Protein AF-0000000072938668 (afdb_homodimer)

pLDDT: mean 85.76, std 22.95, range [16.75, 98.94]

Radius of gyration: 35.64 Å; Cα contacts (8 Å, |Δi|>4): 2857; chains: 2; bounding box: 111×107×98 Å

Solvent-accessible surface area (backbone atoms only — not comparable to full-atom values): 64561 Å² total; per-residue (Å²): 133,82,75,74,80,77,72,80,68,76,71,74,70,74,73,66,74,68,79,73,68,49,66,13,37,22,40,34,31,13,16,69,19,24,65,82,56,39,7,31,35,32,23,34,46,32,41,85,71,62,52,73,39,52,40,65,26,33,34,44,82,46,61,92,86,38,67,35,78,32,65,55,87,85,62,59,72,74,61,16,65,39,85,54,25,54,72,17,47,47,58,92,94,51,70,57,59,76,59,62,41,73,44,82,46,63,57,56,36,49,10,30,41,30,47,80,43,54,46,31,15,45,61,18,26,24,51,30,46,17,35,21,40,31,63,51,62,56,27,24,9,58,69,35,51,37,87,90,77,63,49,60,33,71,2,62,29,38,61,56,52,34,52,40,52,17,40,26,70,32,52,41,42,68,52,20,51,51,48,31,51,52,48,22,40,69,46,3,19,13,38,96,41,78,34,26,15,38,31,32,33,33,23,6,40,86,31,45,28,35,40,39,38,38,35,32,30,82,81,23,45,20,39,31,35,40,31,38,49,53,53,87,24,18,37,33,63,36,40,40,39,56,54,56,45,74,65,56,88,88,36,68,91,43,32,50,62,42,94,51,44,60,59,52,29,41,75,73,66,40,39,88,83,72,66,85,56,28,52,29,74,40,36,36,54,87,53,99,55,31,49,54,30,16,52,50,50,44,49,57,50,38,69,44,23,68,84,71,73,79,68,87,47,55,53,51,85,76,51,70,55,55,44,61,42,74,53,65,40,48,74,65,54,56,54,48,62,40,32,35,50,45,72,96,48,80,48,18,32,49,39,38,59,79,8,50,82,39,35,32,58,69,76,52,55,60,30,68,15,45,74,75,44,56,57,36,65,63,50,63,74,33,39,63,41,20,40,28,31,37,37,32,36,12,34,75,89,59,20,32,34,24,46,11,47,20,30,41,62,65,32,53,50,34,46,49,52,18,68,49,32,70,71,32,36,65,91,37,35,73,64,34,55,69,57,42,40,62,33,41,57,33,75,46,83,81,43,53,90,58,30,92,52,12,38,58,45,28,32,44,48,42,57,49,59,29,70,79,42,24,44,60,42,39,65,73,46,49,51,53,48,34,66,59,46,37,61,52,25,51,50,28,46,72,65,68,38,49,67,49,24,22,49,49,49,45,50,52,42,53,49,36,42,53,48,38,41,46,46,54,36,26,53,45,63,55,29,38,39,46,54,80,92,41,62,85,42,72,40,48,56,26,51,44,40,70,55,40,58,33,51,56,56,29,68,67,41,39,30,58,47,54,47,24,46,41,86,63,76,79,66,68,82,65,70,75,63,79,69,67,69,66,77,59,65,66,53,52,58,53,46,53,56,47,51,58,52,54,62,62,53,63,69,61,62,65,74,65,63,75,74,66,66,77,84,66,70,78,85,68,74,79,73,121,134,82,75,75,79,75,73,79,69,76,70,74,70,74,73,66,76,67,77,73,66,51,67,13,37,22,38,37,31,12,17,68,19,23,66,80,56,39,8,32,34,32,23,34,46,32,38,86,68,63,53,72,37,52,39,64,25,34,35,44,80,43,61,91,87,38,66,36,79,32,67,55,86,83,63,59,73,72,61,16,65,42,86,55,25,53,72,16,48,48,57,92,92,51,73,57,59,75,59,64,40,72,44,83,46,63,57,55,36,48,10,28,40,30,46,80,44,54,46,31,15,45,61,16,25,24,52,32,46,16,35,21,41,31,64,49,62,57,25,23,9,57,69,35,50,36,87,89,76,63,48,61,33,72,2,59,30,37,61,56,50,33,50,41,52,17,40,26,69,33,52,41,44,68,52,20,52,53,47,33,52,51,47,21,39,69,46,3,18,13,37,95,42,78,32,26,15,39,31,32,34,32,25,4,40,86,32,44,29,34,39,40,37,39,35,33,30,83,82,23,45,21,38,29,34,40,32,38,49,53,54,84,24,18,38,35,62,36,40,40,39,58,53,55,46,73,66,57,87,89,38,69,91,44,32,50,63,41,93,50,45,61,59,53,29,42,74,72,65,40,41,89,82,72,66,87,57,27,53,29,74,40,36,36,55,87,53,99,54,31,50,54,28,16,53,50,51,45,49,56,50,38,70,44,24,70,83,71,71,81,67,88,47,57,55,50,84,78,51,72,56,54,45,62,42,73,53,66,40,48,74,64,55,57,54,49,61,41,31,35,50,45,72,94,47,77,48,19,30,49,40,37,60,80,9,52,81,37,34,32,56,70,76,51,56,60,31,69,16,44,75,74,44,56,58,36,64,63,50,63,75,33,37,63,41,21,40,29,31,37,37,32,37,12,34,74,91,60,21,32,34,24,47,12,46,20,30,41,64,62,32,51,50,34,46,49,51,17,68,48,32,70,71,31,36,65,91,36,35,74,65,34,55,69,59,43,41,61,33,42,57,34,74,48,84,82,47,50,90,59,30,91,52,11,39,58,46,28,32,45,49,42,57,49,59,29,71,80,43,24,45,60,43,39,67,71,46,48,51,53,47,35,66,59,47,36,59,54,24,52,50,27,45,74,66,67,38,49,66,50,24,21,50,50,49,44,50,52,43,53,49,35,43,52,46,39,41,47,46,54,38,28,52,47,62,53,29,38,40,45,56,79,93,40,63,83,44,72,41,49,56,25,50,44,38,69,56,39,58,34,50,54,56,28,68,66,41,39,28,57,47,55,46,26,46,43,86,63,72,83,73,64,81,63,71,74,63,79,68,68,70,65,77,60,64,65,52,50,58,52,45,52,56,48,51,58,51,54,63,62,55,65,67,64,64,66,72,66,66,74,76,71,68,76,84,71,72,75,74,75,62,76,73,120

Secondary structure (DSSP, 8-state):
------------------------EEEEE-GGGBTTS--EEEEEEE-SS-----EEE--EE--TT-EEEE--S-PPSSP--GGGSGGGSPPTTPPPPPPSEEEEPPSEE--EEESSSEEEETT--EEEEEEEEBSSS---BTTBB-TTT--B-SB-B-HHHHHHHHHHH-SSHHHHHHHHHHHHHHH-B--SSTTEEEEEEEE-TT--EEEEEEEE-TTSSSEEEEEEEPPTTEEEEESSS----B--TT-TTTEEE-TTHHHHHHHTTS--SSSPPBHHHHHB---S-THHHHHHHHHHHHHH-TTS-PPP-S-GGGS-SEEE-SSPBPHHHHHHHHH---TTSTT-TTSSGGGTTTT-------STHHHHS-------SS-TTEEEEEEEE--SSS-EEEEEES-GGG--EEEEEHHHHHH--TT-HHHHHTTS-GGGT--BTTB-TTGGG-HHHHHHHHHHHGGGSHHHHIIIIIHHHHHHHHHHHHHHHHHT-HHHHHHHHHHHHHHHHHHHHHHHHHEETTEEEP-TTSTT-EEE----HHHHHHTT--GGGGS---EEE-SS--------------TTHHHHHHHHHHHHHHHHHHTTSGGGGGGSSSTTSSSS----/------------------------EEEEE-GGGBTTS--EEEEEEE-SS-----EEE--EE--TT-EEEE--S-PPSSP--GGGSGGGSPPTTPPPPPPSEEEEPPSEE--EEESSSEEEETT--EEEEEEEEBSSS---BTTBB-TTT--B-SB-B-HHHHHHHHHHH-SSHHHHHHHHHHHHHHH-B--SSTTEEEEEEEE-TT--EEEEEEEE-TTSSSEEEEEEEPPTTEEEEESSS----B--TT-TTTEEE-TTHHHHHHHTTS--SSSPPBHHHHHB---S-THHHHHHHHHHHHHH-TTS-PPP-S-GGGS-SEEE-SSPBPHHHHHHHHH---TTSTT-TTSSGGGTTTT-------STHHHHS-------SS-TTEEEEEEEE--SSS-EEEEEES-GGG--EEEEEHHHHHH--TT-HHHHHTTS-GGGT--BTTB-TTGGG-HHHHHHHHHHHGGGSHHHHIIIIIHHHHHHHHHHHHHHHHHT-HHHHHHHHHHHHHHHHHHHHHHHHHEETTEEEP-TTSTT-EEE----HHHHHHTT--GGGGS---EEE-SS--------------TTHHHHHHHHHHHHHHHHHHTTSGGGGGGGSGGGSSGGGG--

Organism: Perkinsus marinus (strain ATCC 50983 / TXsc) (NCBI:txid423536)

Sequence (1248 aa):
MRFPSSTATLVAVLAVPASVTWACTTVVISKEASSTGVAMLAHSADCFICDSRVALVPGRDHQEGEQHDIFGINQPYPRAYNDRAAIYLPPNGKNFTEPSARIPEVPRTYGMWESNYPLMNEEGLTIGESSTTSKVPGGFGVDLADPKTGEYGEAKFSIKELIRIGMERCSTAECAIKEMGTTAVKYGFYPESVGAGESLTIADTNGSAWVFDISHDSTGKSAIWAAQRVPAGHVAAVANQYTIKEIDENDPDNFMFSPNVKSEALKLGLWDGESPFSFIEAYGVNNEKPSYTSIRLWFIFNRVAPNSGLEFNIDPFKLPFSVPAEKSLTREDLMDIFRTNYEDTPFDMTKGILAGIYHNPYRIEGGDGLNEVPGQFTRGISIPRTTYTMLGYPDPASPVVFYGTDQPSSSVFVPFLAKTLKEASSNDLEGSKKLYSSYYQLGNRADFTTARDSAWWAFDFVSNWMNINYQNMSQEYVKPAIAEWQPKMIAAADAATTAGAMEAQSSVVEAWWDLSDKLVVRYNDGYYNFPESHPEKVFYTGYPADYLSQIGFNKDYIYPKYVQAAETPLHADIKVEKVGMPYWSVAVAVIVALLVGVFAGHVSSRKQRAGSADTQKGLLASEHMRFPSSTATLVAVLAVPASVTWACTTVVISKEASSTGVAMLAHSADCFICDSRVALVPGRDHQEGEQHDIFGINQPYPRAYNDRAAIYLPPNGKNFTEPSARIPEVPRTYGMWESNYPLMNEEGLTIGESSTTSKVPGGFGVDLADPKTGEYGEAKFSIKELIRIGMERCSTAECAIKEMGTTAVKYGFYPESVGAGESLTIADTNGSAWVFDISHDSTGKSAIWAAQRVPAGHVAAVANQYTIKEIDENDPDNFMFSPNVKSEALKLGLWDGESPFSFIEAYGVNNEKPSYTSIRLWFIFNRVAPNSGLEFNIDPFKLPFSVPAEKSLTREDLMDIFRTNYEDTPFDMTKGILAGIYHNPYRIEGGDGLNEVPGQFTRGISIPRTTYTMLGYPDPASPVVFYGTDQPSSSVFVPFLAKTLKEASSNDLEGSKKLYSSYYQLGNRADFTTARDSAWWAFDFVSNWMNINYQNMSQEYVKPAIAEWQPKMIAAADAATTAGAMEAQSSVVEAWWDLSDKLVVRYNDGYYNFPESHPEKVFYTGYPADYLSQIGFNKDYIYPKYVQAAETPLHADIKVEKVGMPYWSVAVAVIVALLVGVFAGHVSSRKQRAGSADTQKGLLASEH

Foldseek 3Di:
DPPDPPPPPPPPPPPPPPPPPFWKKKKWFFLLQAPVSFIKMKMFGFFFFFFLFKFWFFKDFDDFPDKDFAADLPDHPPQQQDLRFPLNPDDPPDDHGHGLDIDGDDRIWFIFIAGSATAATLLQKGKYKGKAAWPQAWQFASHRADPVPRHGFQARDEPRRLRRQLRTPDQAPVSSLVSSQVSCAQAHYGYPHGRMWMKMWIGHQVRWIKIKTKDTFNVRGHIWIKMFTADRQKMFMFTRADAFFFADPPCPVTMDIDPCNPVRLVVVVLDPVPDGDTNRSSIHDQDPQLLLTQVLRQLVQCLQVVPPPDDGDSGNNPDHRIDGGPHHDYPVNNLVSLLDCCPPHPQRQQDDPQCPQQSNSEDDDDDCVCVVPPDDHHNHSFYQSGQWMKMWTNHSVWTWIWIWGGGSNQTATAIDTSVLSNVDDSVCSVVSVVLAQQQSSDDGPVDCPPVLSHLNNLRSLLVVLCSLRVNCLSVPQRVVLRVVLNVLRVVLSVVRDSVSSRVSRVVSSVVSNVSSVQSPQQDPPQWGQDDPVCRPDIGRPDGDPVVCVQQVPDPVVVDDDDHDDDPDPPPPPPPPPPPVVPPCVVVVVVVVVVVVVVVVVPVPPPPPPPPPPDPPPDPPDPVD/DPPDPPPPPPPPPPPPPPCPPFWKKKKWFFLLQAPNSFIKMKMFGFFFQFFLFKFWFFKDFDDFPDKDFAADLPDHPPQQQDLRFPLNPDDPPDDHGHGLDIDGDDRIWFIFIAGSATAATLLQKGKYKGKAFWPAAWQFASHRADPVPRHGFQARDEPRNLRRQLRTPDQAPVSSLCSSQVSCAQAHYGYSHGRMWMKMWIGHQVRWIKIKTKDTFNVRGHIWIKMFTADRQKMFMFTRADAFFFADPPCPVTMDIDPCNPVRLVVVVLDPSPDGDTNCSSIHDQDPQLLLTQVLRQLVQCLQVVPPPDDGDSGNNPDHRIDGGPHHDYPVSNLVSLLDCCPPHPQRQQDDPQCPQQSNSEDDDDDCVCVVPPDDHHNHSFYQSGQWMKMWTNHSVWTWIWIWGGGSNQTATAIDTSVLSNVADSVCSVVSVVLAQQQSSDDGPVDCPPVLSHLNNLRSLLVVLCSLRVNCLSVPQRVVLRVVLNVLRVVLRVVRDSVSSRVSRVVSSVVSNVSSVQSPQQDPPQWGQDDPVCRPDIHRPDGDPVVCVQQVPDPVVVDDDDHDDDPDPPDDPPPPPPPVVPPCVVVVVVVVVVVVVVVVPPVPPPPPPDPPPDPPPPDPPPPD

Structure (mmCIF, N/CA/C/O backbone):
data_AF-0000000072938668-model_v1
#
loop_
_entity.id
_entity.type
_entity.pdbx_description
1 polymer Peptidase
#
loop_
_atom_site.group_PDB
_atom_site.id
_atom_site.type_symbol
_atom_site.label_atom_id
_atom_site.label_alt_id
_atom_site.label_comp_id
_atom_site.label_asym_id
_atom_site.label_entity_id
_atom_site.label_seq_id
_atom_site.pdbx_PDB_ins_code
_atom_site.Cartn_x
_atom_site.Cartn_y
_atom_site.Cartn_z
_atom_site.occupancy
_atom_site.B_iso_or_equiv
_atom_site.auth_seq_id
_atom_site.auth_comp_id
_atom_site.auth_asym_id
_atom_site.auth_atom_id
_atom_site.pdbx_PDB_model_num
ATOM 1 N N . MET A 1 1 ? -6.023 -15.281 52.719 1 21.94 1 MET A N 1
ATOM 2 C CA . MET A 1 1 ? -6.012 -16.312 51.688 1 21.94 1 MET A CA 1
ATOM 3 C C . MET A 1 1 ? -5.359 -15.805 50.406 1 21.94 1 MET A C 1
ATOM 5 O O . MET A 1 1 ? -5.758 -14.766 49.875 1 21.94 1 MET A O 1
ATOM 9 N N . ARG A 1 2 ? -4.098 -16.203 50.219 1 25.69 2 ARG A N 1
ATOM 10 C CA . ARG A 1 2 ? -3.025 -15.797 49.312 1 25.69 2 ARG A CA 1
ATOM 11 C C . ARG A 1 2 ? -3.357 -16.172 47.875 1 25.69 2 ARG A C 1
ATOM 13 O O . ARG A 1 2 ? -3.561 -17.344 47.562 1 25.69 2 ARG A O 1
ATOM 20 N N . PHE A 1 3 ? -4.164 -15.281 47.312 1 29.62 3 PHE A N 1
ATOM 21 C CA . PHE A 1 3 ? -4.68 -15.656 46 1 29.62 3 PHE A CA 1
ATOM 22 C C . PHE A 1 3 ? -3.541 -15.961 45.031 1 29.62 3 PHE A C 1
ATOM 24 O O . PHE A 1 3 ? -2.568 -15.203 44.938 1 29.62 3 PHE A O 1
ATOM 31 N N . PRO A 1 4 ? -3.379 -17.203 44.75 1 28.23 4 PRO A N 1
ATOM 32 C CA . PRO A 1 4 ? -2.291 -17.75 43.938 1 28.23 4 PRO A CA 1
ATOM 33 C C . PRO A 1 4 ? -2.172 -17.078 42.594 1 28.23 4 PRO A C 1
ATOM 35 O O . PRO A 1 4 ? -3.148 -16.516 42.094 1 28.23 4 PRO A O 1
ATOM 38 N N . SER A 1 5 ? -0.969 -16.562 42.281 1 28.66 5 SER A N 1
ATOM 39 C CA . SER A 1 5 ? -0.454 -15.859 41.094 1 28.66 5 SER A CA 1
ATOM 40 C C . SER A 1 5 ? -0.675 -16.672 39.812 1 28.66 5 SER A C 1
ATOM 42 O O . SER A 1 5 ? -0.096 -17.734 39.656 1 28.66 5 SER A O 1
ATOM 44 N N . SER A 1 6 ? -1.914 -16.797 39.406 1 26.44 6 SER A N 1
ATOM 45 C CA . SER A 1 6 ? -2.139 -17.625 38.25 1 26.44 6 SER A CA 1
ATOM 46 C C . SER A 1 6 ? -1.289 -17.141 37.062 1 26.44 6 SER A C 1
ATOM 48 O O . SER A 1 6 ? -1.337 -15.969 36.688 1 26.44 6 SER A O 1
ATOM 50 N N . THR A 1 7 ? -0.156 -17.766 36.875 1 28.22 7 THR A N 1
ATOM 51 C CA . THR A 1 7 ? 0.79 -17.625 35.781 1 28.22 7 THR A CA 1
ATOM 52 C C . THR A 1 7 ? 0.087 -17.797 34.438 1 28.22 7 THR A C 1
ATOM 54 O O . THR A 1 7 ? -0.477 -18.844 34.156 1 28.22 7 THR A O 1
ATOM 57 N N . ALA A 1 8 ? -0.446 -16.703 33.938 1 29.73 8 ALA A N 1
ATOM 58 C CA . ALA A 1 8 ? -1.023 -16.781 32.594 1 29.73 8 ALA A CA 1
ATOM 59 C C . ALA A 1 8 ? -0.009 -17.328 31.578 1 29.73 8 ALA A C 1
ATOM 61 O O . ALA A 1 8 ? 1.003 -16.688 31.297 1 29.73 8 ALA A O 1
ATOM 62 N N . THR A 1 9 ? 0.194 -18.688 31.625 1 26.84 9 THR A N 1
ATOM 63 C CA . THR A 1 9 ? 1.008 -19.391 30.641 1 26.84 9 THR A CA 1
ATOM 64 C C . THR A 1 9 ? 0.608 -19 29.234 1 26.84 9 THR A C 1
ATOM 66 O O . THR A 1 9 ? -0.561 -19.109 28.859 1 26.84 9 THR A O 1
ATOM 69 N N . LEU A 1 10 ? 1.345 -18.094 28.703 1 30.11 10 LEU A N 1
ATOM 70 C CA . LEU A 1 10 ? 1.249 -17.891 27.25 1 30.11 10 LEU A CA 1
ATOM 71 C C . LEU A 1 10 ? 1.271 -19.219 26.516 1 30.11 10 LEU A C 1
ATOM 73 O O . LEU A 1 10 ? 2.279 -19.938 26.531 1 30.11 10 LEU A O 1
ATOM 77 N N . VAL A 1 11 ? 0.155 -19.906 26.547 1 28.05 11 VAL A N 1
ATOM 78 C CA . VAL A 1 11 ? 0.091 -21.109 25.719 1 28.05 11 VAL A CA 1
ATOM 79 C C . VAL A 1 11 ? 0.645 -20.797 24.328 1 28.05 11 VAL A C 1
ATOM 81 O O . VAL A 1 11 ? 0.136 -19.922 23.625 1 28.05 11 VAL A O 1
ATOM 84 N N . ALA A 1 12 ? 1.904 -21 24.172 1 32.25 12 ALA A N 1
ATOM 85 C CA . ALA A 1 12 ? 2.482 -21.141 22.828 1 32.25 12 ALA A CA 1
ATOM 86 C C . ALA A 1 12 ? 1.555 -21.938 21.906 1 32.25 12 ALA A C 1
ATOM 88 O O . ALA A 1 12 ? 1.38 -23.141 22.094 1 32.25 12 ALA A O 1
ATOM 89 N N . VAL A 1 13 ? 0.517 -21.328 21.516 1 31.8 13 VAL A N 1
ATOM 90 C CA . VAL A 1 13 ? -0.241 -22.047 20.5 1 31.8 13 VAL A CA 1
ATOM 91 C C . VAL A 1 13 ? 0.699 -22.531 19.391 1 31.8 13 VAL A C 1
ATOM 93 O O . VAL A 1 13 ? 1.374 -21.719 18.75 1 31.8 13 VAL A O 1
ATOM 96 N N . LEU A 1 14 ? 1.169 -23.703 19.594 1 31.89 14 LEU A N 1
ATOM 97 C CA . LEU A 1 14 ? 1.772 -24.422 18.469 1 31.89 14 LEU A CA 1
ATOM 98 C C . LEU A 1 14 ? 0.965 -24.203 17.203 1 31.89 14 LEU A C 1
ATOM 100 O O . LEU A 1 14 ? -0.166 -24.688 17.094 1 31.89 14 LEU A O 1
ATOM 104 N N . ALA A 1 15 ? 1.241 -23.141 16.562 1 35.5 15 ALA A N 1
ATOM 105 C CA . ALA A 1 15 ? 0.7 -22.938 15.211 1 35.5 15 ALA A CA 1
ATOM 106 C C . ALA A 1 15 ? 0.925 -24.172 14.352 1 35.5 15 ALA A C 1
ATOM 108 O O . ALA A 1 15 ? 2.068 -24.578 14.109 1 35.5 15 ALA A O 1
ATOM 109 N N . VAL A 1 16 ? 0.07 -25.141 14.562 1 34.5 16 VAL A N 1
ATOM 110 C CA . VAL A 1 16 ? 0.107 -26.188 13.539 1 34.5 16 VAL A CA 1
ATOM 111 C C . VAL A 1 16 ? 0.222 -25.547 12.156 1 34.5 16 VAL A C 1
ATOM 113 O O . VAL A 1 16 ? -0.568 -24.672 11.805 1 34.5 16 VAL A O 1
ATOM 116 N N . PRO A 1 17 ? 1.347 -25.719 11.594 1 39.72 17 PRO A N 1
ATOM 117 C CA . PRO A 1 17 ? 1.385 -25.266 10.203 1 39.72 17 PRO A CA 1
ATOM 118 C C . PRO A 1 17 ? 0.189 -25.75 9.391 1 39.72 17 PRO A C 1
ATOM 120 O O . PRO A 1 17 ? -0.074 -26.953 9.336 1 39.72 17 PRO A O 1
ATOM 123 N N . ALA A 1 18 ? -0.895 -25.109 9.414 1 37.81 18 ALA A N 1
ATOM 124 C CA . ALA A 1 18 ? -1.871 -25.422 8.383 1 37.81 18 ALA A CA 1
ATOM 125 C C . ALA A 1 18 ? -1.179 -25.828 7.082 1 37.81 18 ALA A C 1
ATOM 127 O O . ALA A 1 18 ? -0.272 -25.125 6.613 1 37.81 18 ALA A O 1
ATOM 128 N N . SER A 1 19 ? -1.187 -27.047 6.887 1 39.97 19 SER A N 1
ATOM 129 C CA . SER A 1 19 ? -0.769 -27.484 5.559 1 39.97 19 SER A CA 1
ATOM 130 C C . SER A 1 19 ? -1.357 -26.578 4.477 1 39.97 19 SER A C 1
ATOM 132 O O . SER A 1 19 ? -2.553 -26.656 4.188 1 39.97 19 SER A O 1
ATOM 134 N N . VAL A 1 20 ? -0.965 -25.359 4.488 1 44.16 20 VAL A N 1
ATOM 135 C CA . VAL A 1 20 ? -1.293 -24.516 3.338 1 44.16 20 VAL A CA 1
ATOM 136 C C . VAL A 1 20 ? -1.001 -25.281 2.045 1 44.16 20 VAL A C 1
ATOM 138 O O . VAL A 1 20 ? 0.162 -25.5 1.693 1 44.16 20 VAL A O 1
ATOM 141 N N . THR A 1 21 ? -1.837 -26.266 1.753 1 49.12 21 THR A N 1
ATOM 142 C CA . THR A 1 21 ? -1.706 -26.922 0.455 1 49.12 21 THR A CA 1
ATOM 143 C C . THR A 1 21 ? -1.553 -25.891 -0.656 1 49.12 21 THR A C 1
ATOM 145 O O . THR A 1 21 ? -2.227 -24.859 -0.648 1 49.12 21 THR A O 1
ATOM 148 N N . TRP A 1 22 ? -0.436 -25.984 -1.434 1 60.47 22 TRP A N 1
ATOM 149 C CA . TRP A 1 22 ? -0.156 -25.312 -2.697 1 60.47 22 TRP A CA 1
ATOM 150 C C . TRP A 1 22 ? -1.296 -25.516 -3.689 1 60.47 22 TRP A C 1
ATOM 152 O O . TRP A 1 22 ? -1.675 -26.656 -3.98 1 60.47 22 TRP A O 1
ATOM 162 N N . ALA A 1 23 ? -2.217 -24.625 -3.85 1 66.19 23 ALA A N 1
ATOM 163 C CA . ALA A 1 23 ? -3.428 -24.734 -4.66 1 66.19 23 ALA A CA 1
ATOM 164 C C . ALA A 1 23 ? -3.246 -24.062 -6.016 1 66.19 23 ALA A C 1
ATOM 166 O O . ALA A 1 23 ? -3.891 -23.062 -6.309 1 66.19 23 ALA A O 1
ATOM 167 N N . CYS A 1 24 ? -2.479 -24.75 -6.879 1 89.56 24 CYS A N 1
ATOM 168 C CA . CYS A 1 24 ? -2.123 -24.266 -8.211 1 89.56 24 CYS A CA 1
ATOM 169 C C . CYS A 1 24 ? -3.205 -24.609 -9.227 1 89.56 24 CYS A C 1
ATOM 171 O O . CYS A 1 24 ? -4.141 -25.344 -8.914 1 89.56 24 CYS A O 1
ATOM 173 N N . THR A 1 25 ? -3.213 -23.922 -10.312 1 96.38 25 THR A N 1
ATOM 174 C CA . THR A 1 25 ? -4.07 -24.172 -11.469 1 96.38 25 THR A CA 1
ATOM 175 C C . THR A 1 25 ? -3.234 -24.422 -12.719 1 96.38 25 THR A C 1
ATOM 177 O O . THR A 1 25 ? -2.23 -23.734 -12.945 1 96.38 25 THR A O 1
ATOM 180 N N . THR A 1 26 ? -3.605 -25.406 -13.516 1 98.5 26 THR A N 1
ATOM 181 C CA . THR A 1 26 ? -2.922 -25.656 -14.789 1 98.5 26 THR A CA 1
ATOM 182 C C . THR A 1 26 ? -3.926 -25.969 -15.891 1 98.5 26 THR A C 1
ATOM 184 O O . THR A 1 26 ? -4.965 -26.578 -15.633 1 98.5 26 THR A O 1
ATOM 187 N N . VAL A 1 27 ? -3.689 -25.5 -17.062 1 98.81 27 VAL A N 1
ATOM 188 C CA . VAL A 1 27 ? -4.496 -25.672 -18.266 1 98.81 27 VAL A CA 1
ATOM 189 C C . VAL A 1 27 ? -3.619 -26.172 -19.406 1 98.81 27 VAL A C 1
ATOM 191 O O . VAL A 1 27 ? -2.475 -25.734 -19.562 1 98.81 27 VAL A O 1
ATOM 194 N N . VAL A 1 28 ? -4.105 -27.094 -20.219 1 98.88 28 VAL A N 1
ATOM 195 C CA . VAL A 1 28 ? -3.379 -27.578 -21.391 1 98.88 28 VAL A CA 1
ATOM 196 C C . VAL A 1 28 ? -4.312 -27.625 -22.594 1 98.88 28 VAL A C 1
ATOM 198 O O . VAL A 1 28 ? -5.484 -27.984 -22.469 1 98.88 28 VAL A O 1
ATOM 201 N N . ILE A 1 29 ? -3.814 -27.188 -23.703 1 98.56 29 ILE A N 1
ATOM 202 C CA . ILE A 1 29 ? -4.555 -27.031 -24.953 1 98.56 29 ILE A CA 1
ATOM 203 C C . ILE A 1 29 ? -3.941 -27.922 -26.031 1 98.56 29 ILE A C 1
ATOM 205 O O . ILE A 1 29 ? -2.74 -27.844 -26.297 1 98.56 29 ILE A O 1
ATOM 209 N N . SER A 1 30 ? -4.77 -28.766 -26.672 1 98.56 30 SER A N 1
ATOM 210 C CA . SER A 1 30 ? -4.277 -29.578 -27.781 1 98.56 30 SER A CA 1
ATOM 211 C C . SER A 1 30 ? -3.895 -28.703 -28.969 1 98.56 30 SER A C 1
ATOM 213 O O . SER A 1 30 ? -4.359 -27.562 -29.094 1 98.56 30 SER A O 1
ATOM 215 N N . LYS A 1 31 ? -3.068 -29.234 -29.828 1 98.25 31 LYS A N 1
ATOM 216 C CA . LYS A 1 31 ? -2.57 -28.438 -30.953 1 98.25 31 LYS A CA 1
ATOM 217 C C . LYS A 1 31 ? -3.707 -28.031 -31.891 1 98.25 31 LYS A C 1
ATOM 219 O O . LYS A 1 31 ? -3.672 -26.969 -32.469 1 98.25 31 LYS A O 1
ATOM 224 N N . GLU A 1 32 ? -4.812 -28.844 -32 1 98.19 32 GLU A N 1
ATOM 225 C CA . GLU A 1 32 ? -5.922 -28.562 -32.906 1 98.19 32 GLU A CA 1
ATOM 226 C C . GLU A 1 32 ? -6.82 -27.469 -32.344 1 98.19 32 GLU A C 1
ATOM 228 O O . GLU A 1 32 ? -7.617 -26.875 -33.094 1 98.19 32 GLU A O 1
ATOM 233 N N . ALA A 1 33 ? -6.695 -27.188 -31.047 1 98.38 33 ALA A N 1
ATOM 234 C CA . ALA A 1 33 ? -7.484 -26.141 -30.422 1 98.38 33 ALA A CA 1
ATOM 235 C C . ALA A 1 33 ? -6.73 -24.812 -30.422 1 98.38 33 ALA A C 1
ATOM 237 O O . ALA A 1 33 ? -7.305 -23.766 -30.125 1 98.38 33 ALA A O 1
ATOM 238 N N . SER A 1 34 ? -5.496 -24.859 -30.781 1 98.06 34 SER A N 1
ATOM 239 C CA . SER A 1 34 ? -4.629 -23.688 -30.797 1 98.06 34 SER A CA 1
ATOM 240 C C . SER A 1 34 ? -4.699 -22.969 -32.125 1 98.06 34 SER A C 1
ATOM 242 O O . SER A 1 34 ? -4.824 -23.609 -33.188 1 98.06 34 SER A O 1
ATOM 244 N N . SER A 1 35 ? -4.527 -21.656 -32.156 1 97.69 35 SER A N 1
ATOM 245 C CA . SER A 1 35 ? -4.586 -20.844 -33.375 1 97.69 35 SER A CA 1
ATOM 246 C C . SER A 1 35 ? -3.338 -21.047 -34.219 1 97.69 35 SER A C 1
ATOM 248 O O . SER A 1 35 ? -3.359 -20.797 -35.438 1 97.69 35 SER A O 1
ATOM 250 N N . THR A 1 36 ? -2.273 -21.531 -33.656 1 97.06 36 THR A N 1
ATOM 251 C CA . THR A 1 36 ? -1.008 -21.656 -34.375 1 97.06 36 THR A CA 1
ATOM 252 C C . THR A 1 36 ? -0.691 -23.125 -34.625 1 97.06 36 THR A C 1
ATOM 254 O O . THR A 1 36 ? 0.344 -23.438 -35.219 1 97.06 36 THR A O 1
ATOM 257 N N . GLY A 1 37 ? -1.472 -23.984 -34.156 1 97.69 37 GLY A N 1
ATOM 258 C CA . GLY A 1 37 ? -1.209 -25.406 -34.312 1 97.69 37 GLY A CA 1
ATOM 259 C C . GLY A 1 37 ? -0.154 -25.938 -33.344 1 97.69 37 GLY A C 1
ATOM 260 O O . GLY A 1 37 ? 0.449 -26.984 -33.594 1 97.69 37 GLY A O 1
ATOM 261 N N . VAL A 1 38 ? 0.129 -25.25 -32.375 1 98.06 38 VAL A N 1
ATOM 262 C CA . VAL A 1 38 ? 1.068 -25.641 -31.328 1 98.06 38 VAL A CA 1
ATOM 263 C C . VAL A 1 38 ? 0.306 -25.969 -30.047 1 98.06 38 VAL A C 1
ATOM 265 O O . VAL A 1 38 ? -0.539 -25.188 -29.594 1 98.06 38 VAL A O 1
ATOM 268 N N . ALA A 1 39 ? 0.541 -27.156 -29.438 1 98.5 39 ALA A N 1
ATOM 269 C CA . ALA A 1 39 ? 0.018 -27.422 -28.094 1 98.5 39 ALA A CA 1
ATOM 270 C C . ALA A 1 39 ? 0.601 -26.438 -27.078 1 98.5 39 ALA A C 1
ATOM 272 O O . ALA A 1 39 ? 1.758 -26.031 -27.203 1 98.5 39 ALA A O 1
ATOM 273 N N . MET A 1 40 ? -0.178 -26.016 -26.141 1 97.94 40 MET A N 1
ATOM 274 C CA . MET A 1 40 ? 0.381 -25.125 -25.125 1 97.94 40 MET A CA 1
ATOM 275 C C . MET A 1 40 ? -0.213 -25.422 -23.75 1 97.94 40 MET A C 1
ATOM 277 O O . MET A 1 40 ? -1.264 -26.047 -23.656 1 97.94 40 MET A O 1
ATOM 281 N N . LEU A 1 41 ? 0.453 -25.016 -22.719 1 98.31 41 LEU A N 1
ATOM 282 C CA . LEU A 1 41 ? -0.085 -25.156 -21.375 1 98.31 41 LEU A CA 1
ATOM 283 C C . LEU A 1 41 ? 0.289 -23.953 -20.516 1 98.31 41 LEU A C 1
ATOM 285 O O . LEU A 1 41 ? 1.198 -23.188 -20.859 1 98.31 41 LEU A O 1
ATOM 289 N N . ALA A 1 42 ? -0.473 -23.719 -19.5 1 98.69 42 ALA A N 1
ATOM 290 C CA . ALA A 1 42 ? -0.186 -22.703 -18.5 1 98.69 42 ALA A CA 1
ATOM 291 C C . ALA A 1 42 ? -0.379 -23.234 -17.078 1 98.69 42 ALA A C 1
ATOM 293 O O . ALA A 1 42 ? -1.137 -24.188 -16.875 1 98.69 42 ALA A O 1
ATOM 294 N N . HIS A 1 43 ? 0.374 -22.656 -16.172 1 98.06 43 HIS A N 1
ATOM 295 C CA . HIS A 1 43 ? 0.403 -23.109 -14.789 1 98.06 43 HIS A CA 1
ATOM 296 C C . HIS A 1 43 ? 0.685 -21.953 -13.836 1 98.06 43 HIS A C 1
ATOM 298 O O . HIS A 1 43 ? 1.649 -21.203 -14.031 1 98.06 43 HIS A O 1
ATOM 304 N N . SER A 1 44 ? -0.222 -21.766 -12.836 1 97.38 44 SER A N 1
ATOM 305 C CA . SER A 1 44 ? 0.072 -20.844 -11.75 1 97.38 44 SER A CA 1
ATOM 306 C C . SER A 1 44 ? 0.685 -21.562 -10.555 1 97.38 44 SER A C 1
ATOM 308 O O . SER A 1 44 ? 0.114 -22.531 -10.055 1 97.38 44 SER A O 1
ATOM 310 N N . ALA A 1 45 ? 1.853 -21.109 -10.172 1 95.62 45 ALA A N 1
ATOM 311 C CA . ALA A 1 45 ? 2.479 -21.625 -8.953 1 95.62 45 ALA A CA 1
ATOM 312 C C . ALA A 1 45 ? 2.107 -20.766 -7.75 1 95.62 45 ALA A C 1
ATOM 314 O O . ALA A 1 45 ? 2.686 -19.688 -7.539 1 95.62 45 ALA A O 1
ATOM 315 N N . ASP A 1 46 ? 1.18 -21.281 -6.984 1 92.06 46 ASP A N 1
ATOM 316 C CA . ASP A 1 46 ? 0.663 -20.547 -5.84 1 92.06 46 ASP A CA 1
ATOM 317 C C . ASP A 1 46 ? 1.342 -20.984 -4.547 1 92.06 46 ASP A C 1
ATOM 319 O O . ASP A 1 46 ? 1.05 -22.062 -4.023 1 92.06 46 ASP A O 1
ATOM 323 N N . CYS A 1 47 ? 2.277 -20.156 -4.105 1 84.94 47 CYS A N 1
ATOM 324 C CA . CYS A 1 47 ? 3.057 -20.484 -2.916 1 84.94 47 CYS A CA 1
ATOM 325 C C . CYS A 1 47 ? 3.494 -19.203 -2.195 1 84.94 47 CYS A C 1
ATOM 327 O O . CYS A 1 47 ? 3.834 -18.203 -2.838 1 84.94 47 CYS A O 1
ATOM 329 N N . PHE A 1 48 ? 3.547 -19.156 -0.853 1 73.62 48 PHE A N 1
ATOM 330 C CA . PHE A 1 48 ? 3.846 -17.953 -0.085 1 73.62 48 PHE A CA 1
ATOM 331 C C . PHE A 1 48 ? 5.352 -17.75 0.043 1 73.62 48 PHE A C 1
ATOM 333 O O . PHE A 1 48 ? 5.824 -16.625 0.16 1 73.62 48 PHE A O 1
ATOM 340 N N . ILE A 1 49 ? 6.184 -18.75 0.138 1 73.19 49 ILE A N 1
ATOM 341 C CA . ILE A 1 49 ? 7.594 -18.531 0.438 1 73.19 49 ILE A CA 1
ATOM 342 C C . ILE A 1 49 ? 8.461 -19.234 -0.594 1 73.19 49 ILE A C 1
ATOM 344 O O . ILE A 1 49 ? 9.617 -19.562 -0.32 1 73.19 49 ILE A O 1
ATOM 348 N N . CYS A 1 50 ? 7.938 -19.344 -1.763 1 81.38 50 CYS A N 1
ATOM 349 C CA . CYS A 1 50 ? 8.711 -20.062 -2.771 1 81.38 50 CYS A CA 1
ATOM 350 C C . CYS A 1 50 ? 9.75 -19.156 -3.412 1 81.38 50 CYS A C 1
ATOM 352 O O . CYS A 1 50 ? 9.57 -17.938 -3.453 1 81.38 50 CYS A O 1
ATOM 354 N N . ASP A 1 51 ? 10.875 -19.75 -3.787 1 85.5 51 ASP A N 1
ATOM 355 C CA . ASP A 1 51 ? 11.922 -19.047 -4.531 1 85.5 51 ASP A CA 1
ATOM 356 C C . ASP A 1 51 ? 11.445 -18.688 -5.934 1 85.5 51 ASP A C 1
ATOM 358 O O . ASP A 1 51 ? 11.258 -19.562 -6.781 1 85.5 51 ASP A O 1
ATOM 362 N N . SER A 1 52 ? 11.289 -17.406 -6.18 1 85.81 52 SER A N 1
ATOM 363 C CA . SER A 1 52 ? 10.734 -16.922 -7.438 1 85.81 52 SER A CA 1
ATOM 364 C C . SER A 1 52 ? 11.828 -16.719 -8.484 1 85.81 52 SER A C 1
ATOM 366 O O . SER A 1 52 ? 11.539 -16.375 -9.633 1 85.81 52 SER A O 1
ATOM 368 N N . ARG A 1 53 ? 13.125 -16.922 -8.18 1 93.81 53 ARG A N 1
ATOM 369 C CA . ARG A 1 53 ? 14.203 -16.75 -9.148 1 93.81 53 ARG A CA 1
ATOM 370 C C . ARG A 1 53 ? 14.109 -17.797 -10.258 1 93.81 53 ARG A C 1
ATOM 372 O O . ARG A 1 53 ? 13.633 -18.906 -10.031 1 93.81 53 ARG A O 1
ATOM 379 N N . VAL A 1 54 ? 14.516 -17.422 -11.422 1 96.94 54 VAL A N 1
ATOM 380 C CA . VAL A 1 54 ? 14.555 -18.328 -12.562 1 96.94 54 VAL A CA 1
ATOM 381 C C . VAL A 1 54 ? 15.984 -18.828 -12.781 1 96.94 54 VAL A C 1
ATOM 383 O O . VAL A 1 54 ? 16.906 -18.016 -12.922 1 96.94 54 VAL A O 1
ATOM 386 N N . ALA A 1 55 ? 16.156 -20.078 -12.852 1 96.88 55 ALA A N 1
ATOM 387 C CA . ALA A 1 55 ? 17.469 -20.688 -13.055 1 96.88 55 ALA A CA 1
ATOM 388 C C . ALA A 1 55 ? 17.625 -21.188 -14.484 1 96.88 55 ALA A C 1
ATOM 390 O O . ALA A 1 55 ? 16.688 -21.75 -15.07 1 96.88 55 ALA A O 1
ATOM 391 N N . LEU A 1 56 ? 18.766 -20.922 -15.016 1 98.56 56 LEU A N 1
ATOM 392 C CA . LEU A 1 56 ? 19.234 -21.562 -16.234 1 98.56 56 LEU A CA 1
ATOM 393 C C . LEU A 1 56 ? 20.125 -22.766 -15.906 1 98.56 56 LEU A C 1
ATOM 395 O O . LEU A 1 56 ? 21.25 -22.609 -15.445 1 98.56 56 LEU A O 1
ATOM 399 N N . VAL A 1 57 ? 19.594 -23.922 -16.125 1 98.19 57 VAL A N 1
ATOM 400 C CA . VAL A 1 57 ? 20.312 -25.172 -15.883 1 98.19 57 VAL A CA 1
ATOM 401 C C . VAL A 1 57 ? 20.844 -25.719 -17.203 1 98.19 57 VAL A C 1
ATOM 403 O O . VAL A 1 57 ? 20.078 -26.25 -18.016 1 98.19 57 VAL A O 1
ATOM 406 N N . PRO A 1 58 ? 22.109 -25.719 -17.375 1 98.31 58 PRO A N 1
ATOM 407 C CA . PRO A 1 58 ? 22.641 -26.203 -18.656 1 98.31 58 PRO A CA 1
ATOM 408 C C . PRO A 1 58 ? 22.547 -27.719 -18.781 1 98.31 58 PRO A C 1
ATOM 410 O O . PRO A 1 58 ? 22.562 -28.438 -17.781 1 98.31 58 PRO A O 1
ATOM 413 N N . GLY A 1 59 ? 22.391 -28.203 -20.062 1 98.06 59 GLY A N 1
ATOM 414 C CA . GLY A 1 59 ? 22.578 -29.625 -20.312 1 98.06 59 GLY A CA 1
ATOM 415 C C . GLY A 1 59 ? 23.953 -30.125 -19.906 1 98.06 59 GLY A C 1
ATOM 416 O O . GLY A 1 59 ? 24.906 -29.344 -19.844 1 98.06 59 GLY A O 1
ATOM 417 N N . ARG A 1 60 ? 23.969 -31.5 -19.625 1 96.75 60 ARG A N 1
ATOM 418 C CA . ARG A 1 60 ? 25.219 -32.031 -19.094 1 96.75 60 ARG A CA 1
ATOM 419 C C . ARG A 1 60 ? 25.484 -33.438 -19.578 1 96.75 60 ARG A C 1
ATOM 421 O O . ARG A 1 60 ? 24.547 -34.219 -19.719 1 96.75 60 ARG A O 1
ATOM 428 N N . ASP A 1 61 ? 26.766 -33.688 -19.719 1 96.75 61 ASP A N 1
ATOM 429 C CA . ASP A 1 61 ? 27.234 -35.062 -19.859 1 96.75 61 ASP A CA 1
ATOM 430 C C . ASP A 1 61 ? 27.734 -35.625 -18.516 1 96.75 61 ASP A C 1
ATOM 432 O O . ASP A 1 61 ? 28.359 -34.875 -17.75 1 96.75 61 ASP A O 1
ATOM 436 N N . HIS A 1 62 ? 27.344 -36.844 -18.328 1 96.69 62 HIS A N 1
ATOM 437 C CA . HIS A 1 62 ? 27.719 -37.469 -17.062 1 96.69 62 HIS A CA 1
ATOM 438 C C . HIS A 1 62 ? 28.578 -38.719 -17.281 1 96.69 62 HIS A C 1
ATOM 440 O O . HIS A 1 62 ? 28.438 -39.406 -18.281 1 96.69 62 HIS A O 1
ATOM 446 N N . GLN A 1 63 ? 29.438 -38.938 -16.328 1 95.56 63 GLN A N 1
ATOM 447 C CA . GLN A 1 63 ? 30.297 -40.094 -16.375 1 95.56 63 GLN A CA 1
ATOM 448 C C . GLN A 1 63 ? 29.547 -41.344 -15.875 1 95.56 63 GLN A C 1
ATOM 450 O O . GLN A 1 63 ? 28.562 -41.219 -15.141 1 95.56 63 GLN A O 1
ATOM 455 N N . GLU A 1 64 ? 30.094 -42.438 -16.297 1 95 64 GLU A N 1
ATOM 456 C CA . GLU A 1 64 ? 29.5 -43.688 -15.82 1 95 64 GLU A CA 1
ATOM 457 C C . GLU A 1 64 ? 29.578 -43.781 -14.297 1 95 64 GLU A C 1
ATOM 459 O O . GLU A 1 64 ? 30.625 -43.5 -13.703 1 95 64 GLU A O 1
ATOM 464 N N . GLY A 1 65 ? 28.469 -44.156 -13.672 1 94.5 65 GLY A N 1
ATOM 465 C CA . GLY A 1 65 ? 28.453 -44.375 -12.234 1 94.5 65 GLY A CA 1
ATOM 466 C C . GLY A 1 65 ? 28.062 -43.125 -11.461 1 94.5 65 GLY A C 1
ATOM 467 O O . GLY A 1 65 ? 27.812 -43.188 -10.25 1 94.5 65 GLY A O 1
ATOM 468 N N . GLU A 1 66 ? 27.938 -42.094 -12.164 1 95.06 66 GLU A N 1
ATOM 469 C CA . GLU A 1 66 ? 27.531 -40.875 -11.477 1 95.06 66 GLU A CA 1
ATOM 470 C C . GLU A 1 66 ? 26.094 -40.969 -10.945 1 95.06 66 GLU A C 1
ATOM 472 O O . GLU A 1 66 ? 25.297 -41.781 -11.461 1 95.06 66 GLU A O 1
ATOM 477 N N . GLN A 1 67 ? 25.828 -40.188 -9.906 1 96.12 67 GLN A N 1
ATOM 478 C CA . GLN A 1 67 ? 24.531 -40.25 -9.258 1 96.12 67 GLN A CA 1
ATOM 479 C C . GLN A 1 67 ? 23.734 -38.969 -9.531 1 96.12 67 GLN A C 1
ATOM 481 O O . GLN A 1 67 ? 24.312 -37.906 -9.719 1 96.12 67 GLN A O 1
ATOM 486 N N . HIS A 1 68 ? 22.484 -39.188 -9.633 1 96 68 HIS A N 1
ATOM 487 C CA . HIS A 1 68 ? 21.531 -38.094 -9.695 1 96 68 HIS A CA 1
ATOM 488 C C . HIS A 1 68 ? 21.078 -37.688 -8.297 1 96 68 HIS A C 1
ATOM 490 O O . HIS A 1 68 ? 20.484 -38.469 -7.566 1 96 68 HIS A O 1
ATOM 496 N N . ASP A 1 69 ? 21.344 -36.344 -7.902 1 94.38 69 ASP A N 1
ATOM 497 C CA . ASP A 1 69 ? 20.969 -35.844 -6.59 1 94.38 69 ASP A CA 1
ATOM 498 C C . ASP A 1 69 ? 19.5 -35.438 -6.551 1 94.38 69 ASP A C 1
ATOM 500 O O . ASP A 1 69 ? 19 -34.781 -7.469 1 94.38 69 ASP A O 1
ATOM 504 N N . ILE A 1 70 ? 18.797 -35.812 -5.543 1 95.06 70 ILE A N 1
ATOM 505 C CA . ILE A 1 70 ? 17.391 -35.5 -5.312 1 95.06 70 ILE A CA 1
ATOM 506 C C . ILE A 1 70 ? 17.281 -34.562 -4.098 1 95.06 70 ILE A C 1
ATOM 508 O O . ILE A 1 70 ? 17.766 -34.906 -3.014 1 95.06 70 ILE A O 1
ATOM 512 N N . PHE A 1 71 ? 16.625 -33.375 -4.348 1 90.31 71 PHE A N 1
ATOM 513 C CA . PHE A 1 71 ? 16.5 -32.406 -3.277 1 90.31 71 PHE A CA 1
ATOM 514 C C . PHE A 1 71 ? 15.078 -32.406 -2.727 1 90.31 71 PHE A C 1
ATOM 516 O O . PHE A 1 71 ? 14.117 -32.562 -3.48 1 90.31 71 PHE A O 1
ATOM 523 N N . GLY A 1 72 ? 14.906 -32.188 -1.474 1 79.88 72 GLY A N 1
ATOM 524 C CA . GLY A 1 72 ? 13.609 -32.188 -0.815 1 79.88 72 GLY A CA 1
ATOM 525 C C . GLY A 1 72 ? 12.75 -31 -1.212 1 79.88 72 GLY A C 1
ATOM 526 O O . GLY A 1 72 ? 13.242 -30.047 -1.813 1 79.88 72 GLY A O 1
ATOM 527 N N . ILE A 1 73 ? 11.422 -31.047 -0.877 1 74.69 73 ILE A N 1
ATOM 528 C CA . ILE A 1 73 ? 10.422 -30.062 -1.251 1 74.69 73 ILE A CA 1
ATOM 529 C C . ILE A 1 73 ? 10.562 -28.812 -0.372 1 74.69 73 ILE A C 1
ATOM 531 O O . ILE A 1 73 ? 10.242 -27.703 -0.798 1 74.69 73 ILE A O 1
ATOM 535 N N . ASN A 1 74 ? 10.922 -28.984 0.848 1 65.94 74 ASN A N 1
ATOM 536 C CA . ASN A 1 74 ? 10.992 -27.891 1.812 1 65.94 74 ASN A CA 1
ATOM 537 C C . ASN A 1 74 ? 12.375 -27.25 1.83 1 65.94 74 ASN A C 1
ATOM 539 O O . ASN A 1 74 ? 13.102 -27.344 2.82 1 65.94 74 ASN A O 1
ATOM 543 N N . GLN A 1 75 ? 12.695 -26.688 0.726 1 65.75 75 GLN A N 1
ATOM 544 C CA . GLN A 1 75 ? 14.008 -26.047 0.706 1 65.75 75 GLN A CA 1
ATOM 545 C C . GLN A 1 75 ? 13.891 -24.531 0.917 1 65.75 75 GLN A C 1
ATOM 547 O O . GLN A 1 75 ? 13.117 -23.875 0.227 1 65.75 75 GLN A O 1
ATOM 552 N N . PRO A 1 76 ? 14.594 -24.109 1.967 1 62.88 76 PRO A N 1
ATOM 553 C CA . PRO A 1 76 ? 14.516 -22.688 2.27 1 62.88 76 PRO A CA 1
ATOM 554 C C . PRO A 1 76 ? 15.156 -21.812 1.188 1 62.88 76 PRO A C 1
ATOM 556 O O . PRO A 1 76 ? 16.016 -22.281 0.444 1 62.88 76 PRO A O 1
ATOM 559 N N . TYR A 1 77 ? 14.672 -20.656 0.987 1 71.06 77 TYR A N 1
ATOM 560 C CA . TYR A 1 77 ? 15.359 -19.656 0.177 1 71.06 77 TYR A CA 1
ATOM 561 C C . TYR A 1 77 ? 16.719 -19.312 0.78 1 71.06 77 TYR A C 1
ATOM 563 O O . TYR A 1 77 ? 16.828 -19.156 1.997 1 71.06 77 TYR A O 1
ATOM 571 N N . PRO A 1 78 ? 17.734 -19.172 0.061 1 78 78 PRO A N 1
ATOM 572 C CA . PRO A 1 78 ? 17.812 -19.469 -1.372 1 78 78 PRO A CA 1
ATOM 573 C C . PRO A 1 78 ? 18.125 -20.938 -1.658 1 78 78 PRO A C 1
ATOM 575 O O . PRO A 1 78 ? 18.875 -21.562 -0.922 1 78 78 PRO A O 1
ATOM 578 N N . ARG A 1 79 ? 17.594 -21.391 -2.709 1 83.12 79 ARG A N 1
ATOM 579 C CA . ARG A 1 79 ? 17.953 -22.734 -3.17 1 83.12 79 ARG A CA 1
ATOM 580 C C . ARG A 1 79 ? 19.453 -22.812 -3.49 1 83.12 79 ARG A C 1
ATOM 582 O O . ARG A 1 79 ? 20 -21.938 -4.156 1 83.12 79 ARG A O 1
ATOM 589 N N . ALA A 1 80 ? 20.031 -23.797 -2.963 1 84.5 80 ALA A N 1
ATOM 590 C CA . ALA A 1 80 ? 21.469 -24.031 -3.184 1 84.5 80 ALA A CA 1
ATOM 591 C C . ALA A 1 80 ? 21.719 -25.438 -3.684 1 84.5 80 ALA A C 1
ATOM 593 O O . ALA A 1 80 ? 22.406 -26.219 -3.027 1 84.5 80 ALA A O 1
ATOM 594 N N . TYR A 1 81 ? 21.266 -25.75 -4.863 1 86.88 81 TYR A N 1
ATOM 595 C CA . TYR A 1 81 ? 21.266 -27.078 -5.457 1 86.88 81 TYR A CA 1
ATOM 596 C C . TYR A 1 81 ? 22.594 -27.375 -6.133 1 86.88 81 TYR A C 1
ATOM 598 O O . TYR A 1 81 ? 22.625 -27.797 -7.297 1 86.88 81 TYR A O 1
ATOM 606 N N . ASN A 1 82 ? 23.609 -27.062 -5.473 1 82 82 ASN A N 1
ATOM 607 C CA . ASN A 1 82 ? 24.953 -27.328 -5.938 1 82 82 ASN A CA 1
ATOM 608 C C . ASN A 1 82 ? 25.266 -26.594 -7.234 1 82 82 ASN A C 1
ATOM 610 O O . ASN A 1 82 ? 24.938 -25.406 -7.371 1 82 82 ASN A O 1
ATOM 614 N N . ASP A 1 83 ? 25.984 -27.281 -8.125 1 88.75 83 ASP A N 1
ATOM 615 C CA . ASP A 1 83 ? 26.469 -26.578 -9.32 1 88.75 83 ASP A CA 1
ATOM 616 C C . ASP A 1 83 ? 25.516 -26.766 -10.492 1 88.75 83 ASP A C 1
ATOM 618 O O . ASP A 1 83 ? 25.922 -26.688 -11.656 1 88.75 83 ASP A O 1
ATOM 622 N N . ARG A 1 84 ? 24.234 -27.047 -10.172 1 93.44 84 ARG A N 1
ATOM 623 C CA . ARG A 1 84 ? 23.234 -27.234 -11.227 1 93.44 84 ARG A CA 1
ATOM 624 C C . ARG A 1 84 ? 23.047 -25.953 -12.039 1 93.44 84 ARG A C 1
ATOM 626 O O . ARG A 1 84 ? 22.797 -26.016 -13.242 1 93.44 84 ARG A O 1
ATOM 633 N N . ALA A 1 85 ? 23.109 -24.812 -11.469 1 95.38 85 ALA A N 1
ATOM 634 C CA . ALA A 1 85 ? 22.984 -23.5 -12.102 1 95.38 85 ALA A CA 1
ATOM 635 C C . ALA A 1 85 ? 23.797 -22.453 -11.344 1 95.38 85 ALA A C 1
ATOM 637 O O . ALA A 1 85 ? 24.125 -22.641 -10.172 1 95.38 85 ALA A O 1
ATOM 638 N N . ALA A 1 86 ? 24.078 -21.375 -12.016 1 94 86 ALA A N 1
ATOM 639 C CA . ALA A 1 86 ? 24.891 -20.312 -11.422 1 94 86 ALA A CA 1
ATOM 640 C C . ALA A 1 86 ? 24.219 -19.734 -10.18 1 94 86 ALA A C 1
ATOM 642 O O . ALA A 1 86 ? 24.875 -19.453 -9.18 1 94 86 ALA A O 1
ATOM 643 N N . ILE A 1 87 ? 22.938 -19.625 -10.18 1 91.44 87 ILE A N 1
ATOM 644 C CA . ILE A 1 87 ? 22.234 -18.938 -9.102 1 91.44 87 ILE A CA 1
ATOM 645 C C . ILE A 1 87 ? 22.125 -19.859 -7.887 1 91.44 87 ILE A C 1
ATOM 647 O O . ILE A 1 87 ? 21.75 -19.422 -6.797 1 91.44 87 ILE A O 1
ATOM 651 N N . TYR A 1 88 ? 22.391 -21.094 -8.039 1 90.69 88 TYR A N 1
ATOM 652 C CA . TYR A 1 88 ? 22.297 -22.062 -6.953 1 90.69 88 TYR A CA 1
ATOM 653 C C . TYR A 1 88 ? 23.609 -22.125 -6.168 1 90.69 88 TYR A C 1
ATOM 655 O O . TYR A 1 88 ? 23.672 -22.781 -5.125 1 90.69 88 TYR A O 1
ATOM 663 N N . LEU A 1 89 ? 24.609 -21.484 -6.648 1 83.75 89 LEU A N 1
ATOM 664 C CA . LEU A 1 89 ? 25.859 -21.438 -5.906 1 83.75 89 LEU A CA 1
ATOM 665 C C . LEU A 1 89 ? 25.703 -20.688 -4.59 1 83.75 89 LEU A C 1
ATOM 667 O O . LEU A 1 89 ? 25.109 -19.609 -4.559 1 83.75 89 LEU A O 1
ATOM 671 N N . PRO A 1 90 ? 26.016 -21.391 -3.535 1 75.31 90 PRO A N 1
ATOM 672 C CA . PRO A 1 90 ? 25.781 -20.75 -2.238 1 75.31 90 PRO A CA 1
ATOM 673 C C . PRO A 1 90 ? 26.516 -19.406 -2.104 1 75.31 90 PRO A C 1
ATOM 675 O O . PRO A 1 90 ? 27.625 -19.266 -2.611 1 75.31 90 PRO A O 1
ATOM 678 N N . PRO A 1 91 ? 25.734 -18.453 -1.574 1 64.81 91 PRO A N 1
ATOM 679 C CA . PRO A 1 91 ? 26.469 -17.219 -1.29 1 64.81 91 PRO A CA 1
ATOM 680 C C . PRO A 1 91 ? 27.672 -17.453 -0.372 1 64.81 91 PRO A C 1
ATOM 682 O O . PRO A 1 91 ? 27.781 -18.516 0.24 1 64.81 91 PRO A O 1
ATOM 685 N N . ASN A 1 92 ? 28.578 -16.516 -0.357 1 62.31 92 ASN A N 1
ATOM 686 C CA . ASN A 1 92 ? 29.797 -16.641 0.434 1 62.31 92 ASN A CA 1
ATOM 687 C C . ASN A 1 92 ? 29.484 -17.078 1.865 1 62.31 92 ASN A C 1
ATOM 689 O O . ASN A 1 92 ? 28.656 -16.469 2.539 1 62.31 92 ASN A O 1
ATOM 693 N N . GLY A 1 93 ? 30.047 -18.078 2.236 1 62.16 93 GLY A N 1
ATOM 694 C CA . GLY A 1 93 ? 30 -18.562 3.607 1 62.16 93 GLY A CA 1
ATOM 695 C C . GLY A 1 93 ? 28.844 -19.516 3.871 1 62.16 93 GLY A C 1
ATOM 696 O O . GLY A 1 93 ? 28.703 -20.031 4.977 1 62.16 93 GLY A O 1
ATOM 697 N N . LYS A 1 94 ? 27.938 -19.719 2.838 1 67.69 94 LYS A N 1
ATOM 698 C CA . LYS A 1 94 ? 26.844 -20.656 3.061 1 67.69 94 LYS A CA 1
ATOM 699 C C . LYS A 1 94 ? 27.109 -22 2.393 1 67.69 94 LYS A C 1
ATOM 701 O O . LYS A 1 94 ? 27.969 -22.094 1.522 1 67.69 94 LYS A O 1
ATOM 706 N N . ASN A 1 95 ? 26.469 -23.031 2.941 1 76.25 95 ASN A N 1
ATOM 707 C CA . ASN A 1 95 ? 26.656 -24.391 2.43 1 76.25 95 ASN A CA 1
ATOM 708 C C . ASN A 1 95 ? 25.594 -24.734 1.394 1 76.25 95 ASN A C 1
ATOM 710 O O . ASN A 1 95 ? 24.5 -24.156 1.386 1 76.25 95 ASN A O 1
ATOM 714 N N . PHE A 1 96 ? 26 -25.625 0.506 1 76.88 96 PHE A N 1
ATOM 715 C CA . PHE A 1 96 ? 25.047 -26.234 -0.416 1 76.88 96 PHE A CA 1
ATOM 716 C C . PHE A 1 96 ? 23.984 -27.031 0.344 1 76.88 96 PHE A C 1
ATOM 718 O O . PHE A 1 96 ? 24.234 -27.5 1.458 1 76.88 96 PHE A O 1
ATOM 725 N N . THR A 1 97 ? 22.844 -27.156 -0.298 1 84.38 97 THR A N 1
ATOM 726 C CA . THR A 1 97 ? 21.812 -28.047 0.234 1 84.38 97 THR A CA 1
ATOM 727 C C . THR A 1 97 ? 22.234 -29.516 0.097 1 84.38 97 THR A C 1
ATOM 729 O O . THR A 1 97 ? 22.688 -29.938 -0.968 1 84.38 97 THR A O 1
ATOM 732 N N . GLU A 1 98 ? 22.156 -30.203 1.16 1 86.88 98 GLU A N 1
ATOM 733 C CA . GLU A 1 98 ? 22.438 -31.641 1.102 1 86.88 98 GLU A CA 1
ATOM 734 C C . GLU A 1 98 ? 21.297 -32.375 0.419 1 86.88 98 GLU A C 1
ATOM 736 O O . GLU A 1 98 ? 20.125 -32.219 0.78 1 86.88 98 GLU A O 1
ATOM 741 N N . PRO A 1 99 ? 21.609 -33.25 -0.597 1 91.62 99 PRO A N 1
ATOM 742 C CA . PRO A 1 99 ? 20.547 -34.031 -1.226 1 91.62 99 PRO A CA 1
ATOM 743 C C . PRO A 1 99 ? 19.875 -35 -0.255 1 91.62 99 PRO A C 1
ATOM 745 O O . PRO A 1 99 ? 20.547 -35.594 0.601 1 91.62 99 PRO A O 1
ATOM 748 N N . SER A 1 100 ? 18.625 -35.219 -0.429 1 91.81 100 SER A N 1
ATOM 749 C CA . SER A 1 100 ? 17.859 -36.125 0.427 1 91.81 100 SER A CA 1
ATOM 750 C C . SER A 1 100 ? 17.953 -37.562 -0.056 1 91.81 100 SER A C 1
ATOM 752 O O . SER A 1 100 ? 17.703 -38.5 0.708 1 91.81 100 SER A O 1
ATOM 754 N N . ALA A 1 101 ? 18.25 -37.781 -1.296 1 94.81 101 ALA A N 1
ATOM 755 C CA . ALA A 1 101 ? 18.406 -39.094 -1.896 1 94.81 101 ALA A CA 1
ATOM 756 C C . ALA A 1 101 ? 19.234 -39.031 -3.166 1 94.81 101 ALA A C 1
ATOM 758 O O . ALA A 1 101 ? 19.578 -37.938 -3.633 1 94.81 101 ALA A O 1
ATOM 759 N N . ARG A 1 102 ? 19.609 -40.25 -3.637 1 96.62 102 ARG A N 1
ATOM 760 C CA . ARG A 1 102 ? 20.344 -40.344 -4.887 1 96.62 102 ARG A CA 1
ATOM 761 C C . ARG A 1 102 ? 19.922 -41.594 -5.672 1 96.62 102 ARG A C 1
ATOM 763 O O . ARG A 1 102 ? 19.531 -42.594 -5.082 1 96.62 102 ARG A O 1
ATOM 770 N N . ILE A 1 103 ? 19.922 -41.469 -6.926 1 97.69 103 ILE A N 1
ATOM 771 C CA . ILE A 1 103 ? 19.703 -42.594 -7.828 1 97.69 103 ILE A CA 1
ATOM 772 C C . ILE A 1 103 ? 20.734 -42.531 -8.953 1 97.69 103 ILE A C 1
ATOM 774 O O . ILE A 1 103 ? 21.422 -41.531 -9.141 1 97.69 103 ILE A O 1
ATOM 778 N N . PRO A 1 104 ? 20.875 -43.594 -9.727 1 97.19 104 PRO A N 1
ATOM 779 C CA . PRO A 1 104 ? 21.828 -43.562 -10.836 1 97.19 104 PRO A CA 1
ATOM 780 C C . PRO A 1 104 ? 21.5 -42.5 -11.867 1 97.19 104 PRO A C 1
ATOM 782 O O . PRO A 1 104 ? 20.328 -42.281 -12.18 1 97.19 104 PRO A O 1
ATOM 785 N N . GLU A 1 105 ? 22.531 -41.906 -12.406 1 96.94 105 GLU A N 1
ATOM 786 C CA . GLU A 1 105 ? 22.359 -40.875 -13.414 1 96.94 105 GLU A CA 1
ATOM 787 C C . GLU A 1 105 ? 22.453 -41.438 -14.828 1 96.94 105 GLU A C 1
ATOM 789 O O . GLU A 1 105 ? 23.078 -42.5 -15.031 1 96.94 105 GLU A O 1
ATOM 794 N N . VAL A 1 106 ? 21.844 -40.844 -15.758 1 97.19 106 VAL A N 1
ATOM 795 C CA . VAL A 1 106 ? 21.938 -41.188 -17.172 1 97.19 106 VAL A CA 1
ATOM 796 C C . VAL A 1 106 ? 23.156 -40.5 -17.797 1 97.19 106 VAL A C 1
ATOM 798 O O . VAL A 1 106 ? 23.688 -39.531 -17.234 1 97.19 106 VAL A O 1
ATOM 801 N N . PRO A 1 107 ? 23.594 -40.906 -18.922 1 97.25 107 PRO A N 1
ATOM 802 C CA . PRO A 1 107 ? 24.797 -40.344 -19.531 1 97.25 107 PRO A CA 1
ATOM 803 C C . PRO A 1 107 ? 24.656 -38.875 -19.922 1 97.25 107 PRO A C 1
ATOM 805 O O . PRO A 1 107 ? 25.641 -38.125 -19.969 1 97.25 107 PRO A O 1
ATOM 808 N N . ARG A 1 108 ? 23.422 -38.5 -20.266 1 97.62 108 ARG A N 1
ATOM 809 C CA . ARG A 1 108 ? 23.203 -37.125 -20.656 1 97.62 108 ARG A CA 1
ATOM 810 C C . ARG A 1 108 ? 21.859 -36.625 -20.141 1 97.62 108 ARG A C 1
ATOM 812 O O . ARG A 1 108 ? 20.859 -37.344 -20.172 1 97.62 108 ARG A O 1
ATOM 819 N N . THR A 1 109 ? 21.875 -35.375 -19.672 1 98.44 109 THR A N 1
ATOM 820 C CA . THR A 1 109 ? 20.641 -34.719 -19.25 1 98.44 109 THR A CA 1
ATOM 821 C C . THR A 1 109 ? 20.422 -33.438 -20.047 1 98.44 109 THR A C 1
ATOM 823 O O . THR A 1 109 ? 21.391 -32.75 -20.391 1 98.44 109 THR A O 1
ATOM 826 N N . TYR A 1 110 ? 19.172 -33.094 -20.359 1 98.69 110 TYR A N 1
ATOM 827 C CA . TYR A 1 110 ? 18.812 -31.859 -21.062 1 98.69 110 TYR A CA 1
ATOM 828 C C . TYR A 1 110 ? 18.875 -30.672 -20.109 1 98.69 110 TYR A C 1
ATOM 830 O O . TYR A 1 110 ? 18.578 -30.797 -18.922 1 98.69 110 TYR A O 1
ATOM 838 N N . GLY A 1 111 ? 19.266 -29.5 -20.688 1 98.56 111 GLY A N 1
ATOM 839 C CA . GLY A 1 111 ? 19.125 -28.25 -19.953 1 98.56 111 GLY A CA 1
ATOM 840 C C . GLY A 1 111 ? 17.688 -27.797 -19.797 1 98.56 111 GLY A C 1
ATOM 841 O O . GLY A 1 111 ? 16.812 -28.25 -20.531 1 98.56 111 GLY A O 1
ATOM 842 N N . MET A 1 112 ? 17.438 -26.891 -18.812 1 98.75 112 MET A N 1
ATOM 843 C CA . MET A 1 112 ? 16.062 -26.438 -18.609 1 98.75 112 MET A CA 1
ATOM 844 C C . MET A 1 112 ? 16.031 -25.094 -17.891 1 98.75 112 MET A C 1
ATOM 846 O O . MET A 1 112 ? 17 -24.719 -17.219 1 98.75 112 MET A O 1
ATOM 850 N N . TRP A 1 113 ? 14.961 -24.359 -18.141 1 98.69 113 TRP A N 1
ATOM 851 C CA . TRP A 1 113 ? 14.562 -23.266 -17.25 1 98.69 113 TRP A CA 1
ATOM 852 C C . TRP A 1 113 ? 13.828 -23.812 -16.016 1 98.69 113 TRP A C 1
ATOM 854 O O . TRP A 1 113 ? 12.992 -24.703 -16.141 1 98.69 113 TRP A O 1
ATOM 864 N N . GLU A 1 114 ? 14.219 -23.25 -14.867 1 96.75 114 GLU A N 1
ATOM 865 C CA . GLU A 1 114 ? 13.633 -23.75 -13.625 1 96.75 114 GLU A CA 1
ATOM 866 C C . GLU A 1 114 ? 13.344 -22.609 -12.656 1 96.75 114 GLU A C 1
ATOM 868 O O . GLU A 1 114 ? 14.148 -21.688 -12.523 1 96.75 114 GLU A O 1
ATOM 873 N N . SER A 1 115 ? 12.219 -22.594 -12.07 1 94 115 SER A N 1
ATOM 874 C CA . SER A 1 115 ? 11.891 -21.781 -10.898 1 94 115 SER A CA 1
ATOM 875 C C . SER A 1 115 ? 11.492 -22.656 -9.719 1 94 115 SER A C 1
ATOM 877 O O . SER A 1 115 ? 12.227 -23.562 -9.328 1 94 115 SER A O 1
ATOM 879 N N . ASN A 1 116 ? 10.312 -22.391 -9.125 1 89.69 116 ASN A N 1
ATOM 880 C CA . ASN A 1 116 ? 9.867 -23.328 -8.102 1 89.69 116 ASN A CA 1
ATOM 881 C C . ASN A 1 116 ? 9.695 -24.734 -8.664 1 89.69 116 ASN A C 1
ATOM 883 O O . ASN A 1 116 ? 9.891 -25.719 -7.949 1 89.69 116 ASN A O 1
ATOM 887 N N . TYR A 1 117 ? 9.242 -24.766 -9.875 1 93.81 117 TYR A N 1
ATOM 888 C CA . TYR A 1 117 ? 9.18 -25.969 -10.688 1 93.81 117 TYR A CA 1
ATOM 889 C C . TYR A 1 117 ? 9.992 -25.812 -11.961 1 93.81 117 TYR A C 1
ATOM 891 O O . TYR A 1 117 ? 10.266 -24.688 -12.398 1 93.81 117 TYR A O 1
ATOM 899 N N . PRO A 1 118 ? 10.422 -27 -12.508 1 96.81 118 PRO A N 1
ATOM 900 C CA . PRO A 1 118 ? 10.922 -26.891 -13.883 1 96.81 118 PRO A CA 1
ATOM 901 C C . PRO A 1 118 ? 9.867 -26.344 -14.852 1 96.81 118 PRO A C 1
ATOM 903 O O . PRO A 1 118 ? 8.688 -26.672 -14.734 1 96.81 118 PRO A O 1
ATOM 906 N N . LEU A 1 119 ? 10.352 -25.5 -15.797 1 98.56 119 LEU A N 1
ATOM 907 C CA . LEU A 1 119 ? 9.414 -24.781 -16.641 1 98.56 119 LEU A CA 1
ATOM 908 C C . LEU A 1 119 ? 9.391 -25.375 -18.047 1 98.56 119 LEU A C 1
ATOM 910 O O . LEU A 1 119 ? 8.312 -25.656 -18.594 1 98.56 119 LEU A O 1
ATOM 914 N N . MET A 1 120 ? 10.531 -25.516 -18.656 1 98.88 120 MET A N 1
ATOM 915 C CA . MET A 1 120 ? 10.695 -26.047 -20 1 98.88 120 MET A CA 1
ATOM 916 C C . MET A 1 120 ? 12.141 -26.5 -20.234 1 98.88 120 MET A C 1
ATOM 918 O O . MET A 1 120 ? 13.078 -25.812 -19.828 1 98.88 120 MET A O 1
ATOM 922 N N . ASN A 1 121 ? 12.367 -27.609 -20.875 1 98.88 121 ASN A N 1
ATOM 923 C CA . ASN A 1 121 ? 13.734 -28.016 -21.188 1 98.88 121 ASN A CA 1
ATOM 924 C C . ASN A 1 121 ? 14.148 -27.547 -22.594 1 98.88 121 ASN A C 1
ATOM 926 O O . ASN A 1 121 ? 13.352 -26.938 -23.312 1 98.88 121 ASN A O 1
ATOM 930 N N . GLU A 1 122 ? 15.375 -27.734 -22.953 1 98.75 122 GLU A N 1
ATOM 931 C CA . GLU A 1 122 ? 15.977 -27.203 -24.172 1 98.75 122 GLU A CA 1
ATOM 932 C C . GLU A 1 122 ? 15.344 -27.828 -25.422 1 98.75 122 GLU A C 1
ATOM 934 O O . GLU A 1 122 ? 15.578 -27.359 -26.531 1 98.75 122 GLU A O 1
ATOM 939 N N . GLU A 1 123 ? 14.516 -28.875 -25.25 1 98.69 123 GLU A N 1
ATOM 940 C CA . GLU A 1 123 ? 13.844 -29.516 -26.375 1 98.69 123 GLU A CA 1
ATOM 941 C C . GLU A 1 123 ? 12.391 -29.078 -26.484 1 98.69 123 GLU A C 1
ATOM 943 O O . GLU A 1 123 ? 11.672 -29.5 -27.391 1 98.69 123 GLU A O 1
ATOM 948 N N . GLY A 1 124 ? 11.953 -28.25 -25.594 1 98.75 124 GLY A N 1
ATOM 949 C CA . GLY A 1 124 ? 10.633 -27.656 -25.672 1 98.75 124 GLY A CA 1
ATOM 950 C C . GLY A 1 124 ? 9.594 -28.375 -24.844 1 98.75 124 GLY A C 1
ATOM 951 O O . GLY A 1 124 ? 8.422 -28 -24.828 1 98.75 124 GLY A O 1
ATOM 952 N N . LEU A 1 125 ? 10.008 -29.453 -24.156 1 98.94 125 LEU A N 1
ATOM 953 C CA . LEU A 1 125 ? 9.102 -30.141 -23.25 1 98.94 125 LEU A CA 1
ATOM 954 C C . LEU A 1 125 ? 8.734 -29.25 -22.062 1 98.94 125 LEU A C 1
ATOM 956 O O . LEU A 1 125 ? 9.609 -28.641 -21.453 1 98.94 125 LEU A O 1
ATOM 960 N N . THR A 1 126 ? 7.453 -29.094 -21.766 1 98.88 126 THR A N 1
ATOM 961 C CA . THR A 1 126 ? 6.98 -28.234 -20.672 1 98.88 126 THR A CA 1
ATOM 962 C C . THR A 1 126 ? 5.902 -28.953 -19.859 1 98.88 126 THR A C 1
ATOM 964 O O . THR A 1 126 ? 5.137 -29.75 -20.406 1 98.88 126 THR A O 1
ATOM 967 N N . ILE A 1 127 ? 5.906 -28.75 -18.5 1 98.81 127 ILE A N 1
ATOM 968 C CA . ILE A 1 127 ? 5.02 -29.453 -17.578 1 98.81 127 ILE A CA 1
ATOM 969 C C . ILE A 1 127 ? 4.434 -28.469 -16.578 1 98.81 127 ILE A C 1
ATOM 971 O O . ILE A 1 127 ? 5.156 -27.641 -16.016 1 98.81 127 ILE A O 1
ATOM 975 N N . GLY A 1 128 ? 3.117 -28.453 -16.391 1 98.12 128 GLY A N 1
ATOM 976 C CA . GLY A 1 128 ? 2.416 -27.734 -15.336 1 98.12 128 GLY A CA 1
ATOM 977 C C . GLY A 1 128 ? 1.987 -28.641 -14.195 1 98.12 128 GLY A C 1
ATOM 978 O O . GLY A 1 128 ? 1.998 -29.859 -14.328 1 98.12 128 GLY A O 1
ATOM 979 N N . GLU A 1 129 ? 1.608 -28.047 -13.102 1 97.25 129 GLU A N 1
ATOM 980 C CA . GLU A 1 129 ? 1.349 -28.844 -11.906 1 97.25 129 GLU A CA 1
ATOM 981 C C . GLU A 1 129 ? 0.172 -28.281 -11.117 1 97.25 129 GLU A C 1
ATOM 983 O O . GLU A 1 129 ? -0.033 -27.062 -11.07 1 97.25 129 GLU A O 1
ATOM 988 N N . SER A 1 130 ? -0.605 -29.109 -10.508 1 96.31 130 SER A N 1
ATOM 989 C CA . SER A 1 130 ? -1.605 -28.766 -9.5 1 96.31 130 SER A CA 1
ATOM 990 C C . SER A 1 130 ? -1.658 -29.828 -8.398 1 96.31 130 SER A C 1
ATOM 992 O O . SER A 1 130 ? -1.824 -31.016 -8.688 1 96.31 130 SER A O 1
ATOM 994 N N . SER A 1 131 ? -1.527 -29.375 -7.188 1 93.56 131 SER A N 1
ATOM 995 C CA . SER A 1 131 ? -1.7 -30.312 -6.078 1 93.56 131 SER A CA 1
ATOM 996 C C . SER A 1 131 ? -3.156 -30.734 -5.938 1 93.56 131 SER A C 1
ATOM 998 O O . SER A 1 131 ? -4.066 -29.938 -6.168 1 93.56 131 SER A O 1
ATOM 1000 N N . THR A 1 132 ? -3.34 -31.953 -5.605 1 93.25 132 THR A N 1
ATOM 1001 C CA . THR A 1 132 ? -4.672 -32.531 -5.414 1 93.25 132 THR A CA 1
ATOM 1002 C C . THR A 1 132 ? -4.789 -33.156 -4.035 1 93.25 132 THR A C 1
ATOM 1004 O O . THR A 1 132 ? -3.9 -33 -3.193 1 93.25 132 THR A O 1
ATOM 1007 N N . THR A 1 133 ? -5.949 -33.781 -3.781 1 91.25 133 THR A N 1
ATOM 1008 C CA . THR A 1 133 ? -6.137 -34.594 -2.594 1 91.25 133 THR A CA 1
ATOM 1009 C C . THR A 1 133 ? -6.305 -36.062 -2.975 1 91.25 133 THR A C 1
ATOM 1011 O O . THR A 1 133 ? -6.863 -36.375 -4.027 1 91.25 133 THR A O 1
ATOM 1014 N N . SER A 1 134 ? -5.812 -36.875 -2.154 1 94.75 134 SER A N 1
ATOM 1015 C CA . SER A 1 134 ? -5.859 -38.312 -2.426 1 94.75 134 SER A CA 1
ATOM 1016 C C . SER A 1 134 ? -6.492 -39.062 -1.265 1 94.75 134 SER A C 1
ATOM 1018 O O . SER A 1 134 ? -6.262 -38.75 -0.099 1 94.75 134 SER A O 1
ATOM 1020 N N . LYS A 1 135 ? -7.273 -40.125 -1.588 1 95.12 135 LYS A N 1
ATOM 1021 C CA . LYS A 1 135 ? -7.875 -41 -0.585 1 95.12 135 LYS A CA 1
ATOM 1022 C C . LYS A 1 135 ? -6.84 -41.969 -0.009 1 95.12 135 LYS A C 1
ATOM 1024 O O . LYS A 1 135 ? -7.09 -42.625 1.009 1 95.12 135 LYS A O 1
ATOM 1029 N N . VAL A 1 136 ? -5.73 -42.031 -0.685 1 95.88 136 VAL A N 1
ATOM 1030 C CA . VAL A 1 136 ? -4.703 -42.969 -0.228 1 95.88 136 VAL A CA 1
ATOM 1031 C C . VAL A 1 136 ? -4.055 -42.438 1.049 1 95.88 136 VAL A C 1
ATOM 1033 O O . VAL A 1 136 ? -3.549 -41.312 1.074 1 95.88 136 VAL A O 1
ATOM 1036 N N . PRO A 1 137 ? -4.051 -43.156 2.109 1 92.5 137 PRO A N 1
ATOM 1037 C CA . PRO A 1 137 ? -3.459 -42.656 3.357 1 92.5 137 PRO A CA 1
ATOM 1038 C C . PRO A 1 137 ? -1.938 -42.562 3.285 1 92.5 137 PRO A C 1
ATOM 1040 O O . PRO A 1 137 ? -1.293 -43.312 2.551 1 92.5 137 PRO A O 1
ATOM 1043 N N . GLY A 1 138 ? -1.431 -41.688 4.074 1 91.88 138 GLY A N 1
ATOM 1044 C CA . GLY A 1 138 ? 0.012 -41.5 4.148 1 91.88 138 GLY A CA 1
ATOM 1045 C C . GLY A 1 138 ? 0.537 -40.438 3.195 1 91.88 138 GLY A C 1
ATOM 1046 O O . GLY A 1 138 ? 0.001 -39.344 3.135 1 91.88 138 GLY A O 1
ATOM 1047 N N . GLY A 1 139 ? 1.579 -40.875 2.438 1 92.94 139 GLY A N 1
ATOM 1048 C CA . GLY A 1 139 ? 2.215 -39.938 1.547 1 92.94 139 GLY A CA 1
ATOM 1049 C C . GLY A 1 139 ? 3.434 -39.25 2.156 1 92.94 139 GLY A C 1
ATOM 1050 O O . GLY A 1 139 ? 3.615 -38.031 2.031 1 92.94 139 GLY A O 1
ATOM 1051 N N . PHE A 1 140 ? 4.238 -40 2.871 1 94.44 140 PHE A N 1
ATOM 1052 C CA . PHE A 1 140 ? 5.465 -39.531 3.5 1 94.44 140 PHE A CA 1
ATOM 1053 C C . PHE A 1 140 ? 6.672 -39.812 2.621 1 94.44 140 PHE A C 1
ATOM 1055 O O . PHE A 1 140 ? 6.645 -40.75 1.805 1 94.44 140 PHE A O 1
ATOM 1062 N N . GLY A 1 141 ? 7.684 -39.031 2.76 1 94.69 141 GLY A N 1
ATOM 1063 C CA . GLY A 1 141 ? 8.898 -39.219 1.977 1 94.69 141 GLY A CA 1
ATOM 1064 C C . GLY A 1 141 ? 10.156 -38.875 2.746 1 94.69 141 GLY A C 1
ATOM 1065 O O . GLY A 1 141 ? 10.109 -38.625 3.955 1 94.69 141 GLY A O 1
ATOM 1066 N N . VAL A 1 142 ? 11.211 -38.844 2.051 1 93.25 142 VAL A N 1
ATOM 1067 C CA . VAL A 1 142 ? 12.539 -38.688 2.631 1 93.25 142 VAL A CA 1
ATOM 1068 C C . VAL A 1 142 ? 12.664 -37.281 3.221 1 93.25 142 VAL A C 1
ATOM 1070 O O . VAL A 1 142 ? 13.547 -37 4.047 1 93.25 142 VAL A O 1
ATOM 1073 N N . ASP A 1 143 ? 11.789 -36.406 2.879 1 89.88 143 ASP A N 1
ATOM 1074 C CA . ASP A 1 143 ? 11.836 -35.062 3.439 1 89.88 143 ASP A CA 1
ATOM 1075 C C . ASP A 1 143 ? 10.445 -34.594 3.893 1 89.88 143 ASP A C 1
ATOM 1077 O O . ASP A 1 143 ? 10.18 -33.406 3.977 1 89.88 143 ASP A O 1
ATOM 1081 N N . LEU A 1 144 ? 9.523 -35.438 3.975 1 91.38 144 LEU A N 1
ATOM 1082 C CA . LEU A 1 144 ? 8.188 -35.188 4.484 1 91.38 144 LEU A CA 1
ATOM 1083 C C . LEU A 1 144 ? 7.812 -36.219 5.562 1 91.38 144 LEU A C 1
ATOM 1085 O O . LEU A 1 144 ? 7.52 -37.375 5.254 1 91.38 144 LEU A O 1
ATOM 1089 N N . ALA A 1 145 ? 7.758 -35.719 6.793 1 92.44 145 ALA A N 1
ATOM 1090 C CA . ALA A 1 145 ? 7.551 -36.625 7.93 1 92.44 145 ALA A CA 1
ATOM 1091 C C . ALA A 1 145 ? 6.062 -36.812 8.211 1 92.44 145 ALA A C 1
ATOM 1093 O O . ALA A 1 145 ? 5.238 -35.969 7.848 1 92.44 145 ALA A O 1
ATOM 1094 N N . ASP A 1 146 ? 5.77 -37.906 8.734 1 92.44 146 ASP A N 1
ATOM 1095 C CA . ASP A 1 146 ? 4.469 -38.094 9.367 1 92.44 146 ASP A CA 1
ATOM 1096 C C . ASP A 1 146 ? 4.273 -37.094 10.516 1 92.44 146 ASP A C 1
ATOM 1098 O O . ASP A 1 146 ? 5.016 -37.125 11.5 1 92.44 146 ASP A O 1
ATOM 1102 N N . PRO A 1 147 ? 3.297 -36.281 10.344 1 89.38 147 PRO A N 1
ATOM 1103 C CA . PRO A 1 147 ? 3.127 -35.281 11.398 1 89.38 147 PRO A CA 1
ATOM 1104 C C . PRO A 1 147 ? 2.801 -35.875 12.758 1 89.38 147 PRO A C 1
ATOM 1106 O O . PRO A 1 147 ? 3.031 -35.25 13.789 1 89.38 147 PRO A O 1
ATOM 1109 N N . LYS A 1 148 ? 2.27 -37.094 12.945 1 87.19 148 LYS A N 1
ATOM 1110 C CA . LYS A 1 148 ? 1.893 -37.75 14.195 1 87.19 148 LYS A CA 1
ATOM 1111 C C . LYS A 1 148 ? 3.113 -38.344 14.898 1 87.19 148 LYS A C 1
ATOM 1113 O O . LYS A 1 148 ? 3.23 -38.281 16.125 1 87.19 148 LYS A O 1
ATOM 1118 N N . THR A 1 149 ? 4.027 -38.812 14.109 1 93.56 149 THR A N 1
ATOM 1119 C CA . THR A 1 149 ? 5.133 -39.562 14.703 1 93.56 149 THR A CA 1
ATOM 1120 C C . THR A 1 149 ? 6.445 -38.812 14.547 1 93.56 149 THR A C 1
ATOM 1122 O O . THR A 1 149 ? 7.422 -39.094 15.242 1 93.56 149 THR A O 1
ATOM 1125 N N . GLY A 1 150 ? 6.504 -38.031 13.539 1 92.69 150 GLY A N 1
ATOM 1126 C CA . GLY A 1 150 ? 7.727 -37.312 13.242 1 92.69 150 GLY A CA 1
ATOM 1127 C C . GLY A 1 150 ? 8.688 -38.094 12.359 1 92.69 150 GLY A C 1
ATOM 1128 O O . GLY A 1 150 ? 9.75 -37.594 11.992 1 92.69 150 GLY A O 1
ATOM 1129 N N . GLU A 1 151 ? 8.305 -39.281 11.969 1 94.12 151 GLU A N 1
ATOM 1130 C CA . GLU A 1 151 ? 9.188 -40.125 11.18 1 94.12 151 GLU A CA 1
ATOM 1131 C C . GLU A 1 151 ? 9.047 -39.844 9.688 1 94.12 151 GLU A C 1
ATOM 1133 O O . GLU A 1 151 ? 7.938 -39.656 9.188 1 94.12 151 GLU A O 1
ATOM 1138 N N . TYR A 1 152 ? 10.188 -39.938 8.992 1 94 152 TYR A N 1
ATOM 1139 C CA . TYR A 1 152 ? 10.203 -39.719 7.547 1 94 152 TYR A CA 1
ATOM 1140 C C . TYR A 1 152 ? 9.875 -41.031 6.805 1 94 152 TYR A C 1
ATOM 1142 O O . TYR A 1 152 ? 10.031 -42.125 7.355 1 94 152 TYR A O 1
ATOM 1150 N N . GLY A 1 153 ? 9.375 -40.844 5.594 1 94.06 153 GLY A N 1
ATOM 1151 C CA . GLY A 1 153 ? 9.117 -42 4.746 1 94.06 153 GLY A CA 1
ATOM 1152 C C . GLY A 1 153 ? 10.312 -42.406 3.895 1 94.06 153 GLY A C 1
ATOM 1153 O O . GLY A 1 153 ? 11.391 -41.812 4.023 1 94.06 153 GLY A O 1
ATOM 1154 N N . GLU A 1 154 ? 10.047 -43.375 3.066 1 95.06 154 GLU A N 1
ATOM 1155 C CA . GLU A 1 154 ? 11.125 -43.906 2.246 1 95.06 154 GLU A CA 1
ATOM 1156 C C . GLU A 1 154 ? 11.039 -43.406 0.812 1 95.06 154 GLU A C 1
ATOM 1158 O O . GLU A 1 154 ? 12 -43.531 0.045 1 95.06 154 GLU A O 1
ATOM 1163 N N . ALA A 1 155 ? 9.859 -42.938 0.393 1 97.25 155 ALA A N 1
ATOM 1164 C CA . ALA A 1 155 ? 9.688 -42.438 -0.973 1 97.25 155 ALA A CA 1
ATOM 1165 C C . ALA A 1 155 ? 10.695 -41.344 -1.29 1 97.25 155 ALA A C 1
ATOM 1167 O O . ALA A 1 155 ? 10.891 -40.438 -0.492 1 97.25 155 ALA A O 1
ATOM 1168 N N . LYS A 1 156 ? 11.281 -41.344 -2.459 1 97.19 156 LYS A N 1
ATOM 1169 C CA . LYS A 1 156 ? 12.406 -40.469 -2.746 1 97.19 156 LYS A CA 1
ATOM 1170 C C . LYS A 1 156 ? 11.969 -39.25 -3.564 1 97.19 156 LYS A C 1
ATOM 1172 O O . LYS A 1 156 ? 12.633 -38.219 -3.551 1 97.19 156 LYS A O 1
ATOM 1177 N N . PHE A 1 157 ? 10.859 -39.406 -4.254 1 97.06 157 PHE A N 1
ATOM 1178 C CA . PHE A 1 157 ? 10.594 -38.375 -5.234 1 97.06 157 PHE A CA 1
ATOM 1179 C C . PHE A 1 157 ? 9.367 -37.562 -4.836 1 97.06 157 PHE A C 1
ATOM 1181 O O . PHE A 1 157 ? 8.273 -38.094 -4.664 1 97.06 157 PHE A O 1
ATOM 1188 N N . SER A 1 158 ? 9.586 -36.281 -4.684 1 95.19 158 SER A N 1
ATOM 1189 C CA . SER A 1 158 ? 8.477 -35.344 -4.695 1 95.19 158 SER A CA 1
ATOM 1190 C C . SER A 1 158 ? 8.023 -35.031 -6.117 1 95.19 158 SER A C 1
ATOM 1192 O O . SER A 1 158 ? 8.664 -35.438 -7.082 1 95.19 158 SER A O 1
ATOM 1194 N N . ILE A 1 159 ? 6.926 -34.344 -6.246 1 95.56 159 ILE A N 1
ATOM 1195 C CA . ILE A 1 159 ? 6.422 -34.031 -7.578 1 95.56 159 ILE A CA 1
ATOM 1196 C C . ILE A 1 159 ? 7.406 -33.125 -8.305 1 95.56 159 ILE A C 1
ATOM 1198 O O . ILE A 1 159 ? 7.602 -33.281 -9.516 1 95.56 159 ILE A O 1
ATOM 1202 N N . LYS A 1 160 ? 8.016 -32.188 -7.625 1 94.12 160 LYS A N 1
ATOM 1203 C CA . LYS A 1 160 ? 9.008 -31.281 -8.219 1 94.12 160 LYS A CA 1
ATOM 1204 C C . LYS A 1 160 ? 10.18 -32.062 -8.797 1 94.12 160 LYS A C 1
ATOM 1206 O O . LYS A 1 160 ? 10.609 -31.812 -9.922 1 94.12 160 LYS A O 1
ATOM 1211 N N . GLU A 1 161 ? 10.68 -33 -8.047 1 96.19 161 GLU A N 1
ATOM 1212 C CA . GLU A 1 161 ? 11.812 -33.781 -8.484 1 96.19 161 GLU A CA 1
ATOM 1213 C C . GLU A 1 161 ? 11.414 -34.75 -9.602 1 96.19 161 GLU A C 1
ATOM 1215 O O . GLU A 1 161 ? 12.227 -35.062 -10.477 1 96.19 161 GLU A O 1
ATOM 1220 N N . LEU A 1 162 ? 10.195 -35.188 -9.531 1 97.44 162 LEU A N 1
ATOM 1221 C CA . LEU A 1 162 ? 9.719 -36.031 -10.609 1 97.44 162 LEU A CA 1
ATOM 1222 C C . LEU A 1 162 ? 9.641 -35.25 -11.922 1 97.44 162 LEU A C 1
ATOM 1224 O O . LEU A 1 162 ? 10.016 -35.781 -12.977 1 97.44 162 LEU A O 1
ATOM 1228 N N . ILE A 1 163 ? 9.086 -34.062 -11.875 1 97.94 163 ILE A N 1
ATOM 1229 C CA . ILE A 1 163 ? 9.055 -33.219 -13.062 1 97.94 163 ILE A CA 1
ATOM 1230 C C . ILE A 1 163 ? 10.477 -32.969 -13.562 1 97.94 163 ILE A C 1
ATOM 1232 O O . ILE A 1 163 ? 10.734 -33.031 -14.766 1 97.94 163 ILE A O 1
ATOM 1236 N N . ARG A 1 164 ? 11.375 -32.719 -12.664 1 97.31 164 ARG A N 1
ATOM 1237 C CA . ARG A 1 164 ? 12.766 -32.438 -13.031 1 97.31 164 ARG A CA 1
ATOM 1238 C C . ARG A 1 164 ? 13.367 -33.625 -13.789 1 97.31 164 ARG A C 1
ATOM 1240 O O . ARG A 1 164 ? 13.969 -33.438 -14.852 1 97.31 164 ARG A O 1
ATOM 1247 N N . ILE A 1 165 ? 13.234 -34.812 -13.266 1 97.75 165 ILE A N 1
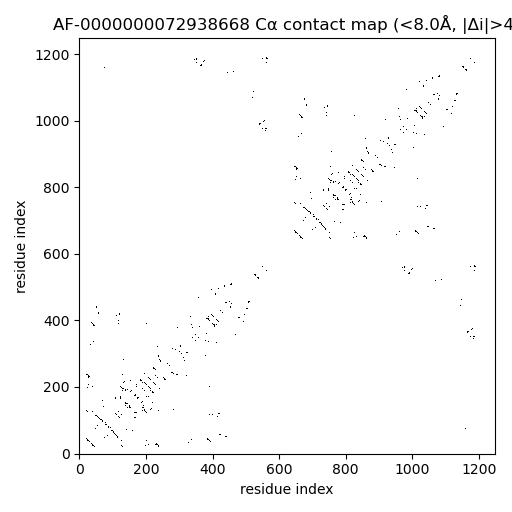ATOM 1248 C CA . ILE A 1 165 ? 13.844 -35.969 -13.914 1 97.75 165 ILE A CA 1
ATOM 1249 C C . ILE A 1 165 ? 13.195 -36.188 -15.281 1 97.75 165 ILE A C 1
ATOM 1251 O O . ILE A 1 165 ? 13.867 -36.562 -16.234 1 97.75 165 ILE A O 1
ATOM 1255 N N . GLY A 1 166 ? 11.852 -36.062 -15.352 1 98.56 166 GLY A N 1
ATOM 1256 C CA . GLY A 1 166 ? 11.195 -36.156 -16.641 1 98.56 166 GLY A CA 1
ATOM 1257 C C . GLY A 1 166 ? 11.766 -35.188 -17.672 1 98.56 166 GLY A C 1
ATOM 1258 O O . GLY A 1 166 ? 12.039 -35.594 -18.812 1 98.56 166 GLY A O 1
ATOM 1259 N N . MET A 1 167 ? 12.008 -33.969 -17.281 1 98.44 167 MET A N 1
ATOM 1260 C CA . MET A 1 167 ? 12.477 -32.938 -18.203 1 98.44 167 MET A CA 1
ATOM 1261 C C . MET A 1 167 ? 13.961 -33.125 -18.516 1 98.44 167 MET A C 1
ATOM 1263 O O . MET A 1 167 ? 14.422 -32.75 -19.594 1 98.44 167 MET A O 1
ATOM 1267 N N . GLU A 1 168 ? 14.727 -33.656 -17.609 1 98.44 168 GLU A N 1
ATOM 1268 C CA . GLU A 1 168 ? 16.156 -33.875 -17.812 1 98.44 168 GLU A CA 1
ATOM 1269 C C . GLU A 1 168 ? 16.422 -35.062 -18.734 1 98.44 168 GLU A C 1
ATOM 1271 O O . GLU A 1 168 ? 17.406 -35.062 -19.484 1 98.44 168 GLU A O 1
ATOM 1276 N N . ARG A 1 169 ? 15.516 -36 -18.797 1 98.62 169 ARG A N 1
ATOM 1277 C CA . ARG A 1 169 ? 15.836 -37.25 -19.469 1 98.62 169 ARG A CA 1
ATOM 1278 C C . ARG A 1 169 ? 14.992 -37.438 -20.719 1 98.62 169 ARG A C 1
ATOM 1280 O O . ARG A 1 169 ? 15.195 -38.406 -21.484 1 98.62 169 ARG A O 1
ATOM 1287 N N . CYS A 1 170 ? 14 -36.562 -20.922 1 98.81 170 CYS A N 1
ATOM 1288 C CA . CYS A 1 170 ? 13.078 -36.781 -22.031 1 98.81 170 CYS A CA 1
ATOM 1289 C C . CYS A 1 170 ? 12.906 -35.531 -22.859 1 98.81 170 CYS A C 1
ATOM 1291 O O . CYS A 1 170 ? 13.133 -34.406 -22.375 1 98.81 170 CYS A O 1
ATOM 1293 N N . SER A 1 171 ? 12.508 -35.688 -24.109 1 98.56 171 SER A N 1
ATOM 1294 C CA . SER A 1 171 ? 12.203 -34.562 -25.016 1 98.56 171 SER A CA 1
ATOM 1295 C C . SER A 1 171 ? 10.734 -34.594 -25.422 1 98.56 171 SER A C 1
ATOM 1297 O O . SER A 1 171 ? 10.234 -33.594 -26 1 98.56 171 SER A O 1
ATOM 1299 N N . THR A 1 172 ? 10.023 -35.656 -25.125 1 98.81 172 THR A N 1
ATOM 1300 C CA . THR A 1 172 ? 8.625 -35.781 -25.516 1 98.81 172 THR A CA 1
ATOM 1301 C C . THR A 1 172 ? 7.738 -36 -24.281 1 98.81 172 THR A C 1
ATOM 1303 O O . THR A 1 172 ? 8.219 -36.438 -23.234 1 98.81 172 THR A O 1
ATOM 1306 N N . ALA A 1 173 ? 6.445 -35.719 -24.484 1 98.81 173 ALA A N 1
ATOM 1307 C CA . ALA A 1 173 ? 5.48 -35.906 -23.391 1 98.81 173 ALA A CA 1
ATOM 1308 C C . ALA A 1 173 ? 5.367 -37.375 -23 1 98.81 173 ALA A C 1
ATOM 1310 O O . ALA A 1 173 ? 5.375 -37.688 -21.812 1 98.81 173 ALA A O 1
ATOM 1311 N N . GLU A 1 174 ? 5.301 -38.25 -23.953 1 98.81 174 GLU A N 1
ATOM 1312 C CA . GLU A 1 174 ? 5.145 -39.656 -23.688 1 98.81 174 GLU A CA 1
ATOM 1313 C C . GLU A 1 174 ? 6.359 -40.219 -22.953 1 98.81 174 GLU A C 1
ATOM 1315 O O . GLU A 1 174 ? 6.215 -41 -22.016 1 98.81 174 GLU A O 1
ATOM 1320 N N . CYS A 1 175 ? 7.492 -39.812 -23.453 1 98.81 175 CYS A N 1
ATOM 1321 C CA . CYS A 1 175 ? 8.711 -40.219 -22.766 1 98.81 175 CYS A CA 1
ATOM 1322 C C . CYS A 1 175 ? 8.711 -39.75 -21.328 1 98.81 175 CYS A C 1
ATOM 1324 O O . CYS A 1 175 ? 9.055 -40.5 -20.406 1 98.81 175 CYS A O 1
ATOM 1326 N N . ALA A 1 176 ? 8.375 -38.5 -21.078 1 98.94 176 ALA A N 1
ATOM 1327 C CA . ALA A 1 176 ? 8.367 -37.938 -19.734 1 98.94 176 ALA A CA 1
ATOM 1328 C C . ALA A 1 176 ? 7.375 -38.656 -18.844 1 98.94 176 ALA A C 1
ATOM 1330 O O . ALA A 1 176 ? 7.664 -38.938 -17.672 1 98.94 176 ALA A O 1
ATOM 1331 N N . ILE A 1 177 ? 6.176 -38.969 -19.328 1 98.88 177 ILE A N 1
ATOM 1332 C CA . ILE A 1 177 ? 5.148 -39.688 -18.578 1 98.88 177 ILE A CA 1
ATOM 1333 C C . ILE A 1 177 ? 5.695 -41.031 -18.125 1 98.88 177 ILE A C 1
ATOM 1335 O O . ILE A 1 177 ? 5.594 -41.406 -16.953 1 98.88 177 ILE A O 1
ATOM 1339 N N . LYS A 1 178 ? 6.254 -41.719 -19.062 1 98.75 178 LYS A N 1
ATOM 1340 C CA . LYS A 1 178 ? 6.797 -43.031 -18.75 1 98.75 178 LYS A CA 1
ATOM 1341 C C . LYS A 1 178 ? 7.949 -42.938 -17.75 1 98.75 178 LYS A C 1
ATOM 1343 O O . LYS A 1 178 ? 8.039 -43.719 -16.812 1 98.75 178 LYS A O 1
ATOM 1348 N N . GLU A 1 179 ? 8.82 -41.969 -18.031 1 98.75 179 GLU A N 1
ATOM 1349 C CA . GLU A 1 179 ? 9.961 -41.781 -17.141 1 98.75 179 GLU A CA 1
ATOM 1350 C C . GLU A 1 179 ? 9.508 -41.438 -15.727 1 98.75 179 GLU A C 1
ATOM 1352 O O . GLU A 1 179 ? 9.984 -42.031 -14.758 1 98.75 179 GLU A O 1
ATOM 1357 N N . MET A 1 180 ? 8.641 -40.5 -15.539 1 98.88 180 MET A N 1
ATOM 1358 C CA . MET A 1 180 ? 8.141 -40.094 -14.234 1 98.88 180 MET A CA 1
ATOM 1359 C C . MET A 1 180 ? 7.391 -41.25 -13.555 1 98.88 180 MET A C 1
ATOM 1361 O O . MET A 1 180 ? 7.613 -41.531 -12.375 1 98.88 180 MET A O 1
ATOM 1365 N N . GLY A 1 181 ? 6.516 -41.875 -14.289 1 98.75 181 GLY A N 1
ATOM 1366 C CA . GLY A 1 181 ? 5.746 -42.969 -13.734 1 98.75 181 GLY A CA 1
ATOM 1367 C C . GLY A 1 181 ? 6.613 -44.125 -13.242 1 98.75 181 GLY A C 1
ATOM 1368 O O . GLY A 1 181 ? 6.445 -44.594 -12.117 1 98.75 181 GLY A O 1
ATOM 1369 N N . THR A 1 182 ? 7.551 -44.594 -14.117 1 98.44 182 THR A N 1
ATOM 1370 C CA . THR A 1 182 ? 8.422 -45.688 -13.766 1 98.44 182 THR A CA 1
ATOM 1371 C C . THR A 1 182 ? 9.32 -45.344 -12.586 1 98.44 182 THR A C 1
ATOM 1373 O O . THR A 1 182 ? 9.539 -46.156 -11.688 1 98.44 182 THR A O 1
ATOM 1376 N N . THR A 1 183 ? 9.82 -44.156 -12.617 1 98.5 183 THR A N 1
ATOM 1377 C CA . THR A 1 183 ? 10.672 -43.688 -11.531 1 98.5 183 THR A CA 1
ATOM 1378 C C . THR A 1 183 ? 9.898 -43.656 -10.219 1 98.5 183 THR A C 1
ATOM 1380 O O . THR A 1 183 ? 10.414 -44.062 -9.18 1 98.5 183 THR A O 1
ATOM 1383 N N . ALA A 1 184 ? 8.688 -43.188 -10.227 1 98.56 184 ALA A N 1
ATOM 1384 C CA . ALA A 1 184 ? 7.859 -43.094 -9.031 1 98.56 184 ALA A CA 1
ATOM 1385 C C . ALA A 1 184 ? 7.531 -44.469 -8.477 1 98.56 184 ALA A C 1
ATOM 1387 O O . ALA A 1 184 ? 7.527 -44.656 -7.262 1 98.56 184 ALA A O 1
ATOM 1388 N N . VAL A 1 185 ? 7.234 -45.375 -9.359 1 98.62 185 VAL A N 1
ATOM 1389 C CA . VAL A 1 185 ? 6.898 -46.719 -8.938 1 98.62 185 VAL A CA 1
ATOM 1390 C C . VAL A 1 185 ? 8.125 -47.375 -8.328 1 98.62 185 VAL A C 1
ATOM 1392 O O . VAL A 1 185 ? 8.023 -48.062 -7.309 1 98.62 185 VAL A O 1
ATOM 1395 N N . LYS A 1 186 ? 9.234 -47.156 -8.906 1 98.44 186 LYS A N 1
ATOM 1396 C CA . LYS A 1 186 ? 10.461 -47.812 -8.5 1 98.44 186 LYS A CA 1
ATOM 1397 C C . LYS A 1 186 ? 11.016 -47.219 -7.211 1 98.44 186 LYS A C 1
ATOM 1399 O O . LYS A 1 186 ? 11.477 -47.969 -6.332 1 98.44 186 LYS A O 1
ATOM 1404 N N . TYR A 1 187 ? 11.023 -45.906 -7.102 1 98.19 187 TYR A N 1
ATOM 1405 C CA . TYR A 1 187 ? 11.758 -45.281 -6.02 1 98.19 187 TYR A CA 1
ATOM 1406 C C . TYR A 1 187 ? 10.812 -44.594 -5.031 1 98.19 187 TYR A C 1
ATOM 1408 O O . TYR A 1 187 ? 11.242 -44.062 -4.012 1 98.19 187 TYR A O 1
ATOM 1416 N N . GLY A 1 188 ? 9.555 -44.656 -5.32 1 97.69 188 GLY A N 1
ATOM 1417 C CA . GLY A 1 188 ? 8.555 -44.062 -4.441 1 97.69 188 GLY A CA 1
ATOM 1418 C C . GLY A 1 188 ? 8.227 -42.625 -4.781 1 97.69 188 GLY A C 1
ATOM 1419 O O . GLY A 1 188 ? 9.07 -41.906 -5.309 1 97.69 188 GLY A O 1
ATOM 1420 N N . PHE A 1 189 ? 6.961 -42.281 -4.398 1 97.12 189 PHE A N 1
ATOM 1421 C CA . PHE A 1 189 ? 6.449 -40.906 -4.598 1 97.12 189 PHE A CA 1
ATOM 1422 C C . PHE A 1 189 ? 5.781 -40.406 -3.332 1 97.12 189 PHE A C 1
ATOM 1424 O O . PHE A 1 189 ? 5.102 -41.156 -2.627 1 97.12 189 PHE A O 1
ATOM 1431 N N . TYR A 1 190 ? 6.047 -39.094 -3.021 1 95.25 190 TYR A N 1
ATOM 1432 C CA . TYR A 1 190 ? 5.281 -38.406 -1.987 1 95.25 190 TYR A CA 1
ATOM 1433 C C . TYR A 1 190 ? 4.867 -37.031 -2.451 1 95.25 190 TYR A C 1
ATOM 1435 O O . TYR A 1 190 ? 5.598 -36.375 -3.195 1 95.25 190 TYR A O 1
ATOM 1443 N N . PRO A 1 191 ? 3.656 -36.625 -2.107 1 93.25 191 PRO A N 1
ATOM 1444 C CA . PRO A 1 191 ? 3.119 -35.344 -2.553 1 93.25 191 PRO A CA 1
ATOM 1445 C C . PRO A 1 191 ? 3.668 -34.188 -1.753 1 93.25 191 PRO A C 1
ATOM 1447 O O . PRO A 1 191 ? 4.508 -34.375 -0.869 1 93.25 191 PRO A O 1
ATOM 1450 N N . GLU A 1 192 ? 3.266 -32.969 -2.127 1 87.19 192 GLU A N 1
ATOM 1451 C CA . GLU A 1 192 ? 3.734 -31.734 -1.507 1 87.19 192 GLU A CA 1
ATOM 1452 C C . GLU A 1 192 ? 3.254 -31.625 -0.063 1 87.19 192 GLU A C 1
ATOM 1454 O O . GLU A 1 192 ? 3.873 -30.938 0.753 1 87.19 192 GLU A O 1
ATOM 1459 N N . SER A 1 193 ? 2.158 -32.188 0.222 1 85.5 193 SER A N 1
ATOM 1460 C CA . SER A 1 193 ? 1.638 -32.25 1.585 1 85.5 193 SER A CA 1
ATOM 1461 C C . SER A 1 193 ? 1.039 -33.625 1.896 1 85.5 193 SER A C 1
ATOM 1463 O O . SER A 1 193 ? 0.651 -34.344 0.985 1 85.5 193 SER A O 1
ATOM 1465 N N . VAL A 1 194 ? 0.947 -33.844 3.174 1 81.69 194 VAL A N 1
ATOM 1466 C CA . VAL A 1 194 ? 0.44 -35.156 3.611 1 81.69 194 VAL A CA 1
ATOM 1467 C C . VAL A 1 194 ? -1.003 -35.312 3.143 1 81.69 194 VAL A C 1
ATOM 1469 O O . VAL A 1 194 ? -1.822 -34.406 3.279 1 81.69 194 VAL A O 1
ATOM 1472 N N . GLY A 1 195 ? -1.268 -36.469 2.557 1 80.56 195 GLY A N 1
ATOM 1473 C CA . GLY A 1 195 ? -2.615 -36.812 2.121 1 80.56 195 GLY A CA 1
ATOM 1474 C C . GLY A 1 195 ? -2.973 -36.188 0.777 1 80.56 195 GLY A C 1
ATOM 1475 O O . GLY A 1 195 ? -4.098 -36.344 0.299 1 80.56 195 GLY A O 1
ATOM 1476 N N . ALA A 1 196 ? -2.033 -35.625 0.132 1 88.69 196 ALA A N 1
ATOM 1477 C CA . ALA A 1 196 ? -2.293 -35 -1.156 1 88.69 196 ALA A CA 1
ATOM 1478 C C . ALA A 1 196 ? -1.92 -35.938 -2.311 1 88.69 196 ALA A C 1
ATOM 1480 O O . ALA A 1 196 ? -1.483 -37.062 -2.09 1 88.69 196 ALA A O 1
ATOM 1481 N N . GLY A 1 197 ? -2.305 -35.656 -3.496 1 94.31 197 GLY A N 1
ATOM 1482 C CA . GLY A 1 197 ? -1.851 -36.094 -4.797 1 94.31 197 GLY A CA 1
ATOM 1483 C C . GLY A 1 197 ? -1.41 -34.969 -5.711 1 94.31 197 GLY A C 1
ATOM 1484 O O . GLY A 1 197 ? -1.342 -33.812 -5.285 1 94.31 197 GLY A O 1
ATOM 1485 N N . GLU A 1 198 ? -0.998 -35.406 -6.84 1 96.81 198 GLU A N 1
ATOM 1486 C CA . GLU A 1 198 ? -0.547 -34.406 -7.793 1 96.81 198 GLU A CA 1
ATOM 1487 C C . GLU A 1 198 ? -1.113 -34.656 -9.188 1 96.81 198 GLU A C 1
ATOM 1489 O O . GLU A 1 198 ? -1.368 -35.812 -9.547 1 96.81 198 GLU A O 1
ATOM 1494 N N . SER A 1 199 ? -1.361 -33.625 -9.859 1 97.69 199 SER A N 1
ATOM 1495 C CA . SER A 1 199 ? -1.769 -33.688 -11.258 1 97.69 199 SER A CA 1
ATOM 1496 C C . SER A 1 199 ? -0.913 -32.75 -12.117 1 97.69 199 SER A C 1
ATOM 1498 O O . SER A 1 199 ? -0.619 -31.641 -11.727 1 97.69 199 SER A O 1
ATOM 1500 N N . LEU A 1 200 ? -0.477 -33.281 -13.266 1 98.69 200 LEU A N 1
ATOM 1501 C CA . LEU A 1 200 ? 0.386 -32.531 -14.172 1 98.69 200 LEU A CA 1
ATOM 1502 C C . LEU A 1 200 ? -0.264 -32.375 -15.539 1 98.69 200 LEU A C 1
ATOM 1504 O O . LEU A 1 200 ? -1.054 -33.219 -15.953 1 98.69 200 LEU A O 1
ATOM 1508 N N . THR A 1 201 ? -0.002 -31.312 -16.172 1 98.88 201 THR A N 1
ATOM 1509 C CA . THR A 1 201 ? -0.203 -31.156 -17.609 1 98.88 201 THR A CA 1
ATOM 1510 C C . THR A 1 201 ? 1.133 -31.156 -18.344 1 98.88 201 THR A C 1
ATOM 1512 O O . THR A 1 201 ? 2.127 -30.625 -17.844 1 98.88 201 THR A O 1
ATOM 1515 N N . ILE A 1 202 ? 1.185 -31.797 -19.531 1 98.88 202 ILE A N 1
ATOM 1516 C CA . ILE A 1 202 ? 2.434 -31.969 -20.266 1 98.88 202 ILE A CA 1
ATOM 1517 C C . ILE A 1 202 ? 2.211 -31.672 -21.75 1 98.88 202 ILE A C 1
ATOM 1519 O O . ILE A 1 202 ? 1.23 -32.125 -22.344 1 98.88 202 ILE A O 1
ATOM 1523 N N . ALA A 1 203 ? 3.061 -30.922 -22.344 1 98.88 203 ALA A N 1
ATOM 1524 C CA . ALA A 1 203 ? 3.027 -30.625 -23.766 1 98.88 203 ALA A CA 1
ATOM 1525 C C . ALA A 1 203 ? 4.434 -30.594 -24.359 1 98.88 203 ALA A C 1
ATOM 1527 O O . ALA A 1 203 ? 5.406 -30.344 -23.641 1 98.88 203 ALA A O 1
ATOM 1528 N N . ASP A 1 204 ? 4.578 -30.922 -25.625 1 98.81 204 ASP A N 1
ATOM 1529 C CA . ASP A 1 204 ? 5.891 -30.953 -26.266 1 98.81 204 ASP A CA 1
ATOM 1530 C C . ASP A 1 204 ? 5.809 -30.438 -27.703 1 98.81 204 ASP A C 1
ATOM 1532 O O . ASP A 1 204 ? 4.754 -29.984 -28.141 1 98.81 204 ASP A O 1
ATOM 1536 N N . THR A 1 205 ? 6.945 -30.453 -28.406 1 98.69 205 THR A N 1
ATOM 1537 C CA . THR A 1 205 ? 7.078 -29.844 -29.719 1 98.69 205 THR A CA 1
ATOM 1538 C C . THR A 1 205 ? 6.418 -30.703 -30.781 1 98.69 205 THR A C 1
ATOM 1540 O O . THR A 1 205 ? 6.199 -30.25 -31.906 1 98.69 205 THR A O 1
ATOM 1543 N N . ASN A 1 206 ? 6.09 -31.922 -30.469 1 97.94 206 ASN A N 1
ATOM 1544 C CA . ASN A 1 206 ? 5.395 -32.781 -31.406 1 97.94 206 ASN A CA 1
ATOM 1545 C C . ASN A 1 206 ? 3.893 -32.531 -31.406 1 97.94 206 ASN A C 1
ATOM 1547 O O . ASN A 1 206 ? 3.16 -33.094 -32.219 1 97.94 206 ASN A O 1
ATOM 1551 N N . GLY A 1 207 ? 3.463 -31.75 -30.5 1 97.94 207 GLY A N 1
ATOM 1552 C CA . GLY A 1 207 ? 2.051 -31.406 -30.422 1 97.94 207 GLY A CA 1
ATOM 1553 C C . GLY A 1 207 ? 1.286 -32.25 -29.422 1 97.94 207 GLY A C 1
ATOM 1554 O O . GLY A 1 207 ? 0.057 -32.188 -29.359 1 97.94 207 GLY A O 1
ATOM 1555 N N . SER A 1 208 ? 1.965 -33.062 -28.703 1 98.12 208 SER A N 1
ATOM 1556 C CA . SER A 1 208 ? 1.328 -33.875 -27.688 1 98.12 208 SER A CA 1
ATOM 1557 C C . SER A 1 208 ? 0.895 -33.031 -26.484 1 98.12 208 SER A C 1
ATOM 1559 O O . SER A 1 208 ? 1.597 -32.125 -26.078 1 98.12 208 SER A O 1
ATOM 1561 N N . ALA A 1 209 ? -0.286 -33.344 -26 1 98.81 209 ALA A N 1
ATOM 1562 C CA . ALA A 1 209 ? -0.843 -32.75 -24.797 1 98.81 209 ALA A CA 1
ATOM 1563 C C . ALA A 1 209 ? -1.484 -33.812 -23.906 1 98.81 209 ALA A C 1
ATOM 1565 O O . ALA A 1 209 ? -2.301 -34.594 -24.375 1 98.81 209 ALA A O 1
ATOM 1566 N N . TRP A 1 210 ? -1.085 -33.844 -22.656 1 98.94 210 TRP A N 1
ATOM 1567 C CA . TRP A 1 210 ? -1.516 -34.875 -21.766 1 98.94 210 TRP A CA 1
ATOM 1568 C C . TRP A 1 210 ? -1.826 -34.344 -20.375 1 98.94 210 TRP A C 1
ATOM 1570 O O . TRP A 1 210 ? -1.372 -33.25 -20.016 1 98.94 210 TRP A O 1
ATOM 1580 N N . VAL A 1 211 ? -2.646 -35.062 -19.641 1 98.88 211 VAL A N 1
ATOM 1581 C CA . VAL A 1 211 ? -2.789 -34.938 -18.203 1 98.88 211 VAL A CA 1
ATOM 1582 C C . VAL A 1 211 ? -2.244 -36.188 -17.5 1 98.88 211 VAL A C 1
ATOM 1584 O O . VAL A 1 211 ? -2.414 -37.281 -18 1 98.88 211 VAL A O 1
ATOM 1587 N N . PHE A 1 212 ? -1.52 -35.969 -16.422 1 98.88 212 PHE A N 1
ATOM 1588 C CA . PHE A 1 212 ? -0.9 -37.031 -15.641 1 98.88 212 PHE A CA 1
ATOM 1589 C C . PHE A 1 212 ? -1.284 -36.906 -14.164 1 98.88 212 PHE A C 1
ATOM 1591 O O . PHE A 1 212 ? -0.863 -35.969 -13.492 1 98.88 212 PHE A O 1
ATOM 1598 N N . ASP A 1 213 ? -2.146 -37.844 -13.625 1 98.56 213 ASP A N 1
ATOM 1599 C CA . ASP A 1 213 ? -2.533 -37.906 -12.219 1 98.56 213 ASP A CA 1
ATOM 1600 C C . ASP A 1 213 ? -1.701 -38.938 -11.461 1 98.56 213 ASP A C 1
ATOM 1602 O O . ASP A 1 213 ? -1.491 -40.031 -11.945 1 98.56 213 ASP A O 1
ATOM 1606 N N . ILE A 1 214 ? -1.214 -38.531 -10.242 1 98.62 214 ILE A N 1
ATOM 1607 C CA . ILE A 1 214 ? -0.355 -39.469 -9.523 1 98.62 214 ILE A CA 1
ATOM 1608 C C . ILE A 1 214 ? -0.622 -39.375 -8.023 1 98.62 214 ILE A C 1
ATOM 1610 O O . ILE A 1 214 ? -0.923 -38.281 -7.516 1 98.62 214 ILE A O 1
ATOM 1614 N N . SER A 1 215 ? -0.509 -40.469 -7.316 1 97.88 215 SER A N 1
ATOM 1615 C CA . SER A 1 215 ? -0.528 -40.594 -5.863 1 97.88 215 SER A CA 1
ATOM 1616 C C . SER A 1 215 ? 0.512 -41.594 -5.375 1 97.88 215 SER A C 1
ATOM 1618 O O . SER A 1 215 ? 1.022 -42.406 -6.16 1 97.88 215 SER A O 1
ATOM 1620 N N . HIS A 1 216 ? 0.857 -41.5 -4.098 1 97.5 216 HIS A N 1
ATOM 1621 C CA . HIS A 1 216 ? 1.592 -42.562 -3.443 1 97.5 216 HIS A CA 1
ATOM 1622 C C . HIS A 1 216 ? 0.721 -43.812 -3.283 1 97.5 216 HIS A C 1
ATOM 1624 O O . HIS A 1 216 ? -0.506 -43.719 -3.369 1 97.5 216 HIS A O 1
ATOM 1630 N N . ASP A 1 217 ? 1.354 -44.938 -3.104 1 96.75 217 ASP A N 1
ATOM 1631 C CA . ASP A 1 217 ? 0.561 -46.125 -2.793 1 96.75 217 ASP A CA 1
ATOM 1632 C C . ASP A 1 217 ? 0.521 -46.375 -1.289 1 96.75 217 ASP A C 1
ATOM 1634 O O . ASP A 1 217 ? 1.105 -45.625 -0.509 1 96.75 217 ASP A O 1
ATOM 1638 N N . SER A 1 218 ? -0.172 -47.375 -0.876 1 95.69 218 SER A N 1
ATOM 1639 C CA . SER A 1 218 ? -0.416 -47.594 0.541 1 95.69 218 SER A CA 1
ATOM 1640 C C . SER A 1 218 ? 0.849 -48.094 1.242 1 95.69 218 SER A C 1
ATOM 1642 O O . SER A 1 218 ? 0.933 -48.062 2.473 1 95.69 218 SER A O 1
ATOM 1644 N N . THR A 1 219 ? 1.852 -48.531 0.522 1 95.62 219 THR A N 1
ATOM 1645 C CA . THR A 1 219 ? 3.098 -48.969 1.124 1 95.62 219 THR A CA 1
ATOM 1646 C C . THR A 1 219 ? 4.008 -47.812 1.455 1 95.62 219 THR A C 1
ATOM 1648 O O . THR A 1 219 ? 4.941 -47.938 2.246 1 95.62 219 THR A O 1
ATOM 1651 N N . GLY A 1 220 ? 3.781 -46.75 0.774 1 94.88 220 GLY A N 1
ATOM 1652 C CA . GLY A 1 220 ? 4.645 -45.562 0.929 1 94.88 220 GLY A CA 1
ATOM 1653 C C . GLY A 1 220 ? 5.957 -45.719 0.18 1 94.88 220 GLY A C 1
ATOM 1654 O O . GLY A 1 220 ? 6.832 -44.844 0.302 1 94.88 220 GLY A O 1
ATOM 1655 N N . LYS A 1 221 ? 6.125 -46.719 -0.594 1 96.69 221 LYS A N 1
ATOM 1656 C CA . LYS A 1 221 ? 7.395 -47 -1.259 1 96.69 221 LYS A CA 1
ATOM 1657 C C . LYS A 1 221 ? 7.242 -46.969 -2.775 1 96.69 221 LYS A C 1
ATOM 1659 O O . LYS A 1 221 ? 8.219 -47.125 -3.508 1 96.69 221 LYS A O 1
ATOM 1664 N N . SER A 1 222 ? 6.07 -46.812 -3.217 1 97.88 222 SER A N 1
ATOM 1665 C CA . SER A 1 222 ? 5.746 -46.812 -4.641 1 97.88 222 SER A CA 1
ATOM 1666 C C . SER A 1 222 ? 4.715 -45.75 -4.98 1 97.88 222 SER A C 1
ATOM 1668 O O . SER A 1 222 ? 4.535 -44.781 -4.227 1 97.88 222 SER A O 1
ATOM 1670 N N . ALA A 1 223 ? 4.133 -45.906 -6.242 1 98.5 223 ALA A N 1
ATOM 1671 C CA . ALA A 1 223 ? 3.168 -44.906 -6.691 1 98.5 223 ALA A CA 1
ATOM 1672 C C . ALA A 1 223 ? 2.086 -45.531 -7.562 1 98.5 223 ALA A C 1
ATOM 1674 O O . ALA A 1 223 ? 2.275 -46.625 -8.094 1 98.5 223 ALA A O 1
ATOM 1675 N N . ILE A 1 224 ? 0.954 -44.969 -7.621 1 98.5 224 ILE A N 1
ATOM 1676 C CA . ILE A 1 224 ? -0.076 -45.219 -8.617 1 98.5 224 ILE A CA 1
ATOM 1677 C C . ILE A 1 224 ? -0.278 -44 -9.5 1 98.5 224 ILE A C 1
ATOM 1679 O O . ILE A 1 224 ? -0.226 -42.875 -9.016 1 98.5 224 ILE A O 1
ATOM 1683 N N . TRP A 1 225 ? -0.489 -44.156 -10.766 1 98.75 225 TRP A N 1
ATOM 1684 C CA . TRP A 1 225 ? -0.662 -43.031 -11.648 1 98.75 225 TRP A CA 1
ATOM 1685 C C . TRP A 1 225 ? -1.433 -43.406 -12.906 1 98.75 225 TRP A C 1
ATOM 1687 O O . TRP A 1 225 ? -1.561 -44.594 -13.219 1 98.75 225 TRP A O 1
ATOM 1697 N N . ALA A 1 226 ? -2.02 -42.469 -13.531 1 98.81 226 ALA A N 1
ATOM 1698 C CA . ALA A 1 226 ? -2.67 -42.562 -14.836 1 98.81 226 ALA A CA 1
ATOM 1699 C C . ALA A 1 226 ? -2.426 -41.312 -15.664 1 98.81 226 ALA A C 1
ATOM 1701 O O . ALA A 1 226 ? -2.285 -40.219 -15.109 1 98.81 226 ALA A O 1
ATOM 1702 N N . ALA A 1 227 ? -2.316 -41.469 -16.906 1 98.88 227 ALA A N 1
ATOM 1703 C CA . ALA A 1 227 ? -2.188 -40.375 -17.844 1 98.88 227 ALA A CA 1
ATOM 1704 C C . ALA A 1 227 ? -3.188 -40.5 -19 1 98.88 227 ALA A C 1
ATOM 1706 O O . ALA A 1 227 ? -3.473 -41.594 -19.453 1 98.88 227 ALA A O 1
ATOM 1707 N N . GLN A 1 228 ? -3.721 -39.406 -19.406 1 98.88 228 GLN A N 1
ATOM 1708 C CA . GLN A 1 228 ? -4.68 -39.375 -20.5 1 98.88 228 GLN A CA 1
ATOM 1709 C C . GLN A 1 228 ? -4.336 -38.25 -21.484 1 98.88 228 GLN A C 1
ATOM 1711 O O . GLN A 1 228 ? -4.07 -37.125 -21.094 1 98.88 228 GLN A O 1
ATOM 1716 N N . ARG A 1 229 ? -4.285 -38.625 -22.734 1 98.81 229 ARG A N 1
ATOM 1717 C CA . ARG A 1 229 ? -4.074 -37.625 -23.781 1 98.81 229 ARG A CA 1
ATOM 1718 C C . ARG A 1 229 ? -5.277 -36.719 -23.906 1 98.81 229 ARG A C 1
ATOM 1720 O O . ARG A 1 229 ? -6.422 -37.156 -23.828 1 98.81 229 ARG A O 1
ATOM 1727 N N . VAL A 1 230 ? -5.031 -35.438 -24.109 1 98.88 230 VAL A N 1
ATOM 1728 C CA . VAL A 1 230 ? -6.109 -34.5 -24.375 1 98.88 230 VAL A CA 1
ATOM 1729 C C . VAL A 1 230 ? -6.629 -34.688 -25.797 1 98.88 230 VAL A C 1
ATOM 1731 O O . VAL A 1 230 ? -5.855 -34.625 -26.75 1 98.88 230 VAL A O 1
ATOM 1734 N N . PRO A 1 231 ? -7.902 -34.875 -25.969 1 98.44 231 PRO A N 1
ATOM 1735 C CA . PRO A 1 231 ? -8.43 -35.094 -27.312 1 98.44 231 PRO A CA 1
ATOM 1736 C C . PRO A 1 231 ? -8.172 -33.906 -28.25 1 98.44 231 PRO A C 1
ATOM 1738 O O . PRO A 1 231 ? -8.102 -32.75 -27.797 1 98.44 231 PRO A O 1
ATOM 1741 N N . ALA A 1 232 ? -8.086 -34.25 -29.578 1 98.38 232 ALA A N 1
ATOM 1742 C CA . ALA A 1 232 ? -7.887 -33.219 -30.578 1 98.38 232 ALA A CA 1
ATOM 1743 C C . ALA A 1 232 ? -8.961 -32.125 -30.469 1 98.38 232 ALA A C 1
ATOM 1745 O O . ALA A 1 232 ? -10.156 -32.438 -30.406 1 98.38 232 ALA A O 1
ATOM 1746 N N . GLY A 1 233 ? -8.57 -30.875 -30.375 1 98.56 233 GLY A N 1
ATOM 1747 C CA . GLY A 1 233 ? -9.484 -29.734 -30.344 1 98.56 233 GLY A CA 1
ATOM 1748 C C . GLY A 1 233 ? -9.977 -29.422 -28.938 1 98.56 233 GLY A C 1
ATOM 1749 O O . GLY A 1 233 ? -10.797 -28.516 -28.766 1 98.56 233 GLY A O 1
ATOM 1750 N N . HIS A 1 234 ? -9.461 -30.109 -27.969 1 98.75 234 HIS A N 1
ATOM 1751 C CA . HIS A 1 234 ? -9.984 -29.969 -26.609 1 98.75 234 HIS A CA 1
ATOM 1752 C C . HIS A 1 234 ? -9.023 -29.156 -25.75 1 98.75 234 HIS A C 1
ATOM 1754 O O . HIS A 1 234 ? -7.859 -28.969 -26.109 1 98.75 234 HIS A O 1
ATOM 1760 N N . VAL A 1 235 ? -9.57 -28.641 -24.656 1 98.81 235 VAL A N 1
ATOM 1761 C CA . VAL A 1 235 ? -8.859 -28.016 -23.547 1 98.81 235 VAL A CA 1
ATOM 1762 C C . VAL A 1 235 ? -9.133 -28.781 -22.25 1 98.81 235 VAL A C 1
ATOM 1764 O O . VAL A 1 235 ? -10.289 -29.047 -21.906 1 98.81 235 VAL A O 1
ATOM 1767 N N . ALA A 1 236 ? -8.086 -29.203 -21.594 1 98.81 236 ALA A N 1
ATOM 1768 C CA . ALA A 1 236 ? -8.195 -29.781 -20.266 1 98.81 236 ALA A CA 1
ATOM 1769 C C . ALA A 1 236 ? -7.656 -28.828 -19.203 1 98.81 236 ALA A C 1
ATOM 1771 O O . ALA A 1 236 ? -6.812 -27.984 -19.5 1 98.81 236 ALA A O 1
ATOM 1772 N N . ALA A 1 237 ? -8.203 -28.906 -18.031 1 98.44 237 ALA A N 1
ATOM 1773 C CA . ALA A 1 237 ? -7.777 -28.062 -16.922 1 98.44 237 ALA A CA 1
ATOM 1774 C C . ALA A 1 237 ? -7.77 -28.859 -15.617 1 98.44 237 ALA A C 1
ATOM 1776 O O . ALA A 1 237 ? -8.547 -29.797 -15.445 1 98.44 237 ALA A O 1
ATOM 1777 N N . VAL A 1 238 ? -6.84 -28.516 -14.766 1 97.44 238 VAL A N 1
ATOM 1778 C CA . VAL A 1 238 ? -6.727 -29.109 -13.438 1 97.44 238 VAL A CA 1
ATOM 1779 C C . VAL A 1 238 ? -6.664 -28 -12.391 1 97.44 238 VAL A C 1
ATOM 1781 O O . VAL A 1 238 ? -5.859 -27.078 -12.5 1 97.44 238 VAL A O 1
ATOM 1784 N N . ALA A 1 239 ? -7.508 -28.156 -11.383 1 95.75 239 ALA A N 1
ATOM 1785 C CA . ALA A 1 239 ? -7.508 -27.25 -10.242 1 95.75 239 ALA A CA 1
ATOM 1786 C C . ALA A 1 239 ? -7.656 -28.016 -8.93 1 95.75 239 ALA A C 1
ATOM 1788 O O . ALA A 1 239 ? -8.766 -28.156 -8.414 1 95.75 239 ALA A O 1
ATOM 1789 N N . ASN A 1 240 ? -6.625 -28.5 -8.43 1 93.19 240 ASN A N 1
ATOM 1790 C CA . ASN A 1 240 ? -6.488 -29.125 -7.125 1 93.19 240 ASN A CA 1
ATOM 1791 C C . ASN A 1 240 ? -7.387 -30.359 -7.004 1 93.19 240 ASN A C 1
ATOM 1793 O O . ASN A 1 240 ? -7.934 -30.625 -5.934 1 93.19 240 ASN A O 1
ATOM 1797 N N . GLN A 1 241 ? -7.594 -30.969 -8.086 1 93 241 GLN A N 1
ATOM 1798 C CA . GLN A 1 241 ? -8.352 -32.219 -8.148 1 93 241 GLN A CA 1
ATOM 1799 C C . GLN A 1 241 ? -7.914 -33.062 -9.336 1 93 241 GLN A C 1
ATOM 1801 O O . GLN A 1 241 ? -7.648 -32.531 -10.414 1 93 241 GLN A O 1
ATOM 1806 N N . TYR A 1 242 ? -7.883 -34.406 -9.016 1 95.88 242 TYR A N 1
ATOM 1807 C CA . TYR A 1 242 ? -7.703 -35.281 -10.164 1 95.88 242 TYR A CA 1
ATOM 1808 C C . TYR A 1 242 ? -8.797 -35.031 -11.203 1 95.88 242 TYR A C 1
ATOM 1810 O O . TYR A 1 242 ? -9.914 -34.656 -10.859 1 95.88 242 TYR A O 1
ATOM 1818 N N . THR A 1 243 ? -8.477 -35.344 -12.438 1 95.81 243 THR A N 1
ATOM 1819 C CA . THR A 1 243 ? -9.477 -35.094 -13.469 1 95.81 243 THR A CA 1
ATOM 1820 C C . THR A 1 243 ? -9.672 -36.312 -14.359 1 95.81 243 THR A C 1
ATOM 1822 O O . THR A 1 243 ? -10.648 -36.406 -15.102 1 95.81 243 THR A O 1
ATOM 1825 N N . ILE A 1 244 ? -8.75 -37.25 -14.344 1 98.31 244 ILE A N 1
ATOM 1826 C CA . ILE A 1 244 ? -8.852 -38.406 -15.195 1 98.31 244 ILE A CA 1
ATOM 1827 C C . ILE A 1 244 ? -9.945 -39.344 -14.656 1 98.31 244 ILE A C 1
ATOM 1829 O O . ILE A 1 244 ? -9.922 -39.719 -13.484 1 98.31 244 ILE A O 1
ATOM 1833 N N . LYS A 1 245 ? -10.789 -39.688 -15.492 1 97.19 245 LYS A N 1
ATOM 1834 C CA . LYS A 1 245 ? -11.914 -40.562 -15.141 1 97.19 245 LYS A CA 1
ATOM 1835 C C . LYS A 1 245 ? -11.672 -42 -15.586 1 97.19 245 LYS A C 1
ATOM 1837 O O . LYS A 1 245 ? -10.641 -42.594 -15.258 1 97.19 245 LYS A O 1
ATOM 1842 N N . GLU A 1 246 ? -12.578 -42.531 -16.344 1 97.12 246 GLU A N 1
ATOM 1843 C CA . GLU A 1 246 ? -12.453 -43.938 -16.766 1 97.12 246 GLU A CA 1
ATOM 1844 C C . GLU A 1 246 ? -11.227 -44.125 -17.656 1 97.12 246 GLU A C 1
ATOM 1846 O O . GLU A 1 246 ? -10.984 -43.312 -18.562 1 97.12 246 GLU A O 1
ATOM 1851 N N . ILE A 1 247 ? -10.547 -45.156 -17.344 1 96.88 247 ILE A N 1
ATOM 1852 C CA . ILE A 1 247 ? -9.352 -45.5 -18.109 1 96.88 247 ILE A CA 1
ATOM 1853 C C . ILE A 1 247 ? -9.672 -46.625 -19.094 1 96.88 247 ILE A C 1
ATOM 1855 O O . ILE A 1 247 ? -10.148 -47.688 -18.688 1 96.88 247 ILE A O 1
ATOM 1859 N N . ASP A 1 248 ? -9.383 -46.406 -20.328 1 96.12 248 ASP A N 1
ATOM 1860 C CA . ASP A 1 248 ? -9.492 -47.469 -21.328 1 96.12 248 ASP A CA 1
ATOM 1861 C C . ASP A 1 248 ? -8.172 -48.219 -21.484 1 96.12 248 ASP A C 1
ATOM 1863 O O . ASP A 1 248 ? -7.285 -47.781 -22.219 1 96.12 248 ASP A O 1
ATOM 1867 N N . GLU A 1 249 ? -8.109 -49.344 -21 1 93.38 249 GLU A N 1
ATOM 1868 C CA . GLU A 1 249 ? -6.875 -50.125 -20.969 1 93.38 249 GLU A CA 1
ATOM 1869 C C . GLU A 1 249 ? -6.496 -50.625 -22.375 1 93.38 249 GLU A C 1
ATOM 1871 O O . GLU A 1 249 ? -5.363 -51.062 -22.609 1 93.38 249 GLU A O 1
ATOM 1876 N N . ASN A 1 250 ? -7.438 -50.531 -23.281 1 95.25 250 ASN A N 1
ATOM 1877 C CA . ASN A 1 250 ? -7.191 -51.031 -24.641 1 95.25 250 ASN A CA 1
ATOM 1878 C C . ASN A 1 250 ? -6.832 -49.906 -25.594 1 95.25 250 ASN A C 1
ATOM 1880 O O . ASN A 1 250 ? -6.781 -50.094 -26.812 1 95.25 250 ASN A O 1
ATOM 1884 N N . ASP A 1 251 ? -6.59 -48.75 -25.094 1 97.31 251 ASP A N 1
ATOM 1885 C CA . ASP A 1 251 ? -6.262 -47.594 -25.906 1 97.31 251 ASP A CA 1
ATOM 1886 C C . ASP A 1 251 ? -4.934 -46.969 -25.484 1 97.31 251 ASP A C 1
ATOM 1888 O O . ASP A 1 251 ? -4.898 -45.844 -25.016 1 97.31 251 ASP A O 1
ATOM 1892 N N . PRO A 1 252 ? -3.865 -47.625 -25.719 1 96 252 PRO A N 1
ATOM 1893 C CA . PRO A 1 252 ? -2.555 -47.156 -25.266 1 96 252 PRO A CA 1
ATOM 1894 C C . PRO A 1 252 ? -2.131 -45.844 -25.922 1 96 252 PRO A C 1
ATOM 1896 O O . PRO A 1 252 ? -1.175 -45.188 -25.469 1 96 252 PRO A O 1
ATOM 1899 N N . ASP A 1 253 ? -2.783 -45.438 -27.016 1 96.88 253 ASP A N 1
ATOM 1900 C CA . ASP A 1 253 ? -2.459 -44.156 -27.672 1 96.88 253 ASP A CA 1
ATOM 1901 C C . ASP A 1 253 ? -2.953 -42.969 -26.844 1 96.88 253 ASP A C 1
ATOM 1903 O O . ASP A 1 253 ? -2.453 -41.844 -26.984 1 96.88 253 ASP A O 1
ATOM 1907 N N . ASN A 1 254 ? -3.93 -43.312 -26.016 1 98.25 254 ASN A N 1
ATOM 1908 C CA . ASN A 1 254 ? -4.562 -42.188 -25.312 1 98.25 254 ASN A CA 1
ATOM 1909 C C . ASN A 1 254 ? -4.508 -42.375 -23.797 1 98.25 254 ASN A C 1
ATOM 1911 O O . ASN A 1 254 ? -4.832 -41.469 -23.047 1 98.25 254 ASN A O 1
ATOM 1915 N N . PHE A 1 255 ? -4.109 -43.531 -23.344 1 98.56 255 PHE A N 1
ATOM 1916 C CA . PHE A 1 255 ? -4.039 -43.812 -21.922 1 98.56 255 PHE A CA 1
ATOM 1917 C C . PHE A 1 255 ? -2.748 -44.531 -21.562 1 98.56 255 PHE A C 1
ATOM 1919 O O . PHE A 1 255 ? -2.293 -45.406 -22.297 1 98.56 255 PHE A O 1
ATOM 1926 N N . MET A 1 256 ? -2.143 -44.156 -20.516 1 98.62 256 MET A N 1
ATOM 1927 C CA . MET A 1 256 ? -1.055 -44.812 -19.812 1 98.62 256 MET A CA 1
ATOM 1928 C C . MET A 1 256 ? -1.323 -44.906 -18.312 1 98.62 256 MET A C 1
ATOM 1930 O O . MET A 1 256 ? -1.979 -44 -17.766 1 98.62 256 MET A O 1
ATOM 1934 N N . PHE A 1 257 ? -0.883 -45.938 -17.641 1 98.44 257 PHE A N 1
ATOM 1935 C CA . PHE A 1 257 ? -1.146 -46.031 -16.219 1 98.44 257 PHE A CA 1
ATOM 1936 C C . PHE A 1 257 ? -0.191 -47.031 -15.562 1 98.44 257 PHE A C 1
ATOM 1938 O O . PHE A 1 257 ? 0.44 -47.844 -16.25 1 98.44 257 PHE A O 1
ATOM 1945 N N . SER A 1 258 ? -0.026 -46.938 -14.352 1 98.38 258 SER A N 1
ATOM 1946 C CA . SER A 1 258 ? 0.833 -47.844 -13.602 1 98.38 258 SER A CA 1
ATOM 1947 C C . SER A 1 258 ? 0.229 -49.25 -13.539 1 98.38 258 SER A C 1
ATOM 1949 O O . SER A 1 258 ? -0.995 -49.406 -13.508 1 98.38 258 SER A O 1
ATOM 1951 N N . PRO A 1 259 ? 1.085 -50.25 -13.391 1 96.62 259 PRO A N 1
ATOM 1952 C CA . PRO A 1 259 ? 0.576 -51.625 -13.391 1 96.62 259 PRO A CA 1
ATOM 1953 C C . PRO A 1 259 ? -0.315 -51.906 -12.188 1 96.62 259 PRO A C 1
ATOM 1955 O O . PRO A 1 259 ? -1.17 -52.781 -12.25 1 96.62 259 PRO A O 1
ATOM 1958 N N . ASN A 1 260 ? -0.213 -51.188 -11.156 1 97.56 260 ASN A N 1
ATOM 1959 C CA . ASN A 1 260 ? -0.926 -51.469 -9.914 1 97.56 260 ASN A CA 1
ATOM 1960 C C . ASN A 1 260 ? -2.113 -50.531 -9.727 1 97.56 260 ASN A C 1
ATOM 1962 O O . ASN A 1 260 ? -2.689 -50.469 -8.641 1 97.56 260 ASN A O 1
ATOM 1966 N N . VAL A 1 261 ? -2.484 -49.75 -10.711 1 97.88 261 VAL A N 1
ATOM 1967 C CA . VAL A 1 261 ? -3.48 -48.719 -10.547 1 97.88 261 VAL A CA 1
ATOM 1968 C C . VAL A 1 261 ? -4.809 -49.312 -10.109 1 97.88 261 VAL A C 1
ATOM 1970 O O . VAL A 1 261 ? -5.508 -48.75 -9.266 1 97.88 261 VAL A O 1
ATOM 1973 N N . LYS A 1 262 ? -5.156 -50.469 -10.547 1 97.44 262 LYS A N 1
ATOM 1974 C CA . LYS A 1 262 ? -6.406 -51.125 -10.203 1 97.44 262 LYS A CA 1
ATOM 1975 C C . LYS A 1 262 ? -6.25 -51.969 -8.938 1 97.44 262 LYS A C 1
ATOM 1977 O O . LYS A 1 262 ? -7.121 -51.969 -8.062 1 97.44 262 LYS A O 1
ATOM 1982 N N . SER A 1 263 ? -5.184 -52.75 -8.898 1 97.62 263 SER A N 1
ATOM 1983 C CA . SER A 1 263 ? -4.988 -53.656 -7.77 1 97.62 263 SER A CA 1
ATOM 1984 C C . SER A 1 263 ? -4.887 -52.875 -6.457 1 97.62 263 SER A C 1
ATOM 1986 O O . SER A 1 263 ? -5.363 -53.344 -5.422 1 97.62 263 SER A O 1
ATOM 1988 N N . GLU A 1 264 ? -4.238 -51.75 -6.508 1 97.81 264 GLU A N 1
ATOM 1989 C CA . GLU A 1 264 ? -4.141 -50.938 -5.305 1 97.81 264 GLU A CA 1
ATOM 1990 C C . GLU A 1 264 ? -5.516 -50.469 -4.855 1 97.81 264 GLU A C 1
ATOM 1992 O O . GLU A 1 264 ? -5.812 -50.438 -3.656 1 97.81 264 GLU A O 1
ATOM 1997 N N . ALA A 1 265 ? -6.355 -50 -5.785 1 98.25 265 ALA A N 1
ATOM 1998 C CA . ALA A 1 265 ? -7.711 -49.562 -5.465 1 98.25 265 ALA A CA 1
ATOM 1999 C C . ALA A 1 265 ? -8.531 -50.688 -4.855 1 98.25 265 ALA A C 1
ATOM 2001 O O . ALA A 1 265 ? -9.297 -50.469 -3.912 1 98.25 265 ALA A O 1
ATOM 2002 N N . LEU A 1 266 ? -8.383 -51.844 -5.402 1 97.81 266 LEU A N 1
ATOM 2003 C CA . LEU A 1 266 ? -9.07 -53.031 -4.879 1 97.81 266 LEU A CA 1
ATOM 2004 C C . LEU A 1 266 ? -8.617 -53.312 -3.453 1 97.81 266 LEU A C 1
ATOM 2006 O O . LEU A 1 266 ? -9.445 -53.562 -2.572 1 97.81 266 LEU A O 1
ATOM 2010 N N . LYS A 1 267 ? -7.398 -53.344 -3.293 1 97.62 267 LYS A N 1
ATOM 2011 C CA . LYS A 1 267 ? -6.797 -53.625 -1.995 1 97.62 267 LYS A CA 1
ATOM 2012 C C . LYS A 1 267 ? -7.301 -52.656 -0.929 1 97.62 267 LYS A C 1
ATOM 2014 O O . LYS A 1 267 ? -7.559 -53.062 0.208 1 97.62 267 LYS A O 1
ATOM 2019 N N . LEU A 1 268 ? -7.457 -51.406 -1.269 1 97.31 268 LEU A N 1
ATOM 2020 C CA . LEU A 1 268 ? -7.824 -50.344 -0.322 1 97.31 268 LEU A CA 1
ATOM 2021 C C . LEU A 1 268 ? -9.344 -50.25 -0.202 1 97.31 268 LEU A C 1
ATOM 2023 O O . LEU A 1 268 ? -9.852 -49.438 0.576 1 97.31 268 LEU A O 1
ATOM 2027 N N . GLY A 1 269 ? -10.117 -51 -1.05 1 97.5 269 GLY A N 1
ATOM 2028 C CA . GLY A 1 269 ? -11.57 -50.938 -1.035 1 97.5 269 GLY A CA 1
ATOM 2029 C C . GLY A 1 269 ? -12.133 -49.719 -1.718 1 97.5 269 GLY A C 1
ATOM 2030 O O . GLY A 1 269 ? -13.242 -49.281 -1.415 1 97.5 269 GLY A O 1
ATOM 2031 N N . LEU A 1 270 ? -11.336 -49.062 -2.58 1 97.31 270 LEU A N 1
ATOM 2032 C CA . LEU A 1 270 ? -11.734 -47.844 -3.254 1 97.31 270 LEU A CA 1
ATOM 2033 C C . LEU A 1 270 ? -12.383 -48.156 -4.598 1 97.31 270 LEU A C 1
ATOM 2035 O O . LEU A 1 270 ? -12.922 -47.25 -5.242 1 97.31 270 LEU A O 1
ATOM 2039 N N . TRP A 1 271 ? -12.375 -49.375 -5.008 1 97.44 271 TRP A N 1
ATOM 2040 C CA . TRP A 1 271 ? -12.977 -49.906 -6.23 1 97.44 271 TRP A CA 1
ATOM 2041 C C . TRP A 1 271 ? -13.5 -51.312 -6.023 1 97.44 271 TRP A C 1
ATOM 2043 O O . TRP A 1 271 ? -12.852 -52.125 -5.363 1 97.44 271 TRP A O 1
ATOM 2053 N N . ASP A 1 272 ? -14.633 -51.625 -6.602 1 96.69 272 ASP A N 1
ATOM 2054 C CA . ASP A 1 272 ? -15.297 -52.875 -6.336 1 96.69 272 ASP A CA 1
ATOM 2055 C C . ASP A 1 272 ? -14.758 -54 -7.246 1 96.69 272 ASP A C 1
ATOM 2057 O O . ASP A 1 272 ? -15.109 -55.156 -7.082 1 96.69 272 ASP A O 1
ATOM 2061 N N . GLY A 1 273 ? -13.992 -53.625 -8.234 1 95.62 273 GLY A N 1
ATOM 2062 C CA . GLY A 1 273 ? -13.422 -54.625 -9.133 1 95.62 273 GLY A CA 1
ATOM 2063 C C . GLY A 1 273 ? -14.344 -54.969 -10.289 1 95.62 273 GLY A C 1
ATOM 2064 O O . GLY A 1 273 ? -13.953 -55.719 -11.195 1 95.62 273 GLY A O 1
ATOM 2065 N N . GLU A 1 274 ? -15.484 -54.406 -10.352 1 96 274 GLU A N 1
ATOM 2066 C CA . GLU A 1 274 ? -16.484 -54.781 -11.352 1 96 274 GLU A CA 1
ATOM 2067 C C . GLU A 1 274 ? -16.859 -53.594 -12.227 1 96 274 GLU A C 1
ATOM 2069 O O . GLU A 1 274 ? -16.953 -53.719 -13.453 1 96 274 GLU A O 1
ATOM 2074 N N . SER A 1 275 ? -17.094 -52.5 -11.594 1 94.81 275 SER A N 1
ATOM 2075 C CA . SER A 1 275 ? -17.438 -51.281 -12.344 1 94.81 275 SER A CA 1
ATOM 2076 C C . SER A 1 275 ? -16.25 -50.812 -13.18 1 94.81 275 SER A C 1
ATOM 2078 O O . SER A 1 275 ? -15.102 -51.125 -12.891 1 94.81 275 SER A O 1
ATOM 2080 N N . PRO A 1 276 ? -16.562 -50.062 -14.211 1 94.94 276 PRO A N 1
ATOM 2081 C CA . PRO A 1 276 ? -15.43 -49.469 -14.922 1 94.94 276 PRO A CA 1
ATOM 2082 C C . PRO A 1 276 ? -14.523 -48.656 -14 1 94.94 276 PRO A C 1
ATOM 2084 O O . PRO A 1 276 ? -15.016 -47.875 -13.172 1 94.94 276 PRO A O 1
ATOM 2087 N N . PHE A 1 277 ? -13.281 -48.844 -14.156 1 96.81 277 PHE A N 1
ATOM 2088 C CA . PHE A 1 277 ? -12.344 -48.188 -13.25 1 96.81 277 PHE A CA 1
ATOM 2089 C C . PHE A 1 277 ? -12.164 -46.719 -13.617 1 96.81 277 PHE A C 1
ATOM 2091 O O . PHE A 1 277 ? -11.875 -46.406 -14.766 1 96.81 277 PHE A O 1
ATOM 2098 N N . SER A 1 278 ? -12.398 -45.938 -12.664 1 97.12 278 SER A N 1
ATOM 2099 C CA . SER A 1 278 ? -12.195 -44.5 -12.766 1 97.12 278 SER A CA 1
ATOM 2100 C C . SER A 1 278 ? -11.172 -44 -11.742 1 97.12 278 SER A C 1
ATOM 2102 O O . SER A 1 278 ? -11.336 -44.188 -10.539 1 97.12 278 SER A O 1
ATOM 2104 N N . PHE A 1 279 ? -10.141 -43.312 -12.266 1 98.06 279 PHE A N 1
ATOM 2105 C CA . PHE A 1 279 ? -9.086 -42.844 -11.375 1 98.06 279 PHE A CA 1
ATOM 2106 C C . PHE A 1 279 ? -9.633 -41.875 -10.336 1 98.06 279 PHE A C 1
ATOM 2108 O O . PHE A 1 279 ? -9.359 -42.031 -9.141 1 98.06 279 PHE A O 1
ATOM 2115 N N . ILE A 1 280 ? -10.367 -40.812 -10.75 1 96.19 280 ILE A N 1
ATOM 2116 C CA . ILE A 1 280 ? -10.859 -39.781 -9.859 1 96.19 280 ILE A CA 1
ATOM 2117 C C . ILE A 1 280 ? -11.859 -40.375 -8.875 1 96.19 280 ILE A C 1
ATOM 2119 O O . ILE A 1 280 ? -11.906 -39.969 -7.711 1 96.19 280 ILE A O 1
ATOM 2123 N N . GLU A 1 281 ? -12.695 -41.312 -9.281 1 95.75 281 GLU A N 1
ATOM 2124 C CA . GLU A 1 281 ? -13.656 -41.938 -8.383 1 95.75 281 GLU A CA 1
ATOM 2125 C C . GLU A 1 281 ? -12.953 -42.812 -7.348 1 95.75 281 GLU A C 1
ATOM 2127 O O . GLU A 1 281 ? -13.391 -42.906 -6.199 1 95.75 281 GLU A O 1
ATOM 2132 N N . ALA A 1 282 ? -11.953 -43.469 -7.789 1 96.88 282 ALA A N 1
ATOM 2133 C CA . ALA A 1 282 ? -11.242 -44.406 -6.895 1 96.88 282 ALA A CA 1
ATOM 2134 C C . ALA A 1 282 ? -10.383 -43.625 -5.895 1 96.88 282 ALA A C 1
ATOM 2136 O O . ALA A 1 282 ? -10.438 -43.875 -4.691 1 96.88 282 ALA A O 1
ATOM 2137 N N . TYR A 1 283 ? -9.664 -42.656 -6.422 1 96.88 283 TYR A N 1
ATOM 2138 C CA . TYR A 1 283 ? -8.594 -42.125 -5.594 1 96.88 283 TYR A CA 1
ATOM 2139 C C . TYR A 1 283 ? -8.883 -40.688 -5.219 1 96.88 283 TYR A C 1
ATOM 2141 O O . TYR A 1 283 ? -8.242 -40.125 -4.316 1 96.88 283 TYR A O 1
ATOM 2149 N N . GLY A 1 284 ? -9.758 -39.969 -5.922 1 94.81 284 GLY A N 1
ATOM 2150 C CA . GLY A 1 284 ? -10.047 -38.562 -5.676 1 94.81 284 GLY A CA 1
ATOM 2151 C C . GLY A 1 284 ? -10.883 -38.344 -4.434 1 94.81 284 GLY A C 1
ATOM 2152 O O . GLY A 1 284 ? -11.672 -39.219 -4.043 1 94.81 284 GLY A O 1
ATOM 2153 N N . VAL A 1 285 ? -10.672 -37.188 -3.787 1 90.88 285 VAL A N 1
ATOM 2154 C CA . VAL A 1 285 ? -11.484 -36.781 -2.65 1 90.88 285 VAL A CA 1
ATOM 2155 C C . VAL A 1 285 ? -12.391 -35.625 -3.066 1 90.88 285 VAL A C 1
ATOM 2157 O O . VAL A 1 285 ? -11.922 -34.656 -3.678 1 90.88 285 VAL A O 1
ATOM 2160 N N . ASN A 1 286 ? -13.602 -35.781 -2.865 1 76.06 286 ASN A N 1
ATOM 2161 C CA . ASN A 1 286 ? -14.5 -34.688 -3.109 1 76.06 286 ASN A CA 1
ATOM 2162 C C . ASN A 1 286 ? -14.492 -33.688 -1.944 1 76.06 286 ASN A C 1
ATOM 2164 O O . ASN A 1 286 ? -15.008 -34 -0.867 1 76.06 286 ASN A O 1
ATOM 2168 N N . ASN A 1 287 ? -13.625 -32.719 -1.949 1 64.31 287 ASN A N 1
ATOM 2169 C CA . ASN A 1 287 ? -13.148 -31.766 -0.953 1 64.31 287 ASN A CA 1
ATOM 2170 C C . ASN A 1 287 ? -14.289 -31.203 -0.12 1 64.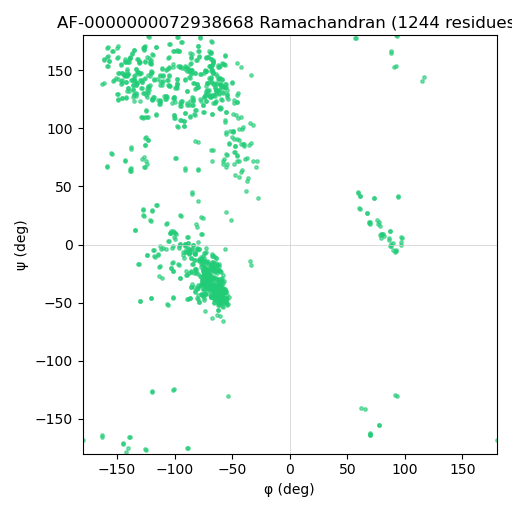31 287 ASN A C 1
ATOM 2172 O O . ASN A 1 287 ? -15.461 -31.344 -0.486 1 64.31 287 ASN A O 1
ATOM 2176 N N . GLU A 1 288 ? -13.961 -30.781 1.178 1 61.47 288 GLU A N 1
ATOM 2177 C CA . GLU A 1 288 ? -14.844 -30.047 2.068 1 61.47 288 GLU A CA 1
ATOM 2178 C C . GLU A 1 288 ? -15.305 -28.734 1.43 1 61.47 288 GLU A C 1
ATOM 2180 O O . GLU A 1 288 ? -16.422 -28.281 1.66 1 61.47 288 GLU A O 1
ATOM 2185 N N . LYS A 1 289 ? -14.438 -28.25 0.502 1 71.62 289 LYS A N 1
ATOM 2186 C CA . LYS A 1 289 ? -14.781 -27.031 -0.222 1 71.62 289 LYS A CA 1
ATOM 2187 C C . LYS A 1 289 ? -14.695 -27.25 -1.73 1 71.62 289 LYS A C 1
ATOM 2189 O O . LYS A 1 289 ? -13.852 -26.656 -2.4 1 71.62 289 LYS A O 1
ATOM 2194 N N . PRO A 1 290 ? -15.68 -27.922 -2.164 1 75.06 290 PRO A N 1
ATOM 2195 C CA . PRO A 1 290 ? -15.578 -28.328 -3.568 1 75.06 290 PRO A CA 1
ATOM 2196 C C . PRO A 1 290 ? -15.609 -27.141 -4.527 1 75.06 290 PRO A C 1
ATOM 2198 O O . PRO A 1 290 ? -15.086 -27.219 -5.637 1 75.06 290 PRO A O 1
ATOM 2201 N N . SER A 1 291 ? -16.203 -26.031 -4.02 1 85.25 291 SER A N 1
ATOM 2202 C CA . SER A 1 291 ? -16.281 -24.859 -4.879 1 85.25 291 SER A CA 1
ATOM 2203 C C . SER A 1 291 ? -14.891 -24.281 -5.152 1 85.25 291 SER A C 1
ATOM 2205 O O . SER A 1 291 ? -14.695 -23.562 -6.133 1 85.25 291 SER A O 1
ATOM 2207 N N . TYR A 1 292 ? -13.977 -24.656 -4.297 1 87.25 292 TYR A N 1
ATOM 2208 C CA . TYR A 1 292 ? -12.586 -24.234 -4.438 1 87.25 292 TYR A CA 1
ATOM 2209 C C . TYR A 1 292 ? -12.016 -24.656 -5.785 1 87.25 292 TYR A C 1
ATOM 2211 O O . TYR A 1 292 ? -11.258 -23.922 -6.41 1 87.25 292 TYR A O 1
ATOM 2219 N N . THR A 1 293 ? -12.477 -25.781 -6.266 1 92.31 293 THR A N 1
ATOM 2220 C CA . THR A 1 293 ? -12.031 -26.391 -7.516 1 92.31 293 THR A CA 1
ATOM 2221 C C . THR A 1 293 ? -13.039 -26.125 -8.633 1 92.31 293 THR A C 1
ATOM 2223 O O . THR A 1 293 ? -12.656 -25.703 -9.734 1 92.31 293 THR A O 1
ATOM 2226 N N . SER A 1 294 ? -14.289 -26.312 -8.344 1 94.31 294 SER A N 1
ATOM 2227 C CA . SER A 1 294 ? -15.32 -26.375 -9.375 1 94.31 294 SER A CA 1
ATOM 2228 C C . SER A 1 294 ? -15.508 -25.016 -10.039 1 94.31 294 SER A C 1
ATOM 2230 O O . SER A 1 294 ? -15.789 -24.938 -11.242 1 94.31 294 SER A O 1
ATOM 2232 N N . ILE A 1 295 ? -15.32 -23.922 -9.312 1 95.81 295 ILE A N 1
ATOM 2233 C CA . ILE A 1 295 ? -15.516 -22.609 -9.891 1 95.81 295 ILE A CA 1
ATOM 2234 C C . ILE A 1 295 ? -14.43 -22.328 -10.93 1 95.81 295 ILE A C 1
ATOM 2236 O O . ILE A 1 295 ? -14.719 -21.828 -12.016 1 95.81 295 ILE A O 1
ATOM 2240 N N . ARG A 1 296 ? -13.203 -22.656 -10.617 1 96.75 296 ARG A N 1
ATOM 2241 C CA . ARG A 1 296 ? -12.102 -22.438 -11.555 1 96.75 296 ARG A CA 1
ATOM 2242 C C . ARG A 1 296 ? -12.281 -23.266 -12.82 1 96.75 296 ARG A C 1
ATOM 2244 O O . ARG A 1 296 ? -12.141 -22.75 -13.93 1 96.75 296 ARG A O 1
ATOM 2251 N N . LEU A 1 297 ? -12.633 -24.531 -12.641 1 96.56 297 LEU A N 1
ATOM 2252 C CA . LEU A 1 297 ? -12.82 -25.406 -13.797 1 96.56 297 LEU A CA 1
ATOM 2253 C C . LEU A 1 297 ? -13.992 -24.938 -14.648 1 96.56 297 LEU A C 1
ATOM 2255 O O . LEU A 1 297 ? -13.883 -24.875 -15.875 1 96.56 297 LEU A O 1
ATOM 2259 N N . TRP A 1 298 ? -15.094 -24.641 -13.953 1 96.81 298 TRP A N 1
ATOM 2260 C CA . TRP A 1 298 ? -16.266 -24.141 -14.664 1 96.81 298 TRP A CA 1
ATOM 2261 C C . TRP A 1 298 ? -15.938 -22.906 -15.484 1 96.81 298 TRP A C 1
ATOM 2263 O O . TRP A 1 298 ? -16.328 -22.797 -16.656 1 96.81 298 TRP A O 1
ATOM 2273 N N . PHE A 1 299 ? -15.312 -21.953 -14.961 1 97.38 299 PHE A N 1
ATOM 2274 C CA . PHE A 1 299 ? -14.969 -20.719 -15.656 1 97.38 299 PHE A CA 1
ATOM 2275 C C . PHE A 1 299 ? -14.117 -21.016 -16.891 1 97.38 299 PHE A C 1
ATOM 2277 O O . PHE A 1 299 ? -14.391 -20.5 -17.984 1 97.38 299 PHE A O 1
ATOM 2284 N N . ILE A 1 300 ? -12.984 -21.781 -16.703 1 98.12 300 ILE A N 1
ATOM 2285 C CA . ILE A 1 300 ? -12.055 -22.078 -17.781 1 98.12 300 ILE A CA 1
ATOM 2286 C C . ILE A 1 300 ? -12.812 -22.734 -18.938 1 98.12 300 ILE A C 1
ATOM 2288 O O . ILE A 1 300 ? -12.672 -22.312 -20.094 1 98.12 300 ILE A O 1
ATOM 2292 N N . PHE A 1 301 ? -13.648 -23.719 -18.625 1 98.06 301 PHE A N 1
ATOM 2293 C CA . PHE A 1 301 ? -14.391 -24.438 -19.656 1 98.06 301 PHE A CA 1
ATOM 2294 C C . PHE A 1 301 ? -15.398 -23.531 -20.344 1 98.06 301 PHE A C 1
ATOM 2296 O O . PHE A 1 301 ? -15.539 -23.562 -21.562 1 98.06 301 PHE A O 1
ATOM 2303 N N . ASN A 1 302 ? -16.031 -22.703 -19.562 1 96.94 302 ASN A N 1
ATOM 2304 C CA . ASN A 1 302 ? -17.016 -21.797 -20.156 1 96.94 302 ASN A CA 1
ATOM 2305 C C . ASN A 1 302 ? -16.344 -20.719 -20.984 1 96.94 302 ASN A C 1
ATOM 2307 O O . ASN A 1 302 ? -16.938 -20.203 -21.938 1 96.94 302 ASN A O 1
ATOM 2311 N N . ARG A 1 303 ? -15.164 -20.375 -20.609 1 96.94 303 ARG A N 1
ATOM 2312 C CA . ARG A 1 303 ? -14.43 -19.359 -21.375 1 96.94 303 ARG A CA 1
ATOM 2313 C C . ARG A 1 303 ? -14.055 -19.891 -22.75 1 96.94 303 ARG A C 1
ATOM 2315 O O . ARG A 1 303 ? -14.102 -19.141 -23.734 1 96.94 303 ARG A O 1
ATOM 2322 N N . VAL A 1 304 ? -13.734 -21.156 -22.906 1 98.06 304 VAL A N 1
ATOM 2323 C CA . VAL A 1 304 ? -13.25 -21.672 -24.188 1 98.06 304 VAL A CA 1
ATOM 2324 C C . VAL A 1 304 ? -14.406 -22.297 -24.969 1 98.06 304 VAL A C 1
ATOM 2326 O O . VAL A 1 304 ? -14.297 -22.531 -26.172 1 98.06 304 VAL A O 1
ATOM 2329 N N . ALA A 1 305 ? -15.516 -22.594 -24.234 1 97.69 305 ALA A N 1
ATOM 2330 C CA . ALA A 1 305 ? -16.719 -23.141 -24.844 1 97.69 305 ALA A CA 1
ATOM 2331 C C . ALA A 1 305 ? -17.984 -22.5 -24.281 1 97.69 305 ALA A C 1
ATOM 2333 O O . ALA A 1 305 ? -18.812 -23.172 -23.688 1 97.69 305 ALA A O 1
ATOM 2334 N N . PRO A 1 306 ? -18.156 -21.266 -24.531 1 95.25 306 PRO A N 1
ATOM 2335 C CA . PRO A 1 306 ? -19.219 -20.484 -23.906 1 95.25 306 PRO A CA 1
ATOM 2336 C C . PRO A 1 306 ? -20.609 -21 -24.281 1 95.25 306 PRO A C 1
ATOM 2338 O O . PRO A 1 306 ? -21.578 -20.766 -23.547 1 95.25 306 PRO A O 1
ATOM 2341 N N . ASN A 1 307 ? -20.781 -21.672 -25.406 1 95.62 307 ASN A N 1
ATOM 2342 C CA . ASN A 1 307 ? -22.094 -22.125 -25.859 1 95.62 307 ASN A CA 1
ATOM 2343 C C . ASN A 1 307 ? -22.312 -23.609 -25.562 1 95.62 307 ASN A C 1
ATOM 2345 O O . ASN A 1 307 ? -23.25 -24.219 -26.078 1 95.62 307 ASN A O 1
ATOM 2349 N N . SER A 1 308 ? -21.469 -24.188 -24.797 1 93 308 SER A N 1
ATOM 2350 C CA . SER A 1 308 ? -21.547 -25.625 -24.516 1 93 308 SER A CA 1
ATOM 2351 C C . SER A 1 308 ? -22.734 -25.953 -23.609 1 93 308 SER A C 1
ATOM 2353 O O . SER A 1 308 ? -23.156 -27.109 -23.531 1 93 308 SER A O 1
ATOM 2355 N N . GLY A 1 309 ? -23.25 -24.922 -22.859 1 91.38 309 GLY A N 1
ATOM 2356 C CA . GLY A 1 309 ? -24.328 -25.156 -21.906 1 91.38 309 GLY A CA 1
ATOM 2357 C C . GLY A 1 309 ? -23.859 -25.766 -20.594 1 91.38 309 GLY A C 1
ATOM 2358 O O . GLY A 1 309 ? -24.672 -26.219 -19.797 1 91.38 309 GLY A O 1
ATOM 2359 N N . LEU A 1 310 ? -22.562 -25.828 -20.422 1 93.75 310 LEU A N 1
ATOM 2360 C CA . LEU A 1 310 ? -22.047 -26.359 -19.172 1 93.75 310 LEU A CA 1
ATOM 2361 C C . LEU A 1 310 ? -22.5 -25.531 -17.984 1 93.75 310 LEU A C 1
ATOM 2363 O O . LEU A 1 310 ? -22.125 -24.359 -17.875 1 93.75 310 LEU A O 1
ATOM 2367 N N . GLU A 1 311 ? -23.234 -26.078 -17.109 1 93.44 311 GLU A N 1
ATOM 2368 C CA . GLU A 1 311 ? -23.719 -25.422 -15.898 1 93.44 311 GLU A CA 1
ATOM 2369 C C . GLU A 1 311 ? -22.734 -25.609 -14.742 1 93.44 311 GLU A C 1
ATOM 2371 O O . GLU A 1 311 ? -22.031 -26.609 -14.68 1 93.44 311 GLU A O 1
ATOM 2376 N N . PHE A 1 312 ? -22.812 -24.656 -13.906 1 93.12 312 PHE A N 1
ATOM 2377 C CA . PHE A 1 312 ? -21.984 -24.781 -12.711 1 93.12 312 PHE A CA 1
ATOM 2378 C C . PHE A 1 312 ? -22.484 -25.906 -11.82 1 93.12 312 PHE A C 1
ATOM 2380 O O . PHE A 1 312 ? -23.672 -26.031 -11.555 1 93.12 312 PHE A O 1
ATOM 2387 N N . ASN A 1 313 ? -21.578 -26.719 -11.492 1 91.62 313 ASN A N 1
ATOM 2388 C CA . ASN A 1 313 ? -21.797 -27.75 -10.484 1 91.62 313 ASN A CA 1
ATOM 2389 C C . ASN A 1 313 ? -20.75 -27.672 -9.367 1 91.62 313 ASN A C 1
ATOM 2391 O O . ASN A 1 313 ? -19.547 -27.672 -9.641 1 91.62 313 ASN A O 1
ATOM 2395 N N . ILE A 1 314 ? -21.188 -27.641 -8.188 1 90.38 314 ILE A N 1
ATOM 2396 C CA . ILE A 1 314 ? -20.297 -27.469 -7.051 1 90.38 314 ILE A CA 1
ATOM 2397 C C . ILE A 1 314 ? -19.391 -28.688 -6.914 1 90.38 314 ILE A C 1
ATOM 2399 O O . ILE A 1 314 ? -18.281 -28.594 -6.379 1 90.38 314 ILE A O 1
ATOM 2403 N N . ASP A 1 315 ? -19.906 -29.859 -7.387 1 91.44 315 ASP A N 1
ATOM 2404 C CA . ASP A 1 315 ? -19.125 -31.109 -7.367 1 91.44 315 ASP A CA 1
ATOM 2405 C C . ASP A 1 315 ? -18.188 -31.188 -8.57 1 91.44 315 ASP A C 1
ATOM 2407 O O . ASP A 1 315 ? -18.625 -31.422 -9.695 1 91.44 315 ASP A O 1
ATOM 2411 N N . PRO A 1 316 ? -16.922 -31.109 -8.352 1 90.81 316 PRO A N 1
ATOM 2412 C CA . PRO A 1 316 ? -15.992 -31.109 -9.477 1 90.81 316 PRO A CA 1
ATOM 2413 C C . PRO A 1 316 ? -15.961 -32.438 -10.219 1 90.81 316 PRO A C 1
ATOM 2415 O O . PRO A 1 316 ? -15.523 -32.5 -11.375 1 90.81 316 PRO A O 1
ATOM 2418 N N . PHE A 1 317 ? -16.422 -33.531 -9.594 1 92.88 317 PHE A N 1
ATOM 2419 C CA . PHE A 1 317 ? -16.453 -34.844 -10.242 1 92.88 317 PHE A CA 1
ATOM 2420 C C . PHE A 1 317 ? -17.438 -34.875 -11.398 1 92.88 317 PHE A C 1
ATOM 2422 O O . PHE A 1 317 ? -17.359 -35.719 -12.281 1 92.88 317 PHE A O 1
ATOM 2429 N N . LYS A 1 318 ? -18.297 -33.938 -11.344 1 92.81 318 LYS A N 1
ATOM 2430 C CA . LYS A 1 318 ? -19.344 -33.906 -12.359 1 92.81 318 LYS A CA 1
ATOM 2431 C C . LYS A 1 318 ? -18.906 -33.094 -13.57 1 92.81 318 LYS A C 1
ATOM 2433 O O . LYS A 1 318 ? -19.578 -33.094 -14.602 1 92.81 318 LYS A O 1
ATOM 2438 N N . LEU A 1 319 ? -17.781 -32.469 -13.5 1 94.25 319 LEU A N 1
ATOM 2439 C CA . LEU A 1 319 ? -17.25 -31.734 -14.633 1 94.25 319 LEU A CA 1
ATOM 2440 C C . LEU A 1 319 ? -16.453 -32.656 -15.562 1 94.25 319 LEU A C 1
ATOM 2442 O O . LEU A 1 319 ? -15.898 -33.656 -15.117 1 94.25 319 LEU A O 1
ATOM 2446 N N . PRO A 1 320 ? -16.469 -32.312 -16.797 1 96.5 320 PRO A N 1
ATOM 2447 C CA . PRO A 1 320 ? -15.773 -33.188 -17.734 1 96.5 320 PRO A CA 1
ATOM 2448 C C . PRO A 1 320 ? -14.25 -33.094 -17.625 1 96.5 320 PRO A C 1
ATOM 2450 O O . PRO A 1 320 ? -13.727 -32.125 -17.078 1 96.5 320 PRO A O 1
ATOM 2453 N N . PHE A 1 321 ? -13.609 -34.156 -18.172 1 97.38 321 PHE A N 1
ATOM 2454 C CA . PHE A 1 321 ? -12.156 -34.188 -18.25 1 97.38 321 PHE A CA 1
ATOM 2455 C C . PHE A 1 321 ? -11.648 -33 -19.078 1 97.38 321 PHE A C 1
ATOM 2457 O O . PHE A 1 321 ? -10.656 -32.375 -18.719 1 97.38 321 PHE A O 1
ATOM 2464 N N . SER A 1 322 ? -12.273 -32.781 -20.156 1 98.44 322 SER A N 1
ATOM 2465 C CA . SER A 1 322 ? -11.938 -31.703 -21.109 1 98.44 322 SER A CA 1
ATOM 2466 C C . SER A 1 322 ? -13.156 -31.266 -21.906 1 98.44 322 SER A C 1
ATOM 2468 O O . SER A 1 322 ? -14.188 -31.938 -21.891 1 98.44 322 SER A O 1
ATOM 2470 N N . VAL A 1 323 ? -13.031 -30.094 -22.594 1 98.38 323 VAL A N 1
ATOM 2471 C CA . VAL A 1 323 ? -14.094 -29.625 -23.469 1 98.38 323 VAL A CA 1
ATOM 2472 C C . VAL A 1 323 ? -13.516 -29.203 -24.812 1 98.38 323 VAL A C 1
ATOM 2474 O O . VAL A 1 323 ? -12.352 -28.797 -24.891 1 98.38 323 VAL A O 1
ATOM 2477 N N . PRO A 1 324 ? -14.32 -29.375 -25.859 1 98.31 324 PRO A N 1
ATOM 2478 C CA . PRO A 1 324 ? -13.859 -28.844 -27.141 1 98.31 324 PRO A CA 1
ATOM 2479 C C . PRO A 1 324 ? -13.883 -27.312 -27.188 1 98.31 324 PRO A C 1
ATOM 2481 O O . PRO A 1 324 ? -14.883 -26.703 -26.812 1 98.31 324 PRO A O 1
ATOM 2484 N N . ALA A 1 325 ? -12.805 -26.766 -27.641 1 98.44 325 ALA A N 1
ATOM 2485 C CA . ALA A 1 325 ? -12.766 -25.312 -27.797 1 98.44 325 ALA A CA 1
ATOM 2486 C C . ALA A 1 325 ? -13.648 -24.859 -28.969 1 98.44 325 ALA A C 1
ATOM 2488 O O . ALA A 1 325 ? -13.656 -25.484 -30.016 1 98.44 325 ALA A O 1
ATOM 2489 N N . GLU A 1 326 ? -14.383 -23.781 -28.812 1 97.69 326 GLU A N 1
ATOM 2490 C CA . GLU A 1 326 ? -15.297 -23.297 -29.859 1 97.69 326 GLU A CA 1
ATOM 2491 C C . GLU A 1 326 ? -14.586 -22.375 -30.828 1 97.69 326 GLU A C 1
ATOM 2493 O O . GLU A 1 326 ? -15.055 -22.156 -31.953 1 97.69 326 GLU A O 1
ATOM 2498 N N . LYS A 1 327 ? -13.547 -21.781 -30.375 1 97 327 LYS A N 1
ATOM 2499 C CA . LYS A 1 327 ? -12.664 -21 -31.234 1 97 327 LYS A CA 1
ATOM 2500 C C . LYS A 1 327 ? -11.211 -21.391 -31.031 1 97 327 LYS A C 1
ATOM 2502 O O . LYS A 1 327 ? -10.852 -21.969 -30 1 97 327 LYS A O 1
ATOM 2507 N N . SER A 1 328 ? -10.398 -21.109 -32.062 1 97.56 328 SER A N 1
ATOM 2508 C CA . SER A 1 328 ? -8.961 -21.312 -31.906 1 97.56 328 SER A CA 1
ATOM 2509 C C . SER A 1 328 ? -8.383 -20.391 -30.844 1 97.56 328 SER A C 1
ATOM 2511 O O . SER A 1 328 ? -8.664 -19.188 -30.828 1 97.56 328 SER A O 1
ATOM 2513 N N . LEU A 1 329 ? -7.613 -20.906 -29.984 1 98.44 329 LEU A N 1
ATOM 2514 C CA . LEU A 1 329 ? -7.125 -20.172 -28.828 1 98.44 329 LEU A CA 1
ATOM 2515 C C . LEU A 1 329 ? -5.715 -19.641 -29.078 1 98.44 329 LEU A C 1
ATOM 2517 O O . LEU A 1 329 ? -4.875 -20.344 -29.641 1 98.44 329 LEU A O 1
ATOM 2521 N N . THR A 1 330 ? -5.488 -18.391 -28.703 1 98.12 330 THR A N 1
ATOM 2522 C CA . THR A 1 330 ? -4.176 -17.766 -28.797 1 98.12 330 THR A CA 1
ATOM 2523 C C . THR A 1 330 ? -3.432 -17.859 -27.469 1 98.12 330 THR A C 1
ATOM 2525 O O . THR A 1 330 ? -4.008 -18.266 -26.453 1 98.12 330 THR A O 1
ATOM 2528 N N . ARG A 1 331 ? -2.125 -17.562 -27.531 1 98.12 331 ARG A N 1
ATOM 2529 C CA . ARG A 1 331 ? -1.345 -17.438 -26.297 1 98.12 331 ARG A CA 1
ATOM 2530 C C . ARG A 1 331 ? -1.965 -16.406 -25.359 1 98.12 331 ARG A C 1
ATOM 2532 O O . ARG A 1 331 ? -2.041 -16.625 -24.156 1 98.12 331 ARG A O 1
ATOM 2539 N N . GLU A 1 332 ? -2.436 -15.305 -25.891 1 97.62 332 GLU A N 1
ATOM 2540 C CA . GLU A 1 332 ? -3.053 -14.234 -25.109 1 97.62 332 GLU A CA 1
ATOM 2541 C C . GLU A 1 332 ? -4.336 -14.711 -24.422 1 97.62 332 GLU A C 1
ATOM 2543 O O . GLU A 1 332 ? -4.625 -14.328 -23.297 1 97.62 332 GLU A O 1
ATOM 2548 N N . ASP A 1 333 ? -5.09 -15.492 -25.156 1 97.75 333 ASP A N 1
ATOM 2549 C CA . ASP A 1 333 ? -6.297 -16.047 -24.562 1 97.75 333 ASP A CA 1
ATOM 2550 C C . ASP A 1 333 ? -5.973 -16.844 -23.281 1 97.75 333 ASP A C 1
ATOM 2552 O O . ASP A 1 333 ? -6.676 -16.719 -22.281 1 97.75 333 ASP A O 1
ATOM 2556 N N . LEU A 1 334 ? -4.969 -17.672 -23.391 1 98.19 334 LEU A N 1
ATOM 2557 C CA . LEU A 1 334 ? -4.57 -18.484 -22.25 1 98.19 334 LEU A CA 1
ATOM 2558 C C . LEU A 1 334 ? -4.047 -17.609 -21.109 1 98.19 334 LEU A C 1
ATOM 2560 O O . LEU A 1 334 ? -4.355 -17.844 -19.953 1 98.19 334 LEU A O 1
ATOM 2564 N N . MET A 1 335 ? -3.24 -16.562 -21.422 1 98.44 335 MET A N 1
ATOM 2565 C CA . MET A 1 335 ? -2.791 -15.609 -20.406 1 98.44 335 MET A CA 1
ATOM 2566 C C . MET A 1 335 ? -3.979 -14.945 -19.719 1 98.44 335 MET A C 1
ATOM 2568 O O . MET A 1 335 ? -3.988 -14.789 -18.5 1 98.44 335 MET A O 1
ATOM 2572 N N . ASP A 1 336 ? -4.988 -14.609 -20.469 1 97.31 336 ASP A N 1
ATOM 2573 C CA . ASP A 1 336 ? -6.152 -13.906 -19.953 1 97.31 336 ASP A CA 1
ATOM 2574 C C . ASP A 1 336 ? -6.965 -14.797 -19.016 1 97.31 336 ASP A C 1
ATOM 2576 O O . ASP A 1 336 ? -7.562 -14.312 -18.047 1 97.31 336 ASP A O 1
ATOM 2580 N N . ILE A 1 337 ? -7.02 -16.062 -19.312 1 98 337 ILE A N 1
ATOM 2581 C CA . ILE A 1 337 ? -7.691 -17 -18.422 1 98 337 ILE A CA 1
ATOM 2582 C C . ILE A 1 337 ? -7.078 -16.938 -17.031 1 98 337 ILE A C 1
ATOM 2584 O O . ILE A 1 337 ? -7.793 -16.953 -16.031 1 98 337 ILE A O 1
ATOM 2588 N N . PHE A 1 338 ? -5.797 -16.781 -16.938 1 98.44 338 PHE A N 1
ATOM 2589 C CA . PHE A 1 338 ? -5.117 -16.781 -15.648 1 98.44 338 PHE A CA 1
ATOM 2590 C C . PHE A 1 338 ? -5.191 -15.406 -15 1 98.44 338 PHE A C 1
ATOM 2592 O O . PHE A 1 338 ? -4.91 -15.258 -13.812 1 98.44 338 PHE A O 1
ATOM 2599 N N . ARG A 1 339 ? -5.586 -14.383 -15.75 1 97.69 339 ARG A N 1
ATOM 2600 C CA . ARG A 1 339 ? -5.699 -13.031 -15.219 1 97.69 339 ARG A CA 1
ATOM 2601 C C . ARG A 1 339 ? -7.102 -12.773 -14.672 1 97.69 339 ARG A C 1
ATOM 2603 O O . ARG A 1 339 ? -7.359 -11.711 -14.094 1 97.69 339 ARG A O 1
ATOM 2610 N N . THR A 1 340 ? -7.969 -13.656 -14.703 1 95.5 340 THR A N 1
ATOM 2611 C CA . THR A 1 340 ? -9.391 -13.445 -14.461 1 95.5 340 THR A CA 1
ATOM 2612 C C . THR A 1 340 ? -9.648 -13.188 -12.977 1 95.5 340 THR A C 1
ATOM 2614 O O . THR A 1 340 ? -8.922 -13.688 -12.117 1 95.5 340 THR A O 1
ATOM 2617 N N . ASN A 1 341 ? -10.688 -12.398 -12.75 1 95.88 341 ASN A N 1
ATOM 2618 C CA . ASN A 1 341 ? -11.344 -12.281 -11.453 1 95.88 341 ASN A CA 1
ATOM 2619 C C . ASN A 1 341 ? -12.82 -12.656 -11.539 1 95.88 341 ASN A C 1
ATOM 2621 O O . ASN A 1 341 ? -13.625 -12.211 -10.719 1 95.88 341 ASN A O 1
ATOM 2625 N N . TYR A 1 342 ? -13.109 -13.414 -12.609 1 97.25 342 TYR A N 1
ATOM 2626 C CA . TYR A 1 342 ? -14.438 -13.945 -12.898 1 97.25 342 TYR A CA 1
ATOM 2627 C C . TYR A 1 342 ? -15.414 -12.828 -13.227 1 97.25 342 TYR A C 1
ATOM 2629 O O . TYR A 1 342 ? -16.594 -12.914 -12.898 1 97.25 342 TYR A O 1
ATOM 2637 N N . GLU A 1 343 ? -14.914 -11.75 -13.727 1 95.38 343 GLU A N 1
ATOM 2638 C CA . GLU A 1 343 ? -15.773 -10.633 -14.102 1 95.38 343 GLU A CA 1
ATOM 2639 C C . GLU A 1 343 ? -16.938 -11.094 -14.977 1 95.38 343 GLU A C 1
ATOM 2641 O O . GLU A 1 343 ? -16.766 -11.961 -15.828 1 95.38 343 GLU A O 1
ATOM 2646 N N . ASP A 1 344 ? -18.062 -10.562 -14.727 1 92.56 344 ASP A N 1
ATOM 2647 C CA . ASP A 1 344 ? -19.281 -10.758 -15.516 1 92.56 344 ASP A CA 1
ATOM 2648 C C . ASP A 1 344 ? -19.812 -12.188 -15.367 1 92.56 344 ASP A C 1
ATOM 2650 O O . ASP A 1 344 ? -20.422 -12.719 -16.281 1 92.56 344 ASP A O 1
ATOM 2654 N N . THR A 1 345 ? -19.422 -12.891 -14.367 1 95.69 345 THR A N 1
ATOM 2655 C CA . THR A 1 345 ? -20 -14.172 -13.969 1 95.69 345 THR A CA 1
ATOM 2656 C C . THR A 1 345 ? -20.641 -14.078 -12.594 1 95.69 345 THR A C 1
ATOM 2658 O O . THR A 1 345 ? -20.484 -13.07 -11.898 1 95.69 345 THR A O 1
ATOM 2661 N N . PRO A 1 346 ? -21.391 -15.094 -12.164 1 94.94 346 PRO A N 1
ATOM 2662 C CA . PRO A 1 346 ? -21.984 -15.078 -10.82 1 94.94 346 PRO A CA 1
ATOM 2663 C C . PRO A 1 346 ? -20.938 -15.094 -9.711 1 94.94 346 PRO A C 1
ATOM 2665 O O . PRO A 1 346 ? -21.266 -14.852 -8.547 1 94.94 346 PRO A O 1
ATOM 2668 N N . PHE A 1 347 ? -19.688 -15.359 -10.086 1 96.94 347 PHE A N 1
ATOM 2669 C CA . PHE A 1 347 ? -18.625 -15.492 -9.094 1 96.94 347 PHE A CA 1
ATOM 2670 C C . PHE A 1 347 ? -17.703 -14.281 -9.125 1 96.94 347 PHE A C 1
ATOM 2672 O O . PHE A 1 347 ? -16.578 -14.344 -8.625 1 96.94 347 PHE A O 1
ATOM 2679 N N . ASP A 1 348 ? -18.172 -13.18 -9.711 1 97.44 348 ASP A N 1
ATOM 2680 C CA . ASP A 1 348 ? -17.375 -11.977 -9.914 1 97.44 348 ASP A CA 1
ATOM 2681 C C . ASP A 1 348 ? -16.797 -11.477 -8.594 1 97.44 348 ASP A C 1
ATOM 2683 O O . ASP A 1 348 ? -17.531 -10.992 -7.727 1 97.44 348 ASP A O 1
ATOM 2687 N N . MET A 1 349 ? -15.5 -11.539 -8.508 1 97.62 349 MET A N 1
ATOM 2688 C CA . MET A 1 349 ? -14.828 -11.266 -7.238 1 97.62 349 MET A CA 1
ATOM 2689 C C . MET A 1 349 ? -14.648 -9.766 -7.031 1 97.62 349 MET A C 1
ATOM 2691 O O . MET A 1 349 ? -14.18 -9.336 -5.977 1 97.62 349 MET A O 1
ATOM 2695 N N . THR A 1 350 ? -14.953 -8.906 -8.031 1 97.44 350 THR A N 1
ATOM 2696 C CA . THR A 1 350 ? -14.852 -7.457 -7.922 1 97.44 350 THR A CA 1
ATOM 2697 C C . THR A 1 350 ? -16.141 -6.855 -7.383 1 97.44 350 THR A C 1
ATOM 2699 O O . THR A 1 350 ? -16.281 -5.633 -7.312 1 97.44 350 THR A O 1
ATOM 2702 N N . LYS A 1 351 ? -17.047 -7.68 -6.988 1 96.06 351 LYS A N 1
ATOM 2703 C CA . LYS A 1 351 ? -18.344 -7.234 -6.48 1 96.06 351 LYS A CA 1
ATOM 2704 C C . LYS A 1 351 ? -18.578 -7.723 -5.055 1 96.06 351 LYS A C 1
ATOM 2706 O O . LYS A 1 351 ? -17.922 -8.672 -4.605 1 96.06 351 LYS A O 1
ATOM 2711 N N . GLY A 1 352 ? -19.5 -7.004 -4.344 1 95.38 352 GLY A N 1
ATOM 2712 C CA . GLY A 1 352 ? -19.891 -7.414 -3.004 1 95.38 352 GLY A CA 1
ATOM 2713 C C . GLY A 1 352 ? -19.078 -6.746 -1.916 1 95.38 352 GLY A C 1
ATOM 2714 O O . GLY A 1 352 ? -18.109 -6.031 -2.205 1 95.38 352 GLY A O 1
ATOM 2715 N N . ILE A 1 353 ? -19.406 -7.082 -0.672 1 96.19 353 ILE A N 1
ATOM 2716 C CA . ILE A 1 353 ? -18.844 -6.391 0.489 1 96.19 353 ILE A CA 1
ATOM 2717 C C . ILE A 1 353 ? -17.375 -6.75 0.654 1 96.19 353 ILE A C 1
ATOM 2719 O O . ILE A 1 353 ? -16.578 -5.93 1.105 1 96.19 353 ILE A O 1
ATOM 2723 N N . LEU A 1 354 ? -16.984 -7.965 0.229 1 95.81 354 LEU A N 1
ATOM 2724 C CA . LEU A 1 354 ? -15.609 -8.391 0.403 1 95.81 354 LEU A CA 1
ATOM 2725 C C . LEU A 1 354 ? -14.688 -7.676 -0.588 1 95.81 354 LEU A C 1
ATOM 2727 O O . LEU A 1 354 ? -13.477 -7.625 -0.39 1 95.81 354 LEU A O 1
ATOM 2731 N N . ALA A 1 355 ? -15.25 -7.152 -1.7 1 96.5 355 ALA A N 1
ATOM 2732 C CA . ALA A 1 355 ? -14.453 -6.43 -2.689 1 96.5 355 ALA A CA 1
ATOM 2733 C C . ALA A 1 355 ? -14.117 -5.02 -2.205 1 96.5 355 ALA A C 1
ATOM 2735 O O . ALA A 1 355 ? -13.266 -4.348 -2.777 1 96.5 355 ALA A O 1
ATOM 2736 N N . GLY A 1 356 ? -14.773 -4.59 -1.158 1 93.88 356 GLY A N 1
ATOM 2737 C CA . GLY A 1 356 ? -14.492 -3.293 -0.561 1 93.88 356 GLY A CA 1
ATOM 2738 C C . GLY A 1 356 ? -14.93 -2.131 -1.43 1 93.88 356 GLY A C 1
ATOM 2739 O O . GLY A 1 356 ? -15.727 -2.305 -2.355 1 93.88 356 GLY A O 1
ATOM 2740 N N . ILE A 1 357 ? -14.438 -0.938 -1.173 1 94 357 ILE A N 1
ATOM 2741 C CA . ILE A 1 357 ? -14.938 0.302 -1.756 1 94 357 ILE A CA 1
ATOM 2742 C C . ILE A 1 357 ? -14.344 0.491 -3.15 1 94 357 ILE A C 1
ATOM 2744 O O . ILE A 1 357 ? -14.906 1.212 -3.979 1 94 357 ILE A O 1
ATOM 2748 N N . TYR A 1 358 ? -13.258 -0.171 -3.387 1 94.56 358 TYR A N 1
ATOM 2749 C CA . TYR A 1 358 ? -12.656 0.002 -4.703 1 94.56 358 TYR A CA 1
ATOM 2750 C C . TYR A 1 358 ? -12.578 -1.327 -5.445 1 94.56 358 TYR A C 1
ATOM 2752 O O . TYR A 1 358 ? -11.617 -1.58 -6.176 1 94.56 358 TYR A O 1
ATOM 2760 N N . HIS A 1 359 ? -13.438 -2.23 -5.223 1 96.5 359 HIS A N 1
ATOM 2761 C CA . HIS A 1 359 ? -13.688 -3.434 -6.008 1 96.5 359 HIS A CA 1
ATOM 2762 C C . HIS A 1 359 ? -12.438 -4.301 -6.094 1 96.5 359 HIS A C 1
ATOM 2764 O O . HIS A 1 359 ? -12.039 -4.715 -7.188 1 96.5 359 HIS A O 1
ATOM 2770 N N . ASN A 1 360 ? -11.797 -4.469 -5.004 1 96.75 360 ASN A N 1
ATOM 2771 C CA . ASN A 1 360 ? -10.609 -5.309 -4.906 1 96.75 360 ASN A CA 1
ATOM 2772 C C . ASN A 1 360 ? -10.969 -6.793 -4.922 1 96.75 360 ASN A C 1
ATOM 2774 O O . ASN A 1 360 ? -11.648 -7.277 -4.016 1 96.75 360 ASN A O 1
ATOM 2778 N N . PRO A 1 361 ? -10.461 -7.57 -5.914 1 97.19 361 PRO A N 1
ATOM 2779 C CA . PRO A 1 361 ? -10.844 -8.977 -6.016 1 97.19 361 PRO A CA 1
ATOM 2780 C C . PRO A 1 361 ? -10.062 -9.875 -5.059 1 97.19 361 PRO A C 1
ATOM 2782 O O . PRO A 1 361 ? -10.383 -11.055 -4.918 1 97.19 361 PRO A O 1
ATOM 2785 N N . TYR A 1 362 ? -9.125 -9.375 -4.332 1 93.94 362 TYR A N 1
ATOM 2786 C CA . TYR A 1 362 ? -8.227 -10.211 -3.549 1 93.94 362 TYR A CA 1
ATOM 2787 C C . TYR A 1 362 ? -8.844 -10.562 -2.199 1 93.94 362 TYR A C 1
ATOM 2789 O O . TYR A 1 362 ? -9.344 -9.688 -1.493 1 93.94 362 TYR A O 1
ATOM 2797 N N . ARG A 1 363 ? -8.883 -11.836 -1.921 1 94.5 363 ARG A N 1
ATOM 2798 C CA . ARG A 1 363 ? -9.344 -12.336 -0.632 1 94.5 363 ARG A CA 1
ATOM 2799 C C . ARG A 1 363 ? -8.172 -12.648 0.288 1 94.5 363 ARG A C 1
ATOM 2801 O O . ARG A 1 363 ? -7.129 -13.133 -0.168 1 94.5 363 ARG A O 1
ATOM 2808 N N . ILE A 1 364 ? -8.359 -12.367 1.504 1 91.62 364 ILE A N 1
ATOM 2809 C CA . ILE A 1 364 ? -7.332 -12.672 2.494 1 91.62 364 ILE A CA 1
ATOM 2810 C C . ILE A 1 364 ? -7.566 -14.062 3.074 1 91.62 364 ILE A C 1
ATOM 2812 O O . ILE A 1 364 ? -8.484 -14.266 3.871 1 91.62 364 ILE A O 1
ATOM 2816 N N . GLU A 1 365 ? -6.707 -14.906 2.807 1 86.31 365 GLU A N 1
ATOM 2817 C CA . GLU A 1 365 ? -6.887 -16.328 3.117 1 86.31 365 GLU A CA 1
ATOM 2818 C C . GLU A 1 365 ? -6.457 -16.641 4.547 1 86.31 365 GLU A C 1
ATOM 2820 O O . GLU A 1 365 ? -5.641 -15.914 5.125 1 86.31 365 GLU A O 1
ATOM 2825 N N . GLY A 1 366 ? -7.125 -17.641 5.098 1 85.25 366 GLY A N 1
ATOM 2826 C CA . GLY A 1 366 ? -6.711 -18.188 6.379 1 85.25 366 GLY A CA 1
ATOM 2827 C C . GLY A 1 366 ? -7.125 -17.328 7.555 1 85.25 366 GLY A C 1
ATOM 2828 O O . GLY A 1 366 ? -8.203 -16.719 7.539 1 85.25 366 GLY A O 1
ATOM 2829 N N . GLY A 1 367 ? -6.344 -17.5 8.625 1 84.25 367 GLY A N 1
ATOM 2830 C CA . GLY A 1 367 ? -6.559 -16.734 9.844 1 84.25 367 GLY A CA 1
ATOM 2831 C C . GLY A 1 367 ? -7.547 -17.375 10.789 1 84.25 367 GLY A C 1
ATOM 2832 O O . GLY A 1 367 ? -8.344 -18.234 10.383 1 84.25 367 GLY A O 1
ATOM 2833 N N . ASP A 1 368 ? -7.559 -16.906 11.938 1 85.5 368 ASP A N 1
ATOM 2834 C CA . ASP A 1 368 ? -8.359 -17.5 13.008 1 85.5 368 ASP A CA 1
ATOM 2835 C C . ASP A 1 368 ? -9.836 -17.156 12.844 1 85.5 368 ASP A C 1
ATOM 2837 O O . ASP A 1 368 ? -10.703 -17.844 13.375 1 85.5 368 ASP A O 1
ATOM 2841 N N . GLY A 1 369 ? -10.102 -16.125 12.164 1 90.31 369 GLY A N 1
ATOM 2842 C CA . GLY A 1 369 ? -11.484 -15.719 11.969 1 90.31 369 GLY A CA 1
ATOM 2843 C C . GLY A 1 369 ? -12.328 -16.781 11.289 1 90.31 369 GLY A C 1
ATOM 2844 O O . GLY A 1 369 ? -13.492 -16.984 11.641 1 90.31 369 GLY A O 1
ATOM 2845 N N . LEU A 1 370 ? -11.719 -17.484 10.398 1 89.12 370 LEU A N 1
ATOM 2846 C CA . LEU A 1 370 ? -12.438 -18.5 9.648 1 89.12 370 LEU A CA 1
ATOM 2847 C C . LEU A 1 370 ? -12.727 -19.719 10.516 1 89.12 370 LEU A C 1
ATOM 2849 O O . LEU A 1 370 ? -13.633 -20.5 10.219 1 89.12 370 LEU A O 1
ATOM 2853 N N . ASN A 1 371 ? -11.945 -19.906 11.492 1 88.75 371 ASN A N 1
ATOM 2854 C CA . ASN A 1 371 ? -12.219 -20.969 12.445 1 88.75 371 ASN A CA 1
ATOM 2855 C C . ASN A 1 371 ? -13.453 -20.672 13.289 1 88.75 371 ASN A C 1
ATOM 2857 O O . ASN A 1 371 ? -14.211 -21.578 13.633 1 88.75 371 ASN A O 1
ATOM 2861 N N . GLU A 1 372 ? -13.633 -19.453 13.57 1 92.38 372 GLU A N 1
ATOM 2862 C CA . GLU A 1 372 ? -14.734 -19.031 14.422 1 92.38 372 GLU A CA 1
ATOM 2863 C C . GLU A 1 372 ? -16.016 -18.828 13.625 1 92.38 372 GLU A C 1
ATOM 2865 O O . GLU A 1 372 ? -17.109 -19.078 14.125 1 92.38 372 GLU A O 1
ATOM 2870 N N . VAL A 1 373 ? -15.867 -18.328 12.422 1 95 373 VAL A N 1
ATOM 2871 C CA . VAL A 1 373 ? -17 -18.125 11.523 1 95 373 VAL A CA 1
ATOM 2872 C C . VAL A 1 373 ? -16.766 -18.875 10.219 1 95 373 VAL A C 1
ATOM 2874 O O . VAL A 1 373 ? -16.281 -18.297 9.242 1 95 373 VAL A O 1
ATOM 2877 N N . PRO A 1 374 ? -17.219 -20.109 10.219 1 90.81 374 PRO A N 1
ATOM 2878 C CA . PRO A 1 374 ? -16.938 -20.938 9.047 1 90.81 374 PRO A CA 1
ATOM 2879 C C . PRO A 1 374 ? -17.672 -20.469 7.797 1 90.81 374 PRO A C 1
ATOM 2881 O O . PRO A 1 374 ? -18.797 -19.984 7.887 1 90.81 374 PRO A O 1
ATOM 2884 N N . GLY A 1 375 ? -17.062 -20.562 6.715 1 91.12 375 GLY A N 1
ATOM 2885 C CA . GLY A 1 375 ? -17.594 -20.203 5.41 1 91.12 375 GLY A CA 1
ATOM 2886 C C . GLY A 1 375 ? -16.609 -20.438 4.281 1 91.12 375 GLY A C 1
ATOM 2887 O O . GLY A 1 375 ? -15.68 -21.234 4.422 1 91.12 375 GLY A O 1
ATOM 2888 N N . GLN A 1 376 ? -16.969 -19.906 3.143 1 89.81 376 GLN A N 1
ATOM 2889 C CA . GLN A 1 376 ? -16.109 -20.062 1.977 1 89.81 376 GLN A CA 1
ATOM 2890 C C . GLN A 1 376 ? -16.219 -18.859 1.04 1 89.81 376 GLN A C 1
ATOM 2892 O O . GLN A 1 376 ? -17.328 -18.375 0.778 1 89.81 376 GLN A O 1
ATOM 2897 N N . PHE A 1 377 ? -15.133 -18.344 0.696 1 90.38 377 PHE A N 1
ATOM 2898 C CA . PHE A 1 377 ? -15.203 -17.375 -0.39 1 90.38 377 PHE A CA 1
ATOM 2899 C C . PHE A 1 377 ? -14.672 -17.969 -1.688 1 90.38 377 PHE A C 1
ATOM 2901 O O . PHE A 1 377 ? -14.133 -19.078 -1.689 1 90.38 377 PHE A O 1
ATOM 2908 N N . THR A 1 378 ? -14.82 -17.281 -2.715 1 92 378 THR A N 1
ATOM 2909 C CA . THR A 1 378 ? -14.445 -17.719 -4.051 1 92 378 THR A CA 1
ATOM 2910 C C . THR A 1 378 ? -12.93 -17.812 -4.184 1 92 378 THR A C 1
ATOM 2912 O O . THR A 1 378 ? -12.203 -16.906 -3.779 1 92 378 THR A O 1
ATOM 2915 N N . ARG A 1 379 ? -12.492 -18.984 -4.629 1 92.81 379 ARG A N 1
ATOM 2916 C CA . ARG A 1 379 ? -11.078 -19.156 -4.949 1 92.81 379 ARG A CA 1
ATOM 2917 C C . ARG A 1 379 ? -10.766 -18.625 -6.344 1 92.81 379 ARG A C 1
ATOM 2919 O O . ARG A 1 379 ? -11.234 -19.172 -7.344 1 92.81 379 ARG A O 1
ATOM 2926 N N . GLY A 1 380 ? -9.953 -17.594 -6.453 1 93.81 380 GLY A N 1
ATOM 2927 C CA . GLY A 1 380 ? -9.562 -17.031 -7.734 1 93.81 380 GLY A CA 1
ATOM 2928 C C . GLY A 1 380 ? -8.477 -17.828 -8.43 1 93.81 380 GLY A C 1
ATOM 2929 O O . GLY A 1 380 ? -7.859 -18.703 -7.82 1 93.81 380 GLY A O 1
ATOM 2930 N N . ILE A 1 381 ? -8.266 -17.547 -9.711 1 96.31 381 ILE A N 1
ATOM 2931 C CA . ILE A 1 381 ? -7.125 -18.094 -10.438 1 96.31 381 ILE A CA 1
ATOM 2932 C C . ILE A 1 381 ? -5.91 -17.188 -10.25 1 96.31 381 ILE A C 1
ATOM 2934 O O . ILE A 1 381 ? -4.812 -17.672 -9.945 1 96.31 381 ILE A O 1
ATOM 2938 N N . SER A 1 382 ? -6.16 -15.906 -10.398 1 96.44 382 SER A N 1
ATOM 2939 C CA . SER A 1 382 ? -5.16 -14.906 -10.023 1 96.44 382 SER A CA 1
ATOM 2940 C C . SER A 1 382 ? -5.266 -14.547 -8.547 1 96.44 382 SER A C 1
ATOM 2942 O O . SER A 1 382 ? -6.223 -13.898 -8.125 1 96.44 382 SER A O 1
ATOM 2944 N N . ILE A 1 383 ? -4.297 -14.945 -7.75 1 95.12 383 ILE A N 1
ATOM 2945 C CA . ILE A 1 383 ? -4.402 -14.703 -6.316 1 95.12 383 ILE A CA 1
ATOM 2946 C C . ILE A 1 383 ? -3.096 -14.109 -5.797 1 95.12 383 ILE A C 1
ATOM 2948 O O . ILE A 1 383 ? -2.041 -14.273 -6.414 1 95.12 383 ILE A O 1
ATOM 2952 N N . PRO A 1 384 ? -3.115 -13.461 -4.668 1 92.81 384 PRO A N 1
ATOM 2953 C CA . PRO A 1 384 ? -1.949 -12.727 -4.168 1 92.81 384 PRO A CA 1
ATOM 2954 C C . PRO A 1 384 ? -0.747 -13.633 -3.918 1 92.81 384 PRO A C 1
ATOM 2956 O O . PRO A 1 384 ? 0.397 -13.219 -4.117 1 92.81 384 PRO A O 1
ATOM 2959 N N . ARG A 1 385 ? -0.882 -14.836 -3.557 1 90.31 385 ARG A N 1
ATOM 2960 C CA . ARG A 1 385 ? 0.258 -15.664 -3.176 1 90.31 385 ARG A CA 1
ATOM 2961 C C . ARG A 1 385 ? 0.859 -16.359 -4.391 1 90.31 385 ARG A C 1
ATOM 2963 O O . ARG A 1 385 ? 1.731 -17.219 -4.25 1 90.31 385 ARG A O 1
ATOM 2970 N N . THR A 1 386 ? 0.302 -16.094 -5.555 1 94.81 386 THR A N 1
ATOM 2971 C CA . THR A 1 386 ? 0.932 -16.641 -6.75 1 94.81 386 THR A CA 1
ATOM 2972 C C . THR A 1 386 ? 2.367 -16.141 -6.883 1 94.81 386 THR A C 1
ATOM 2974 O O . THR A 1 386 ? 2.611 -14.938 -6.871 1 94.81 386 THR A O 1
ATOM 2977 N N . THR A 1 387 ? 3.273 -17.062 -6.988 1 93.75 387 THR A N 1
ATOM 2978 C CA . THR A 1 387 ? 4.672 -16.719 -7.203 1 93.75 387 THR A CA 1
ATOM 2979 C C . THR A 1 387 ? 4.926 -16.391 -8.672 1 93.75 387 THR A C 1
ATOM 2981 O O . THR A 1 387 ? 5.625 -15.422 -8.992 1 93.75 387 THR A O 1
ATOM 2984 N N . TYR A 1 388 ? 4.406 -17.25 -9.461 1 96.38 388 TYR A N 1
ATOM 2985 C CA . TYR A 1 388 ? 4.465 -16.984 -10.891 1 96.38 388 TYR A CA 1
ATOM 2986 C C . TYR A 1 388 ? 3.385 -17.766 -11.633 1 96.38 388 TYR A C 1
ATOM 2988 O O . TYR A 1 388 ? 2.785 -18.688 -11.07 1 96.38 388 TYR A O 1
ATOM 2996 N N . THR A 1 389 ? 3.133 -17.344 -12.789 1 98.25 389 THR A N 1
ATOM 2997 C CA . THR A 1 389 ? 2.365 -18.109 -13.766 1 98.25 389 THR A CA 1
ATOM 2998 C C . THR A 1 389 ? 3.166 -18.297 -15.055 1 98.25 389 THR A C 1
ATOM 3000 O O . THR A 1 389 ? 3.75 -17.344 -15.57 1 98.25 389 THR A O 1
ATOM 3003 N N . MET A 1 390 ? 3.215 -19.5 -15.508 1 98.44 390 MET A N 1
ATOM 3004 C CA . MET A 1 390 ? 3.957 -19.75 -16.734 1 98.44 390 MET A CA 1
ATOM 3005 C C . MET A 1 390 ? 3.016 -20.125 -17.875 1 98.44 390 MET A C 1
ATOM 3007 O O . MET A 1 390 ? 1.919 -20.641 -17.641 1 98.44 390 MET A O 1
ATOM 3011 N N . LEU A 1 391 ? 3.424 -19.828 -19.047 1 98.81 391 LEU A N 1
ATOM 3012 C CA . LEU A 1 391 ? 2.844 -20.359 -20.281 1 98.81 391 LEU A CA 1
ATOM 3013 C C . LEU A 1 391 ? 3.906 -21.047 -21.125 1 98.81 391 LEU A C 1
ATOM 3015 O O . LEU A 1 391 ? 4.82 -20.391 -21.625 1 98.81 391 LEU A O 1
ATOM 3019 N N . GLY A 1 392 ? 3.836 -22.344 -21.219 1 98.88 392 GLY A N 1
ATOM 3020 C CA . GLY A 1 392 ? 4.703 -23.125 -22.094 1 98.88 392 GLY A CA 1
ATOM 3021 C C . GLY A 1 392 ? 4.199 -23.203 -23.531 1 98.88 392 GLY A C 1
ATOM 3022 O O . GLY A 1 392 ? 3.062 -23.609 -23.766 1 98.88 392 GLY A O 1
ATOM 3023 N N . TYR A 1 393 ? 5.023 -22.797 -24.422 1 98.81 393 TYR A N 1
ATOM 3024 C CA . TYR A 1 393 ? 4.719 -22.75 -25.844 1 98.81 393 TYR A CA 1
ATOM 3025 C C . TYR A 1 393 ? 5.766 -23.516 -26.641 1 98.81 393 TYR A C 1
ATOM 3027 O O . TYR A 1 393 ? 6.672 -22.922 -27.234 1 98.81 393 TYR A O 1
ATOM 3035 N N . PRO A 1 394 ? 5.539 -24.844 -26.75 1 98.75 394 PRO A N 1
ATOM 3036 C CA . PRO A 1 394 ? 6.52 -25.672 -27.438 1 98.75 394 PRO A CA 1
ATOM 3037 C C . PRO A 1 394 ? 6.406 -25.594 -28.969 1 98.75 394 PRO A C 1
ATOM 3039 O O . PRO A 1 394 ? 6.172 -26.594 -29.625 1 98.75 394 PRO A O 1
ATOM 3042 N N . ASP A 1 395 ? 6.656 -24.484 -29.484 1 97.88 395 ASP A N 1
ATOM 3043 C CA . ASP A 1 395 ? 6.762 -24.266 -30.922 1 97.88 395 ASP A CA 1
ATOM 3044 C C . ASP A 1 395 ? 7.945 -25.047 -31.5 1 97.88 395 ASP A C 1
ATOM 3046 O O . ASP A 1 395 ? 9.086 -24.828 -31.094 1 97.88 395 ASP A O 1
ATOM 3050 N N . PRO A 1 396 ? 7.652 -25.875 -32.469 1 97.12 396 PRO A N 1
ATOM 3051 C CA . PRO A 1 396 ? 8.758 -26.672 -33 1 97.12 396 PRO A CA 1
ATOM 3052 C C . PRO A 1 396 ? 9.898 -25.812 -33.562 1 97.12 396 PRO A C 1
ATOM 3054 O O . PRO A 1 396 ? 11.055 -26.219 -33.5 1 97.12 396 PRO A O 1
ATOM 3057 N N . ALA A 1 397 ? 9.633 -24.688 -34.031 1 96.19 397 ALA A N 1
ATOM 3058 C CA . ALA A 1 397 ? 10.648 -23.812 -34.594 1 96.19 397 ALA A CA 1
ATOM 3059 C C . ALA A 1 397 ? 11.406 -23.062 -33.5 1 96.19 397 ALA A C 1
ATOM 3061 O O . ALA A 1 397 ? 12.617 -22.844 -33.594 1 96.19 397 ALA A O 1
ATOM 3062 N N . SER A 1 398 ? 10.703 -22.672 -32.5 1 97.06 398 SER A N 1
ATOM 3063 C CA . SER A 1 398 ? 11.312 -21.891 -31.422 1 97.06 398 SER A CA 1
ATOM 3064 C C . SER A 1 398 ? 10.555 -22.047 -30.125 1 97.06 398 SER A C 1
ATOM 3066 O O . SER A 1 398 ? 9.812 -21.156 -29.719 1 97.06 398 SER A O 1
ATOM 3068 N N . PRO A 1 399 ? 10.766 -23.172 -29.406 1 98.62 399 PRO A N 1
ATOM 3069 C CA . PRO A 1 399 ? 10.07 -23.359 -28.141 1 98.62 399 PRO A CA 1
ATOM 3070 C C . PRO A 1 399 ? 10.398 -22.266 -27.125 1 98.62 399 PRO A C 1
ATOM 3072 O O . PRO A 1 399 ? 11.539 -21.812 -27.031 1 98.62 399 PRO A O 1
ATOM 3075 N N . VAL A 1 400 ? 9.359 -21.781 -26.391 1 98.81 400 VAL A N 1
ATOM 3076 C CA . VAL A 1 400 ? 9.523 -20.688 -25.453 1 98.81 400 VAL A CA 1
ATOM 3077 C C . VAL A 1 400 ? 8.578 -20.875 -24.266 1 98.81 400 VAL A C 1
ATOM 3079 O O . VAL A 1 400 ? 7.457 -21.359 -24.438 1 98.81 400 VAL A O 1
ATOM 3082 N N . VAL A 1 401 ? 9.062 -20.625 -23.078 1 98.88 401 VAL A N 1
ATOM 3083 C CA . VAL A 1 401 ? 8.18 -20.5 -21.906 1 98.88 401 VAL A CA 1
ATOM 3084 C C . VAL A 1 401 ? 8.078 -19.047 -21.484 1 98.88 401 VAL A C 1
ATOM 3086 O O . VAL A 1 401 ? 9.086 -18.344 -21.422 1 98.88 401 VAL A O 1
ATOM 3089 N N . PHE A 1 402 ? 6.852 -18.562 -21.359 1 98.88 402 PHE A N 1
ATOM 3090 C CA . PHE A 1 402 ? 6.582 -17.234 -20.812 1 98.88 402 PHE A CA 1
ATOM 3091 C C . PHE A 1 402 ? 6.422 -17.297 -19.312 1 98.88 402 PHE A C 1
ATOM 3093 O O . PHE A 1 402 ? 5.699 -18.141 -18.781 1 98.88 402 PHE A O 1
ATOM 3100 N N . TYR A 1 403 ? 7.113 -16.391 -18.609 1 98.75 403 TYR A N 1
ATOM 3101 C CA . TYR A 1 403 ? 7.145 -16.359 -17.156 1 98.75 403 TYR A CA 1
ATOM 3102 C C . TYR A 1 403 ? 6.512 -15.078 -16.625 1 98.75 403 TYR A C 1
ATOM 3104 O O . TYR A 1 403 ? 7.039 -13.984 -16.844 1 98.75 403 TYR A O 1
ATOM 3112 N N . GLY A 1 404 ? 5.363 -15.211 -15.969 1 98.44 404 GLY A N 1
ATOM 3113 C CA . GLY A 1 404 ? 4.715 -14.078 -15.32 1 98.44 404 GLY A CA 1
ATOM 3114 C C . GLY A 1 404 ? 4.961 -14.031 -13.82 1 98.44 404 GLY A C 1
ATOM 3115 O O . GLY A 1 404 ? 4.379 -14.812 -13.062 1 98.44 404 GLY A O 1
ATOM 3116 N N . THR A 1 405 ? 5.762 -13.062 -13.383 1 97.19 405 THR A N 1
ATOM 3117 C CA . THR A 1 405 ? 6.129 -12.938 -11.977 1 97.19 405 THR A CA 1
ATOM 3118 C C . THR A 1 405 ? 4.945 -12.453 -11.148 1 97.19 405 THR A C 1
ATOM 3120 O O . THR A 1 405 ? 4.246 -11.516 -11.539 1 97.19 405 THR A O 1
ATOM 3123 N N . ASP A 1 406 ? 4.695 -13.141 -9.992 1 96.19 406 ASP A N 1
ATOM 3124 C CA . ASP A 1 406 ? 3.639 -12.742 -9.07 1 96.19 406 ASP A CA 1
ATOM 3125 C C . ASP A 1 406 ? 2.258 -13 -9.672 1 96.19 406 ASP A C 1
ATOM 3127 O O . ASP A 1 406 ? 2.1 -13.867 -10.531 1 96.19 406 ASP A O 1
ATOM 3131 N N . GLN A 1 407 ? 1.197 -12.43 -9.148 1 96 407 GLN A N 1
ATOM 3132 C CA . GLN A 1 407 ? -0.158 -12.695 -9.617 1 96 407 GLN A CA 1
ATOM 3133 C C . GLN A 1 407 ? -0.34 -12.234 -11.062 1 96 407 GLN A C 1
ATOM 3135 O O . GLN A 1 407 ? 0.105 -11.141 -11.43 1 96 407 GLN A O 1
ATOM 3140 N N . PRO A 1 408 ? -0.978 -12.945 -11.844 1 97.62 408 PRO A N 1
ATOM 3141 C CA . PRO A 1 408 ? -0.997 -12.672 -13.289 1 97.62 408 PRO A CA 1
ATOM 3142 C C . PRO A 1 408 ? -1.868 -11.477 -13.648 1 97.62 408 PRO A C 1
ATOM 3144 O O . PRO A 1 408 ? -1.65 -10.844 -14.688 1 97.62 408 PRO A O 1
ATOM 3147 N N . SER A 1 409 ? -2.857 -11.102 -12.859 1 97.19 409 SER A N 1
ATOM 3148 C CA . SER A 1 409 ? -3.744 -9.984 -13.164 1 97.19 409 SER A CA 1
ATOM 3149 C C . SER A 1 409 ? -2.984 -8.664 -13.188 1 97.19 409 SER A C 1
ATOM 3151 O O . SER A 1 409 ? -3.479 -7.664 -13.711 1 97.19 409 SER A O 1
ATOM 3153 N N . SER A 1 410 ? -1.825 -8.641 -12.602 1 97.94 410 SER A N 1
ATOM 3154 C CA . SER A 1 410 ? -1.026 -7.422 -12.586 1 97.94 410 SER A CA 1
ATOM 3155 C C . SER A 1 410 ? 0.384 -7.676 -13.109 1 97.94 410 SER A C 1
ATOM 3157 O O . SER A 1 410 ? 1.319 -6.949 -12.758 1 97.94 410 SER A O 1
ATOM 3159 N N . SER A 1 411 ? 0.544 -8.672 -13.891 1 98.25 411 SER A N 1
ATOM 3160 C CA . SER A 1 411 ? 1.867 -9.062 -14.359 1 98.25 411 SER A CA 1
ATOM 3161 C C . SER A 1 411 ? 1.912 -9.133 -15.883 1 98.25 411 SER A C 1
ATOM 3163 O O . SER A 1 411 ? 0.894 -8.93 -16.547 1 98.25 411 SER A O 1
ATOM 3165 N N . VAL A 1 412 ? 3.096 -9.281 -16.375 1 98.75 412 VAL A N 1
ATOM 3166 C CA . VAL A 1 412 ? 3.383 -9.508 -17.797 1 98.75 412 VAL A CA 1
ATOM 3167 C C . VAL A 1 412 ? 4.172 -10.805 -17.953 1 98.75 412 VAL A C 1
ATOM 3169 O O . VAL A 1 412 ? 5.078 -11.086 -17.172 1 98.75 412 VAL A O 1
ATOM 3172 N N . PHE A 1 413 ? 3.762 -11.586 -18.969 1 98.81 413 PHE A N 1
ATOM 3173 C CA . PHE A 1 413 ? 4.457 -12.836 -19.266 1 98.81 413 PHE A CA 1
ATOM 3174 C C . PHE A 1 413 ? 5.668 -12.578 -20.156 1 98.81 413 PHE A C 1
ATOM 3176 O O . PHE A 1 413 ? 5.523 -12.125 -21.297 1 98.81 413 PHE A O 1
ATOM 3183 N N . VAL A 1 414 ? 6.824 -12.953 -19.625 1 98.75 414 VAL A N 1
ATOM 3184 C CA . VAL A 1 414 ? 8.102 -12.617 -20.25 1 98.75 414 VAL A CA 1
ATOM 3185 C C . VAL A 1 414 ? 8.75 -13.875 -20.828 1 98.75 414 VAL A C 1
ATOM 3187 O O . VAL A 1 414 ? 8.703 -14.938 -20.203 1 98.75 414 VAL A O 1
ATOM 3190 N N . PRO A 1 415 ? 9.398 -13.789 -22.031 1 98.81 415 PRO A N 1
ATOM 3191 C CA . PRO A 1 415 ? 9.859 -15 -22.719 1 98.81 415 PRO A CA 1
ATOM 3192 C C . PRO A 1 415 ? 11.211 -15.484 -22.219 1 98.81 415 PRO A C 1
ATOM 3194 O O . PRO A 1 415 ? 12.133 -14.68 -22.031 1 98.81 415 PRO A O 1
ATOM 3197 N N . PHE A 1 416 ? 11.398 -16.766 -22.047 1 98.94 416 PHE A N 1
ATOM 3198 C CA . PHE A 1 416 ? 12.617 -17.531 -21.828 1 98.94 416 PHE A CA 1
ATOM 3199 C C . PHE A 1 416 ? 12.75 -18.641 -22.875 1 98.94 416 PHE A C 1
ATOM 3201 O O . PHE A 1 416 ? 11.984 -19.609 -22.859 1 98.94 416 PHE A O 1
ATOM 3208 N N . LEU A 1 417 ? 13.742 -18.578 -23.703 1 98.88 417 LEU A N 1
ATOM 3209 C CA . LEU A 1 417 ? 13.82 -19.375 -24.938 1 98.88 417 LEU A CA 1
ATOM 3210 C C . LEU A 1 417 ? 14.531 -20.703 -24.672 1 98.88 417 LEU A C 1
ATOM 3212 O O . LEU A 1 417 ? 15.531 -20.734 -23.953 1 98.88 417 LEU A O 1
ATOM 3216 N N . ALA A 1 418 ? 14.062 -21.766 -25.297 1 98.75 418 ALA A N 1
ATOM 3217 C CA . ALA A 1 418 ? 14.789 -23.031 -25.281 1 98.75 418 ALA A CA 1
ATOM 3218 C C . ALA A 1 418 ? 16.156 -22.891 -25.953 1 98.75 418 ALA A C 1
ATOM 3220 O O . ALA A 1 418 ? 17.125 -23.5 -25.531 1 98.75 418 ALA A O 1
ATOM 3221 N N . LYS A 1 419 ? 16.25 -22.125 -27.016 1 98 419 LYS A N 1
ATOM 3222 C CA . LYS A 1 419 ? 17.5 -21.906 -27.734 1 98 419 LYS A CA 1
ATOM 3223 C C . LYS A 1 419 ? 18.594 -21.359 -26.812 1 98 419 LYS A C 1
ATOM 3225 O O . LYS A 1 419 ? 19.766 -21.703 -26.969 1 98 419 LYS A O 1
ATOM 3230 N N . THR A 1 420 ? 18.203 -20.484 -25.891 1 98.69 420 THR A N 1
ATOM 3231 C CA . THR A 1 420 ? 19.141 -19.922 -24.922 1 98.69 420 THR A CA 1
ATOM 3232 C C . THR A 1 420 ? 19.781 -21.031 -24.078 1 98.69 420 THR A C 1
ATOM 3234 O O . THR A 1 420 ? 20.953 -20.969 -23.75 1 98.69 420 THR A O 1
ATOM 3237 N N . LEU A 1 421 ? 19.031 -22.016 -23.766 1 98.69 421 LEU A N 1
ATOM 3238 C CA . LEU A 1 421 ? 19.531 -23.156 -23 1 98.69 421 LEU A CA 1
ATOM 3239 C C . LEU A 1 421 ? 20.609 -23.906 -23.766 1 98.69 421 LEU A C 1
ATOM 3241 O O . LEU A 1 421 ? 21.562 -24.406 -23.172 1 98.69 421 LEU A O 1
ATOM 3245 N N . LYS A 1 422 ? 20.5 -23.984 -25.031 1 97.5 422 LYS A N 1
ATOM 3246 C CA . LYS A 1 422 ? 21.469 -24.703 -25.859 1 97.5 422 LYS A CA 1
ATOM 3247 C C . LYS A 1 422 ? 22.781 -23.922 -25.969 1 97.5 422 LYS A C 1
ATOM 3249 O O . LYS A 1 422 ? 23.812 -24.5 -26.281 1 97.5 422 LYS A O 1
ATOM 3254 N N . GLU A 1 423 ? 22.688 -22.672 -25.703 1 97.94 423 GLU A N 1
ATOM 3255 C CA . GLU A 1 423 ? 23.875 -21.828 -25.719 1 97.94 423 GLU A CA 1
ATOM 3256 C C . GLU A 1 423 ? 24.609 -21.891 -24.391 1 97.94 423 GLU A C 1
ATOM 3258 O O . GLU A 1 423 ? 25.781 -21.484 -24.297 1 97.94 423 GLU A O 1
ATOM 3263 N N . ALA A 1 424 ? 23.984 -22.344 -23.391 1 98.12 424 ALA A N 1
ATOM 3264 C CA . ALA A 1 424 ? 24.562 -22.406 -22.047 1 98.12 424 ALA A CA 1
ATOM 3265 C C . ALA A 1 424 ? 25.516 -23.594 -21.906 1 98.12 424 ALA A C 1
ATOM 3267 O O . ALA A 1 424 ? 25.516 -24.5 -22.75 1 98.12 424 ALA A O 1
ATOM 3268 N N . SER A 1 425 ? 26.391 -23.5 -20.859 1 97.44 425 SER A N 1
ATOM 3269 C CA . SER A 1 425 ? 27.375 -24.547 -20.625 1 97.44 425 SER A CA 1
ATOM 3270 C C . SER A 1 425 ? 27.531 -24.844 -19.141 1 97.44 425 SER A C 1
ATOM 3272 O O . SER A 1 425 ? 27.688 -23.938 -18.328 1 97.44 425 SER A O 1
ATOM 3274 N N . SER A 1 426 ? 27.484 -26.156 -18.859 1 95.56 426 SER A N 1
ATOM 3275 C CA . SER A 1 426 ? 27.719 -26.578 -17.469 1 95.56 426 SER A CA 1
ATOM 3276 C C . SER A 1 426 ? 29.156 -26.344 -17.062 1 95.56 426 SER A C 1
ATOM 3278 O O . SER A 1 426 ? 29.469 -26.266 -15.859 1 95.56 426 SER A O 1
ATOM 3280 N N . ASN A 1 427 ? 30.047 -26.203 -18 1 95.38 427 ASN A N 1
ATOM 3281 C CA . ASN A 1 427 ? 31.453 -25.953 -17.734 1 95.38 427 ASN A CA 1
ATOM 3282 C C . ASN A 1 427 ? 31.75 -24.469 -17.578 1 95.38 427 ASN A C 1
ATOM 3284 O O . ASN A 1 427 ? 32.875 -24.078 -17.266 1 95.38 427 ASN A O 1
ATOM 3288 N N . ASP A 1 428 ? 30.766 -23.625 -17.828 1 96.5 428 ASP A N 1
ATOM 3289 C CA . ASP A 1 428 ? 30.906 -22.188 -17.719 1 96.5 428 ASP A CA 1
ATOM 3290 C C . ASP A 1 428 ? 29.625 -21.562 -17.172 1 96.5 428 ASP A C 1
ATOM 3292 O O . ASP A 1 428 ? 28.922 -20.812 -17.859 1 96.5 428 ASP A O 1
ATOM 3296 N N . LEU A 1 429 ? 29.375 -21.766 -15.93 1 95 429 LEU A N 1
ATOM 3297 C CA . LEU A 1 429 ? 28.141 -21.281 -15.289 1 95 429 LEU A CA 1
ATOM 3298 C C . LEU A 1 429 ? 28.109 -19.766 -15.25 1 95 429 LEU A C 1
ATOM 3300 O O . LEU A 1 429 ? 27.047 -19.156 -15.375 1 95 429 LEU A O 1
ATOM 3304 N N . GLU A 1 430 ? 29.25 -19.172 -15.07 1 93.56 430 GLU A N 1
ATOM 3305 C CA . GLU A 1 430 ? 29.328 -17.719 -15.047 1 93.56 430 GLU A CA 1
ATOM 3306 C C . GLU A 1 430 ? 28.922 -17.125 -16.391 1 93.56 430 GLU A C 1
ATOM 3308 O O . GLU A 1 430 ? 28.234 -16.109 -16.453 1 93.56 430 GLU A O 1
ATOM 3313 N N . GLY A 1 431 ? 29.453 -17.75 -17.391 1 96.12 431 GLY A N 1
ATOM 3314 C CA . GLY A 1 431 ? 29.047 -17.328 -18.719 1 96.12 431 GLY A CA 1
ATOM 3315 C C . GLY A 1 431 ? 27.578 -17.578 -19 1 96.12 431 GLY A C 1
ATOM 3316 O O . GLY A 1 431 ? 26.906 -16.781 -19.656 1 96.12 431 GLY A O 1
ATOM 3317 N N . SER A 1 432 ? 27.047 -18.672 -18.516 1 96.75 432 SER A N 1
ATOM 3318 C CA . SER A 1 432 ? 25.656 -19.062 -18.734 1 96.75 432 SER A CA 1
ATOM 3319 C C . SER A 1 432 ? 24.703 -18.094 -18.078 1 96.75 432 SER A C 1
ATOM 3321 O O . SER A 1 432 ? 23.625 -17.812 -18.594 1 96.75 432 SER A O 1
ATOM 3323 N N . LYS A 1 433 ? 25.078 -17.594 -16.938 1 95.44 433 LYS A N 1
ATOM 3324 C CA . LYS A 1 433 ? 24.156 -16.688 -16.234 1 95.44 433 LYS A CA 1
ATOM 3325 C C . LYS A 1 433 ? 23.984 -15.383 -17 1 95.44 433 LYS A C 1
ATOM 3327 O O . LYS A 1 433 ? 22.984 -14.672 -16.797 1 95.44 433 LYS A O 1
ATOM 3332 N N . LYS A 1 434 ? 24.891 -14.984 -17.875 1 97.75 434 LYS A N 1
ATOM 3333 C CA . LYS A 1 434 ? 24.859 -13.734 -18.625 1 97.75 434 LYS A CA 1
ATOM 3334 C C . LYS A 1 434 ? 23.891 -13.836 -19.797 1 97.75 434 LYS A C 1
ATOM 3336 O O . LYS A 1 434 ? 23.641 -12.836 -20.484 1 97.75 434 LYS A O 1
ATOM 3341 N N . LEU A 1 435 ? 23.312 -14.992 -20.016 1 98.56 435 LEU A N 1
ATOM 3342 C CA . LEU A 1 435 ? 22.484 -15.242 -21.188 1 98.56 435 LEU A CA 1
ATOM 3343 C C . LEU A 1 435 ? 21.047 -14.789 -20.953 1 98.56 435 LEU A C 1
ATOM 3345 O O . LEU A 1 435 ? 20.219 -14.867 -21.844 1 98.56 435 LEU A O 1
ATOM 3349 N N . TYR A 1 436 ? 20.656 -14.312 -19.781 1 98.62 436 TYR A N 1
ATOM 3350 C CA . TYR A 1 436 ? 19.344 -13.781 -19.469 1 98.62 436 TYR A CA 1
ATOM 3351 C C . TYR A 1 436 ? 19.422 -12.703 -18.391 1 98.62 436 TYR A C 1
ATOM 3353 O O . TYR A 1 436 ? 20.5 -12.461 -17.828 1 98.62 436 TYR A O 1
ATOM 3361 N N . SER A 1 437 ? 18.391 -12 -18.156 1 98.5 437 SER A N 1
ATOM 3362 C CA . SER A 1 437 ? 18.391 -10.797 -17.328 1 98.5 437 SER A CA 1
ATOM 3363 C C . SER A 1 437 ? 18.703 -11.117 -15.875 1 98.5 437 SER A C 1
ATOM 3365 O O . SER A 1 437 ? 18.125 -12.047 -15.297 1 98.5 437 SER A O 1
ATOM 3367 N N . SER A 1 438 ? 19.531 -10.289 -15.219 1 97.31 438 SER A N 1
ATOM 3368 C CA . SER A 1 438 ? 19.891 -10.445 -13.812 1 97.31 438 SER A CA 1
ATOM 3369 C C . SER A 1 438 ? 18.688 -10.188 -12.906 1 97.31 438 SER A C 1
ATOM 3371 O O . SER A 1 438 ? 18.641 -10.656 -11.773 1 97.31 438 SER A O 1
ATOM 3373 N N . TYR A 1 439 ? 17.688 -9.484 -13.391 1 97.56 439 TYR A N 1
ATOM 3374 C CA . TYR A 1 439 ? 16.5 -9.18 -12.602 1 97.56 439 TYR A CA 1
ATOM 3375 C C . TYR A 1 439 ? 15.789 -10.461 -12.172 1 97.56 439 TYR A C 1
ATOM 3377 O O . TYR A 1 439 ? 15.148 -10.5 -11.117 1 97.56 439 TYR A O 1
ATOM 3385 N N . TYR A 1 440 ? 15.875 -11.516 -12.961 1 97.56 440 TYR A N 1
ATOM 3386 C CA . TYR A 1 440 ? 15.172 -12.766 -12.68 1 97.56 440 TYR A CA 1
ATOM 3387 C C . TYR A 1 440 ? 16.078 -13.742 -11.938 1 97.56 440 TYR A C 1
ATOM 3389 O O . TYR A 1 440 ? 15.672 -14.867 -11.633 1 97.56 440 TYR A O 1
ATOM 3397 N N . GLN A 1 441 ? 17.344 -13.312 -11.656 1 95.06 441 GLN A N 1
ATOM 3398 C CA . GLN A 1 441 ? 18.328 -14.125 -10.961 1 95.06 441 GLN A CA 1
ATOM 3399 C C . GLN A 1 441 ? 18.453 -13.703 -9.5 1 95.06 441 GLN A C 1
ATOM 3401 O O . GLN A 1 441 ? 19.031 -14.43 -8.68 1 95.06 441 GLN A O 1
ATOM 3406 N N . LEU A 1 442 ? 17.922 -12.539 -9.266 1 89 442 LEU A N 1
ATOM 3407 C CA . LEU A 1 442 ? 18.094 -11.93 -7.957 1 89 442 LEU A CA 1
ATOM 3408 C C . LEU A 1 442 ? 16.766 -11.711 -7.266 1 89 442 LEU A C 1
ATOM 3410 O O . LEU A 1 442 ? 15.711 -11.703 -7.918 1 89 442 LEU A O 1
ATOM 3414 N N . GLY A 1 443 ? 16.922 -11.5 -5.918 1 79.38 443 GLY A N 1
ATOM 3415 C CA . GLY A 1 443 ? 15.766 -11.164 -5.105 1 79.38 443 GLY A CA 1
ATOM 3416 C C . GLY A 1 443 ? 15.453 -12.203 -4.051 1 79.38 443 GLY A C 1
ATOM 3417 O O . GLY A 1 443 ? 15.75 -13.391 -4.234 1 79.38 443 GLY A O 1
ATOM 3418 N N . ASN A 1 444 ? 15.023 -11.633 -2.963 1 74.56 444 ASN A N 1
ATOM 3419 C CA . ASN A 1 444 ? 14.617 -12.383 -1.777 1 74.56 444 ASN A CA 1
ATOM 3420 C C . ASN A 1 444 ? 13.305 -11.852 -1.205 1 74.56 444 ASN A C 1
ATOM 3422 O O . ASN A 1 444 ? 13.156 -10.648 -0.992 1 74.56 444 ASN A O 1
ATOM 3426 N N . ARG A 1 445 ? 12.359 -12.766 -1.11 1 79.19 445 ARG A N 1
ATOM 3427 C CA . ARG A 1 445 ? 11.062 -12.328 -0.59 1 79.19 445 ARG A CA 1
ATOM 3428 C C . ARG A 1 445 ? 11.203 -11.805 0.835 1 79.19 445 ARG A C 1
ATOM 3430 O O . ARG A 1 445 ? 10.312 -11.102 1.329 1 79.19 445 ARG A O 1
ATOM 3437 N N . ALA A 1 446 ? 12.289 -12.164 1.449 1 77.56 446 ALA A N 1
ATOM 3438 C CA . ALA A 1 446 ? 12.469 -11.805 2.854 1 77.56 446 ALA A CA 1
ATOM 3439 C C . ALA A 1 446 ? 13.359 -10.57 2.996 1 77.56 446 ALA A C 1
ATOM 3441 O O . ALA A 1 446 ? 13.703 -10.172 4.113 1 77.56 446 ALA A O 1
ATOM 3442 N N . ASP A 1 447 ? 13.711 -10 1.87 1 80.44 447 ASP A N 1
ATOM 3443 C CA . ASP A 1 447 ? 14.625 -8.859 1.93 1 80.44 447 ASP A CA 1
ATOM 3444 C C . ASP A 1 447 ? 14.305 -7.848 0.834 1 80.44 447 ASP A C 1
ATOM 3446 O O . ASP A 1 447 ? 14.383 -8.164 -0.354 1 80.44 447 ASP A O 1
ATOM 3450 N N . PHE A 1 448 ? 14.109 -6.613 1.269 1 86.88 448 PHE A N 1
ATOM 3451 C CA . PHE A 1 448 ? 13.719 -5.559 0.339 1 86.88 448 PHE A CA 1
ATOM 3452 C C . PHE A 1 448 ? 14.891 -4.633 0.052 1 86.88 448 PHE A C 1
ATOM 3454 O O . PHE A 1 448 ? 14.75 -3.648 -0.678 1 86.88 448 PHE A O 1
ATOM 3461 N N . THR A 1 449 ? 16.031 -4.859 0.546 1 78.56 449 THR A N 1
ATOM 3462 C CA . THR A 1 449 ? 17.156 -3.936 0.486 1 78.56 449 THR A CA 1
ATOM 3463 C C . THR A 1 449 ? 17.672 -3.809 -0.943 1 78.56 449 THR A C 1
ATOM 3465 O O . THR A 1 449 ? 18.141 -2.744 -1.344 1 78.56 449 THR A O 1
ATOM 3468 N N . THR A 1 450 ? 17.547 -4.867 -1.743 1 79.38 450 THR A N 1
ATOM 3469 C CA . THR A 1 450 ? 17.969 -4.84 -3.139 1 79.38 450 THR A CA 1
ATOM 3470 C C . THR A 1 450 ? 16.781 -5.016 -4.07 1 79.38 450 THR A C 1
ATOM 3472 O O . THR A 1 450 ? 16.906 -5.617 -5.141 1 79.38 450 THR A O 1
ATOM 3475 N N . ALA A 1 451 ? 15.773 -4.5 -3.605 1 86.62 451 ALA A N 1
ATOM 3476 C CA . ALA A 1 451 ? 14.492 -4.734 -4.273 1 86.62 451 ALA A CA 1
ATOM 3477 C C . ALA A 1 451 ? 14.523 -4.211 -5.707 1 86.62 451 ALA A C 1
ATOM 3479 O O . ALA A 1 451 ? 13.984 -4.848 -6.617 1 86.62 451 ALA A O 1
ATOM 3480 N N . ARG A 1 452 ? 15.188 -3.174 -6 1 91.5 452 ARG A N 1
ATOM 3481 C CA . ARG A 1 452 ? 15.117 -2.52 -7.301 1 91.5 452 ARG A CA 1
ATOM 3482 C C . ARG A 1 452 ? 15.852 -3.336 -8.359 1 91.5 452 ARG A C 1
ATOM 3484 O O . ARG A 1 452 ? 15.688 -3.09 -9.562 1 91.5 452 ARG A O 1
ATOM 3491 N N . ASP A 1 453 ? 16.547 -4.391 -7.945 1 93.25 453 ASP A N 1
ATOM 3492 C CA . ASP A 1 453 ? 17.266 -5.266 -8.875 1 93.25 453 ASP A CA 1
ATOM 3493 C C . ASP A 1 453 ? 16.5 -6.57 -9.094 1 93.25 453 ASP A C 1
ATOM 3495 O O . ASP A 1 453 ? 17.016 -7.508 -9.703 1 93.25 453 ASP A O 1
ATOM 3499 N N . SER A 1 454 ? 15.367 -6.602 -8.648 1 94.12 454 SER A N 1
ATOM 3500 C CA . SER A 1 454 ? 14.633 -7.863 -8.617 1 94.12 454 SER A CA 1
ATOM 3501 C C . SER A 1 454 ? 13.32 -7.766 -9.383 1 94.12 454 SER A C 1
ATOM 3503 O O . SER A 1 454 ? 12.531 -6.844 -9.156 1 94.12 454 SER A O 1
ATOM 3505 N N . ALA A 1 455 ? 13.047 -8.766 -10.227 1 97.12 455 ALA A N 1
ATOM 3506 C CA . ALA A 1 455 ? 11.75 -8.844 -10.891 1 97.12 455 ALA A CA 1
ATOM 3507 C C . ALA A 1 455 ? 10.641 -9.133 -9.891 1 97.12 455 ALA A C 1
ATOM 3509 O O . ALA A 1 455 ? 9.539 -8.578 -10 1 97.12 455 ALA A O 1
ATOM 3510 N N . TRP A 1 456 ? 10.914 -9.961 -8.906 1 95.31 456 TRP A N 1
ATOM 3511 C CA . TRP A 1 456 ? 9.906 -10.305 -7.914 1 95.31 456 TRP A CA 1
ATOM 3512 C C . TRP A 1 456 ? 9.312 -9.047 -7.281 1 95.31 456 TRP A C 1
ATOM 3514 O O . TRP A 1 456 ? 8.102 -8.844 -7.297 1 95.31 456 TRP A O 1
ATOM 3524 N N . TRP A 1 457 ? 10.156 -8.18 -6.809 1 96.06 457 TRP A N 1
ATOM 3525 C CA . TRP A 1 457 ? 9.695 -7.031 -6.035 1 96.06 457 TRP A CA 1
ATOM 3526 C C . TRP A 1 457 ? 9.047 -5.988 -6.941 1 96.06 457 TRP A C 1
ATOM 3528 O O . TRP A 1 457 ? 8.109 -5.297 -6.531 1 96.06 457 TRP A O 1
ATOM 3538 N N . ALA A 1 458 ? 9.539 -5.879 -8.172 1 97.56 458 ALA A N 1
ATOM 3539 C CA . ALA A 1 458 ? 8.906 -4.941 -9.094 1 97.56 458 ALA A CA 1
ATOM 3540 C C . ALA A 1 458 ? 7.422 -5.258 -9.266 1 97.56 458 ALA A C 1
ATOM 3542 O O . ALA A 1 458 ? 6.574 -4.371 -9.156 1 97.56 458 ALA A O 1
ATOM 3543 N N . PHE A 1 459 ? 7.117 -6.492 -9.461 1 98 459 PHE A N 1
ATOM 3544 C CA . PHE A 1 459 ? 5.746 -6.898 -9.742 1 98 459 PHE A CA 1
ATOM 3545 C C . PHE A 1 459 ? 4.945 -7.035 -8.453 1 98 459 PHE A C 1
ATOM 3547 O O . PHE A 1 459 ? 3.779 -6.633 -8.391 1 98 459 PHE A O 1
ATOM 3554 N N . ASP A 1 460 ? 5.555 -7.574 -7.422 1 96.5 460 ASP A N 1
ATOM 3555 C CA . ASP A 1 460 ? 4.867 -7.746 -6.148 1 96.5 460 ASP A CA 1
ATOM 3556 C C . ASP A 1 460 ? 4.484 -6.398 -5.543 1 96.5 460 ASP A C 1
ATOM 3558 O O . ASP A 1 460 ? 3.406 -6.254 -4.961 1 96.5 460 ASP A O 1
ATOM 3562 N N . PHE A 1 461 ? 5.391 -5.445 -5.688 1 97.19 461 PHE A N 1
ATOM 3563 C CA . PHE A 1 461 ? 5.129 -4.117 -5.145 1 97.19 461 PHE A CA 1
ATOM 3564 C C . PHE A 1 461 ? 3.898 -3.498 -5.793 1 97.19 461 PHE A C 1
ATOM 3566 O O . PHE A 1 461 ? 3.021 -2.977 -5.102 1 97.19 461 PHE A O 1
ATOM 3573 N N . VAL A 1 462 ? 3.812 -3.562 -7.098 1 98.25 462 VAL A N 1
ATOM 3574 C CA . VAL A 1 462 ? 2.682 -3.002 -7.824 1 98.25 462 VAL A CA 1
ATOM 3575 C C . VAL A 1 462 ? 1.388 -3.672 -7.367 1 98.25 462 VAL A C 1
ATOM 3577 O O . VAL A 1 462 ? 0.404 -2.994 -7.062 1 98.25 462 VAL A O 1
ATOM 3580 N N . SER A 1 463 ? 1.428 -4.969 -7.293 1 97.69 463 SER A N 1
ATOM 3581 C CA . SER A 1 463 ? 0.232 -5.711 -6.906 1 97.69 463 SER A CA 1
ATOM 3582 C C . SER A 1 463 ? -0.238 -5.316 -5.512 1 97.69 463 SER A C 1
ATOM 3584 O O . SER A 1 463 ? -1.44 -5.203 -5.266 1 97.69 463 SER A O 1
ATOM 3586 N N . ASN A 1 464 ? 0.668 -5.113 -4.621 1 97.31 464 ASN A N 1
ATOM 3587 C CA . ASN A 1 464 ? 0.306 -4.773 -3.248 1 97.31 464 ASN A CA 1
ATOM 3588 C C . ASN A 1 464 ? -0.144 -3.318 -3.133 1 97.31 464 ASN A C 1
ATOM 3590 O O . ASN A 1 464 ? -1.102 -3.016 -2.418 1 97.31 464 ASN A O 1
ATOM 3594 N N . TRP A 1 465 ? 0.554 -2.381 -3.805 1 97.75 465 TRP A N 1
ATOM 3595 C CA . TRP A 1 465 ? 0.146 -0.981 -3.74 1 97.75 465 TRP A CA 1
ATOM 3596 C C . TRP A 1 465 ? -1.261 -0.798 -4.301 1 97.75 465 TRP A C 1
ATOM 3598 O O . TRP A 1 465 ? -2.018 0.052 -3.828 1 97.75 465 TRP A O 1
ATOM 3608 N N . MET A 1 466 ? -1.674 -1.606 -5.262 1 97.31 466 MET A N 1
ATOM 3609 C CA . MET A 1 466 ? -2.992 -1.536 -5.883 1 97.31 466 MET A CA 1
ATOM 3610 C C . MET A 1 466 ? -4.094 -1.754 -4.852 1 97.31 466 MET A C 1
ATOM 3612 O O . MET A 1 466 ? -5.23 -1.322 -5.051 1 97.31 466 MET A O 1
ATOM 3616 N N . ASN A 1 467 ? -3.779 -2.402 -3.752 1 95.44 467 ASN A N 1
ATOM 3617 C CA . ASN A 1 467 ? -4.793 -2.697 -2.746 1 95.44 467 ASN A CA 1
ATOM 3618 C C . ASN A 1 467 ? -5.367 -1.419 -2.139 1 95.44 467 ASN A C 1
ATOM 3620 O O . ASN A 1 467 ? -6.457 -1.436 -1.562 1 95.44 467 ASN A O 1
ATOM 3624 N N . ILE A 1 468 ? -4.699 -0.321 -2.291 1 93.88 468 ILE A N 1
ATOM 3625 C CA . ILE A 1 468 ? -5.105 0.943 -1.686 1 93.88 468 ILE A CA 1
ATOM 3626 C C . ILE A 1 468 ? -6.27 1.541 -2.475 1 93.88 468 ILE A C 1
ATOM 3628 O O . ILE A 1 468 ? -7.137 2.209 -1.903 1 93.88 468 ILE A O 1
ATOM 3632 N N . ASN A 1 469 ? -6.293 1.317 -3.695 1 95.38 469 ASN A N 1
ATOM 3633 C CA . ASN A 1 469 ? -7.266 1.829 -4.656 1 95.38 469 ASN A CA 1
ATOM 3634 C C . ASN A 1 469 ? -7.32 0.968 -5.914 1 95.38 469 ASN A C 1
ATOM 3636 O O . ASN A 1 469 ? -7.074 1.458 -7.016 1 95.38 469 ASN A O 1
ATOM 3640 N N . TYR A 1 470 ? -7.781 -0.24 -5.758 1 97 470 TYR A N 1
ATOM 3641 C CA . TYR A 1 470 ? -7.559 -1.303 -6.734 1 97 470 TYR A CA 1
ATOM 3642 C C . TYR A 1 470 ? -8.195 -0.954 -8.07 1 97 470 TYR A C 1
ATOM 3644 O O . TYR A 1 470 ? -7.523 -0.95 -9.102 1 97 470 TYR A O 1
ATOM 3652 N N . GLN A 1 471 ? -9.461 -0.683 -8.086 1 96.62 471 GLN A N 1
ATOM 3653 C CA . GLN A 1 471 ? -10.188 -0.485 -9.336 1 96.62 471 GLN A CA 1
ATOM 3654 C C . GLN A 1 471 ? -9.547 0.614 -10.18 1 96.62 471 GLN A C 1
ATOM 3656 O O . GLN A 1 471 ? -9.281 0.417 -11.367 1 96.62 471 GLN A O 1
ATOM 3661 N N . ASN A 1 472 ? -9.281 1.714 -9.555 1 95.69 472 ASN A N 1
ATOM 3662 C CA . ASN A 1 472 ? -8.75 2.854 -10.297 1 95.69 472 ASN A CA 1
ATOM 3663 C C . ASN A 1 472 ? -7.332 2.586 -10.789 1 95.69 472 ASN A C 1
ATOM 3665 O O . ASN A 1 472 ? -7.016 2.859 -11.945 1 95.69 472 ASN A O 1
ATOM 3669 N N . MET A 1 473 ? -6.469 2.057 -9.961 1 97.5 473 MET A N 1
ATOM 3670 C CA . MET A 1 473 ? -5.094 1.775 -10.367 1 97.5 473 MET A CA 1
ATOM 3671 C C . MET A 1 473 ? -5.055 0.696 -11.445 1 97.5 473 MET A C 1
ATOM 3673 O O . MET A 1 473 ? -4.266 0.782 -12.383 1 97.5 473 MET A O 1
ATOM 3677 N N . SER A 1 474 ? -5.859 -0.338 -11.297 1 97.75 474 SER A N 1
ATOM 3678 C CA . SER A 1 474 ? -5.922 -1.41 -12.281 1 97.75 474 SER A CA 1
ATOM 3679 C C . SER A 1 474 ? -6.367 -0.884 -13.641 1 97.75 474 SER A C 1
ATOM 3681 O O . SER A 1 474 ? -5.695 -1.113 -14.648 1 97.75 474 SER A O 1
ATOM 3683 N N . GLN A 1 475 ? -7.434 -0.125 -13.688 1 96.69 475 GLN A N 1
ATOM 3684 C CA . GLN A 1 475 ? -8.047 0.314 -14.938 1 96.69 475 GLN A CA 1
ATOM 3685 C C . GLN A 1 475 ? -7.23 1.417 -15.602 1 96.69 475 GLN A C 1
ATOM 3687 O O . GLN A 1 475 ? -7.07 1.432 -16.828 1 96.69 475 GLN A O 1
ATOM 3692 N N . GLU A 1 476 ? -6.699 2.301 -14.781 1 95.88 476 GLU A N 1
ATOM 3693 C CA . GLU A 1 476 ? -6.082 3.498 -15.344 1 95.88 476 GLU A CA 1
ATOM 3694 C C . GLU A 1 476 ? -4.605 3.268 -15.648 1 95.88 476 GLU A C 1
ATOM 3696 O O . GLU A 1 476 ? -4.043 3.91 -16.531 1 95.88 476 GLU A O 1
ATOM 3701 N N . TYR A 1 477 ? -3.986 2.357 -14.945 1 97.56 477 TYR A N 1
ATOM 3702 C CA . TYR A 1 477 ? -2.535 2.305 -15.094 1 97.56 477 TYR A CA 1
ATOM 3703 C C . TYR A 1 477 ? -2.068 0.884 -15.383 1 97.56 477 TYR A C 1
ATOM 3705 O O . TYR A 1 477 ? -1.338 0.65 -16.344 1 97.56 477 TYR A O 1
ATOM 3713 N N . VAL A 1 478 ? -2.471 -0.141 -14.664 1 98.5 478 VAL A N 1
ATOM 3714 C CA . VAL A 1 478 ? -1.848 -1.46 -14.734 1 98.5 478 VAL A CA 1
ATOM 3715 C C . VAL A 1 478 ? -2.34 -2.205 -15.969 1 98.5 478 VAL A C 1
ATOM 3717 O O . VAL A 1 478 ? -1.541 -2.768 -16.719 1 98.5 478 VAL A O 1
ATOM 3720 N N . LYS A 1 479 ? -3.654 -2.258 -16.203 1 98 479 LYS A N 1
ATOM 3721 C CA . LYS A 1 479 ? -4.18 -2.928 -17.375 1 98 479 LYS A CA 1
ATOM 3722 C C . LYS A 1 479 ? -3.633 -2.297 -18.656 1 98 479 LYS A C 1
ATOM 3724 O O . LYS A 1 479 ? -3.211 -3.004 -19.578 1 98 479 LYS A O 1
ATOM 3729 N N . PRO A 1 480 ? -3.594 -0.941 -18.734 1 98.31 480 PRO A N 1
ATOM 3730 C CA . PRO A 1 480 ? -2.969 -0.332 -19.922 1 98.31 480 PRO A CA 1
ATOM 3731 C C . PRO A 1 480 ? -1.494 -0.705 -20.062 1 98.31 480 PRO A C 1
ATOM 3733 O O . PRO A 1 480 ? -1.014 -0.922 -21.172 1 98.31 480 PRO A O 1
ATOM 3736 N N . ALA A 1 481 ? -0.782 -0.743 -18.969 1 98.69 481 ALA A N 1
ATOM 3737 C CA . ALA A 1 481 ? 0.619 -1.149 -19.016 1 98.69 481 ALA A CA 1
ATOM 3738 C C . ALA A 1 481 ? 0.758 -2.572 -19.562 1 98.69 481 ALA A C 1
ATOM 3740 O O . ALA A 1 481 ? 1.625 -2.848 -20.391 1 98.69 481 ALA A O 1
ATOM 3741 N N . ILE A 1 482 ? -0.064 -3.479 -19.125 1 98.69 482 ILE A N 1
ATOM 3742 C CA . ILE A 1 482 ? -0.047 -4.855 -19.609 1 98.69 482 ILE A CA 1
ATOM 3743 C C . ILE A 1 482 ? -0.342 -4.891 -21.109 1 98.69 482 ILE A C 1
ATOM 3745 O O . ILE A 1 482 ? 0.339 -5.582 -21.859 1 98.69 482 ILE A O 1
ATOM 3749 N N . ALA A 1 483 ? -1.315 -4.152 -21.516 1 98.31 483 ALA A N 1
ATOM 3750 C CA . ALA A 1 483 ? -1.701 -4.098 -22.922 1 98.31 483 ALA A CA 1
ATOM 3751 C C . ALA A 1 483 ? -0.55 -3.59 -23.781 1 98.31 483 ALA A C 1
ATOM 3753 O O . ALA A 1 483 ? -0.413 -3.988 -24.938 1 98.31 483 ALA A O 1
ATOM 3754 N N . GLU A 1 484 ? 0.219 -2.727 -23.188 1 98.62 484 GLU A N 1
ATOM 3755 C CA . GLU A 1 484 ? 1.361 -2.17 -23.906 1 98.62 484 GLU A CA 1
ATOM 3756 C C . GLU A 1 484 ? 2.512 -3.172 -23.969 1 98.62 484 GLU A C 1
ATOM 3758 O O . GLU A 1 484 ? 3.104 -3.373 -25.031 1 98.62 484 GLU A O 1
ATOM 3763 N N . TRP A 1 485 ? 2.766 -3.809 -22.938 1 98.75 485 TRP A N 1
ATOM 3764 C CA . TRP A 1 485 ? 4.035 -4.523 -22.812 1 98.75 485 TRP A CA 1
ATOM 3765 C C . TRP A 1 485 ? 3.879 -5.984 -23.219 1 98.75 485 TRP A C 1
ATOM 3767 O O . TRP A 1 485 ? 4.832 -6.609 -23.688 1 98.75 485 TRP A O 1
ATOM 3777 N N . GLN A 1 486 ? 2.703 -6.594 -23.062 1 98.75 486 GLN A N 1
ATOM 3778 C CA . GLN A 1 486 ? 2.557 -8.016 -23.359 1 98.75 486 GLN A CA 1
ATOM 3779 C C . GLN A 1 486 ? 2.809 -8.305 -24.828 1 98.75 486 GLN A C 1
ATOM 3781 O O . GLN A 1 486 ? 3.514 -9.258 -25.172 1 98.75 486 GLN A O 1
ATOM 3786 N N . PRO A 1 487 ? 2.266 -7.457 -25.75 1 98.44 487 PRO A N 1
ATOM 3787 C CA . PRO A 1 487 ? 2.586 -7.699 -27.156 1 98.44 487 PRO A CA 1
ATOM 3788 C C . PRO A 1 487 ? 4.082 -7.594 -27.453 1 98.44 487 PRO A C 1
ATOM 3790 O O . PRO A 1 487 ? 4.602 -8.32 -28.297 1 98.44 487 PRO A O 1
ATOM 3793 N N . LYS A 1 488 ? 4.781 -6.711 -26.719 1 98.69 488 LYS A N 1
ATOM 3794 C CA . LYS A 1 488 ? 6.223 -6.574 -26.906 1 98.69 488 LYS A CA 1
ATOM 3795 C C . LYS A 1 488 ? 6.957 -7.836 -26.453 1 98.69 488 LYS A C 1
ATOM 3797 O O . LYS A 1 488 ? 7.957 -8.227 -27.078 1 98.69 488 LYS A O 1
ATOM 3802 N N . MET A 1 489 ? 6.496 -8.445 -25.453 1 98.75 489 MET A N 1
ATOM 3803 C CA . MET A 1 489 ? 7.09 -9.695 -24.984 1 98.75 489 MET A CA 1
ATOM 3804 C C . MET A 1 489 ? 6.875 -10.805 -26 1 98.75 489 MET A C 1
ATOM 3806 O O . MET A 1 489 ? 7.781 -11.602 -26.266 1 98.75 489 MET A O 1
ATOM 3810 N N . ILE A 1 490 ? 5.691 -10.883 -26.531 1 98.25 490 ILE A N 1
ATOM 3811 C CA . ILE A 1 490 ? 5.375 -11.891 -27.531 1 98.25 490 ILE A CA 1
ATOM 3812 C C . ILE A 1 490 ? 6.246 -11.672 -28.766 1 98.25 490 ILE A C 1
ATOM 3814 O O . ILE A 1 490 ? 6.797 -12.633 -29.328 1 98.25 490 ILE A O 1
ATOM 3818 N N . ALA A 1 491 ? 6.383 -10.438 -29.156 1 98.44 491 ALA A N 1
ATOM 3819 C CA . ALA A 1 491 ? 7.223 -10.125 -30.312 1 98.44 491 ALA A CA 1
ATOM 3820 C C . ALA A 1 491 ? 8.672 -10.531 -30.062 1 98.44 491 ALA A C 1
ATOM 3822 O O . ALA A 1 491 ? 9.344 -11.031 -30.969 1 98.44 491 ALA A O 1
ATOM 3823 N N . ALA A 1 492 ? 9.148 -10.242 -28.875 1 98.56 492 ALA A N 1
ATOM 3824 C CA . ALA A 1 492 ? 10.516 -10.633 -28.531 1 98.56 492 ALA A CA 1
ATOM 3825 C C . ALA A 1 492 ? 10.68 -12.148 -28.594 1 98.56 492 ALA A C 1
ATOM 3827 O O . ALA A 1 492 ? 11.727 -12.648 -29.031 1 98.56 492 ALA A O 1
ATOM 3828 N N . ALA A 1 493 ? 9.734 -12.906 -28.125 1 98.31 493 ALA A N 1
ATOM 3829 C CA . ALA A 1 493 ? 9.758 -14.359 -28.219 1 98.31 493 ALA A CA 1
ATOM 3830 C C . ALA A 1 493 ? 9.82 -14.812 -29.672 1 98.31 493 ALA A C 1
ATOM 3832 O O . ALA A 1 493 ? 10.586 -15.719 -30.016 1 98.31 493 ALA A O 1
ATOM 3833 N N . ASP A 1 494 ? 9.031 -14.219 -30.531 1 97.19 494 ASP A N 1
ATOM 3834 C CA . ASP A 1 494 ? 8.922 -14.609 -31.938 1 97.19 494 ASP A CA 1
ATOM 3835 C C . ASP A 1 494 ? 10.195 -14.273 -32.688 1 97.19 494 ASP A C 1
ATOM 3837 O O . ASP A 1 494 ? 10.516 -14.93 -33.688 1 97.19 494 ASP A O 1
ATOM 3841 N N . ALA A 1 495 ? 10.859 -13.227 -32.188 1 97.19 495 ALA A N 1
ATOM 3842 C CA . ALA A 1 495 ? 12.148 -12.906 -32.812 1 97.19 495 ALA A CA 1
ATOM 3843 C C . ALA A 1 495 ? 13.188 -13.984 -32.5 1 97.19 495 ALA A C 1
ATOM 3845 O O . ALA A 1 495 ? 14.172 -14.133 -33.219 1 97.19 495 ALA A O 1
ATOM 3846 N N . ALA A 1 496 ? 13.094 -14.688 -31.484 1 97.12 496 ALA A N 1
ATOM 3847 C CA . ALA A 1 496 ? 13.805 -15.922 -31.141 1 97.12 496 ALA A CA 1
ATOM 3848 C C . ALA A 1 496 ? 15.305 -15.688 -31.062 1 97.12 496 ALA A C 1
ATOM 3850 O O . ALA A 1 496 ? 16.094 -16.484 -31.562 1 97.12 496 ALA A O 1
ATOM 3851 N N . THR A 1 497 ? 15.727 -14.555 -30.453 1 98.31 497 THR A N 1
ATOM 3852 C CA . THR A 1 497 ? 17.141 -14.32 -30.156 1 98.31 497 THR A CA 1
ATOM 3853 C C . THR A 1 497 ? 17.359 -14.188 -28.641 1 98.31 497 THR A C 1
ATOM 3855 O O . THR A 1 497 ? 16.531 -13.602 -27.938 1 98.31 497 THR A O 1
ATOM 3858 N N . THR A 1 498 ? 18.438 -14.719 -28.234 1 98.44 498 THR A N 1
ATOM 3859 C CA . THR A 1 498 ? 18.781 -14.641 -26.828 1 98.44 498 THR A CA 1
ATOM 3860 C C . THR A 1 498 ? 18.922 -13.188 -26.375 1 98.44 498 THR A C 1
ATOM 3862 O O . THR A 1 498 ? 18.391 -12.805 -25.328 1 98.44 498 THR A O 1
ATOM 3865 N N . ALA A 1 499 ? 19.594 -12.414 -27.141 1 98.25 499 ALA A N 1
ATOM 3866 C CA . ALA A 1 499 ? 19.812 -11.008 -26.797 1 98.25 499 ALA A CA 1
ATOM 3867 C C . ALA A 1 499 ? 18.484 -10.25 -26.734 1 98.25 499 ALA A C 1
ATOM 3869 O O . ALA A 1 499 ? 18.297 -9.43 -25.828 1 98.25 499 ALA A O 1
ATOM 3870 N N . GLY A 1 500 ? 17.641 -10.484 -27.719 1 98.44 500 GLY A N 1
ATOM 3871 C CA . GLY A 1 500 ? 16.344 -9.828 -27.734 1 98.44 500 GLY A CA 1
ATOM 3872 C C . GLY A 1 500 ? 15.477 -10.219 -26.547 1 98.44 500 GLY A C 1
ATOM 3873 O O . GLY A 1 500 ? 14.789 -9.367 -25.969 1 98.44 500 GLY A O 1
ATOM 3874 N N . ALA A 1 501 ? 15.438 -11.484 -26.234 1 98.69 501 ALA A N 1
ATOM 3875 C CA . ALA A 1 501 ? 14.688 -11.945 -25.062 1 98.69 501 ALA A CA 1
ATOM 3876 C C . ALA A 1 501 ? 15.219 -11.32 -23.781 1 98.69 501 ALA A C 1
ATOM 3878 O O . ALA A 1 501 ? 14.438 -10.875 -22.938 1 98.69 501 ALA A O 1
ATOM 3879 N N . MET A 1 502 ? 16.531 -11.258 -23.656 1 98.69 502 MET A N 1
ATOM 3880 C CA . MET A 1 502 ? 17.141 -10.68 -22.469 1 98.69 502 MET A CA 1
ATOM 3881 C C . MET A 1 502 ? 16.797 -9.203 -22.344 1 98.69 502 MET A C 1
ATOM 3883 O O . MET A 1 502 ? 16.5 -8.727 -21.25 1 98.69 502 MET A O 1
ATOM 3887 N N . GLU A 1 503 ? 16.859 -8.508 -23.406 1 98.56 503 GLU A N 1
ATOM 3888 C CA . GLU A 1 503 ? 16.484 -7.094 -23.406 1 98.56 503 GLU A CA 1
ATOM 3889 C C . GLU A 1 503 ? 15.031 -6.906 -22.984 1 98.56 503 GLU A C 1
ATOM 3891 O O . GLU A 1 503 ? 14.711 -6 -22.219 1 98.56 503 GLU A O 1
ATOM 3896 N N . ALA A 1 504 ? 14.172 -7.723 -23.531 1 98.75 504 ALA A N 1
ATOM 3897 C CA . ALA A 1 504 ? 12.758 -7.664 -23.172 1 98.75 504 ALA A CA 1
ATOM 3898 C C . ALA A 1 504 ? 12.555 -7.922 -21.688 1 98.75 504 ALA A C 1
ATOM 3900 O O . ALA A 1 504 ? 11.781 -7.215 -21.031 1 98.75 504 ALA A O 1
ATOM 3901 N N . GLN A 1 505 ? 13.242 -8.914 -21.172 1 98.81 505 GLN A N 1
ATOM 3902 C CA . GLN A 1 505 ? 13.195 -9.258 -19.766 1 98.81 505 GLN A CA 1
ATOM 3903 C C . GLN A 1 505 ? 13.562 -8.055 -18.891 1 98.81 505 GLN A C 1
ATOM 3905 O O . GLN A 1 505 ? 12.852 -7.742 -17.922 1 98.81 505 GLN A O 1
ATOM 3910 N N . SER A 1 506 ? 14.586 -7.383 -19.234 1 98.75 506 SER A N 1
ATOM 3911 C CA . SER A 1 506 ? 15.07 -6.262 -18.438 1 98.75 506 SER A CA 1
ATOM 3912 C C . SER A 1 506 ? 14.164 -5.047 -18.578 1 98.75 506 SER A C 1
ATOM 3914 O O . SER A 1 506 ? 13.844 -4.387 -17.594 1 98.75 506 SER A O 1
ATOM 3916 N N . SER A 1 507 ? 13.75 -4.797 -19.766 1 98.62 507 SER A N 1
ATOM 3917 C CA . SER A 1 507 ? 12.992 -3.582 -20.062 1 98.62 507 SER A CA 1
ATOM 3918 C C . SER A 1 507 ? 11.648 -3.586 -19.344 1 98.62 507 SER A C 1
ATOM 3920 O O . SER A 1 507 ? 11.18 -2.541 -18.875 1 98.62 507 SER A O 1
ATOM 3922 N N . VAL A 1 508 ? 11.023 -4.707 -19.25 1 98.75 508 VAL A N 1
ATOM 3923 C CA . VAL A 1 508 ? 9.703 -4.75 -18.625 1 98.75 508 VAL A CA 1
ATOM 3924 C C . VAL A 1 508 ? 9.844 -4.547 -17.125 1 98.75 508 VAL A C 1
ATOM 3926 O O . VAL A 1 508 ? 8.984 -3.936 -16.484 1 98.75 508 VAL A O 1
ATOM 3929 N N . VAL A 1 509 ? 10.898 -5.082 -16.5 1 98.56 509 VAL A N 1
ATOM 3930 C CA . VAL A 1 509 ? 11.133 -4.883 -15.078 1 98.56 509 VAL A CA 1
ATOM 3931 C C . VAL A 1 509 ? 11.375 -3.402 -14.789 1 98.56 509 VAL A C 1
ATOM 3933 O O . VAL A 1 509 ? 10.828 -2.852 -13.836 1 98.56 509 VAL A O 1
ATOM 3936 N N . GLU A 1 510 ? 12.164 -2.779 -15.648 1 98.31 510 GLU A N 1
ATOM 3937 C CA . GLU A 1 510 ? 12.383 -1.341 -15.523 1 98.31 510 GLU A CA 1
ATOM 3938 C C . GLU A 1 510 ? 11.078 -0.566 -15.656 1 98.31 510 GLU A C 1
ATOM 3940 O O . GLU A 1 510 ? 10.812 0.363 -14.891 1 98.31 510 GLU A O 1
ATOM 3945 N N . ALA A 1 511 ? 10.289 -0.969 -16.594 1 98.44 511 ALA A N 1
ATOM 3946 C CA . ALA A 1 511 ? 8.992 -0.325 -16.797 1 98.44 511 ALA A CA 1
ATOM 3947 C C . ALA A 1 511 ? 8.094 -0.506 -15.578 1 98.44 511 ALA A C 1
ATOM 3949 O O . ALA A 1 511 ? 7.328 0.392 -15.234 1 98.44 511 ALA A O 1
ATOM 3950 N N . TRP A 1 512 ? 8.117 -1.63 -14.969 1 98.31 512 TRP A N 1
ATOM 3951 C CA . TRP A 1 512 ? 7.27 -1.9 -13.82 1 98.31 512 TRP A CA 1
ATOM 3952 C C . TRP A 1 512 ? 7.742 -1.118 -12.594 1 98.31 512 TRP A C 1
ATOM 3954 O O . TRP A 1 512 ? 6.934 -0.692 -11.773 1 98.31 512 TRP A O 1
ATOM 3964 N N . TRP A 1 513 ? 9.055 -0.936 -12.438 1 96.81 513 TRP A N 1
ATOM 3965 C CA . TRP A 1 513 ? 9.531 -0.058 -11.375 1 96.81 513 TRP A CA 1
ATOM 3966 C C . TRP A 1 513 ? 9.102 1.384 -11.625 1 96.81 513 TRP A C 1
ATOM 3968 O O . TRP A 1 513 ? 8.727 2.1 -10.695 1 96.81 513 TRP A O 1
ATOM 3978 N N . ASP A 1 514 ? 9.172 1.812 -12.906 1 96.38 514 ASP A N 1
ATOM 3979 C CA . ASP A 1 514 ? 8.641 3.127 -13.25 1 96.38 514 ASP A CA 1
ATOM 3980 C C . ASP A 1 514 ? 7.156 3.23 -12.898 1 96.38 514 ASP A C 1
ATOM 3982 O O . ASP A 1 514 ? 6.707 4.258 -12.383 1 96.38 514 ASP A O 1
ATOM 3986 N N . LEU A 1 515 ? 6.441 2.209 -13.219 1 97.31 515 LEU A N 1
ATOM 3987 C CA . LEU A 1 515 ? 5.023 2.141 -12.883 1 97.31 515 LEU A CA 1
ATOM 3988 C C . LEU A 1 515 ? 4.812 2.23 -11.375 1 97.31 515 LEU A C 1
ATOM 3990 O O . LEU A 1 515 ? 3.904 2.92 -10.906 1 97.31 515 LEU A O 1
ATOM 3994 N N . SER A 1 516 ? 5.652 1.506 -10.633 1 96.12 516 SER A N 1
ATOM 3995 C CA . SER A 1 516 ? 5.586 1.551 -9.172 1 96.12 516 SER A CA 1
ATOM 3996 C C . SER A 1 516 ? 5.715 2.98 -8.656 1 96.12 516 SER A C 1
ATOM 3998 O O . SER A 1 516 ? 4.902 3.43 -7.848 1 96.12 516 SER A O 1
ATOM 4000 N N . ASP A 1 517 ? 6.711 3.66 -9.125 1 94.5 517 ASP A N 1
ATOM 4001 C CA . ASP A 1 517 ? 6.953 5.035 -8.703 1 94.5 517 ASP A CA 1
ATOM 4002 C C . ASP A 1 517 ? 5.77 5.934 -9.055 1 94.5 517 ASP A C 1
ATOM 4004 O O . ASP A 1 517 ? 5.367 6.781 -8.258 1 94.5 517 ASP A O 1
ATOM 4008 N N . LYS A 1 518 ? 5.23 5.723 -10.203 1 94.31 518 LYS A N 1
ATOM 4009 C CA . LYS A 1 518 ? 4.082 6.504 -10.656 1 94.31 518 LYS A CA 1
ATOM 4010 C C . LYS A 1 518 ? 2.865 6.258 -9.766 1 94.31 518 LYS A C 1
ATOM 4012 O O . LYS A 1 518 ? 2.164 7.199 -9.391 1 94.31 518 LYS A O 1
ATOM 4017 N N . LEU A 1 519 ? 2.605 5.043 -9.453 1 96.44 519 LEU A N 1
ATOM 4018 C CA . LEU A 1 519 ? 1.431 4.699 -8.656 1 96.44 519 LEU A CA 1
ATOM 4019 C C . LEU A 1 519 ? 1.535 5.281 -7.25 1 96.44 519 LEU A C 1
ATOM 4021 O O . LEU A 1 519 ? 0.538 5.738 -6.684 1 96.44 519 LEU A O 1
ATOM 4025 N N . VAL A 1 520 ? 2.73 5.285 -6.695 1 95.81 520 VAL A N 1
ATOM 4026 C CA . VAL A 1 520 ? 2.93 5.84 -5.359 1 95.81 520 VAL A CA 1
ATOM 4027 C C . VAL A 1 520 ? 2.58 7.324 -5.359 1 95.81 520 VAL A C 1
ATOM 4029 O O . VAL A 1 520 ? 1.925 7.816 -4.438 1 95.81 520 VAL A O 1
ATOM 4032 N N . VAL A 1 521 ? 2.984 8 -6.402 1 92.88 521 VAL A N 1
ATOM 4033 C CA . VAL A 1 521 ? 2.744 9.438 -6.492 1 92.88 521 VAL A CA 1
ATOM 4034 C C . VAL A 1 521 ? 1.267 9.695 -6.777 1 92.88 521 VAL A C 1
ATOM 4036 O O . VAL A 1 521 ? 0.642 10.539 -6.133 1 92.88 521 VAL A O 1
ATOM 4039 N N . ARG A 1 522 ? 0.683 8.922 -7.676 1 93.62 522 ARG A N 1
ATOM 4040 C CA . ARG A 1 522 ? -0.662 9.203 -8.172 1 93.62 522 ARG A CA 1
ATOM 4041 C C . ARG A 1 522 ? -1.715 8.836 -7.129 1 93.62 522 ARG A C 1
ATOM 4043 O O . ARG A 1 522 ? -2.779 9.453 -7.07 1 93.62 522 ARG A O 1
ATOM 4050 N N . TYR A 1 523 ? -1.395 7.793 -6.414 1 94.38 523 TYR A N 1
ATOM 4051 C CA . TYR A 1 523 ? -2.375 7.316 -5.445 1 94.38 523 TYR A CA 1
ATOM 4052 C C . TYR A 1 523 ? -1.764 7.23 -4.051 1 94.38 523 TYR A C 1
ATOM 4054 O O . TYR A 1 523 ? -1.163 6.215 -3.693 1 94.38 523 TYR A O 1
ATOM 4062 N N . ASN A 1 524 ? -1.863 8.234 -3.275 1 92.75 524 ASN A N 1
ATOM 4063 C CA . ASN A 1 524 ? -1.476 8.273 -1.868 1 92.75 524 ASN A CA 1
ATOM 4064 C C . ASN A 1 524 ? -2.361 9.227 -1.068 1 92.75 524 ASN A C 1
ATOM 4066 O O . ASN A 1 524 ? -2.988 10.125 -1.635 1 92.75 524 ASN A O 1
ATOM 4070 N N . ASP A 1 525 ? -2.572 8.875 0.194 1 92.19 525 ASP A N 1
ATOM 4071 C CA . ASP A 1 525 ? -3.273 9.719 1.162 1 92.19 525 ASP A CA 1
ATOM 4072 C C . ASP A 1 525 ? -4.758 9.82 0.824 1 92.19 525 ASP A C 1
ATOM 4074 O O . ASP A 1 525 ? -5.422 10.789 1.199 1 92.19 525 ASP A O 1
ATOM 4078 N N . GLY A 1 526 ? -5.262 8.906 0.007 1 89.12 526 GLY A N 1
ATOM 4079 C CA . GLY A 1 526 ? -6.684 8.859 -0.3 1 89.12 526 GLY A CA 1
ATOM 4080 C C . GLY A 1 526 ? -7.07 9.75 -1.465 1 89.12 526 GLY A C 1
ATOM 4081 O O . GLY A 1 526 ? -8.258 9.93 -1.752 1 89.12 526 GLY A O 1
ATOM 4082 N N . TYR A 1 527 ? -6.016 10.25 -2.188 1 89.44 527 TYR A N 1
ATOM 4083 C CA . TYR A 1 527 ? -6.258 11.133 -3.318 1 89.44 527 TYR A CA 1
ATOM 4084 C C . TYR A 1 527 ? -5.578 10.617 -4.578 1 89.44 527 TYR A C 1
ATOM 4086 O O . TYR A 1 527 ? -4.711 9.742 -4.508 1 89.44 527 TYR A O 1
ATOM 4094 N N . TYR A 1 528 ? -6.121 11.078 -5.668 1 90.31 528 TYR A N 1
ATOM 4095 C CA . TYR A 1 528 ? -5.406 10.977 -6.934 1 90.31 528 TYR A CA 1
ATOM 4096 C C . TYR A 1 528 ? -4.633 12.258 -7.23 1 90.31 528 TYR A C 1
ATOM 4098 O O . TYR A 1 528 ? -5.227 13.328 -7.367 1 90.31 528 TYR A O 1
ATOM 4106 N N . ASN A 1 529 ? -3.34 12.125 -7.344 1 85.69 529 ASN A N 1
ATOM 4107 C CA . ASN A 1 529 ? -2.488 13.258 -7.691 1 85.69 529 ASN A CA 1
ATOM 4108 C C . ASN A 1 529 ? -2.215 13.312 -9.195 1 85.69 529 ASN A C 1
ATOM 4110 O O . ASN A 1 529 ? -1.676 12.359 -9.766 1 85.69 529 ASN A O 1
ATOM 4114 N N . PHE A 1 530 ? -2.555 14.352 -9.75 1 79.75 530 PHE A N 1
ATOM 4115 C CA . PHE A 1 530 ? -2.463 14.477 -11.203 1 79.75 530 PHE A CA 1
ATOM 4116 C C . PHE A 1 530 ? -1.006 14.531 -11.648 1 79.75 530 PHE A C 1
ATOM 4118 O O . PHE A 1 530 ? -0.113 14.797 -10.836 1 79.75 530 PHE A O 1
ATOM 4125 N N . PRO A 1 531 ? -0.801 14.344 -12.891 1 75 531 PRO A N 1
ATOM 4126 C CA . PRO A 1 531 ? 0.565 14.367 -13.422 1 75 531 PRO A CA 1
ATOM 4127 C C . PRO A 1 531 ? 1.199 15.758 -13.352 1 75 531 PRO A C 1
ATOM 4129 O O . PRO A 1 531 ? 0.524 16.734 -13.016 1 75 531 PRO A O 1
ATOM 4132 N N . GLU A 1 532 ? 2.469 15.711 -13.734 1 65.75 532 GLU A N 1
ATOM 4133 C CA . GLU A 1 532 ? 3.309 16.891 -13.586 1 65.75 532 GLU A CA 1
ATOM 4134 C C . GLU A 1 532 ? 2.77 18.062 -14.406 1 65.75 532 GLU A C 1
ATOM 4136 O O . GLU A 1 532 ? 3.018 19.234 -14.078 1 65.75 532 GLU A O 1
ATOM 4141 N N . SER A 1 533 ? 2.018 17.703 -15.352 1 66.44 533 SER A N 1
ATOM 4142 C CA . SER A 1 533 ? 1.463 18.781 -16.156 1 66.44 533 SER A CA 1
ATOM 4143 C C . SER A 1 533 ? 0.451 19.594 -15.367 1 66.44 533 SER A C 1
ATOM 4145 O O . SER A 1 533 ? 0.201 20.766 -15.68 1 66.44 533 SER A O 1
ATOM 4147 N N . HIS A 1 534 ? -0.107 18.953 -14.266 1 70.56 534 HIS A N 1
ATOM 4148 C CA . HIS A 1 534 ? -1.049 19.641 -13.383 1 70.56 534 HIS A CA 1
ATOM 4149 C C . HIS A 1 534 ? -0.762 19.312 -11.922 1 70.56 534 HIS A C 1
ATOM 4151 O O . HIS A 1 534 ? -1.626 18.781 -11.211 1 70.56 534 HIS A O 1
ATOM 4157 N N . PRO A 1 535 ? 0.4 19.734 -11.562 1 64.06 535 PRO A N 1
ATOM 4158 C CA . PRO A 1 535 ? 0.849 19.312 -10.227 1 64.06 535 PRO A CA 1
ATOM 4159 C C . PRO A 1 535 ? 0.013 19.922 -9.102 1 64.06 535 PRO A C 1
ATOM 4161 O O . PRO A 1 535 ? 0.076 19.469 -7.965 1 64.06 535 PRO A O 1
ATOM 4164 N N . GLU A 1 536 ? -0.8 20.828 -9.406 1 66.75 536 GLU A N 1
ATOM 4165 C CA . GLU A 1 536 ? -1.558 21.531 -8.383 1 66.75 536 GLU A CA 1
ATOM 4166 C C . GLU A 1 536 ? -2.945 20.922 -8.203 1 66.75 536 GLU A C 1
ATOM 4168 O O . GLU A 1 536 ? -3.682 21.297 -7.289 1 66.75 536 GLU A O 1
ATOM 4173 N N . LYS A 1 537 ? -3.189 19.938 -9 1 73.56 537 LYS A N 1
ATOM 4174 C CA . LYS A 1 537 ? -4.543 19.391 -8.961 1 73.56 537 LYS A CA 1
ATOM 4175 C C . LYS A 1 537 ? -4.57 18.047 -8.25 1 73.56 537 LYS A C 1
ATOM 4177 O O . LYS A 1 537 ? -3.65 17.234 -8.406 1 73.56 537 LYS A O 1
ATOM 4182 N N . VAL A 1 538 ? -5.582 17.953 -7.449 1 81.19 538 VAL A N 1
ATOM 4183 C CA . VAL A 1 538 ? -5.852 16.672 -6.809 1 81.19 538 VAL A CA 1
ATOM 4184 C C . VAL A 1 538 ? -7.32 16.281 -7.004 1 81.19 538 VAL A C 1
ATOM 4186 O O . VAL A 1 538 ? -8.164 17.156 -7.215 1 81.19 538 VAL A O 1
ATOM 4189 N N . PHE A 1 539 ? -7.512 15.008 -7.086 1 83.94 539 PHE A N 1
ATOM 4190 C CA . PHE A 1 539 ? -8.867 14.477 -7.133 1 83.94 539 PHE A CA 1
ATOM 4191 C C . PHE A 1 539 ? -9.172 13.656 -5.883 1 83.94 539 PHE A C 1
ATOM 4193 O O . PHE A 1 539 ? -8.438 12.734 -5.547 1 83.94 539 PHE A O 1
ATOM 4200 N N . TYR A 1 540 ? -10.242 14.062 -5.219 1 85.12 540 TYR A N 1
ATOM 4201 C CA . TYR A 1 540 ? -10.727 13.297 -4.074 1 85.12 540 TYR A CA 1
ATOM 4202 C C . TYR A 1 540 ? -11.438 12.031 -4.523 1 85.12 540 TYR A C 1
ATOM 4204 O O . TYR A 1 540 ? -12.523 12.094 -5.105 1 85.12 540 TYR A O 1
ATOM 4212 N N . THR A 1 541 ? -10.875 10.914 -4.215 1 87.75 541 THR A N 1
ATOM 4213 C CA . THR A 1 541 ? -11.469 9.664 -4.68 1 87.75 541 THR A CA 1
ATOM 4214 C C . THR A 1 541 ? -12.742 9.344 -3.902 1 87.75 541 THR A C 1
ATOM 4216 O O . THR A 1 541 ? -13.727 8.891 -4.48 1 87.75 541 THR A O 1
ATOM 4219 N N . GLY A 1 542 ? -12.766 9.617 -2.611 1 90.75 542 GLY A N 1
ATOM 4220 C CA . GLY A 1 542 ? -13.93 9.469 -1.748 1 90.75 542 GLY A CA 1
ATOM 4221 C C . GLY A 1 542 ? -14.5 8.062 -1.747 1 90.75 542 GLY A C 1
ATOM 4222 O O . GLY A 1 542 ? -13.984 7.18 -2.432 1 90.75 542 GLY A O 1
ATOM 4223 N N . TYR A 1 543 ? -15.531 7.828 -0.954 1 94.69 543 TYR A N 1
ATOM 4224 C CA . TYR A 1 543 ? -16.297 6.586 -0.935 1 94.69 543 TYR A CA 1
ATOM 4225 C C . TYR A 1 543 ? -17.312 6.555 -2.076 1 94.69 543 TYR A C 1
ATOM 4227 O O . TYR A 1 543 ? -17.938 7.57 -2.391 1 94.69 543 TYR A O 1
ATOM 4235 N N . PRO A 1 544 ? -17.453 5.449 -2.717 1 94.19 544 PRO A N 1
ATOM 4236 C CA . PRO A 1 544 ? -18.469 5.336 -3.762 1 94.19 544 PRO A CA 1
ATOM 4237 C C . PRO A 1 544 ? -19.891 5.395 -3.207 1 94.19 544 PRO A C 1
ATOM 4239 O O . PRO A 1 544 ? -20.156 4.879 -2.117 1 94.19 544 PRO A O 1
ATOM 4242 N N . ALA A 1 545 ? -20.859 5.918 -4.008 1 94.81 545 ALA A N 1
ATOM 4243 C CA . ALA A 1 545 ? -22.234 6.102 -3.588 1 94.81 545 ALA A CA 1
ATOM 4244 C C . ALA A 1 545 ? -22.891 4.766 -3.254 1 94.81 545 ALA A C 1
ATOM 4246 O O . ALA A 1 545 ? -23.656 4.664 -2.295 1 94.81 545 ALA A O 1
ATOM 4247 N N . ASP A 1 546 ? -22.594 3.783 -4.051 1 92.88 546 ASP A N 1
ATOM 4248 C CA . ASP A 1 546 ? -23.219 2.48 -3.844 1 92.88 546 ASP A CA 1
ATOM 4249 C C . ASP A 1 546 ? -22.812 1.88 -2.502 1 92.88 546 ASP A C 1
ATOM 4251 O O . ASP A 1 546 ? -23.625 1.278 -1.807 1 92.88 546 ASP A O 1
ATOM 4255 N N . TYR A 1 547 ? -21.578 2.049 -2.164 1 95.81 547 TYR A N 1
ATOM 4256 C CA . TYR A 1 547 ? -21.094 1.571 -0.875 1 95.81 547 TYR A CA 1
ATOM 4257 C C . TYR A 1 547 ? -21.75 2.336 0.271 1 95.81 547 TYR A C 1
ATOM 4259 O O . TYR A 1 547 ? -22.203 1.736 1.249 1 95.81 547 TYR A O 1
ATOM 4267 N N . LEU A 1 548 ? -21.75 3.682 0.223 1 96.44 548 LEU A N 1
ATOM 4268 C CA . LEU A 1 548 ? -22.344 4.52 1.258 1 96.44 548 LEU A CA 1
ATOM 4269 C C . LEU A 1 548 ? -23.812 4.164 1.471 1 96.44 548 LEU A C 1
ATOM 4271 O O . LEU A 1 548 ? -24.281 4.09 2.611 1 96.44 548 LEU A O 1
ATOM 4275 N N . SER A 1 549 ? -24.5 3.916 0.347 1 95.19 549 SER A N 1
ATOM 4276 C CA . SER A 1 549 ? -25.906 3.521 0.437 1 95.19 549 SER A CA 1
ATOM 4277 C C . SER A 1 549 ? -26.047 2.168 1.123 1 95.19 549 SER A C 1
ATOM 4279 O O . SER A 1 549 ? -26.938 1.983 1.958 1 95.19 549 SER A O 1
ATOM 4281 N N . GLN A 1 550 ? -25.234 1.3 0.783 1 93.44 550 GLN A N 1
ATOM 4282 C CA . GLN A 1 550 ? -25.266 -0.058 1.315 1 93.44 550 GLN A CA 1
ATOM 4283 C C . GLN A 1 550 ? -25.109 -0.057 2.834 1 93.44 550 GLN A C 1
ATOM 4285 O O . GLN A 1 550 ? -25.797 -0.811 3.531 1 93.44 550 GLN A O 1
ATOM 4290 N N . ILE A 1 551 ? -24.234 0.781 3.367 1 95.25 551 ILE A N 1
ATOM 4291 C CA . ILE A 1 551 ? -23.953 0.729 4.797 1 95.25 551 ILE A CA 1
ATOM 4292 C C . ILE A 1 551 ? -24.891 1.681 5.547 1 95.25 551 ILE A C 1
ATOM 4294 O O . ILE A 1 551 ? -24.781 1.826 6.766 1 95.25 551 ILE A O 1
ATOM 4298 N N . GLY A 1 552 ? -25.766 2.398 4.82 1 95.25 552 GLY A N 1
ATOM 4299 C CA . GLY A 1 552 ? -26.703 3.32 5.449 1 95.25 552 GLY A CA 1
ATOM 4300 C C . GLY A 1 552 ? -26.047 4.582 5.961 1 95.25 552 GLY A C 1
ATOM 4301 O O . GLY A 1 552 ? -26.328 5.043 7.066 1 95.25 552 GLY A O 1
ATOM 4302 N N . PHE A 1 553 ? -25.156 5.098 5.234 1 96.12 553 PHE A N 1
ATOM 4303 C CA . PHE A 1 553 ? -24.391 6.285 5.602 1 96.12 553 PHE A CA 1
ATOM 4304 C C . PHE A 1 553 ? -25.312 7.477 5.832 1 96.12 553 PHE A C 1
ATOM 4306 O O . PHE A 1 553 ? -26.234 7.715 5.043 1 96.12 553 PHE A O 1
ATOM 4313 N N . ASN A 1 554 ? -25.047 8.188 6.863 1 94.56 554 ASN A N 1
ATOM 4314 C CA . ASN A 1 554 ? -25.812 9.375 7.234 1 94.56 554 ASN A CA 1
ATOM 4315 C C . ASN A 1 554 ? -25.047 10.242 8.227 1 94.56 554 ASN A C 1
ATOM 4317 O O . ASN A 1 554 ? -23.828 10.094 8.383 1 94.56 554 ASN A O 1
ATOM 4321 N N . LYS A 1 555 ? -25.656 11.164 8.906 1 91.31 555 LYS A N 1
ATOM 4322 C CA . LYS A 1 555 ? -25 12.141 9.781 1 91.31 555 LYS A CA 1
ATOM 4323 C C . LYS A 1 555 ? -24.547 11.484 11.086 1 91.31 555 LYS A C 1
ATOM 4325 O O . LYS A 1 555 ? -23.719 12.047 11.805 1 91.31 555 LYS A O 1
ATOM 4330 N N . ASP A 1 556 ? -25.031 10.289 11.391 1 92.81 556 ASP A N 1
ATOM 4331 C CA . ASP A 1 556 ? -24.688 9.609 12.641 1 92.81 556 ASP A CA 1
ATOM 4332 C C . ASP A 1 556 ? -23.375 8.852 12.508 1 92.81 556 ASP A C 1
ATOM 4334 O O . ASP A 1 556 ? -22.875 8.297 13.492 1 92.81 556 ASP A O 1
ATOM 4338 N N . TYR A 1 557 ? -22.797 8.922 11.352 1 94.12 557 TYR A N 1
ATOM 4339 C CA . TYR A 1 557 ? -21.547 8.211 11.148 1 94.12 557 TYR A CA 1
ATOM 4340 C C . TYR A 1 557 ? -20.391 8.961 11.797 1 94.12 557 TYR A C 1
ATOM 4342 O O . TYR A 1 557 ? -19.219 8.562 11.664 1 94.12 557 TYR A O 1
ATOM 4350 N N . ILE A 1 558 ? -20.641 10 12.586 1 94.06 558 ILE A N 1
ATOM 4351 C CA . ILE A 1 558 ? -19.641 10.562 13.484 1 94.06 558 ILE A CA 1
ATOM 4352 C C . ILE A 1 558 ? -19.344 9.57 14.609 1 94.06 558 ILE A C 1
ATOM 4354 O O . ILE A 1 558 ? -18.328 9.695 15.305 1 94.06 558 ILE A O 1
ATOM 4358 N N . TYR A 1 559 ? -20.219 8.617 14.781 1 94.94 559 TYR A N 1
ATOM 4359 C CA . TYR A 1 559 ? -20.031 7.469 15.664 1 94.94 559 TYR A CA 1
ATOM 4360 C C . TYR A 1 559 ? -19.734 6.207 14.867 1 94.94 559 TYR A C 1
ATOM 4362 O O . TYR A 1 559 ? -20.141 6.086 13.711 1 94.94 559 TYR A O 1
ATOM 4370 N N . PRO A 1 560 ? -19.016 5.281 15.445 1 95.38 560 PRO A N 1
ATOM 4371 C CA . PRO A 1 560 ? -18.875 3.994 14.766 1 95.38 560 PRO A CA 1
ATOM 4372 C C . PRO A 1 560 ? -20.203 3.314 14.484 1 95.38 560 PRO A C 1
ATOM 4374 O O . PRO A 1 560 ? -21.062 3.248 15.367 1 95.38 560 PRO A O 1
ATOM 4377 N N . LYS A 1 561 ? -20.375 2.9 13.297 1 96.06 561 LYS A N 1
ATOM 4378 C CA . LYS A 1 561 ? -21.578 2.164 12.898 1 96.06 561 LYS A CA 1
ATOM 4379 C C . LYS A 1 561 ? -21.219 0.783 12.359 1 96.06 561 LYS A C 1
ATOM 4381 O O . LYS A 1 561 ? -20.094 0.563 11.898 1 96.06 561 LYS A O 1
ATOM 4386 N N . TYR A 1 562 ? -22.172 -0.097 12.43 1 96 562 TYR A N 1
ATOM 4387 C CA . TYR A 1 562 ? -21.953 -1.487 12.039 1 96 562 TYR A CA 1
ATOM 4388 C C . TYR A 1 562 ? -23 -1.927 11.016 1 96 562 TYR A C 1
ATOM 4390 O O . TYR A 1 562 ? -23.953 -1.197 10.742 1 96 562 TYR A O 1
ATOM 4398 N N . VAL A 1 563 ? -22.781 -3.049 10.422 1 96.62 563 VAL A N 1
ATOM 4399 C CA . VAL A 1 563 ? -23.656 -3.535 9.359 1 96.62 563 VAL A CA 1
ATOM 4400 C C . VAL A 1 563 ? -24.125 -4.957 9.672 1 96.62 563 VAL A C 1
ATOM 4402 O O . VAL A 1 563 ? -23.703 -5.539 10.68 1 96.62 563 VAL A O 1
ATOM 4405 N N . GLN A 1 564 ? -25.078 -5.441 8.93 1 95.12 564 GLN A N 1
ATOM 4406 C CA . GLN A 1 564 ? -25.531 -6.828 8.922 1 95.12 564 GLN A CA 1
ATOM 4407 C C . GLN A 1 564 ? -25.766 -7.32 7.492 1 95.12 564 GLN A C 1
ATOM 4409 O O . GLN A 1 564 ? -25.766 -6.523 6.551 1 95.12 564 GLN A O 1
ATOM 4414 N N . ALA A 1 565 ? -25.859 -8.609 7.348 1 94.25 565 ALA A N 1
ATOM 4415 C CA . ALA A 1 565 ? -26.094 -9.188 6.027 1 94.25 565 ALA A CA 1
ATOM 4416 C C . ALA A 1 565 ? -27.375 -8.625 5.414 1 94.25 565 ALA A C 1
ATOM 4418 O O . ALA A 1 565 ? -28.391 -8.461 6.105 1 94.25 565 ALA A O 1
ATOM 4419 N N . ALA A 1 566 ? -27.297 -8.281 4.168 1 91.88 566 ALA A N 1
ATOM 4420 C CA . ALA A 1 566 ? -28.5 -7.812 3.484 1 91.88 566 ALA A CA 1
ATOM 4421 C C . ALA A 1 566 ? -29.547 -8.922 3.393 1 91.88 566 ALA A C 1
ATOM 4423 O O . ALA A 1 566 ? -29.203 -10.094 3.211 1 91.88 566 ALA A O 1
ATOM 4424 N N . GLU A 1 567 ? -30.891 -8.68 3.781 1 75.94 567 GLU A N 1
ATOM 4425 C CA . GLU A 1 567 ? -31.969 -9.656 3.689 1 75.94 567 GLU A CA 1
ATOM 4426 C C . GLU A 1 567 ? -32.188 -10.102 2.246 1 75.94 567 GLU A C 1
ATOM 4428 O O . GLU A 1 567 ? -32.5 -11.266 1.986 1 75.94 567 GLU A O 1
ATOM 4433 N N . THR A 1 568 ? -32.562 -9.078 1.386 1 59.84 568 THR A N 1
ATOM 4434 C CA . THR A 1 568 ? -32.906 -9.43 0.014 1 59.84 568 THR A CA 1
ATOM 4435 C C . THR A 1 568 ? -31.672 -9.414 -0.881 1 59.84 568 THR A C 1
ATOM 4437 O O . THR A 1 568 ? -30.844 -8.516 -0.781 1 59.84 568 THR A O 1
ATOM 4440 N N . PRO A 1 569 ? -31.469 -10.57 -1.443 1 49.41 569 PRO A N 1
ATOM 4441 C CA . PRO A 1 569 ? -30.422 -10.508 -2.465 1 49.41 569 PRO A CA 1
ATOM 4442 C C . PRO A 1 569 ? -30.531 -9.258 -3.338 1 49.41 569 PRO A C 1
ATOM 4444 O O . PRO A 1 569 ? -31.609 -8.938 -3.844 1 49.41 569 PRO A O 1
ATOM 4447 N N . LEU A 1 570 ? -30.031 -8.258 -3.021 1 42.25 570 LEU A N 1
ATOM 4448 C CA . LEU A 1 570 ? -30.062 -7.25 -4.074 1 42.25 570 LEU A CA 1
ATOM 4449 C C . LEU A 1 570 ? -29.828 -7.887 -5.441 1 42.25 570 LEU A C 1
ATOM 4451 O O . LEU A 1 570 ? -28.688 -8.125 -5.84 1 42.25 570 LEU A O 1
ATOM 4455 N N . HIS A 1 571 ? -30.5 -9.008 -5.742 1 37.69 571 HIS A N 1
ATOM 4456 C CA . HIS A 1 571 ? -30.375 -9.461 -7.121 1 37.69 571 HIS A CA 1
ATOM 4457 C C . HIS A 1 571 ? -30.609 -8.312 -8.102 1 37.69 571 HIS A C 1
ATOM 4459 O O . HIS A 1 571 ? -31.719 -7.785 -8.195 1 37.69 571 HIS A O 1
ATOM 4465 N N . ALA A 1 572 ? -29.922 -7.418 -8.273 1 33.69 572 ALA A N 1
ATOM 4466 C CA . ALA A 1 572 ? -30.016 -6.641 -9.508 1 33.69 572 ALA A CA 1
ATOM 4467 C C . ALA A 1 572 ? -30.219 -7.547 -10.719 1 33.69 572 ALA A C 1
ATOM 4469 O O . ALA A 1 572 ? -29.562 -8.594 -10.828 1 33.69 572 ALA A O 1
ATOM 4470 N N . ASP A 1 573 ? -31.391 -7.727 -11.297 1 30.2 573 ASP A N 1
ATOM 4471 C CA . ASP A 1 573 ? -31.594 -8.008 -12.711 1 30.2 573 ASP A CA 1
ATOM 4472 C C . ASP A 1 573 ? -30.453 -7.434 -13.547 1 30.2 573 ASP A C 1
ATOM 4474 O O . ASP A 1 573 ? -30.547 -6.312 -14.055 1 30.2 573 ASP A O 1
ATOM 4478 N N . ILE A 1 574 ? -29.391 -7.508 -13.148 1 30.27 574 ILE A N 1
ATOM 4479 C CA . ILE A 1 574 ? -28.422 -7.07 -14.148 1 30.27 574 ILE A CA 1
ATOM 4480 C C . ILE A 1 574 ? -28.562 -7.914 -15.414 1 30.27 574 ILE A C 1
ATOM 4482 O O . ILE A 1 574 ? -28.234 -9.102 -15.414 1 30.27 574 ILE A O 1
ATOM 4486 N N . LYS A 1 575 ? -29.672 -7.73 -16.109 1 27.09 575 LYS A N 1
ATOM 4487 C CA . LYS A 1 575 ? -29.531 -8.047 -17.531 1 27.09 575 LYS A CA 1
ATOM 4488 C C . LYS A 1 575 ? -28.156 -7.672 -18.047 1 27.09 575 LYS A C 1
ATOM 4490 O O . LYS A 1 575 ? -27.797 -6.492 -18.078 1 27.09 575 LYS A O 1
ATOM 4495 N N . VAL A 1 576 ? -27.234 -8.523 -17.906 1 27.06 576 VAL A N 1
ATOM 4496 C CA . VAL A 1 576 ? -26.078 -8.398 -18.781 1 27.06 576 VAL A CA 1
ATOM 4497 C C . VAL A 1 576 ? -26.547 -8.117 -20.219 1 27.06 576 VAL A C 1
ATOM 4499 O O . VAL A 1 576 ? -27.078 -9.008 -20.891 1 27.06 576 VAL A O 1
ATOM 4502 N N . GLU A 1 577 ? -27.234 -7.141 -20.406 1 24.34 577 GLU A N 1
ATOM 4503 C CA . GLU A 1 577 ? -27.266 -6.82 -21.828 1 24.34 577 GLU A CA 1
ATOM 4504 C C . GLU A 1 577 ? -25.859 -6.789 -22.422 1 24.34 577 GLU A C 1
ATOM 4506 O O . GLU A 1 577 ? -24.953 -6.219 -21.828 1 24.34 577 GLU A O 1
ATOM 4511 N N . LYS A 1 578 ? -25.719 -7.742 -23.234 1 24.06 578 LYS A N 1
ATOM 4512 C CA . LYS A 1 578 ? -24.594 -7.793 -24.156 1 24.06 578 LYS A CA 1
ATOM 4513 C C . LYS A 1 578 ? -24.234 -6.402 -24.672 1 24.06 578 LYS A C 1
ATOM 4515 O O . LYS A 1 578 ? -24.891 -5.879 -25.578 1 24.06 578 LYS A O 1
ATOM 4520 N N . VAL A 1 579 ? -24 -5.504 -23.891 1 25.23 579 VAL A N 1
ATOM 4521 C CA . VAL A 1 579 ? -23.438 -4.355 -24.594 1 25.23 579 VAL A CA 1
ATOM 4522 C C . VAL A 1 579 ? -22.172 -4.77 -25.344 1 25.23 579 VAL A C 1
ATOM 4524 O O . VAL A 1 579 ? -21.172 -5.148 -24.719 1 25.23 579 VAL A O 1
ATOM 4527 N N . GLY A 1 580 ? -22.344 -5.488 -26.422 1 23.56 580 GLY A N 1
ATOM 4528 C CA . GLY A 1 580 ? -21.328 -5.531 -27.453 1 23.56 580 GLY A CA 1
ATOM 4529 C C . GLY A 1 580 ? -20.547 -4.238 -27.578 1 23.56 580 GLY A C 1
ATOM 4530 O O . GLY A 1 580 ? -21.125 -3.186 -27.875 1 23.56 580 GLY A O 1
ATOM 4531 N N . MET A 1 581 ? -19.812 -4.098 -26.641 1 25.53 581 MET A N 1
ATOM 4532 C CA . MET A 1 581 ? -18.969 -2.926 -26.891 1 25.53 581 MET A CA 1
ATOM 4533 C C . MET A 1 581 ? -18.5 -2.904 -28.344 1 25.53 581 MET A C 1
ATOM 4535 O O . MET A 1 581 ? -17.953 -3.891 -28.828 1 25.53 581 MET A O 1
ATOM 4539 N N . PRO A 1 582 ? -19.109 -2.172 -29.109 1 25.78 582 PRO A N 1
ATOM 4540 C CA . PRO A 1 582 ? -18.578 -2.027 -30.453 1 25.78 582 PRO A CA 1
ATOM 4541 C C . PRO A 1 582 ? -17.062 -1.788 -30.469 1 25.78 582 PRO A C 1
ATOM 4543 O O . PRO A 1 582 ? -16.5 -1.278 -29.5 1 25.78 582 PRO A O 1
ATOM 4546 N N . TYR A 1 583 ? -16.344 -2.561 -31.234 1 25.73 583 TYR A N 1
ATOM 4547 C CA . TYR A 1 583 ? -14.938 -2.621 -31.625 1 25.73 583 TYR A CA 1
ATOM 4548 C C . TYR A 1 583 ? -14.344 -1.224 -31.75 1 25.73 583 TYR A C 1
ATOM 4550 O O . TYR A 1 583 ? -13.156 -1.07 -32.062 1 25.73 583 TYR A O 1
ATOM 4558 N N . TRP A 1 584 ? -15.289 -0.282 -31.781 1 25.86 584 TRP A N 1
ATOM 4559 C CA . TRP A 1 584 ? -14.75 0.971 -32.281 1 25.86 584 TRP A CA 1
ATOM 4560 C C . TRP A 1 584 ? -13.906 1.673 -31.234 1 25.86 584 TRP A C 1
ATOM 4562 O O . TRP A 1 584 ? -13.203 2.645 -31.547 1 25.86 584 TRP A O 1
ATOM 4572 N N . SER A 1 585 ? -14.195 1.3 -29.984 1 26.92 585 SER A N 1
ATOM 4573 C CA . SER A 1 585 ? -13.539 2.223 -29.078 1 26.92 585 SER A CA 1
ATOM 4574 C C . SER A 1 585 ? -12.047 1.94 -28.969 1 26.92 585 SER A C 1
ATOM 4576 O O . SER A 1 585 ? -11.32 2.633 -28.25 1 26.92 585 SER A O 1
ATOM 4578 N N . VAL A 1 586 ? -11.672 0.744 -29.406 1 26.53 586 VAL A N 1
ATOM 4579 C CA . VAL A 1 586 ? -10.242 0.48 -29.469 1 26.53 586 VAL A CA 1
ATOM 4580 C C . VAL A 1 586 ? -9.57 1.478 -30.406 1 26.53 586 VAL A C 1
ATOM 4582 O O . VAL A 1 586 ? -8.375 1.755 -30.281 1 26.53 586 VAL A O 1
ATOM 4585 N N . ALA A 1 587 ? -10.375 1.89 -31.359 1 26.11 587 ALA A N 1
ATOM 4586 C CA . ALA A 1 587 ? -9.75 2.672 -32.438 1 26.11 587 ALA A CA 1
ATOM 4587 C C . ALA A 1 587 ? -9.352 4.059 -31.938 1 26.11 587 ALA A C 1
ATOM 4589 O O . ALA A 1 587 ? -8.43 4.676 -32.469 1 26.11 587 ALA A O 1
ATOM 4590 N N . VAL A 1 588 ? -10.125 4.512 -30.953 1 27.92 588 VAL A N 1
ATOM 4591 C CA . VAL A 1 588 ? -9.82 5.91 -30.688 1 27.92 588 VAL A CA 1
ATOM 4592 C C . VAL A 1 588 ? -8.531 6.016 -29.891 1 27.92 588 VAL A C 1
ATOM 4594 O O . VAL A 1 588 ? -7.816 7.02 -29.969 1 27.92 588 VAL A O 1
ATOM 4597 N N . ALA A 1 589 ? -8.242 4.953 -29.109 1 27.61 589 ALA A N 1
ATOM 4598 C CA . ALA A 1 589 ? -7.02 5.125 -28.328 1 27.61 589 ALA A CA 1
ATOM 4599 C C . ALA A 1 589 ? -5.789 5.117 -29.234 1 27.61 589 ALA A C 1
ATOM 4601 O O . ALA A 1 589 ? -4.75 5.68 -28.891 1 27.61 589 ALA A O 1
ATOM 4602 N N . VAL A 1 590 ? -5.938 4.402 -30.344 1 29.59 590 VAL A N 1
ATOM 4603 C CA . VAL A 1 590 ? -4.82 4.457 -31.281 1 29.59 590 VAL A CA 1
ATOM 4604 C C . VAL A 1 590 ? -4.68 5.871 -31.844 1 29.59 590 VAL A C 1
ATOM 4606 O O . VAL A 1 590 ? -3.566 6.355 -32.062 1 29.59 590 VAL A O 1
ATOM 4609 N N . ILE A 1 591 ? -5.844 6.469 -31.984 1 30.58 591 ILE A N 1
ATOM 4610 C CA . ILE A 1 591 ? -5.699 7.738 -32.688 1 30.58 591 ILE A CA 1
ATOM 4611 C C . ILE A 1 591 ? -5.059 8.773 -31.766 1 30.58 591 ILE A C 1
ATOM 4613 O O . ILE A 1 591 ? -4.184 9.539 -32.188 1 30.58 591 ILE A O 1
ATOM 4617 N N . VAL A 1 592 ? -5.426 8.648 -30.5 1 31.91 592 VAL A N 1
ATOM 4618 C CA . VAL A 1 592 ? -4.844 9.75 -29.719 1 31.91 592 VAL A CA 1
ATOM 4619 C C . VAL A 1 592 ? -3.348 9.508 -29.531 1 31.91 592 VAL A C 1
ATOM 4621 O O . VAL A 1 592 ? -2.561 10.453 -29.5 1 31.91 592 VAL A O 1
ATOM 4624 N N . ALA A 1 593 ? -2.916 8.227 -29.438 1 30.09 593 ALA A N 1
ATOM 4625 C CA . ALA A 1 593 ? -1.47 8.016 -29.422 1 30.09 593 ALA A CA 1
ATOM 4626 C C . ALA A 1 593 ? -0.838 8.5 -30.734 1 30.09 593 ALA A C 1
ATOM 4628 O O . ALA A 1 593 ? 0.294 8.984 -30.734 1 30.09 593 ALA A O 1
ATOM 4629 N N . LEU A 1 594 ? -1.588 8.32 -31.828 1 30.44 594 LEU A N 1
ATOM 4630 C CA . LEU A 1 594 ? -1.011 8.812 -33.094 1 30.44 594 LEU A CA 1
ATOM 4631 C C . LEU A 1 594 ? -0.946 10.336 -33.094 1 30.44 594 LEU A C 1
ATOM 4633 O O . LEU A 1 594 ? 0.003 10.922 -33.594 1 30.44 594 LEU A O 1
ATOM 4637 N N . LEU A 1 595 ? -1.963 10.898 -32.5 1 32.03 595 LEU A N 1
ATOM 4638 C CA . LEU A 1 595 ? -1.9 12.352 -32.625 1 32.03 595 LEU A CA 1
ATOM 4639 C C . LEU A 1 595 ? -0.802 12.922 -31.719 1 32.03 595 LEU A C 1
ATOM 4641 O O . LEU A 1 595 ? -0.134 13.891 -32.094 1 32.03 595 LEU A O 1
ATOM 4645 N N . VAL A 1 596 ? -0.585 12.281 -30.594 1 32.44 596 VAL A N 1
ATOM 4646 C CA . VAL A 1 596 ? 0.509 12.883 -29.828 1 32.44 596 VAL A CA 1
ATOM 4647 C C . VAL A 1 596 ? 1.839 12.578 -30.516 1 32.44 596 VAL A C 1
ATOM 4649 O O . VAL A 1 596 ? 2.814 13.312 -30.359 1 32.44 596 VAL A O 1
ATOM 4652 N N . GLY A 1 597 ? 1.904 11.477 -31.312 1 28.52 597 GLY A N 1
ATOM 4653 C CA . GLY A 1 597 ? 3.125 11.273 -32.062 1 28.52 597 GLY A CA 1
ATOM 4654 C C . GLY A 1 597 ? 3.385 12.375 -33.094 1 28.52 597 GLY A C 1
ATOM 4655 O O . GLY A 1 597 ? 4.535 12.648 -33.438 1 28.52 597 GLY A O 1
ATOM 4656 N N . VAL A 1 598 ? 2.326 12.781 -33.781 1 30.53 598 VAL A N 1
ATOM 4657 C CA . VAL A 1 598 ? 2.598 13.711 -34.875 1 30.53 598 VAL A CA 1
ATOM 4658 C C . VAL A 1 598 ? 3.098 15.039 -34.312 1 30.53 598 VAL A C 1
ATOM 4660 O O . VAL A 1 598 ? 4.004 15.656 -34.875 1 30.53 598 VAL A O 1
ATOM 4663 N N . PHE A 1 599 ? 2.527 15.43 -33.219 1 30.69 599 PHE A N 1
ATOM 4664 C CA . PHE A 1 599 ? 2.959 16.781 -32.875 1 30.69 599 PHE A CA 1
ATOM 4665 C C . PHE A 1 599 ? 4.387 16.781 -32.344 1 30.69 599 PHE A C 1
ATOM 4667 O O . PHE A 1 599 ? 5.07 17.797 -32.375 1 30.69 599 PHE A O 1
ATOM 4674 N N . ALA A 1 600 ? 4.863 15.695 -31.781 1 29.5 600 ALA A N 1
ATOM 4675 C CA . ALA A 1 600 ? 6.262 15.758 -31.375 1 29.5 600 ALA A CA 1
ATOM 4676 C C . ALA A 1 600 ? 7.195 15.75 -32.594 1 29.5 600 ALA A C 1
ATOM 4678 O O . ALA A 1 600 ? 8.383 16.047 -32.469 1 29.5 600 ALA A O 1
ATOM 4679 N N . GLY A 1 601 ? 6.734 15.227 -33.781 1 26.34 601 GLY A N 1
ATOM 4680 C CA . GLY A 1 601 ? 7.645 15.266 -34.906 1 26.34 601 GLY A CA 1
ATOM 4681 C C . GLY A 1 601 ? 8.008 16.672 -35.312 1 26.34 601 GLY A C 1
ATOM 4682 O O . GLY A 1 601 ? 9.094 16.906 -35.844 1 26.34 601 GLY A O 1
ATOM 4683 N N . HIS A 1 602 ? 7.07 17.562 -35.344 1 27.89 602 HIS A N 1
ATOM 4684 C CA . HIS A 1 602 ? 7.438 18.781 -36.062 1 27.89 602 HIS A CA 1
ATOM 4685 C C . HIS A 1 602 ? 8.5 19.562 -35.281 1 27.89 602 HIS A C 1
ATOM 4687 O O . HIS A 1 602 ? 9.172 20.422 -35.844 1 27.89 602 HIS A O 1
ATOM 4693 N N . VAL A 1 603 ? 8.539 19.422 -33.969 1 27.89 603 VAL A N 1
ATOM 4694 C CA . VAL A 1 603 ? 9.438 20.422 -33.375 1 27.89 603 VAL A CA 1
ATOM 4695 C C . VAL A 1 603 ? 10.891 20 -33.594 1 27.89 603 VAL A C 1
ATOM 4697 O O . VAL A 1 603 ? 11.812 20.766 -33.312 1 27.89 603 VAL A O 1
ATOM 4700 N N . SER A 1 604 ? 11.125 18.719 -34.062 1 24.44 604 SER A N 1
ATOM 4701 C CA . SER A 1 604 ? 12.555 18.438 -34.125 1 24.44 604 SER A CA 1
ATOM 4702 C C . SER A 1 604 ? 13.203 19.141 -35.281 1 24.44 604 SER A C 1
ATOM 4704 O O . SER A 1 604 ? 14.422 19.109 -35.438 1 24.44 604 SER A O 1
ATOM 4706 N N . SER A 1 605 ? 12.492 19.406 -36.344 1 23.58 605 SER A N 1
ATOM 4707 C CA . SER A 1 605 ? 13.305 19.719 -37.531 1 23.58 605 SER A CA 1
ATOM 4708 C C . SER A 1 605 ? 14.016 21.062 -37.375 1 23.58 605 SER A C 1
ATOM 4710 O O . SER A 1 605 ? 14.93 21.375 -38.125 1 23.58 605 SER A O 1
ATOM 4712 N N . ARG A 1 606 ? 13.43 22.016 -36.75 1 24.97 606 ARG A N 1
ATOM 4713 C CA . ARG A 1 606 ? 14.047 23.312 -37.062 1 24.97 606 ARG A CA 1
ATOM 4714 C C . ARG A 1 606 ? 15.438 23.406 -36.438 1 24.97 606 ARG A C 1
ATOM 4716 O O . ARG A 1 606 ? 16.25 24.234 -36.844 1 24.97 606 ARG A O 1
ATOM 4723 N N . LYS A 1 607 ? 15.695 22.766 -35.312 1 25.47 607 LYS A N 1
ATOM 4724 C CA . LYS A 1 607 ? 16.906 23.375 -34.75 1 25.47 607 LYS A CA 1
ATOM 4725 C C . LYS A 1 607 ? 18.156 22.844 -35.438 1 25.47 607 LYS A C 1
ATOM 4727 O O . LYS A 1 607 ? 19.281 23.125 -34.969 1 25.47 607 LYS A O 1
ATOM 4732 N N . GLN A 1 608 ? 17.984 21.953 -36.469 1 20.91 608 GLN A N 1
ATOM 4733 C CA . GLN A 1 608 ? 19.312 21.562 -36.906 1 20.91 608 GLN A CA 1
ATOM 4734 C C . GLN A 1 608 ? 20.031 22.734 -37.594 1 20.91 608 GLN A C 1
ATOM 4736 O O . GLN A 1 608 ? 21.25 22.734 -37.719 1 20.91 608 GLN A O 1
ATOM 4741 N N . ARG A 1 609 ? 19.266 23.5 -38.375 1 23.58 609 ARG A N 1
ATOM 4742 C CA . ARG A 1 609 ? 20.078 24.188 -39.375 1 23.58 609 ARG A CA 1
ATOM 4743 C C . ARG A 1 609 ? 20.938 25.266 -38.75 1 23.58 609 ARG A C 1
ATOM 4745 O O . ARG A 1 609 ? 21.828 25.812 -39.406 1 23.58 609 ARG A O 1
ATOM 4752 N N . ALA A 1 610 ? 20.531 25.828 -37.719 1 21.56 610 ALA A N 1
ATOM 4753 C CA . ALA A 1 610 ? 21.125 27.156 -37.594 1 21.56 610 ALA A CA 1
ATOM 4754 C C . ALA A 1 610 ? 22.594 27.062 -37.219 1 21.56 610 ALA A C 1
ATOM 4756 O O . ALA A 1 610 ? 23.234 28.094 -36.938 1 21.56 610 ALA A O 1
ATOM 4757 N N . GLY A 1 611 ? 23.172 25.781 -36.906 1 20.53 611 GLY A N 1
ATOM 4758 C CA . GLY A 1 611 ? 24.531 25.938 -36.438 1 20.53 611 GLY A CA 1
ATOM 4759 C C . GLY A 1 611 ? 25.5 26.375 -37.531 1 20.53 611 GLY A C 1
ATOM 4760 O O . GLY A 1 611 ? 26.688 26.547 -37.281 1 20.53 611 GLY A O 1
ATOM 4761 N N . SER A 1 612 ? 25.219 26.109 -38.844 1 20.53 612 SER A N 1
ATOM 4762 C CA . SER A 1 612 ? 26.375 26.141 -39.719 1 20.53 612 SER A CA 1
ATOM 4763 C C . SER A 1 612 ? 26.891 27.562 -39.906 1 20.53 612 SER A C 1
ATOM 4765 O O . SER A 1 612 ? 27.953 27.766 -40.5 1 20.53 612 SER A O 1
ATOM 4767 N N . ALA A 1 613 ? 26.141 28.531 -40.031 1 21.12 613 ALA A N 1
ATOM 4768 C CA . ALA A 1 613 ? 26.688 29.641 -40.812 1 21.12 613 ALA A CA 1
ATOM 4769 C C . ALA A 1 613 ? 27.906 30.25 -40.156 1 21.12 613 ALA A C 1
ATOM 4771 O O . ALA A 1 613 ? 28.891 30.562 -40.844 1 21.12 613 ALA A O 1
ATOM 4772 N N . ASP A 1 614 ? 27.922 30.797 -38.969 1 19.53 614 ASP A N 1
ATOM 4773 C CA . ASP A 1 614 ? 28.688 32.031 -38.906 1 19.53 614 ASP A CA 1
ATOM 4774 C C . ASP A 1 614 ? 30.172 31.766 -38.75 1 19.53 614 ASP A C 1
ATOM 4776 O O . ASP A 1 614 ? 31 32.688 -38.844 1 19.53 614 ASP A O 1
ATOM 4780 N N . THR A 1 615 ? 30.734 30.609 -38.281 1 19.34 615 THR A N 1
ATOM 4781 C CA . THR A 1 615 ? 32.156 30.734 -37.938 1 19.34 615 THR A CA 1
ATOM 4782 C C . THR A 1 615 ? 33.031 30.641 -39.188 1 19.34 615 THR A C 1
ATOM 4784 O O . THR A 1 615 ? 33.594 29.578 -39.469 1 19.34 615 THR A O 1
ATOM 4787 N N . GLN A 1 616 ? 32.688 30.734 -40.438 1 17.56 616 GLN A N 1
ATOM 4788 C CA . GLN A 1 616 ? 33.719 30.781 -41.469 1 17.56 616 GLN A CA 1
ATOM 4789 C C . GLN A 1 616 ? 34.562 32.031 -41.344 1 17.56 616 GLN A C 1
ATOM 4791 O O . GLN A 1 616 ? 35.531 32.219 -42.094 1 17.56 616 GLN A O 1
ATOM 4796 N N . LYS A 1 617 ? 34.375 33.156 -40.75 1 19.81 617 LYS A N 1
ATOM 4797 C CA . LYS A 1 617 ? 35.125 34.344 -41.156 1 19.81 617 LYS A CA 1
ATOM 4798 C C . LYS A 1 617 ? 36.594 34.219 -40.812 1 19.81 617 LYS A C 1
ATOM 4800 O O . LYS A 1 617 ? 37.438 34.75 -41.531 1 19.81 617 LYS A O 1
ATOM 4805 N N . GLY A 1 618 ? 37.125 33.781 -39.656 1 17.45 618 GLY A N 1
ATOM 4806 C CA . GLY A 1 618 ? 38.438 34.375 -39.406 1 17.45 618 GLY A CA 1
ATOM 4807 C C . GLY A 1 618 ? 39.562 33.688 -40.188 1 17.45 618 GLY A C 1
ATOM 4808 O O . GLY A 1 618 ? 40.656 34.219 -40.344 1 17.45 618 GLY A O 1
ATOM 4809 N N . LEU A 1 619 ? 39.688 32.312 -40.312 1 16.75 619 LEU A N 1
ATOM 4810 C CA . LEU A 1 619 ? 41.062 31.891 -40.562 1 16.75 619 LEU A CA 1
ATOM 4811 C C . LEU A 1 619 ? 41.469 32.188 -42 1 16.75 619 LEU A C 1
ATOM 4813 O O . LEU A 1 619 ? 41.625 31.266 -42.781 1 16.75 619 LEU A O 1
ATOM 4817 N N . LEU A 1 620 ? 40.781 33.156 -42.625 1 17.86 620 LEU A N 1
ATOM 4818 C CA . LEU A 1 620 ? 41.438 33.344 -43.906 1 17.86 620 LEU A CA 1
ATOM 4819 C C . LEU A 1 620 ? 42.938 33.594 -43.719 1 17.86 620 LEU A C 1
ATOM 4821 O O . LEU A 1 620 ? 43.75 32.812 -44.188 1 17.86 620 LEU A O 1
ATOM 4825 N N . ALA A 1 621 ? 43.469 34.75 -44.438 1 18.59 621 ALA A N 1
ATOM 4826 C CA . ALA A 1 621 ? 44.625 35.344 -45.125 1 18.59 621 ALA A CA 1
ATOM 4827 C C . ALA A 1 621 ? 45.625 35.906 -44.125 1 18.59 621 ALA A C 1
ATOM 4829 O O . ALA A 1 621 ? 45.344 36.938 -43.5 1 18.59 621 ALA A O 1
ATOM 4830 N N . SER A 1 622 ? 46.062 35.5 -42.906 1 18.61 622 SER A N 1
ATOM 4831 C CA . SER A 1 622 ? 47.438 35.969 -42.656 1 18.61 622 SER A CA 1
ATOM 4832 C C . SER A 1 622 ? 48.375 35.531 -43.75 1 18.61 622 SER A C 1
ATOM 4834 O O . SER A 1 622 ? 49.562 35.219 -43.469 1 18.61 622 SER A O 1
ATOM 4836 N N . GLU A 1 623 ? 48.031 35.281 -45.094 1 17.86 623 GLU A N 1
ATOM 4837 C CA . GLU A 1 623 ? 49.094 35.406 -46.094 1 17.86 623 GLU A CA 1
ATOM 4838 C C . GLU A 1 623 ? 49.594 36.844 -46.188 1 17.86 623 GLU A C 1
ATOM 4840 O O . GLU A 1 623 ? 50.719 37.094 -46.625 1 17.86 623 GLU A O 1
ATOM 4845 N N . HIS A 1 624 ? 49.219 38.125 -46.094 1 19.06 624 HIS A N 1
ATOM 4846 C CA . HIS A 1 624 ? 50.375 39 -46.062 1 19.06 624 HIS A CA 1
ATOM 4847 C C . HIS A 1 624 ? 50.969 39.031 -44.656 1 19.06 624 HIS A C 1
ATOM 4849 O O . HIS A 1 624 ? 50.25 39 -43.656 1 19.06 624 HIS A O 1
ATOM 4855 N N . MET B 1 1 ? -35.062 8.156 -42.281 1 21.67 1 MET B N 1
ATOM 4856 C CA . MET B 1 1 ? -34.906 9.203 -41.25 1 21.67 1 MET B CA 1
ATOM 4857 C C . MET B 1 1 ? -33.594 9.016 -40.5 1 21.67 1 MET B C 1
ATOM 4859 O O . MET B 1 1 ? -33.312 7.93 -39.969 1 21.67 1 MET B O 1
ATOM 4863 N N . ARG B 1 2 ? -32.625 9.891 -40.844 1 25.98 2 ARG B N 1
ATOM 4864 C CA . ARG B 1 2 ? -31.188 9.969 -40.562 1 25.98 2 ARG B CA 1
ATOM 4865 C C . ARG B 1 2 ? -30.922 10.227 -39.094 1 25.98 2 ARG B C 1
ATOM 4867 O O . ARG B 1 2 ? -31.359 11.242 -38.562 1 25.98 2 ARG B O 1
ATOM 4874 N N . PHE B 1 3 ? -30.984 9.133 -38.344 1 29.89 3 PHE B N 1
ATOM 4875 C CA . PHE B 1 3 ? -30.906 9.32 -36.906 1 29.89 3 PHE B CA 1
ATOM 4876 C C . PHE B 1 3 ? -29.641 10.062 -36.531 1 29.89 3 PHE B C 1
ATOM 4878 O O . PHE B 1 3 ? -28.547 9.711 -37 1 29.89 3 PHE B O 1
ATOM 4885 N N . PRO B 1 4 ? -29.828 11.297 -36.188 1 27.66 4 PRO B N 1
ATOM 4886 C CA . PRO B 1 4 ? -28.734 12.234 -35.906 1 27.66 4 PRO B CA 1
ATOM 4887 C C . PRO B 1 4 ? -27.766 11.703 -34.844 1 27.66 4 PRO B C 1
ATOM 4889 O O . PRO B 1 4 ? -28.141 10.844 -34.031 1 27.66 4 PRO B O 1
ATOM 4892 N N . SER B 1 5 ? -26.438 11.727 -35.156 1 28.91 5 SER B N 1
ATOM 4893 C CA . SER B 1 5 ? -25.203 11.344 -34.469 1 28.91 5 SER B CA 1
ATOM 4894 C C . SER B 1 5 ? -25.078 12.039 -33.125 1 28.91 5 SER B C 1
ATOM 4896 O O . SER B 1 5 ? -24.891 13.258 -33.062 1 28.91 5 SER B O 1
ATOM 4898 N N . SER B 1 6 ? -25.953 11.695 -32.219 1 26.36 6 SER B N 1
ATOM 4899 C CA . SER B 1 6 ? -25.859 12.438 -30.969 1 26.36 6 SER B CA 1
ATOM 4900 C C . SER B 1 6 ? -24.469 12.352 -30.375 1 26.36 6 SER B C 1
ATOM 4902 O O . SER B 1 6 ? -23.953 11.25 -30.141 1 26.36 6 SER B O 1
ATOM 4904 N N . THR B 1 7 ? -23.656 13.32 -30.656 1 27.91 7 THR B N 1
ATOM 4905 C CA . THR B 1 7 ? -22.312 13.578 -30.125 1 27.91 7 THR B CA 1
ATOM 4906 C C . THR B 1 7 ? -22.328 13.578 -28.609 1 27.91 7 THR B C 1
ATOM 4908 O O . THR B 1 7 ? -23 14.398 -27.984 1 27.91 7 THR B O 1
ATO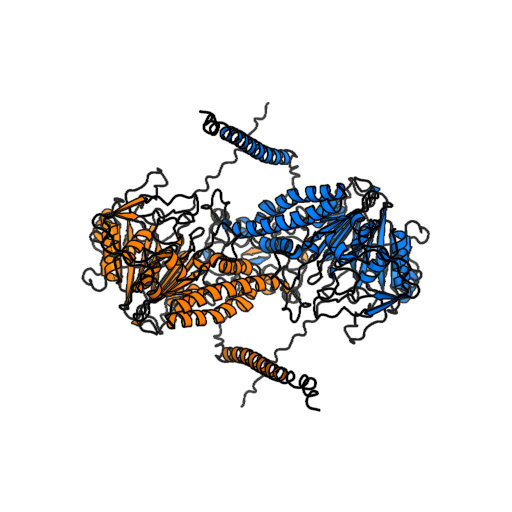M 4911 N N . ALA B 1 8 ? -22.172 12.414 -28.031 1 29.2 8 ALA B N 1
ATOM 4912 C CA . ALA B 1 8 ? -22.047 12.375 -26.578 1 29.2 8 ALA B CA 1
ATOM 4913 C C . ALA B 1 8 ? -20.906 13.281 -26.109 1 29.2 8 ALA B C 1
ATOM 4915 O O . ALA B 1 8 ? -19.734 13.023 -26.391 1 29.2 8 ALA B O 1
ATOM 4916 N N . THR B 1 9 ? -21.203 14.633 -26.094 1 26.3 9 THR B N 1
ATOM 4917 C CA . THR B 1 9 ? -20.297 15.641 -25.531 1 26.3 9 THR B CA 1
ATOM 4918 C C . THR B 1 9 ? -19.828 15.227 -24.141 1 26.3 9 THR B C 1
ATOM 4920 O O . THR B 1 9 ? -20.641 14.953 -23.266 1 26.3 9 THR B O 1
ATOM 4923 N N . LEU B 1 10 ? -18.656 14.656 -24.125 1 30.53 10 LEU B N 1
ATOM 4924 C CA . LEU B 1 10 ? -17.984 14.531 -22.828 1 30.53 10 LEU B CA 1
ATOM 4925 C C . LEU B 1 10 ? -18.062 15.836 -22.047 1 30.53 10 LEU B C 1
ATOM 4927 O O . LEU B 1 10 ? -17.516 16.859 -22.469 1 30.53 10 LEU B O 1
ATOM 4931 N N . VAL B 1 11 ? -19.219 16.078 -21.484 1 27.75 11 VAL B N 1
ATOM 4932 C CA . VAL B 1 11 ? -19.297 17.25 -20.609 1 27.75 11 VAL B CA 1
ATOM 4933 C C . VAL B 1 11 ? -18.062 17.281 -19.703 1 27.75 11 VAL B C 1
ATOM 4935 O O . VAL B 1 11 ? -17.844 16.344 -18.922 1 27.75 11 VAL B O 1
ATOM 4938 N N . ALA B 1 12 ? -17.047 17.922 -20.156 1 32.09 12 ALA B N 1
ATOM 4939 C CA . ALA B 1 12 ? -15.992 18.391 -19.266 1 32.09 12 ALA B CA 1
ATOM 4940 C C . ALA B 1 12 ? -16.578 18.859 -17.938 1 32.09 12 ALA B C 1
ATOM 4942 O O . ALA B 1 12 ? -17.234 19.906 -17.875 1 32.09 12 ALA B O 1
ATOM 4943 N N . VAL B 1 13 ? -16.969 17.953 -17.141 1 31.77 13 VAL B N 1
ATOM 4944 C CA . VAL B 1 13 ? -17.344 18.453 -15.812 1 31.77 13 VAL B CA 1
ATOM 4945 C C . VAL B 1 13 ? -16.234 19.344 -15.266 1 31.77 13 VAL B C 1
ATOM 4947 O O . VAL B 1 13 ? -15.102 18.891 -15.109 1 31.77 13 VAL B O 1
ATOM 4950 N N . LEU B 1 14 ? -16.391 20.578 -15.523 1 31.88 14 LEU B N 1
ATOM 4951 C CA . LEU B 1 14 ? -15.625 21.578 -14.773 1 31.88 14 LEU B CA 1
ATOM 4952 C C . LEU B 1 14 ? -15.539 21.203 -13.297 1 31.88 14 LEU B C 1
ATOM 4954 O O . LEU B 1 14 ? -16.562 21.203 -12.594 1 31.88 14 LEU B O 1
ATOM 4958 N N . ALA B 1 15 ? -14.578 20.422 -12.992 1 36.16 15 ALA B N 1
ATOM 4959 C CA . ALA B 1 15 ? -14.25 20.188 -11.586 1 36.16 15 ALA B CA 1
ATOM 4960 C C . ALA B 1 15 ? -14.172 21.5 -10.82 1 36.16 15 ALA B C 1
ATOM 4962 O O . ALA B 1 15 ? -13.32 22.359 -11.117 1 36.16 15 ALA B O 1
ATOM 4963 N N . VAL B 1 16 ? -15.305 22 -10.477 1 34.66 16 VAL B N 1
ATOM 4964 C CA . VAL B 1 16 ? -15.188 23.078 -9.5 1 34.66 16 VAL B CA 1
ATOM 4965 C C . VAL B 1 16 ? -14.203 22.688 -8.406 1 34.66 16 VAL B C 1
ATOM 4967 O O . VAL B 1 16 ? -14.336 21.625 -7.793 1 34.66 16 VAL B O 1
ATOM 4970 N N . PRO B 1 17 ? -13.102 23.312 -8.438 1 40.06 17 PRO B N 1
ATOM 4971 C CA . PRO B 1 17 ? -12.25 23.047 -7.27 1 40.06 17 PRO B CA 1
ATOM 4972 C C . PRO B 1 17 ? -13.008 23.156 -5.949 1 40.06 17 PRO B C 1
ATOM 4974 O O . PRO B 1 17 ? -13.633 24.188 -5.668 1 40.06 17 PRO B O 1
ATOM 4977 N N . ALA B 1 18 ? -13.648 22.156 -5.531 1 38 18 ALA B N 1
ATOM 4978 C CA . ALA B 1 18 ? -14.062 22.219 -4.129 1 38 18 ALA B CA 1
ATOM 4979 C C . ALA B 1 18 ? -13.023 22.953 -3.281 1 38 18 ALA B C 1
ATOM 4981 O O . ALA B 1 18 ? -11.828 22.656 -3.379 1 38 18 ALA B O 1
ATOM 4982 N N . SER B 1 19 ? -13.367 24.094 -2.969 1 39.59 19 SER B N 1
ATOM 4983 C CA . SER B 1 19 ? -12.547 24.75 -1.957 1 39.59 19 SER B CA 1
ATOM 4984 C C . SER B 1 19 ? -12.188 23.797 -0.825 1 39.59 19 SER B C 1
ATOM 4986 O O . SER B 1 19 ? -13.031 23.5 0.027 1 39.59 19 SER B O 1
ATOM 4988 N N . VAL B 1 20 ? -11.484 22.781 -1.157 1 43.97 20 VAL B N 1
ATOM 4989 C CA . VAL B 1 20 ? -10.906 21.984 -0.078 1 43.97 20 VAL B CA 1
ATOM 4990 C C . VAL B 1 20 ? -10.305 22.922 0.978 1 43.97 20 VAL B C 1
ATOM 4992 O O . VAL B 1 20 ? -9.273 23.547 0.738 1 43.97 20 VAL B O 1
ATOM 4995 N N . THR B 1 21 ? -11.18 23.594 1.714 1 48.69 21 THR B N 1
ATOM 4996 C CA . THR B 1 21 ? -10.68 24.375 2.838 1 48.69 21 THR B CA 1
ATOM 4997 C C . THR B 1 21 ? -9.672 23.578 3.65 1 48.69 21 THR B C 1
ATOM 4999 O O . THR B 1 21 ? -9.852 22.375 3.861 1 48.69 21 THR B O 1
ATOM 5002 N N . TRP B 1 22 ? -8.438 24.109 3.812 1 60.59 22 TRP B N 1
ATOM 5003 C CA . TRP B 1 22 ? -7.379 23.734 4.742 1 60.59 22 TRP B CA 1
ATOM 5004 C C . TRP B 1 22 ? -7.918 23.625 6.164 1 60.59 22 TRP B C 1
ATOM 5006 O O . TRP B 1 22 ? -8.516 24.562 6.684 1 60.59 22 TRP B O 1
ATOM 5016 N N . ALA B 1 23 ? -8.266 22.484 6.676 1 66 23 ALA B N 1
ATOM 5017 C CA . ALA B 1 23 ? -8.906 22.25 7.965 1 66 23 ALA B CA 1
ATOM 5018 C C . ALA B 1 23 ? -7.883 21.812 9.016 1 66 23 ALA B C 1
ATOM 5020 O O . ALA B 1 23 ? -7.934 20.688 9.5 1 66 23 ALA B O 1
ATOM 5021 N N . CYS B 1 24 ? -7.094 22.781 9.461 1 89.62 24 CYS B N 1
ATOM 5022 C CA . CYS B 1 24 ? -6 22.562 10.406 1 89.62 24 CYS B CA 1
ATOM 5023 C C . CYS B 1 24 ? -6.508 22.609 11.844 1 89.62 24 CYS B C 1
ATOM 5025 O O . CYS B 1 24 ? -7.668 22.953 12.086 1 89.62 24 CYS B O 1
ATOM 5027 N N . THR B 1 25 ? -5.766 22.094 12.734 1 96.38 25 THR B N 1
ATOM 5028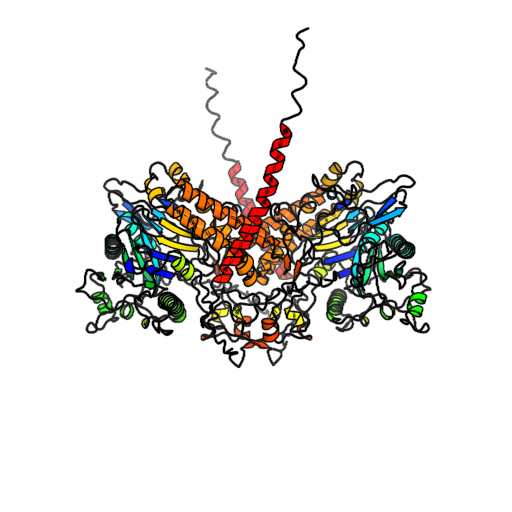 C CA . THR B 1 25 ? -5.984 22.125 14.172 1 96.38 25 THR B CA 1
ATOM 5029 C C . THR B 1 25 ? -4.793 22.75 14.883 1 96.38 25 THR B C 1
ATOM 5031 O O . THR B 1 25 ? -3.641 22.484 14.539 1 96.38 25 THR B O 1
ATOM 5034 N N . THR B 1 26 ? -5.047 23.641 15.844 1 98.5 26 THR B N 1
ATOM 5035 C CA . THR B 1 26 ? -3.967 24.203 16.641 1 98.5 26 THR B CA 1
ATOM 5036 C C . THR B 1 26 ? -4.359 24.266 18.125 1 98.5 26 THR B C 1
ATOM 5038 O O . THR B 1 26 ? -5.535 24.453 18.438 1 98.5 26 THR B O 1
ATOM 5041 N N . VAL B 1 27 ? -3.449 24 18.984 1 98.81 27 VAL B N 1
ATOM 5042 C CA . VAL B 1 27 ? -3.588 24 20.438 1 98.81 27 VAL B CA 1
ATOM 5043 C C . VAL B 1 27 ? -2.496 24.859 21.062 1 98.81 27 VAL B C 1
ATOM 5045 O O . VAL B 1 27 ? -1.351 24.859 20.609 1 98.81 27 VAL B O 1
ATOM 5048 N N . VAL B 1 28 ? -2.818 25.641 22.094 1 98.88 28 VAL B N 1
ATOM 5049 C CA . VAL B 1 28 ? -1.833 26.453 22.812 1 98.88 28 VAL B CA 1
ATOM 5050 C C . VAL B 1 28 ? -2.021 26.281 24.312 1 98.88 28 VAL B C 1
ATOM 5052 O O . VAL B 1 28 ? -3.152 26.203 24.797 1 98.88 28 VAL B O 1
ATOM 5055 N N . ILE B 1 29 ? -0.942 26.141 25 1 98.56 29 ILE B N 1
ATOM 5056 C CA . ILE B 1 29 ? -0.887 25.859 26.438 1 98.56 29 ILE B CA 1
ATOM 5057 C C . ILE B 1 29 ? -0.183 27 27.156 1 98.56 29 ILE B C 1
ATOM 5059 O O . ILE B 1 29 ? 0.943 27.359 26.812 1 98.56 29 ILE B O 1
ATOM 5063 N N . SER B 1 30 ? -0.835 27.562 28.188 1 98.56 30 SER B N 1
ATOM 5064 C CA . SER B 1 30 ? -0.183 28.594 29 1 98.56 30 SER B CA 1
ATOM 5065 C C . SER B 1 30 ? 0.996 28.016 29.781 1 98.56 30 SER B C 1
ATOM 5067 O O . SER B 1 30 ? 1.067 26.797 30 1 98.56 30 SER B O 1
ATOM 5069 N N . LYS B 1 31 ? 1.897 28.859 30.172 1 98.25 31 LYS B N 1
ATOM 5070 C CA . LYS B 1 31 ? 3.107 28.391 30.844 1 98.25 31 LYS B CA 1
ATOM 5071 C C . LYS B 1 31 ? 2.773 27.719 32.156 1 98.25 31 LYS B C 1
ATOM 5073 O O . LYS B 1 31 ? 3.457 26.781 32.562 1 98.25 31 LYS B O 1
ATOM 5078 N N . GLU B 1 32 ? 1.66 28.109 32.875 1 98.19 32 GLU B N 1
ATOM 5079 C CA . GLU B 1 32 ? 1.289 27.547 34.156 1 98.19 32 GLU B CA 1
ATOM 5080 C C . GLU B 1 32 ? 0.673 26.156 34 1 98.19 32 GLU B C 1
ATOM 5082 O O . GLU B 1 32 ? 0.579 25.406 34.969 1 98.19 32 GLU B O 1
ATOM 5087 N N . ALA B 1 33 ? 0.248 25.828 32.812 1 98.38 33 ALA B N 1
ATOM 5088 C CA . ALA B 1 33 ? -0.334 24.516 32.531 1 98.38 33 ALA B CA 1
ATOM 5089 C C . ALA B 1 33 ? 0.731 23.531 32.062 1 98.38 33 ALA B C 1
ATOM 5091 O O . ALA B 1 33 ? 0.483 22.328 31.984 1 98.38 33 ALA B O 1
ATOM 5092 N N . SER B 1 34 ? 1.885 24.031 31.766 1 98.06 34 SER B N 1
ATOM 5093 C CA . SER B 1 34 ? 2.992 23.219 31.266 1 98.06 34 SER B CA 1
ATOM 5094 C C . SER B 1 34 ? 3.824 22.641 32.406 1 98.06 34 SER B C 1
ATOM 5096 O O . SER B 1 34 ? 4.008 23.297 33.438 1 98.06 34 SER B O 1
ATOM 5098 N N . SER B 1 35 ? 4.418 21.484 32.219 1 97.69 35 SER B N 1
ATOM 5099 C CA . SER B 1 35 ? 5.23 20.812 33.219 1 97.69 35 SER B CA 1
ATOM 5100 C C . SER B 1 35 ? 6.578 21.516 33.406 1 97.69 35 SER B C 1
ATOM 5102 O O . SER B 1 35 ? 7.227 21.391 34.438 1 97.69 35 SER B O 1
ATOM 5104 N N . THR B 1 36 ? 7 22.25 32.438 1 97 36 THR B N 1
ATOM 5105 C CA . THR B 1 36 ? 8.32 22.875 32.438 1 97 36 THR B CA 1
ATOM 5106 C C . THR B 1 36 ? 8.203 24.391 32.656 1 97 36 THR B C 1
ATOM 5108 O O . THR B 1 36 ? 9.219 25.094 32.719 1 97 36 THR B O 1
ATOM 5111 N N . GLY B 1 37 ? 7.055 24.891 32.719 1 97.62 37 GLY B N 1
ATOM 5112 C CA . GLY B 1 37 ? 6.859 26.328 32.844 1 97.62 37 GLY B CA 1
ATOM 5113 C C . GLY B 1 37 ? 7.074 27.094 31.562 1 97.62 37 GLY B C 1
ATOM 5114 O O . GLY B 1 37 ? 7.309 28.297 31.578 1 97.62 37 GLY B O 1
ATOM 5115 N N . VAL B 1 38 ? 7.062 26.453 30.5 1 98 38 VAL B N 1
ATOM 5116 C CA . VAL B 1 38 ? 7.191 27.047 29.172 1 98 38 VAL B CA 1
ATOM 5117 C C . VAL B 1 38 ? 5.848 26.969 28.453 1 98 38 VAL B C 1
ATOM 5119 O O . VAL B 1 38 ? 5.219 25.922 28.391 1 98 38 VAL B O 1
ATOM 5122 N N . ALA B 1 39 ? 5.344 28.109 27.922 1 98.44 39 ALA B N 1
ATOM 5123 C CA . ALA B 1 39 ? 4.188 28.062 27.031 1 98.44 39 ALA B CA 1
ATOM 5124 C C . ALA B 1 39 ? 4.504 27.25 25.766 1 98.44 39 ALA B C 1
ATOM 5126 O O . ALA B 1 39 ? 5.633 27.281 25.266 1 98.44 39 ALA B O 1
ATOM 5127 N N . MET B 1 40 ? 3.566 26.5 25.281 1 97.94 40 MET B N 1
ATOM 5128 C CA . MET B 1 40 ? 3.838 25.766 24.047 1 97.94 40 MET B CA 1
ATOM 5129 C C . MET B 1 40 ? 2.6 25.703 23.156 1 97.94 40 MET B C 1
ATOM 5131 O O . MET B 1 40 ? 1.483 25.938 23.625 1 97.94 40 MET B O 1
ATOM 5135 N N . LEU B 1 41 ? 2.775 25.484 21.906 1 98.25 41 LEU B N 1
ATOM 5136 C CA . LEU B 1 41 ? 1.648 25.297 21 1 98.25 41 LEU B CA 1
ATOM 5137 C C . LEU B 1 41 ? 1.95 24.234 19.953 1 98.25 41 LEU B C 1
ATOM 5139 O O . LEU B 1 41 ? 3.109 23.859 19.766 1 98.25 41 LEU B O 1
ATOM 5143 N N . ALA B 1 42 ? 0.922 23.656 19.406 1 98.69 42 ALA B N 1
ATOM 5144 C CA . ALA B 1 42 ? 1.025 22.703 18.312 1 98.69 42 ALA B CA 1
ATOM 5145 C C . ALA B 1 42 ? 0.007 23.016 17.219 1 98.69 42 ALA B C 1
ATOM 5147 O O . ALA B 1 42 ? -1.029 23.625 17.484 1 98.69 42 ALA B O 1
ATOM 5148 N N . HIS B 1 43 ? 0.377 22.656 16.016 1 98.06 43 HIS B N 1
ATOM 5149 C CA . HIS B 1 43 ? -0.418 22.969 14.828 1 98.06 43 HIS B CA 1
ATOM 5150 C C . HIS B 1 43 ? -0.251 21.906 13.75 1 98.06 43 HIS B C 1
ATOM 5152 O O . HIS B 1 43 ? 0.875 21.547 13.398 1 98.06 43 HIS B O 1
ATOM 5158 N N . SER B 1 44 ? -1.398 21.312 13.289 1 97.31 44 SER B N 1
ATOM 5159 C CA . SER B 1 44 ? -1.368 20.453 12.117 1 97.31 44 SER B CA 1
ATOM 5160 C C . SER B 1 44 ? -1.693 21.234 10.852 1 97.31 44 SER B C 1
ATOM 5162 O O . SER B 1 44 ? -2.725 21.906 10.773 1 97.31 44 SER B O 1
ATOM 5164 N N . ALA B 1 45 ? -0.781 21.172 9.914 1 95.5 45 ALA B N 1
ATOM 5165 C CA . ALA B 1 45 ? -1.034 21.75 8.594 1 95.5 45 ALA B CA 1
ATOM 5166 C C . ALA B 1 45 ? -1.619 20.703 7.645 1 95.5 45 ALA B C 1
ATOM 5168 O O . ALA B 1 45 ? -0.886 19.891 7.074 1 95.5 45 ALA B O 1
ATOM 5169 N N . ASP B 1 46 ? -2.916 20.797 7.473 1 92.06 46 ASP B N 1
ATOM 5170 C CA . ASP B 1 46 ? -3.629 19.828 6.656 1 92.06 46 ASP B CA 1
ATOM 5171 C C . ASP B 1 46 ? -3.844 20.344 5.238 1 92.06 46 ASP B C 1
ATOM 5173 O O . ASP B 1 46 ? -4.715 21.188 5.008 1 92.06 46 ASP B O 1
ATOM 5177 N N . CYS B 1 47 ? -2.998 19.859 4.336 1 84.75 47 CYS B N 1
ATOM 5178 C CA . CYS B 1 47 ? -3.033 20.328 2.953 1 84.75 47 CYS B CA 1
ATOM 5179 C C . CYS B 1 47 ? -2.598 19.219 1.996 1 84.75 47 CYS B C 1
ATOM 5181 O O . CYS B 1 47 ? -1.685 18.453 2.303 1 84.75 47 CYS B O 1
ATOM 5183 N N . PHE B 1 48 ? -3.191 19.062 0.794 1 73.94 48 PHE B N 1
ATOM 5184 C CA . PHE B 1 48 ? -2.916 17.984 -0.136 1 73.94 48 PHE B CA 1
ATOM 5185 C C . PHE B 1 48 ? -1.686 18.281 -0.981 1 73.94 48 PHE B C 1
ATOM 5187 O O . PHE B 1 48 ? -0.977 17.375 -1.411 1 73.94 48 PHE B O 1
ATOM 5194 N N . ILE B 1 49 ? -1.41 19.484 -1.387 1 73.06 49 ILE B N 1
ATOM 5195 C CA . ILE B 1 49 ? -0.329 19.719 -2.34 1 73.06 49 ILE B CA 1
ATOM 5196 C C . ILE B 1 49 ? 0.62 20.781 -1.795 1 73.06 49 ILE B C 1
ATOM 5198 O O . ILE B 1 49 ? 1.303 21.469 -2.562 1 73.06 49 ILE B O 1
ATOM 5202 N N . CYS B 1 50 ? 0.722 20.812 -0.506 1 81.19 50 CYS B N 1
ATOM 5203 C CA . CYS B 1 50 ? 1.584 21.844 0.066 1 81.19 50 CYS B CA 1
ATOM 5204 C C . CYS B 1 50 ? 3.043 21.406 0.043 1 81.19 50 CYS B C 1
ATOM 5206 O O . CYS B 1 50 ? 3.338 20.203 0.056 1 81.19 50 CYS B O 1
ATOM 5208 N N . ASP B 1 51 ? 3.928 22.375 -0.113 1 85.31 51 ASP B N 1
ATOM 5209 C CA . ASP B 1 51 ? 5.367 22.156 -0.029 1 85.31 51 ASP B CA 1
ATOM 5210 C C . ASP B 1 51 ? 5.781 21.781 1.39 1 85.31 51 ASP B C 1
ATOM 5212 O O . ASP B 1 51 ? 5.723 22.594 2.305 1 85.31 51 ASP B O 1
ATOM 5216 N N . SER B 1 52 ? 6.219 20.531 1.552 1 85.62 52 SER B N 1
ATOM 5217 C CA . SER B 1 52 ? 6.539 20 2.871 1 85.62 52 SER B CA 1
ATOM 5218 C C . SER B 1 52 ? 7.988 20.297 3.246 1 85.62 52 SER B C 1
ATOM 5220 O O . SER B 1 52 ? 8.43 19.953 4.344 1 85.62 52 SER B O 1
ATOM 5222 N N . ARG B 1 53 ? 8.82 20.906 2.387 1 93.62 53 ARG B N 1
ATOM 5223 C CA . ARG B 1 53 ? 10.211 21.203 2.703 1 93.62 53 ARG B CA 1
ATOM 5224 C C . ARG B 1 53 ? 10.312 22.25 3.816 1 93.62 53 ARG B C 1
ATOM 5226 O O . ARG B 1 53 ? 9.438 23.109 3.953 1 93.62 53 ARG B O 1
ATOM 5233 N N . VAL B 1 54 ? 11.32 22.141 4.598 1 96.94 54 VAL B N 1
ATOM 5234 C CA . VAL B 1 54 ? 11.586 23.094 5.664 1 96.94 54 VAL B CA 1
ATOM 5235 C C . VAL B 1 54 ? 12.68 24.078 5.219 1 96.94 54 VAL B C 1
ATOM 5237 O O . VAL B 1 54 ? 13.773 23.656 4.832 1 96.94 54 VAL B O 1
ATOM 5240 N N . ALA B 1 55 ? 12.422 25.328 5.305 1 96.81 55 ALA B N 1
ATOM 5241 C CA . ALA B 1 55 ? 13.367 26.359 4.906 1 96.81 55 ALA B CA 1
ATOM 5242 C C . ALA B 1 55 ? 14.016 27.016 6.129 1 96.81 55 ALA B C 1
ATOM 5244 O O . ALA B 1 55 ? 13.352 27.25 7.137 1 96.81 55 ALA B O 1
ATOM 5245 N N . LEU B 1 56 ? 15.281 27.188 6.023 1 98.56 56 LEU B N 1
ATOM 5246 C CA . LEU B 1 56 ? 16.031 28.062 6.922 1 98.56 56 LEU B CA 1
ATOM 5247 C C . LEU B 1 56 ? 16.172 29.453 6.324 1 98.56 56 LEU B C 1
ATOM 5249 O O . LEU B 1 56 ? 16.922 29.656 5.363 1 98.56 56 LEU B O 1
ATOM 5253 N N . VAL B 1 57 ? 15.445 30.391 6.867 1 98.19 57 VAL B N 1
ATOM 5254 C CA . VAL B 1 57 ? 15.5 31.766 6.422 1 98.19 57 VAL B CA 1
ATOM 5255 C C . VAL B 1 57 ? 16.375 32.594 7.375 1 98.19 57 VAL B C 1
ATOM 5257 O O . VAL B 1 57 ? 15.969 32.875 8.508 1 98.19 57 VAL B O 1
ATOM 5260 N N . PRO B 1 58 ? 17.484 33.031 6.93 1 98.31 58 PRO B N 1
ATOM 5261 C CA . PRO B 1 58 ? 18.359 33.781 7.824 1 98.31 58 PRO B CA 1
ATOM 5262 C C . PRO B 1 58 ? 17.828 35.188 8.125 1 98.31 58 PRO B C 1
ATOM 5264 O O . PRO B 1 58 ? 17.125 35.781 7.297 1 98.31 58 PRO B O 1
ATOM 5267 N N . GLY B 1 59 ? 18.156 35.688 9.352 1 98 59 GLY B N 1
ATOM 5268 C CA . GLY B 1 59 ? 17.938 37.125 9.602 1 98 59 GLY B CA 1
ATOM 5269 C C . GLY B 1 59 ? 18.688 38 8.641 1 98 59 GLY B C 1
ATOM 5270 O O . GLY B 1 59 ? 19.703 37.594 8.055 1 98 59 GLY B O 1
ATOM 5271 N N . ARG B 1 60 ? 18.094 39.281 8.508 1 96.69 60 ARG B N 1
ATOM 5272 C CA . ARG B 1 60 ? 18.672 40.156 7.488 1 96.69 60 ARG B CA 1
ATOM 5273 C C . ARG B 1 60 ? 18.625 41.594 7.922 1 96.69 60 ARG B C 1
ATOM 5275 O O . ARG B 1 60 ? 17.672 42.031 8.57 1 96.69 60 ARG B O 1
ATOM 5282 N N . ASP B 1 61 ? 19.656 42.281 7.457 1 96.75 61 ASP B N 1
ATOM 5283 C CA . ASP B 1 61 ? 19.625 43.75 7.473 1 96.75 61 ASP B CA 1
ATOM 5284 C C . ASP B 1 61 ? 19.203 44.312 6.117 1 96.75 61 ASP B C 1
ATOM 5286 O O . ASP B 1 61 ? 19.594 43.781 5.074 1 96.75 61 ASP B O 1
ATOM 5290 N N . HIS B 1 62 ? 18.391 45.312 6.246 1 96.69 62 HIS B N 1
ATOM 5291 C CA . HIS B 1 62 ? 17.875 45.906 5.02 1 96.69 62 HIS B CA 1
ATOM 5292 C C . HIS B 1 62 ? 18.25 47.375 4.902 1 96.69 62 HIS B C 1
ATOM 5294 O O . HIS B 1 62 ? 18.391 48.062 5.914 1 96.69 62 HIS B O 1
ATOM 5300 N N . GLN B 1 63 ? 18.406 47.781 3.686 1 95.5 63 GLN B N 1
ATOM 5301 C CA . GLN B 1 63 ? 18.703 49.188 3.416 1 95.5 63 GLN B CA 1
ATOM 5302 C C . GLN B 1 63 ? 17.438 50.062 3.453 1 95.5 63 GLN B C 1
ATOM 5304 O O . GLN B 1 63 ? 16.344 49.531 3.275 1 95.5 63 GLN B O 1
ATOM 5309 N N . GLU B 1 64 ? 17.719 51.312 3.654 1 94.94 64 GLU B N 1
ATOM 5310 C CA . GLU B 1 64 ? 16.594 52.219 3.631 1 94.94 64 GLU B CA 1
ATOM 5311 C C . GLU B 1 64 ? 15.891 52.219 2.275 1 94.94 64 GLU B C 1
ATOM 5313 O O . GLU B 1 64 ? 16.547 52.219 1.232 1 94.94 64 GLU B O 1
ATOM 5318 N N . GLY B 1 65 ? 14.562 52.125 2.297 1 94.31 65 GLY B N 1
ATOM 5319 C CA . GLY B 1 65 ? 13.789 52.188 1.068 1 94.31 65 GLY B CA 1
ATOM 5320 C C . GLY B 1 65 ? 13.531 50.812 0.467 1 94.31 65 GLY B C 1
ATOM 5321 O O . GLY B 1 65 ? 12.742 50.688 -0.471 1 94.31 65 GLY B O 1
ATOM 5322 N N . GLU B 1 66 ? 14.109 49.844 1.039 1 95 66 GLU B N 1
ATOM 5323 C CA . GLU B 1 66 ? 13.867 48.5 0.529 1 95 66 GLU B CA 1
ATOM 5324 C C . GLU B 1 66 ? 12.422 48.062 0.761 1 95 66 GLU B C 1
ATOM 5326 O O . GLU B 1 66 ? 11.75 48.594 1.66 1 95 66 GLU B O 1
ATOM 5331 N N . GLN B 1 67 ? 11.992 47.156 -0.087 1 96.06 67 GLN B N 1
ATOM 5332 C CA . GLN B 1 67 ? 10.602 46.688 -0.023 1 96.06 67 GLN B CA 1
ATOM 5333 C C . GLN B 1 67 ? 10.523 45.25 0.474 1 96.06 67 GLN B C 1
ATOM 5335 O O . GLN B 1 67 ? 11.445 44.469 0.26 1 96.06 67 GLN B O 1
ATOM 5340 N N . HIS B 1 68 ? 9.484 45.062 1.184 1 95.94 68 HIS B N 1
ATOM 5341 C CA . HIS B 1 68 ? 9.109 43.719 1.591 1 95.94 68 HIS B CA 1
ATOM 5342 C C . HIS B 1 68 ? 8.227 43.031 0.544 1 95.94 68 HIS B C 1
ATOM 5344 O O . HIS B 1 68 ? 7.125 43.5 0.262 1 95.94 68 HIS B O 1
ATOM 5350 N N . ASP B 1 69 ? 8.688 41.844 -0.036 1 94.25 69 ASP B N 1
ATOM 5351 C CA . ASP B 1 69 ? 7.941 41.125 -1.052 1 94.25 69 ASP B CA 1
ATOM 5352 C C . ASP B 1 69 ? 6.867 40.25 -0.415 1 94.25 69 ASP B C 1
ATOM 5354 O O . ASP B 1 69 ? 7.129 39.531 0.562 1 94.25 69 ASP B O 1
ATOM 5358 N N . ILE B 1 70 ? 5.688 40.281 -0.921 1 95.06 70 ILE B N 1
ATOM 5359 C CA . ILE B 1 70 ? 4.555 39.469 -0.483 1 95.06 70 ILE B CA 1
ATOM 5360 C C . ILE B 1 70 ? 4.188 38.469 -1.573 1 95.06 70 ILE B C 1
ATOM 5362 O O . ILE B 1 70 ? 3.955 38.844 -2.723 1 95.06 70 ILE B O 1
ATOM 5366 N N . PHE B 1 71 ? 4.184 37.156 -1.142 1 90.19 71 PHE B N 1
ATOM 5367 C CA . PHE B 1 71 ? 3.9 36.094 -2.104 1 90.19 71 PHE B CA 1
ATOM 5368 C C . PHE B 1 71 ? 2.488 35.562 -1.909 1 90.19 71 PHE B C 1
ATOM 5370 O O . PHE B 1 71 ? 2.002 35.469 -0.779 1 90.19 71 PHE B O 1
ATOM 5377 N N . GLY B 1 72 ? 1.826 35.188 -2.936 1 79.56 72 GLY B N 1
ATOM 5378 C CA . GLY B 1 72 ? 0.465 34.688 -2.893 1 79.56 72 GLY B CA 1
ATOM 5379 C C . GLY B 1 72 ? 0.358 33.344 -2.225 1 79.56 72 GLY B C 1
ATOM 5380 O O . GLY B 1 72 ? 1.367 32.656 -2.014 1 79.56 72 GLY B O 1
ATOM 5381 N N . ILE B 1 73 ? -0.885 32.906 -1.866 1 74.44 73 ILE B N 1
ATOM 5382 C CA . ILE B 1 73 ? -1.188 31.672 -1.134 1 74.44 73 ILE B CA 1
ATOM 5383 C C . ILE B 1 73 ? -1.072 30.469 -2.07 1 74.44 73 ILE B C 1
ATOM 5385 O O . ILE B 1 73 ? -0.751 29.375 -1.632 1 74.44 73 ILE B O 1
ATOM 5389 N N . ASN B 1 74 ? -1.418 30.641 -3.285 1 65.69 74 ASN B N 1
ATOM 5390 C CA . ASN B 1 74 ? -1.448 29.547 -4.25 1 65.69 74 ASN B CA 1
ATOM 5391 C C . ASN B 1 74 ? -0.117 29.406 -4.98 1 65.69 74 ASN B C 1
ATOM 5393 O O . ASN B 1 74 ? -0.024 29.703 -6.172 1 65.69 74 ASN B O 1
ATOM 5397 N N . GLN B 1 75 ? 0.853 29.062 -4.234 1 66.19 75 GLN B N 1
ATOM 5398 C CA . GLN B 1 75 ? 2.143 28.906 -4.898 1 66.19 75 GLN B CA 1
ATOM 5399 C C . GLN B 1 75 ? 2.459 27.438 -5.133 1 66.19 75 GLN B C 1
ATOM 5401 O O . GLN B 1 75 ? 2.428 26.625 -4.195 1 66.19 75 GLN B O 1
ATOM 5406 N N . PRO B 1 76 ? 2.658 27.156 -6.41 1 62.94 76 PRO B N 1
ATOM 5407 C CA . PRO B 1 76 ? 2.934 25.75 -6.738 1 62.94 76 PRO B CA 1
ATOM 5408 C C . PRO B 1 76 ? 4.285 25.281 -6.215 1 62.94 76 PRO B C 1
ATOM 5410 O O . PRO B 1 76 ? 5.18 26.094 -5.973 1 62.94 76 PRO B O 1
ATOM 5413 N N . TYR B 1 77 ? 4.418 24.062 -5.895 1 71.44 77 TYR B N 1
ATOM 5414 C CA . TYR B 1 77 ? 5.715 23.453 -5.645 1 71.44 77 TYR B CA 1
ATOM 5415 C C . TYR B 1 77 ? 6.609 23.547 -6.871 1 71.44 77 TYR B C 1
ATOM 5417 O O . TYR B 1 77 ? 6.156 23.328 -8 1 71.44 77 TYR B O 1
ATOM 5425 N N . PRO B 1 78 ? 7.812 23.844 -6.797 1 78 78 PRO B N 1
ATOM 5426 C CA . PRO B 1 78 ? 8.469 24.281 -5.562 1 78 78 PRO B CA 1
ATOM 5427 C C . PRO B 1 78 ? 8.336 25.781 -5.32 1 78 78 PRO B C 1
ATOM 5429 O O . PRO B 1 78 ? 8.375 26.578 -6.273 1 78 78 PRO B O 1
ATOM 5432 N N . ARG B 1 79 ? 8.266 26.141 -4.121 1 83.19 79 ARG B N 1
ATOM 5433 C CA . ARG B 1 79 ? 8.328 27.562 -3.775 1 83.19 79 ARG B CA 1
ATOM 5434 C C . ARG B 1 79 ? 9.656 28.172 -4.199 1 83.19 79 ARG B C 1
ATOM 5436 O O . ARG B 1 79 ? 10.719 27.594 -3.949 1 83.19 79 ARG B O 1
ATOM 5443 N N . ALA B 1 80 ? 9.555 29.234 -4.863 1 84.69 80 ALA B N 1
ATOM 5444 C CA . ALA B 1 80 ? 10.742 29.953 -5.328 1 84.69 80 ALA B CA 1
ATOM 5445 C C . ALA B 1 80 ? 10.703 31.406 -4.883 1 84.69 80 ALA B C 1
ATOM 5447 O O . ALA B 1 80 ? 10.688 32.312 -5.715 1 84.69 80 ALA B O 1
ATOM 5448 N N . TYR B 1 81 ? 10.797 31.641 -3.615 1 87.25 81 TYR B N 1
ATOM 5449 C CA . TYR B 1 81 ? 10.625 32.938 -2.971 1 87.25 81 TYR B CA 1
ATOM 5450 C C . TYR B 1 81 ? 11.922 33.75 -2.984 1 87.25 81 TYR B C 1
ATOM 5452 O O . TYR B 1 81 ? 12.367 34.25 -1.946 1 87.25 81 TYR B O 1
ATOM 5460 N N . ASN B 1 82 ? 12.539 33.719 -4.074 1 81.88 82 ASN B N 1
ATOM 5461 C CA . ASN B 1 82 ? 13.758 34.5 -4.281 1 81.88 82 ASN B CA 1
ATOM 5462 C C . ASN B 1 82 ? 14.883 34 -3.367 1 81.88 82 ASN B C 1
ATOM 5464 O O . ASN B 1 82 ? 15.07 32.812 -3.184 1 81.88 82 ASN B O 1
ATOM 5468 N N . ASP B 1 83 ? 15.656 34.969 -2.867 1 88.69 83 ASP B N 1
ATOM 5469 C CA . ASP B 1 83 ? 16.859 34.594 -2.123 1 88.69 83 ASP B CA 1
ATOM 5470 C C . ASP B 1 83 ? 16.578 34.562 -0.623 1 88.69 83 ASP B C 1
ATOM 5472 O O . ASP B 1 83 ? 17.484 34.719 0.188 1 88.69 83 ASP B O 1
ATOM 5476 N N . ARG B 1 84 ? 15.289 34.344 -0.268 1 93.38 84 ARG B N 1
ATOM 5477 C CA . ARG B 1 84 ? 14.93 34.281 1.145 1 93.38 84 ARG B CA 1
ATOM 5478 C C . ARG B 1 84 ? 15.609 33.094 1.83 1 93.38 84 ARG B C 1
ATOM 5480 O O . ARG B 1 84 ? 15.961 33.188 3.008 1 93.38 84 ARG B O 1
ATOM 5487 N N . ALA B 1 85 ? 15.766 32 1.193 1 95.38 85 ALA B N 1
ATOM 5488 C CA . ALA B 1 85 ? 16.422 30.781 1.687 1 95.38 85 ALA B CA 1
ATOM 5489 C C . ALA B 1 85 ? 17.078 30.016 0.546 1 95.38 85 ALA B C 1
ATOM 5491 O O . ALA B 1 85 ? 16.703 30.172 -0.619 1 95.38 85 ALA B O 1
ATOM 5492 N N . ALA B 1 86 ? 18 29.141 0.903 1 93.88 86 ALA B N 1
ATOM 5493 C CA . ALA B 1 86 ? 18.734 28.375 -0.102 1 93.88 86 ALA B CA 1
ATOM 5494 C C . ALA B 1 86 ? 17.781 27.484 -0.912 1 93.88 86 ALA B C 1
ATOM 5496 O O . ALA B 1 86 ? 17.938 27.344 -2.127 1 93.88 86 ALA B O 1
ATOM 5497 N N . ILE B 1 87 ? 16.781 26.953 -0.325 1 91.38 87 ILE B N 1
ATOM 5498 C CA . ILE B 1 87 ? 15.922 25.984 -0.992 1 91.38 87 ILE B CA 1
ATOM 5499 C C . ILE B 1 87 ? 14.945 26.688 -1.926 1 91.38 87 ILE B C 1
ATOM 5501 O O . ILE B 1 87 ? 14.273 26.047 -2.732 1 91.38 87 ILE B O 1
ATOM 5505 N N . TYR B 1 88 ? 14.812 27.953 -1.801 1 90.56 88 TYR B N 1
ATOM 5506 C CA . TYR B 1 88 ? 13.883 28.734 -2.623 1 90.56 88 TYR B CA 1
ATOM 5507 C C . TYR B 1 88 ? 14.547 29.172 -3.924 1 90.56 88 TYR B C 1
ATOM 5509 O O . TYR B 1 88 ? 13.883 29.719 -4.809 1 90.56 88 TYR B O 1
ATOM 5517 N N . LEU B 1 89 ? 15.82 28.938 -4.035 1 83.38 89 LEU B N 1
ATOM 5518 C CA . LEU B 1 89 ? 16.5 29.266 -5.281 1 83.38 89 LEU B CA 1
ATOM 5519 C C . LEU B 1 89 ? 15.992 28.375 -6.422 1 83.38 89 LEU B C 1
ATOM 5521 O O . LEU B 1 89 ? 15.875 27.156 -6.27 1 83.38 89 LEU B O 1
ATOM 5525 N N . PRO B 1 90 ? 15.492 29.062 -7.422 1 74.31 90 PRO B N 1
ATOM 5526 C CA . PRO B 1 90 ? 14.906 28.266 -8.508 1 74.31 90 PRO B CA 1
ATOM 5527 C C . PRO B 1 90 ? 15.891 27.25 -9.094 1 74.31 90 PRO B C 1
ATOM 5529 O O . PRO B 1 90 ? 17.094 27.531 -9.18 1 74.31 90 PRO B O 1
ATOM 5532 N N . PRO B 1 91 ? 15.328 26.031 -9.281 1 64.19 91 PRO B N 1
ATOM 5533 C CA . PRO B 1 91 ? 16.219 25.109 -9.992 1 64.19 91 PRO B CA 1
ATOM 5534 C C . PRO B 1 91 ? 16.672 25.656 -11.344 1 64.19 91 PRO B C 1
ATOM 5536 O O . PRO B 1 91 ? 16.125 26.656 -11.828 1 64.19 91 PRO B O 1
ATOM 5539 N N . ASN B 1 92 ? 17.703 25.094 -11.883 1 61.38 92 ASN B N 1
ATOM 5540 C CA . ASN B 1 92 ? 18.281 25.562 -13.141 1 61.38 92 ASN B CA 1
ATOM 5541 C C . ASN B 1 92 ? 17.203 25.75 -14.211 1 61.38 92 ASN B C 1
ATOM 5543 O O . ASN B 1 92 ? 16.422 24.844 -14.477 1 61.38 92 ASN B O 1
ATOM 5547 N N . GLY B 1 93 ? 17.125 26.859 -14.664 1 60.91 93 GLY B N 1
ATOM 5548 C CA . GLY B 1 93 ? 16.281 27.188 -15.797 1 60.91 93 GLY B CA 1
ATOM 5549 C C . GLY B 1 93 ? 14.891 27.656 -15.398 1 60.91 93 GLY B C 1
ATOM 5550 O O . GLY B 1 93 ? 14.086 28.031 -16.25 1 60.91 93 GLY B O 1
ATOM 5551 N N . LYS B 1 94 ? 14.57 27.609 -14.031 1 67.38 94 LYS B N 1
ATOM 5552 C CA . LYS B 1 94 ? 13.242 28.078 -13.625 1 67.38 94 LYS B CA 1
ATOM 5553 C C . LYS B 1 94 ? 13.305 29.484 -13.031 1 67.38 94 LYS B C 1
ATOM 5555 O O . LYS B 1 94 ? 14.383 29.938 -12.641 1 67.38 94 LYS B O 1
ATOM 5560 N N . ASN B 1 95 ? 12.188 30.188 -13.156 1 74.69 95 ASN B N 1
ATOM 5561 C CA . ASN B 1 95 ? 12.109 31.562 -12.672 1 74.69 95 ASN B CA 1
ATOM 5562 C C . ASN B 1 95 ? 11.625 31.625 -11.227 1 74.69 95 ASN B C 1
ATOM 5564 O O . ASN B 1 95 ? 10.945 30.703 -10.758 1 74.69 95 ASN B O 1
ATOM 5568 N N . PHE B 1 96 ? 12.078 32.656 -10.547 1 76.88 96 PHE B N 1
ATOM 5569 C CA . PHE B 1 96 ? 11.547 33 -9.234 1 76.88 96 PHE B CA 1
ATOM 5570 C C . PHE B 1 96 ? 10.055 33.312 -9.312 1 76.88 96 PHE B C 1
ATOM 5572 O O . PHE B 1 96 ? 9.562 33.719 -10.367 1 76.88 96 PHE B O 1
ATOM 5579 N N . THR B 1 97 ? 9.398 33.094 -8.203 1 83.88 97 THR B N 1
ATOM 5580 C CA . THR B 1 97 ? 8.008 33.531 -8.094 1 83.88 97 THR B CA 1
ATOM 5581 C C . THR B 1 97 ? 7.902 35.031 -8.047 1 83.88 97 THR B C 1
ATOM 5583 O O . THR B 1 97 ? 8.625 35.688 -7.289 1 83.88 97 THR B O 1
ATOM 5586 N N . GLU B 1 98 ? 7.113 35.562 -8.883 1 86.62 98 GLU B N 1
ATOM 5587 C CA . GLU B 1 98 ? 6.871 37 -8.836 1 86.62 98 GLU B CA 1
ATOM 5588 C C . GLU B 1 98 ? 6.02 37.375 -7.629 1 86.62 98 GLU B C 1
ATOM 5590 O O . GLU B 1 98 ? 4.961 36.781 -7.402 1 86.62 98 GLU B O 1
ATOM 5595 N N . PRO B 1 99 ? 6.469 38.375 -6.812 1 91.5 99 PRO B N 1
ATOM 5596 C CA . PRO B 1 99 ? 5.645 38.812 -5.684 1 91.5 99 PRO B CA 1
ATOM 5597 C C . PRO B 1 99 ? 4.309 39.406 -6.125 1 91.5 99 PRO B C 1
ATOM 5599 O O . PRO B 1 99 ? 4.246 40.094 -7.133 1 91.5 99 PRO B O 1
ATOM 5602 N N . SER B 1 100 ? 3.316 39.188 -5.359 1 91.75 100 SER B N 1
ATOM 5603 C CA . SER B 1 100 ? 1.978 39.688 -5.656 1 91.75 100 SER B CA 1
ATOM 5604 C C . SER B 1 100 ? 1.793 41.125 -5.152 1 91.75 100 SER B C 1
ATOM 5606 O O . SER B 1 100 ? 0.905 41.844 -5.613 1 91.75 100 SER B O 1
ATOM 5608 N N . ALA B 1 101 ? 2.541 41.531 -4.191 1 94.75 101 ALA B N 1
ATOM 5609 C CA . ALA B 1 101 ? 2.506 42.875 -3.627 1 94.75 101 ALA B CA 1
ATOM 5610 C C . ALA B 1 101 ? 3.818 43.219 -2.924 1 94.75 101 ALA B C 1
ATOM 5612 O O . ALA B 1 101 ? 4.688 42.344 -2.775 1 94.75 101 ALA B O 1
ATOM 5613 N N . ARG B 1 102 ? 3.93 44.5 -2.576 1 96.56 102 ARG B N 1
ATOM 5614 C CA . ARG B 1 102 ? 5.094 44.969 -1.828 1 96.56 102 ARG B CA 1
ATOM 5615 C C . ARG B 1 102 ? 4.699 46.062 -0.827 1 96.56 102 ARG B C 1
ATOM 5617 O O . ARG B 1 102 ? 3.758 46.812 -1.063 1 96.56 102 ARG B O 1
ATOM 5624 N N . ILE B 1 103 ? 5.348 46.062 0.251 1 97.69 103 ILE B N 1
ATOM 5625 C CA . ILE B 1 103 ? 5.223 47.125 1.246 1 97.69 103 ILE B CA 1
ATOM 5626 C C . ILE B 1 103 ? 6.609 47.531 1.73 1 97.69 103 ILE B C 1
ATOM 5628 O O . ILE B 1 103 ? 7.598 46.844 1.475 1 97.69 103 ILE B O 1
ATOM 5632 N N . PRO B 1 104 ? 6.734 48.656 2.439 1 97.12 104 PRO B N 1
ATOM 5633 C CA . PRO B 1 104 ? 8.047 49.062 2.951 1 97.12 104 PRO B CA 1
ATOM 5634 C C . PRO B 1 104 ? 8.641 48.031 3.914 1 97.12 104 PRO B C 1
ATOM 5636 O O . PRO B 1 104 ? 7.914 47.438 4.734 1 97.12 104 PRO B O 1
ATOM 5639 N N . GLU B 1 105 ? 9.922 47.875 3.842 1 96.94 105 GLU B N 1
ATOM 5640 C CA . GLU B 1 105 ? 10.617 46.938 4.711 1 96.94 105 GLU B CA 1
ATOM 5641 C C . GLU B 1 105 ? 11.18 47.625 5.945 1 96.94 105 GLU B C 1
ATOM 5643 O O . GLU B 1 105 ? 11.43 48.844 5.922 1 96.94 105 GLU B O 1
ATOM 5648 N N . VAL B 1 106 ? 11.344 46.938 7.004 1 97.12 106 VAL B N 1
ATOM 5649 C CA . VAL B 1 106 ? 11.977 47.438 8.219 1 97.12 106 VAL B CA 1
ATOM 5650 C C . VAL B 1 106 ? 13.492 47.25 8.117 1 97.12 106 VAL B C 1
ATOM 5652 O O . VAL B 1 106 ? 13.977 46.5 7.281 1 97.12 106 VAL B O 1
ATOM 5655 N N . PRO B 1 107 ? 14.258 47.875 8.938 1 97.19 107 PRO B N 1
ATOM 5656 C CA . PRO B 1 107 ? 15.719 47.812 8.82 1 97.19 107 PRO B CA 1
ATOM 5657 C C . PRO B 1 107 ? 16.281 46.438 9.109 1 97.19 107 PRO B C 1
ATOM 5659 O O . PRO B 1 107 ? 17.359 46.094 8.609 1 97.19 107 PRO B O 1
ATOM 5662 N N . ARG B 1 108 ? 15.57 45.719 9.953 1 97.62 108 ARG B N 1
ATOM 5663 C CA . ARG B 1 108 ? 16.047 44.375 10.273 1 97.62 108 ARG B CA 1
ATOM 5664 C C . ARG B 1 108 ? 14.891 43.375 10.414 1 97.62 108 ARG B C 1
ATOM 5666 O O . ARG B 1 108 ? 13.852 43.719 11 1 97.62 108 ARG B O 1
ATOM 5673 N N . THR B 1 109 ? 15.094 42.188 9.914 1 98.38 109 THR B N 1
ATOM 5674 C CA . THR B 1 109 ? 14.125 41.125 10.078 1 98.38 109 THR B CA 1
ATOM 5675 C C . THR B 1 109 ? 14.773 39.906 10.758 1 98.38 109 THR B C 1
ATOM 5677 O O . THR B 1 109 ? 15.945 39.625 10.531 1 98.38 109 THR B O 1
ATOM 5680 N N . TYR B 1 110 ? 14.023 39.188 11.586 1 98.69 110 TYR B N 1
ATOM 5681 C CA . TYR B 1 110 ? 14.484 38 12.258 1 98.69 110 TYR B CA 1
ATOM 5682 C C . TYR B 1 110 ? 14.484 36.812 11.297 1 98.69 110 TYR B C 1
ATOM 5684 O O . TYR B 1 110 ? 13.641 36.719 10.406 1 98.69 110 TYR B O 1
ATOM 5692 N N . GLY B 1 111 ? 15.484 35.875 11.508 1 98.56 111 GLY B N 1
ATOM 5693 C CA . GLY B 1 111 ? 15.445 34.594 10.82 1 98.56 111 GLY B CA 1
ATOM 5694 C C . GLY B 1 111 ? 14.352 33.688 11.328 1 98.56 111 GLY B C 1
ATOM 5695 O O . GLY B 1 111 ? 13.836 33.875 12.43 1 98.56 111 GLY B O 1
ATOM 5696 N N . MET B 1 112 ? 13.992 32.656 10.516 1 98.69 112 MET B N 1
ATOM 5697 C CA . MET B 1 112 ? 12.938 31.75 10.953 1 98.69 112 MET B CA 1
ATOM 5698 C C . MET B 1 112 ? 13.023 30.422 10.219 1 98.69 112 MET B C 1
ATOM 5700 O O . MET B 1 112 ? 13.609 30.344 9.133 1 98.69 112 MET B O 1
ATOM 5704 N N . TRP B 1 113 ? 12.523 29.391 10.875 1 98.62 113 TRP B N 1
ATOM 5705 C CA . TRP B 1 113 ? 12.141 28.156 10.195 1 98.62 113 TRP B CA 1
ATOM 5706 C C . TRP B 1 113 ? 10.781 28.297 9.523 1 98.62 113 TRP B C 1
ATOM 5708 O O . TRP B 1 113 ? 9.852 28.859 10.109 1 98.62 113 TRP B O 1
ATOM 5718 N N . GLU B 1 114 ? 10.734 27.812 8.289 1 96.69 114 GLU B N 1
ATOM 5719 C CA . GLU B 1 114 ? 9.492 27.953 7.527 1 96.69 114 GLU B CA 1
ATOM 5720 C C . GLU B 1 114 ? 9.188 26.703 6.719 1 96.69 114 GLU B C 1
ATOM 5722 O O . GLU B 1 114 ? 10.086 26.094 6.133 1 96.69 114 GLU B O 1
ATOM 5727 N N . SER B 1 115 ? 8 26.25 6.738 1 94 115 SER B N 1
ATOM 5728 C CA . SER B 1 115 ? 7.453 25.281 5.805 1 94 115 SER B CA 1
ATOM 5729 C C . SER B 1 115 ? 6.262 25.844 5.043 1 94 115 SER B C 1
ATOM 5731 O O . SER B 1 115 ? 6.359 26.922 4.441 1 94 115 SER B O 1
ATOM 5733 N N . ASN B 1 116 ? 5.117 25.141 5.066 1 89.5 116 ASN B N 1
ATOM 5734 C CA . ASN B 1 116 ? 3.945 25.781 4.469 1 89.5 116 ASN B CA 1
ATOM 5735 C C . ASN B 1 116 ? 3.598 27.094 5.172 1 89.5 116 ASN B C 1
ATOM 5737 O O . ASN B 1 116 ? 3.076 28.016 4.543 1 89.5 116 ASN B O 1
ATOM 5741 N N . TYR B 1 117 ? 3.812 27.078 6.449 1 93.69 117 TYR B N 1
ATOM 5742 C CA . TYR B 1 117 ? 3.738 28.266 7.293 1 93.69 117 TYR B CA 1
ATOM 5743 C C . TYR B 1 117 ? 5.062 28.5 8.008 1 93.69 117 TYR B C 1
ATOM 5745 O O . TYR B 1 117 ? 5.875 27.594 8.148 1 93.69 117 TYR B O 1
ATOM 5753 N N . PRO B 1 118 ? 5.27 29.797 8.383 1 96.81 118 PRO B N 1
ATOM 5754 C CA . PRO B 1 118 ? 6.363 29.984 9.344 1 96.81 118 PRO B CA 1
ATOM 5755 C C . PRO B 1 118 ? 6.164 29.203 10.633 1 96.81 118 PRO B C 1
ATOM 5757 O O . PRO B 1 118 ? 5.043 29.094 11.133 1 96.81 118 PRO B O 1
ATOM 5760 N N . LEU B 1 119 ? 7.297 28.672 11.156 1 98.5 119 LEU B N 1
ATOM 5761 C CA . LEU B 1 119 ? 7.195 27.75 12.281 1 98.5 119 LEU B CA 1
ATOM 5762 C C . LEU B 1 119 ? 7.645 28.422 13.578 1 98.5 119 LEU B C 1
ATOM 5764 O O . LEU B 1 119 ? 6.934 28.375 14.586 1 98.5 119 LEU B O 1
ATOM 5768 N N . MET B 1 120 ? 8.805 29.016 13.562 1 98.88 120 MET B N 1
ATOM 5769 C CA . MET B 1 120 ? 9.406 29.688 14.703 1 98.88 120 MET B CA 1
ATOM 5770 C C . MET B 1 120 ? 10.523 30.609 14.258 1 98.88 120 MET B C 1
ATOM 5772 O O . MET B 1 120 ? 11.32 30.266 13.383 1 98.88 120 MET B O 1
ATOM 5776 N N . ASN B 1 121 ? 10.633 31.797 14.812 1 98.88 121 ASN B N 1
ATOM 5777 C CA . ASN B 1 121 ? 11.758 32.656 14.461 1 98.88 121 ASN B CA 1
ATOM 5778 C C . ASN B 1 121 ? 12.914 32.5 15.445 1 98.88 121 ASN B C 1
ATOM 5780 O O . ASN B 1 121 ? 12.828 31.719 16.391 1 98.88 121 ASN B O 1
ATOM 5784 N N . GLU B 1 122 ? 14.016 33.125 15.195 1 98.75 122 GLU B N 1
ATOM 5785 C CA . GLU B 1 122 ? 15.266 32.938 15.914 1 98.75 122 GLU B CA 1
ATOM 5786 C C . GLU B 1 122 ? 15.148 33.438 17.359 1 98.75 122 GLU B C 1
ATOM 5788 O O . GLU B 1 122 ? 16.016 33.156 18.188 1 98.75 122 GLU B O 1
ATOM 5793 N N . GLU B 1 123 ? 14.039 34.094 17.703 1 98.69 123 GLU B N 1
ATOM 5794 C CA . GLU B 1 123 ? 13.82 34.594 19.062 1 98.69 123 GLU B CA 1
ATOM 5795 C C . GLU B 1 123 ? 12.852 33.688 19.828 1 98.69 123 GLU B C 1
ATOM 5797 O O . GLU B 1 123 ? 12.555 33.906 21 1 98.69 123 GLU B O 1
ATOM 5802 N N . GLY B 1 124 ? 12.344 32.688 19.188 1 98.75 124 GLY B N 1
ATOM 5803 C CA . GLY B 1 124 ? 11.516 31.672 19.828 1 98.75 124 GLY B CA 1
ATOM 5804 C C . GLY B 1 124 ? 10.023 31.938 19.672 1 98.75 124 GLY B C 1
ATOM 5805 O O . GLY B 1 124 ? 9.203 31.172 20.188 1 98.75 124 GLY B O 1
ATOM 5806 N N . LEU B 1 125 ? 9.672 33 18.969 1 98.88 125 LEU B N 1
ATOM 5807 C CA . LEU B 1 125 ? 8.273 33.281 18.672 1 98.88 125 LEU B CA 1
ATOM 5808 C C . LEU B 1 125 ? 7.715 32.188 17.734 1 98.88 125 LEU B C 1
ATOM 5810 O O . LEU B 1 125 ? 8.336 31.875 16.719 1 98.88 125 LEU B O 1
ATOM 5814 N N . THR B 1 126 ? 6.59 31.578 18.062 1 98.88 126 THR B N 1
ATOM 5815 C CA . THR B 1 126 ? 5.973 30.531 17.266 1 98.88 126 THR B CA 1
ATOM 5816 C C . THR B 1 126 ? 4.469 30.75 17.141 1 98.88 126 THR B C 1
ATOM 5818 O O . THR B 1 126 ? 3.84 31.281 18.062 1 98.88 126 THR B O 1
ATOM 5821 N N . ILE B 1 127 ? 3.893 30.453 15.945 1 98.81 127 ILE B N 1
ATOM 5822 C CA . ILE B 1 127 ? 2.496 30.734 15.633 1 98.81 127 ILE B CA 1
ATOM 5823 C C . ILE B 1 127 ? 1.871 29.516 14.938 1 98.81 127 ILE B C 1
ATOM 5825 O O . ILE B 1 127 ? 2.471 28.938 14.031 1 98.81 127 ILE B O 1
ATOM 5829 N N . GLY B 1 128 ? 0.729 29.016 15.406 1 98.12 128 GLY B N 1
ATOM 5830 C CA . GLY B 1 128 ? -0.101 28.016 14.758 1 98.12 128 GLY B CA 1
ATOM 5831 C C . GLY B 1 128 ? -1.304 28.609 14.047 1 98.12 128 GLY B C 1
ATOM 5832 O O . GLY B 1 128 ? -1.649 29.781 14.266 1 98.12 128 GLY B O 1
ATOM 5833 N N . GLU B 1 129 ? -1.932 27.828 13.227 1 97.19 129 GLU B N 1
ATOM 5834 C CA . GLU B 1 129 ? -2.988 28.375 12.383 1 97.19 129 GLU B CA 1
ATOM 5835 C C . GLU B 1 129 ? -4.129 27.391 12.203 1 97.19 129 GLU B C 1
ATOM 5837 O O . GLU B 1 129 ? -3.896 26.172 12.164 1 97.19 129 GLU B O 1
ATOM 5842 N N . SER B 1 130 ? -5.324 27.828 12.109 1 96.25 130 SER B N 1
ATOM 5843 C CA . SER B 1 130 ? -6.504 27.094 11.68 1 96.25 130 SER B CA 1
ATOM 5844 C C . SER B 1 130 ? -7.434 27.969 10.844 1 96.25 130 SER B C 1
ATOM 5846 O O . SER B 1 130 ? -7.836 29.047 11.273 1 96.25 130 SER B O 1
ATOM 5848 N N . SER B 1 131 ? -7.762 27.484 9.68 1 93.56 131 SER B N 1
ATOM 5849 C CA . SER B 1 131 ? -8.75 28.188 8.875 1 93.56 131 SER B CA 1
ATOM 5850 C C . SER B 1 131 ? -10.141 28.094 9.492 1 93.56 131 SER B C 1
ATOM 5852 O O . SER B 1 131 ? -10.492 27.062 10.07 1 93.56 131 SER B O 1
ATOM 5854 N N . THR B 1 132 ? -10.859 29.125 9.398 1 93.25 132 THR B N 1
ATOM 5855 C CA . THR B 1 132 ? -12.219 29.188 9.922 1 93.25 132 THR B CA 1
ATOM 5856 C C . THR B 1 132 ? -13.195 29.625 8.836 1 93.25 132 THR B C 1
ATOM 5858 O O . THR B 1 132 ? -12.828 29.719 7.66 1 93.25 132 THR B O 1
ATOM 5861 N N . THR B 1 133 ? -14.461 29.797 9.219 1 91.25 133 THR B N 1
ATOM 5862 C CA . THR B 1 133 ? -15.461 30.391 8.344 1 91.25 133 THR B CA 1
ATOM 5863 C C . THR B 1 133 ? -15.914 31.75 8.891 1 91.25 133 THR B C 1
ATOM 5865 O O . THR B 1 133 ? -15.977 31.938 10.109 1 91.25 133 THR B O 1
ATOM 5868 N N . SER B 1 134 ? -16.188 32.594 8.023 1 94.69 134 SER B N 1
ATOM 5869 C CA . SER B 1 134 ? -16.578 33.938 8.406 1 94.69 134 SER B CA 1
ATOM 5870 C C . SER B 1 134 ? -17.906 34.344 7.766 1 94.69 134 SER B C 1
ATOM 5872 O O . SER B 1 134 ? -18.172 34 6.609 1 94.69 134 SER B O 1
ATOM 5874 N N . LYS B 1 135 ? -18.75 35.094 8.523 1 95.06 135 LYS B N 1
ATOM 5875 C CA . LYS B 1 135 ? -20 35.594 8.008 1 95.06 135 LYS B CA 1
ATOM 5876 C C . LYS B 1 135 ? -19.781 36.812 7.098 1 95.06 135 LYS B C 1
ATOM 5878 O O . LYS B 1 135 ? -20.688 37.219 6.379 1 95.06 135 LYS B O 1
ATOM 5883 N N . VAL B 1 136 ? -18.578 37.312 7.156 1 95.81 136 VAL B N 1
ATOM 5884 C CA . VAL B 1 136 ? -18.297 38.469 6.348 1 95.81 136 VAL B CA 1
ATOM 5885 C C . VAL B 1 136 ? -18.203 38.094 4.875 1 95.81 136 VAL B C 1
ATOM 5887 O O . VAL B 1 136 ? -17.406 37.219 4.508 1 95.81 136 VAL B O 1
ATOM 5890 N N . PRO B 1 137 ? -18.938 38.656 4.016 1 92.31 137 PRO B N 1
ATOM 5891 C CA . PRO B 1 137 ? -18.891 38.312 2.6 1 92.31 137 PRO B CA 1
ATOM 5892 C C . PRO B 1 137 ? -17.594 38.719 1.922 1 92.31 137 PRO B C 1
ATOM 5894 O O . PRO B 1 137 ? -16.984 39.719 2.32 1 92.31 137 PRO B O 1
ATOM 5897 N N . GLY B 1 138 ? -17.266 38 0.918 1 91.81 138 GLY B N 1
ATOM 5898 C CA . GLY B 1 138 ? -16.078 38.344 0.147 1 91.81 138 GLY B CA 1
ATOM 5899 C C . GLY B 1 138 ? -14.836 37.594 0.631 1 91.81 138 GLY B C 1
ATOM 5900 O O . GLY B 1 138 ? -14.859 36.375 0.843 1 91.81 138 GLY B O 1
ATOM 5901 N N . GLY B 1 139 ? -13.781 38.438 0.828 1 92.81 139 GLY B N 1
ATOM 5902 C CA . GLY B 1 139 ? -12.508 37.844 1.216 1 92.81 139 GLY B CA 1
ATOM 5903 C C . GLY B 1 139 ? -11.594 37.562 0.038 1 92.81 139 GLY B C 1
ATOM 5904 O O . GLY B 1 139 ? -10.977 36.5 -0.047 1 92.81 139 GLY B O 1
ATOM 5905 N N . PHE B 1 140 ? -11.531 38.469 -0.899 1 94.31 140 PHE B N 1
ATOM 5906 C CA . PHE B 1 140 ? -10.672 38.375 -2.078 1 94.31 140 PHE B CA 1
ATOM 5907 C C . PHE B 1 140 ? -9.375 39.156 -1.865 1 94.31 140 PHE B C 1
ATOM 5909 O O . PHE B 1 140 ? -9.328 40.094 -1.056 1 94.31 140 PHE B O 1
ATOM 5916 N N . GLY B 1 141 ? -8.359 38.75 -2.549 1 94.62 141 GLY B N 1
ATOM 5917 C CA . GLY B 1 141 ? -7.062 39.406 -2.432 1 94.62 141 GLY B CA 1
ATOM 5918 C C . GLY B 1 141 ? -6.293 39.438 -3.738 1 94.62 141 GLY B C 1
ATOM 5919 O O . GLY B 1 141 ? -6.828 39.094 -4.789 1 94.62 141 GLY B O 1
ATOM 5920 N N . VAL B 1 142 ? -5.105 39.844 -3.641 1 93.12 142 VAL B N 1
ATOM 5921 C CA . VAL B 1 142 ? -4.246 40.094 -4.797 1 93.12 142 VAL B CA 1
ATOM 5922 C C . VAL B 1 142 ? -3.947 38.75 -5.492 1 93.12 142 VAL B C 1
ATOM 5924 O O . VAL B 1 142 ? -3.555 38.75 -6.66 1 93.12 142 VAL B O 1
ATOM 5927 N N . ASP B 1 143 ? -4.207 37.688 -4.848 1 90 143 ASP B N 1
ATOM 5928 C CA . ASP B 1 143 ? -3.977 36.375 -5.465 1 90 143 ASP B CA 1
ATOM 5929 C C . ASP B 1 143 ? -5.164 35.438 -5.242 1 90 143 ASP B C 1
ATOM 5931 O O . ASP B 1 143 ? -5.012 34.219 -5.281 1 90 143 ASP B O 1
ATOM 5935 N N . LEU B 1 144 ? -6.234 35.906 -4.816 1 91.38 144 LEU B N 1
ATOM 5936 C CA . LEU B 1 144 ? -7.48 35.156 -4.645 1 91.38 144 LEU B CA 1
ATOM 5937 C C . LEU B 1 144 ? -8.641 35.906 -5.316 1 91.38 144 LEU B C 1
ATOM 5939 O O . LEU B 1 144 ? -9.141 36.906 -4.793 1 91.38 144 LEU B O 1
ATOM 5943 N N . ALA B 1 145 ? -9.102 35.312 -6.402 1 92.31 145 ALA B N 1
ATOM 5944 C CA . ALA B 1 145 ? -10.125 35.969 -7.215 1 92.31 145 ALA B CA 1
ATOM 5945 C C . ALA B 1 145 ? -11.523 35.625 -6.727 1 92.31 145 ALA B C 1
ATOM 5947 O O . ALA B 1 145 ? -11.727 34.594 -6.094 1 92.31 145 ALA B O 1
ATOM 5948 N N . ASP B 1 146 ? -12.383 36.5 -6.949 1 92.31 146 ASP B N 1
ATOM 5949 C CA . ASP B 1 146 ? -13.797 36.156 -6.859 1 92.31 146 ASP B CA 1
ATOM 5950 C C . ASP B 1 146 ? -14.164 35.062 -7.859 1 92.31 146 ASP B C 1
ATOM 5952 O O . ASP B 1 146 ? -14.055 35.25 -9.07 1 92.31 146 ASP B O 1
ATOM 5956 N N . PRO B 1 147 ? -14.594 33.969 -7.32 1 89.25 147 PRO B N 1
ATOM 5957 C CA . PRO B 1 147 ? -14.891 32.875 -8.25 1 89.25 147 PRO B CA 1
ATOM 5958 C C . PRO B 1 147 ? -16.016 33.219 -9.219 1 89.25 147 PRO B C 1
ATOM 5960 O O . PRO B 1 147 ? -16.109 32.625 -10.297 1 89.25 147 PRO B O 1
ATOM 5963 N N . LYS B 1 148 ? -16.953 34.156 -9.023 1 87.44 148 LYS B N 1
ATOM 5964 C CA . LYS B 1 148 ? -18.078 34.531 -9.867 1 87.44 148 LYS B CA 1
ATOM 5965 C C . LYS B 1 148 ? -17.625 35.438 -11.016 1 87.44 148 LYS B C 1
ATOM 5967 O O . LYS B 1 148 ? -18.094 35.312 -12.141 1 87.44 148 LYS B O 1
ATOM 5972 N N . THR B 1 149 ? -16.688 36.281 -10.711 1 93.5 149 THR B N 1
ATOM 5973 C CA . THR B 1 149 ? -16.328 37.281 -11.695 1 93.5 149 THR B CA 1
ATOM 5974 C C . THR B 1 149 ? -14.938 37.031 -12.258 1 93.5 149 THR B C 1
ATOM 5976 O O . THR B 1 149 ? -14.578 37.562 -13.305 1 93.5 149 THR B O 1
ATOM 5979 N N . GLY B 1 150 ? -14.141 36.438 -11.461 1 92.62 150 GLY B N 1
ATOM 5980 C CA . GLY B 1 150 ? -12.758 36.188 -11.859 1 92.62 150 GLY B CA 1
ATOM 5981 C C . GLY B 1 150 ? -11.828 37.344 -11.477 1 92.62 150 GLY B C 1
ATOM 5982 O O . GLY B 1 150 ? -10.625 37.25 -11.711 1 92.62 150 GLY B O 1
ATOM 5983 N N . GLU B 1 151 ? -12.344 38.344 -10.859 1 94 151 GLU B N 1
ATOM 5984 C CA . GLU B 1 151 ? -11.547 39.531 -10.516 1 94 151 GLU B CA 1
ATOM 5985 C C . GLU B 1 151 ? -10.844 39.344 -9.172 1 94 151 GLU B C 1
ATOM 5987 O O . GLU B 1 151 ? -11.438 38.812 -8.219 1 94 151 GLU B O 1
ATOM 5992 N N . TYR B 1 152 ? -9.633 39.875 -9.109 1 93.88 152 TYR B N 1
ATOM 5993 C CA . TYR B 1 152 ? -8.859 39.812 -7.875 1 93.88 152 TYR B CA 1
ATOM 5994 C C . TYR B 1 152 ? -9.211 40.969 -6.953 1 93.88 152 TYR B C 1
ATOM 5996 O O . TYR B 1 152 ? -9.727 42 -7.406 1 93.88 152 TYR B O 1
ATOM 6004 N N . GLY B 1 153 ? -8.969 40.75 -5.664 1 94 153 GLY B N 1
ATOM 6005 C CA . GLY B 1 153 ? -9.172 41.812 -4.695 1 94 153 GLY B CA 1
ATOM 6006 C C . GLY B 1 153 ? -7.934 42.688 -4.492 1 94 153 GLY B C 1
ATOM 6007 O O . GLY B 1 153 ? -6.918 42.469 -5.164 1 94 153 GLY B O 1
ATOM 6008 N N . GLU B 1 154 ? -8.078 43.594 -3.547 1 95 154 GLU B N 1
ATOM 6009 C CA . GLU B 1 154 ? -7.004 44.531 -3.299 1 95 154 GLU B CA 1
ATOM 6010 C C . GLU B 1 154 ? -6.207 44.156 -2.057 1 95 154 GLU B C 1
ATOM 6012 O O . GLU B 1 154 ? -5.109 44.656 -1.833 1 95 154 GLU B O 1
ATOM 6017 N N . ALA B 1 155 ? -6.812 43.344 -1.169 1 97.19 155 ALA B N 1
ATOM 6018 C CA . ALA B 1 155 ? -6.125 42.969 0.06 1 97.19 155 ALA B CA 1
ATOM 6019 C C . ALA B 1 155 ? -4.785 42.312 -0.247 1 97.19 155 ALA B C 1
ATOM 6021 O O . ALA B 1 155 ? -4.695 41.438 -1.12 1 97.19 155 ALA B O 1
ATOM 6022 N N . LYS B 1 156 ? -3.748 42.625 0.485 1 97.19 156 LYS B N 1
ATOM 6023 C CA . LYS B 1 156 ? -2.396 42.219 0.115 1 97.19 156 LYS B CA 1
ATOM 6024 C C . LYS B 1 156 ? -1.946 41 0.932 1 97.19 156 LYS B C 1
ATOM 6026 O O . LYS B 1 156 ? -1.065 40.25 0.505 1 97.19 156 LYS B O 1
ATOM 6031 N N . PHE B 1 157 ? -2.561 40.812 2.078 1 97.06 157 PHE B N 1
ATOM 6032 C CA . PHE B 1 157 ? -1.953 39.844 2.971 1 97.06 157 PHE B CA 1
ATOM 6033 C C . PHE B 1 157 ? -2.857 38.625 3.141 1 97.06 157 PHE B C 1
ATOM 6035 O O . PHE B 1 157 ? -4.008 38.75 3.568 1 97.06 157 PHE B O 1
ATOM 6042 N N . SER B 1 158 ? -2.32 37.5 2.791 1 95.06 158 SER B N 1
ATOM 6043 C CA . SER B 1 158 ? -2.891 36.25 3.244 1 95.06 158 SER B CA 1
ATOM 6044 C C . SER B 1 158 ? -2.471 35.938 4.676 1 95.06 158 SER B C 1
ATOM 6046 O O . SER B 1 158 ? -1.627 36.625 5.246 1 95.06 158 SER B O 1
ATOM 6048 N N . ILE B 1 159 ? -3.068 34.938 5.254 1 95.5 159 ILE B N 1
ATOM 6049 C CA . ILE B 1 159 ? -2.732 34.594 6.633 1 95.5 159 ILE B CA 1
ATOM 6050 C C . ILE B 1 159 ? -1.274 34.156 6.711 1 95.5 159 ILE B C 1
ATOM 6052 O O . ILE B 1 159 ? -0.581 34.438 7.688 1 95.5 159 ILE B O 1
ATOM 6056 N N . LYS B 1 160 ? -0.79 33.406 5.73 1 94.06 160 LYS B N 1
ATOM 6057 C CA . LYS B 1 160 ? 0.6 32.969 5.691 1 94.06 160 LYS B CA 1
ATOM 6058 C C . LYS B 1 160 ? 1.561 34.125 5.711 1 94.06 160 LYS B C 1
ATOM 6060 O O . LYS B 1 160 ? 2.541 34.125 6.457 1 94.06 160 LYS B O 1
ATOM 6065 N N . GLU B 1 161 ? 1.29 35.094 4.895 1 96.12 161 GLU B N 1
ATOM 6066 C CA . GLU B 1 161 ? 2.145 36.281 4.809 1 96.12 161 GLU B CA 1
ATOM 6067 C C . GLU B 1 161 ? 2.031 37.156 6.066 1 96.12 161 GLU B C 1
ATOM 6069 O O . GLU B 1 161 ? 3 37.781 6.477 1 96.12 161 GLU B O 1
ATOM 6074 N N . LEU B 1 162 ? 0.868 37.125 6.637 1 97.44 162 LEU B N 1
ATOM 6075 C CA . LEU B 1 162 ? 0.711 37.844 7.891 1 97.44 162 LEU B CA 1
ATOM 6076 C C . LEU B 1 162 ? 1.545 37.219 8.992 1 97.44 162 LEU B C 1
ATOM 6078 O O . LEU B 1 162 ? 2.178 37.906 9.789 1 97.44 162 LEU B O 1
ATOM 6082 N N . ILE B 1 163 ? 1.48 35.906 9.109 1 97.94 163 ILE B N 1
ATOM 6083 C CA . ILE B 1 163 ? 2.309 35.219 10.078 1 97.94 163 ILE B CA 1
ATOM 6084 C C . ILE B 1 163 ? 3.783 35.5 9.812 1 97.94 163 ILE B C 1
ATOM 6086 O O . ILE B 1 163 ? 4.551 35.75 10.75 1 97.94 163 ILE B O 1
ATOM 6090 N N . ARG B 1 164 ? 4.164 35.5 8.57 1 97.25 164 ARG B N 1
ATOM 6091 C CA . ARG B 1 164 ? 5.551 35.75 8.203 1 97.25 164 ARG B CA 1
ATOM 6092 C C . ARG B 1 164 ? 6.008 37.125 8.688 1 97.25 164 ARG B C 1
ATOM 6094 O O . ARG B 1 164 ? 7.07 37.25 9.305 1 97.25 164 ARG B O 1
ATOM 6101 N N . ILE B 1 165 ? 5.242 38.125 8.406 1 97.75 165 ILE B N 1
ATOM 6102 C CA . ILE B 1 165 ? 5.656 39.5 8.781 1 97.75 165 ILE B CA 1
ATOM 6103 C C . ILE B 1 165 ? 5.703 39.594 10.305 1 97.75 165 ILE B C 1
ATOM 6105 O O . ILE B 1 165 ? 6.562 40.312 10.852 1 97.75 165 ILE B O 1
ATOM 6109 N N . GLY B 1 166 ? 4.703 39.031 11 1 98.56 166 GLY B N 1
ATOM 6110 C CA . GLY B 1 166 ? 4.758 39 12.453 1 98.56 166 GLY B CA 1
ATOM 6111 C C . GLY B 1 166 ? 6.039 38.406 12.984 1 98.56 166 GLY B C 1
ATOM 6112 O O . GLY B 1 166 ? 6.672 38.969 13.883 1 98.56 166 GLY B O 1
ATOM 6113 N N . MET B 1 167 ? 6.465 37.312 12.422 1 98.38 167 MET B N 1
ATOM 6114 C CA . MET B 1 167 ? 7.637 36.562 12.898 1 98.38 167 MET B CA 1
ATOM 6115 C C . MET B 1 167 ? 8.922 37.281 12.477 1 98.38 167 MET B C 1
ATOM 6117 O O . MET B 1 167 ? 9.938 37.188 13.164 1 98.38 167 MET B O 1
ATOM 6121 N N . GLU B 1 168 ? 8.914 37.969 11.375 1 98.44 168 GLU B N 1
ATOM 6122 C CA . GLU B 1 168 ? 10.094 38.688 10.883 1 98.44 168 GLU B CA 1
ATOM 6123 C C . GLU B 1 168 ? 10.352 39.938 11.672 1 98.44 168 GLU B C 1
ATOM 6125 O O . GLU B 1 168 ? 11.5 40.375 11.836 1 98.44 168 GLU B O 1
ATOM 6130 N N . ARG B 1 169 ? 9.336 40.531 12.25 1 98.62 169 ARG B N 1
ATOM 6131 C CA . ARG B 1 169 ? 9.477 41.875 12.789 1 98.62 169 ARG B CA 1
ATOM 6132 C C . ARG B 1 169 ? 9.336 41.875 14.305 1 98.62 169 ARG B C 1
ATOM 6134 O O . ARG B 1 169 ? 9.539 42.906 14.953 1 98.62 169 ARG B O 1
ATOM 6141 N N . CYS B 1 170 ? 8.93 40.719 14.875 1 98.81 170 CYS B N 1
ATOM 6142 C CA . CYS B 1 170 ? 8.648 40.719 16.312 1 98.81 170 CYS B CA 1
ATOM 6143 C C . CYS B 1 170 ? 9.336 39.562 17 1 98.81 170 CYS B C 1
ATOM 6145 O O . CYS B 1 170 ? 9.672 38.562 16.359 1 98.81 170 CYS B O 1
ATOM 6147 N N . SER B 1 171 ? 9.547 39.688 18.297 1 98.56 171 SER B N 1
ATOM 6148 C CA . SER B 1 171 ? 10.117 38.625 19.125 1 98.56 171 SER B CA 1
ATOM 6149 C C . SER B 1 171 ? 9.125 38.188 20.188 1 98.56 171 SER B C 1
ATOM 6151 O O . SER B 1 171 ? 9.344 37.156 20.859 1 98.56 171 SER B O 1
ATOM 6153 N N . THR B 1 172 ? 8.031 38.906 20.359 1 98.75 172 THR B N 1
ATOM 6154 C CA . THR B 1 172 ? 7.043 38.562 21.375 1 98.75 172 THR B CA 1
ATOM 6155 C C . THR B 1 172 ? 5.664 38.375 20.75 1 98.75 172 THR B C 1
ATOM 6157 O O . THR B 1 172 ? 5.406 38.844 19.656 1 98.75 172 THR B O 1
ATOM 6160 N N . ALA B 1 173 ? 4.809 37.688 21.516 1 98.81 173 ALA B N 1
ATOM 6161 C CA . ALA B 1 173 ? 3.451 37.438 21.047 1 98.81 173 ALA B CA 1
ATOM 6162 C C . ALA B 1 173 ? 2.666 38.719 20.891 1 98.81 173 ALA B C 1
ATOM 6164 O O . ALA B 1 173 ? 1.985 38.938 19.875 1 98.81 173 ALA B O 1
ATOM 6165 N N . GLU B 1 174 ? 2.775 39.625 21.844 1 98.81 174 GLU B N 1
ATOM 6166 C CA . GLU B 1 174 ? 2.033 40.875 21.812 1 98.81 174 GLU B CA 1
ATOM 6167 C C . GLU B 1 174 ? 2.471 41.75 20.625 1 98.81 174 GLU B C 1
ATOM 6169 O O . GLU B 1 174 ? 1.637 42.344 19.953 1 98.81 174 GLU B O 1
ATOM 6174 N N . CYS B 1 175 ? 3.777 41.781 20.484 1 98.81 175 CYS B N 1
ATOM 6175 C CA . CYS B 1 175 ? 4.293 42.531 19.344 1 98.81 175 CYS B CA 1
ATOM 6176 C C . CYS B 1 175 ? 3.762 41.938 18.031 1 98.81 175 CYS B C 1
ATOM 6178 O O . CYS B 1 175 ? 3.348 42.688 17.141 1 98.81 175 CYS B O 1
ATOM 6180 N N . ALA B 1 176 ? 3.793 40.656 17.875 1 98.94 176 ALA B N 1
ATOM 6181 C CA . ALA B 1 176 ? 3.334 39.969 16.656 1 98.94 176 ALA B CA 1
ATOM 6182 C C . ALA B 1 176 ? 1.853 40.25 16.422 1 98.94 176 ALA B C 1
ATOM 6184 O O . ALA B 1 176 ? 1.438 40.5 15.281 1 98.94 176 ALA B O 1
ATOM 6185 N N . ILE B 1 177 ? 1.016 40.156 17.438 1 98.88 177 ILE B N 1
ATOM 6186 C CA . ILE B 1 177 ? -0.417 40.406 17.344 1 98.88 177 ILE B CA 1
ATOM 6187 C C . ILE B 1 177 ? -0.654 41.844 16.812 1 98.88 177 ILE B C 1
ATOM 6189 O O . ILE B 1 177 ? -1.425 42.031 15.867 1 98.88 177 ILE B O 1
ATOM 6193 N N . LYS B 1 178 ? 0.007 42.75 17.422 1 98.69 178 LYS B N 1
ATOM 6194 C CA . LYS B 1 178 ? -0.151 44.156 17 1 98.69 178 LYS B CA 1
ATOM 6195 C C . LYS B 1 178 ? 0.342 44.344 15.57 1 98.69 178 LYS B C 1
ATOM 6197 O O . LYS B 1 178 ? -0.3 45.062 14.781 1 98.69 178 LYS B O 1
ATOM 6202 N N . GLU B 1 179 ? 1.507 43.75 15.305 1 98.75 179 GLU B N 1
ATOM 6203 C CA . GLU B 1 179 ? 2.074 43.875 13.969 1 98.75 179 GLU B CA 1
ATOM 6204 C C . GLU B 1 179 ? 1.147 43.281 12.914 1 98.75 179 GLU B C 1
ATOM 6206 O O . GLU B 1 179 ? 0.864 43.906 11.898 1 98.75 179 GLU B O 1
ATOM 6211 N N . MET B 1 180 ? 0.672 42.094 13.086 1 98.88 180 MET B N 1
ATOM 6212 C CA . MET B 1 180 ? -0.224 41.438 12.156 1 98.88 180 MET B CA 1
ATOM 6213 C C . MET B 1 180 ? -1.541 42.188 12.023 1 98.88 180 MET B C 1
ATOM 6215 O O . MET B 1 180 ? -2.023 42.406 10.914 1 98.88 180 MET B O 1
ATOM 6219 N N . GLY B 1 181 ? -2.115 42.562 13.133 1 98.75 181 GLY B N 1
ATOM 6220 C CA . GLY B 1 181 ? -3.379 43.281 13.117 1 98.75 181 GLY B CA 1
ATOM 6221 C C . GLY B 1 181 ? -3.303 44.594 12.375 1 98.75 181 GLY B C 1
ATOM 6222 O O . GLY B 1 181 ? -4.141 44.875 11.516 1 98.75 181 GLY B O 1
ATOM 6223 N N . THR B 1 182 ? -2.279 45.406 12.727 1 98.44 182 THR B N 1
ATOM 6224 C CA . THR B 1 182 ? -2.125 46.719 12.102 1 98.44 182 THR B CA 1
ATOM 6225 C C . THR B 1 182 ? -1.843 46.594 10.609 1 98.44 182 THR B C 1
ATOM 6227 O O . THR B 1 182 ? -2.369 47.344 9.797 1 98.44 182 THR B O 1
ATOM 6230 N N . THR B 1 183 ? -1.016 45.656 10.297 1 98.5 183 THR B N 1
ATOM 6231 C CA . THR B 1 183 ? -0.686 45.406 8.898 1 98.5 183 THR B CA 1
ATOM 6232 C C . THR B 1 183 ? -1.929 45 8.117 1 98.5 183 THR B C 1
ATOM 6234 O O . THR B 1 183 ? -2.158 45.469 7.008 1 98.5 183 THR B O 1
ATOM 6237 N N . ALA B 1 184 ? -2.744 44.156 8.664 1 98.56 184 ALA B N 1
ATOM 6238 C CA . ALA B 1 184 ? -3.959 43.656 8.016 1 98.56 184 ALA B CA 1
ATOM 6239 C C . ALA B 1 184 ? -4.957 44.812 7.812 1 98.56 184 ALA B C 1
ATOM 6241 O O . ALA B 1 184 ? -5.617 44.875 6.77 1 98.56 184 ALA B O 1
ATOM 6242 N N . VAL B 1 185 ? -5.078 45.625 8.812 1 98.62 185 VAL B N 1
ATOM 6243 C CA . VAL B 1 185 ? -6.016 46.75 8.727 1 98.62 185 VAL B CA 1
ATOM 6244 C C . VAL B 1 185 ? -5.547 47.719 7.668 1 98.62 185 VAL B C 1
ATOM 6246 O O . VAL B 1 185 ? -6.352 48.25 6.895 1 98.62 185 VAL B O 1
ATOM 6249 N N . LYS B 1 186 ? -4.289 47.938 7.613 1 98.44 186 LYS B N 1
ATOM 6250 C CA . LYS B 1 186 ? -3.729 48.938 6.734 1 98.44 186 LYS B CA 1
ATOM 6251 C C . LYS B 1 186 ? -3.697 48.469 5.285 1 98.44 186 LYS B C 1
ATOM 6253 O O . LYS B 1 186 ? -3.994 49.25 4.367 1 98.44 186 LYS B O 1
ATOM 6258 N N . TYR B 1 187 ? -3.291 47.219 5.074 1 98.19 187 TYR B N 1
ATOM 6259 C CA . TYR B 1 187 ? -2.996 46.781 3.717 1 98.19 187 TYR B CA 1
ATOM 6260 C C . TYR B 1 187 ? -4.012 45.75 3.254 1 98.19 187 TYR B C 1
ATOM 6262 O O . TYR B 1 187 ? -3.971 45.281 2.104 1 98.19 187 TYR B O 1
ATOM 6270 N N . GLY B 1 188 ? -4.898 45.375 4.105 1 97.69 188 GLY B N 1
ATOM 6271 C CA . GLY B 1 188 ? -5.934 44.406 3.768 1 97.69 188 GLY B CA 1
ATOM 6272 C C . GLY B 1 188 ? -5.543 42.969 4.09 1 97.69 188 GLY B C 1
ATOM 6273 O O . GLY B 1 188 ? -4.359 42.625 4.082 1 97.69 188 GLY B O 1
ATOM 6274 N N . PHE B 1 189 ? -6.637 42.188 4.332 1 97.12 189 PHE B N 1
ATOM 6275 C CA . PHE B 1 189 ? -6.488 40.75 4.629 1 97.12 189 PHE B CA 1
ATOM 6276 C C . PHE B 1 189 ? -7.457 39.938 3.797 1 97.12 189 PHE B C 1
ATOM 6278 O O . PHE B 1 189 ? -8.602 40.344 3.574 1 97.12 189 PHE B O 1
ATOM 6285 N N . TYR B 1 190 ? -6.949 38.781 3.285 1 95.25 190 TYR B N 1
ATOM 6286 C CA . TYR B 1 190 ? -7.824 37.781 2.688 1 95.25 190 TYR B CA 1
ATOM 6287 C C . TYR B 1 190 ? -7.461 36.375 3.168 1 95.25 190 TYR B C 1
ATOM 6289 O O . TYR B 1 190 ? -6.289 36.094 3.41 1 95.25 190 TYR B O 1
ATOM 6297 N N . PRO B 1 191 ? -8.469 35.562 3.406 1 93.12 191 PRO B N 1
ATOM 6298 C CA . PRO B 1 191 ? -8.25 34.219 3.939 1 93.12 191 PRO B CA 1
ATOM 6299 C C . PRO B 1 191 ? -7.781 33.25 2.873 1 93.12 191 PRO B C 1
ATOM 6301 O O . PRO B 1 191 ? -7.566 33.625 1.722 1 93.12 191 PRO B O 1
ATOM 6304 N N . GLU B 1 192 ? -7.531 32 3.289 1 87.12 192 GLU B N 1
ATOM 6305 C CA . GLU B 1 192 ? -7.027 30.953 2.41 1 87.12 192 GLU B CA 1
ATOM 6306 C C . GLU B 1 192 ? -8.07 30.562 1.371 1 87.12 192 GLU B C 1
ATOM 6308 O O . GLU B 1 192 ? -7.723 30.047 0.301 1 87.12 192 GLU B O 1
ATOM 6313 N N . SER B 1 193 ? -9.281 30.703 1.702 1 85.44 193 SER B N 1
ATOM 6314 C CA . SER B 1 193 ? -10.375 30.453 0.767 1 85.44 193 SER B CA 1
ATOM 6315 C C . SER B 1 193 ? -11.477 31.5 0.906 1 85.44 193 SER B C 1
ATOM 6317 O O . SER B 1 193 ? -11.602 32.125 1.953 1 85.44 193 SER B O 1
ATOM 6319 N N . VAL B 1 194 ? -12.25 31.578 -0.139 1 81.94 194 VAL B N 1
ATOM 6320 C CA . VAL B 1 194 ? -13.312 32.594 -0.16 1 81.94 194 VAL B CA 1
ATOM 6321 C C . VAL B 1 194 ? -14.312 32.312 0.958 1 81.94 194 VAL B C 1
ATOM 6323 O O . VAL B 1 194 ? -14.734 31.156 1.148 1 81.94 194 VAL B O 1
ATOM 6326 N N . GLY B 1 195 ? -14.633 33.344 1.689 1 80.5 195 GLY B N 1
ATOM 6327 C CA . GLY B 1 195 ? -15.625 33.219 2.746 1 80.5 195 GLY B CA 1
ATOM 6328 C C . GLY B 1 195 ? -15.07 32.656 4.035 1 80.5 195 GLY B C 1
ATOM 6329 O O . GLY B 1 195 ? -15.805 32.469 5.004 1 80.5 195 GLY B O 1
ATOM 6330 N N . ALA B 1 196 ? -13.805 32.5 4.098 1 88.75 196 ALA B N 1
ATOM 6331 C CA . ALA B 1 196 ? -13.18 31.938 5.289 1 88.75 196 ALA B CA 1
ATOM 6332 C C . ALA B 1 196 ? -12.641 33.031 6.203 1 88.75 196 ALA B C 1
ATOM 6334 O O . ALA B 1 196 ? -12.773 34.219 5.902 1 88.75 196 ALA B O 1
ATOM 6335 N N . GLY B 1 197 ? -12.289 32.75 7.398 1 94.25 197 GLY B N 1
ATOM 6336 C CA . GLY B 1 197 ? -11.453 33.469 8.359 1 94.25 197 GLY B CA 1
ATOM 6337 C C . GLY B 1 197 ? -10.273 32.625 8.836 1 94.25 197 GLY B C 1
ATOM 6338 O O . GLY B 1 197 ? -10.031 31.531 8.328 1 94.25 197 GLY B O 1
ATOM 6339 N N . GLU B 1 198 ? -9.547 33.25 9.664 1 96.81 198 GLU B N 1
ATOM 6340 C CA . GLU B 1 198 ? -8.383 32.562 10.188 1 96.81 198 GLU B CA 1
ATOM 6341 C C . GLU B 1 198 ? -8.258 32.75 11.695 1 96.81 198 GLU B C 1
ATOM 6343 O O . GLU B 1 198 ? -8.68 33.75 12.242 1 96.81 198 GLU B O 1
ATOM 6348 N N . SER B 1 199 ? -7.789 31.75 12.312 1 97.69 199 SER B N 1
ATOM 6349 C CA . SER B 1 199 ? -7.469 31.797 13.742 1 97.69 199 SER B CA 1
ATOM 6350 C C . SER B 1 199 ? -6.051 31.312 14 1 97.69 199 SER B C 1
ATOM 6352 O O . SER B 1 199 ? -5.613 30.312 13.414 1 97.69 199 SER B O 1
ATOM 6354 N N . LEU B 1 200 ? -5.328 32.062 14.844 1 98.69 200 LEU B N 1
ATOM 6355 C CA . LEU B 1 200 ? -3.941 31.719 15.148 1 98.69 200 LEU B CA 1
ATOM 6356 C C . LEU B 1 200 ? -3.754 31.469 16.641 1 98.69 200 LEU B C 1
ATOM 6358 O O . LEU B 1 200 ? -4.48 32.031 17.469 1 98.69 200 LEU B O 1
ATOM 6362 N N . THR B 1 201 ? -2.879 30.609 16.969 1 98.88 201 THR B N 1
ATOM 6363 C CA . THR B 1 201 ? -2.297 30.531 18.312 1 98.88 201 THR B CA 1
ATOM 6364 C C . THR B 1 201 ? -0.866 31.062 18.312 1 98.88 201 THR B C 1
ATOM 6366 O O . THR B 1 201 ? -0.123 30.859 17.344 1 98.88 201 THR B O 1
ATOM 6369 N N . ILE B 1 202 ? -0.471 31.781 19.375 1 98.88 202 ILE B N 1
ATOM 6370 C CA . ILE B 1 202 ? 0.829 32.438 19.438 1 98.88 202 ILE B CA 1
ATOM 6371 C C . ILE B 1 202 ? 1.464 32.219 20.812 1 98.88 202 ILE B C 1
ATOM 6373 O O . ILE B 1 202 ? 0.801 32.344 21.828 1 98.88 202 ILE B O 1
ATOM 6377 N N . ALA B 1 203 ? 2.688 31.859 20.844 1 98.88 203 ALA B N 1
ATOM 6378 C CA . ALA B 1 203 ? 3.447 31.703 22.078 1 98.88 203 ALA B CA 1
ATOM 6379 C C . ALA B 1 203 ? 4.879 32.188 21.922 1 98.88 203 ALA B C 1
ATOM 6381 O O . ALA B 1 203 ? 5.406 32.219 20.797 1 98.88 203 ALA B O 1
ATOM 6382 N N . ASP B 1 204 ? 5.492 32.688 22.984 1 98.81 204 ASP B N 1
ATOM 6383 C CA . ASP B 1 204 ? 6.852 33.188 22.906 1 98.81 204 ASP B CA 1
ATOM 6384 C C . ASP B 1 204 ? 7.648 32.812 24.156 1 98.81 204 ASP B C 1
ATOM 6386 O O . ASP B 1 204 ? 7.16 32.094 25.016 1 98.81 204 ASP B O 1
ATOM 6390 N N . THR B 1 205 ? 8.898 33.312 24.234 1 98.69 205 THR B N 1
ATOM 6391 C CA . THR B 1 205 ? 9.844 32.875 25.25 1 98.69 205 THR B CA 1
ATOM 6392 C C . THR B 1 205 ? 9.531 33.562 26.578 1 98.69 205 THR B C 1
ATOM 6394 O O . THR B 1 205 ? 10.047 33.156 27.625 1 98.69 205 THR B O 1
ATOM 6397 N N . ASN B 1 206 ? 8.695 34.562 26.578 1 97.94 206 ASN B N 1
ATOM 6398 C CA . ASN B 1 206 ? 8.289 35.219 27.812 1 97.94 206 ASN B CA 1
ATOM 6399 C C . ASN B 1 206 ? 7.164 34.469 28.516 1 97.94 206 ASN B C 1
ATOM 6401 O O . ASN B 1 206 ? 6.773 34.812 29.625 1 97.94 206 ASN B O 1
ATOM 6405 N N . GLY B 1 207 ? 6.652 33.5 27.859 1 97.94 207 GLY B N 1
ATOM 6406 C CA . GLY B 1 207 ? 5.59 32.688 28.438 1 97.94 207 GLY B CA 1
ATOM 6407 C C . GLY B 1 207 ? 4.203 33.156 28 1 97.94 207 GLY B C 1
ATOM 6408 O O . GLY B 1 207 ? 3.201 32.656 28.531 1 97.94 207 GLY B O 1
ATOM 6409 N N . SER B 1 208 ? 4.129 34.062 27.125 1 98.12 208 SER B N 1
ATOM 6410 C CA . SER B 1 208 ? 2.842 34.531 26.609 1 98.12 208 SER B CA 1
ATOM 6411 C C . SER B 1 208 ? 2.201 33.5 25.688 1 98.12 208 SER B C 1
ATOM 6413 O O . SER B 1 208 ? 2.895 32.812 24.922 1 98.12 208 SER B O 1
ATOM 6415 N N . ALA B 1 209 ? 0.919 33.312 25.875 1 98.81 209 ALA B N 1
ATOM 6416 C CA . ALA B 1 209 ? 0.093 32.469 25.031 1 98.81 209 ALA B CA 1
ATOM 6417 C C . ALA B 1 209 ? -1.214 33.156 24.656 1 98.81 209 ALA B C 1
ATOM 6419 O O . ALA B 1 209 ? -1.922 33.656 25.531 1 98.81 209 ALA B O 1
ATOM 6420 N N . TRP B 1 210 ? -1.496 33.188 23.375 1 98.94 210 TRP B N 1
ATOM 6421 C CA . TRP B 1 210 ? -2.641 33.969 22.891 1 98.94 210 TRP B CA 1
ATOM 6422 C C . TRP B 1 210 ? -3.365 33.219 21.781 1 98.94 210 TRP B C 1
ATOM 6424 O O . TRP B 1 210 ? -2.795 32.312 21.156 1 98.94 210 TRP B O 1
ATOM 6434 N N . VAL B 1 211 ? -4.629 33.562 21.594 1 98.88 211 VAL B N 1
ATOM 6435 C CA . VAL B 1 211 ? -5.391 33.25 20.391 1 98.88 211 VAL B CA 1
ATOM 6436 C C . VAL B 1 211 ? -5.711 34.531 19.641 1 98.88 211 VAL B C 1
ATOM 6438 O O . VAL B 1 211 ? -5.992 35.562 20.25 1 98.88 211 VAL B O 1
ATOM 6441 N N . PHE B 1 212 ? -5.562 34.5 18.344 1 98.88 212 PHE B N 1
ATOM 6442 C CA . PHE B 1 212 ? -5.801 35.625 17.453 1 98.88 212 PHE B CA 1
ATOM 6443 C C . PHE B 1 212 ? -6.777 35.25 16.344 1 98.88 212 PHE B C 1
ATOM 6445 O O . PHE B 1 212 ? -6.445 34.438 15.461 1 98.88 212 PHE B O 1
ATOM 6452 N N . ASP B 1 213 ? -8.055 35.781 16.344 1 98.56 213 ASP B N 1
ATOM 6453 C CA . ASP B 1 213 ? -9.062 35.562 15.312 1 98.56 213 ASP B CA 1
ATOM 6454 C C . ASP B 1 213 ? -9.109 36.75 14.352 1 98.56 213 ASP B C 1
ATOM 6456 O O . ASP B 1 213 ? -9.086 37.906 14.773 1 98.56 213 ASP B O 1
ATOM 6460 N N . ILE B 1 214 ? -9.156 36.438 13.016 1 98.62 214 ILE B N 1
ATOM 6461 C CA . ILE B 1 214 ? -9.125 37.531 12.055 1 98.62 214 ILE B CA 1
ATOM 6462 C C . ILE B 1 214 ? -10.023 37.219 10.867 1 98.62 214 ILE B C 1
ATOM 6464 O O . ILE B 1 214 ? -10.141 36.062 10.469 1 98.62 214 ILE B O 1
ATOM 6468 N N . SER B 1 215 ? -10.648 38.219 10.305 1 97.88 215 SER B N 1
ATOM 6469 C CA . SER B 1 215 ? -11.398 38.188 9.055 1 97.88 215 SER B CA 1
ATOM 6470 C C . SER B 1 215 ? -11.133 39.438 8.219 1 97.88 215 SER B C 1
ATOM 6472 O O . SER B 1 215 ? -10.625 40.438 8.734 1 97.88 215 SER B O 1
ATOM 6474 N N . HIS B 1 216 ? -11.438 39.344 6.93 1 97.56 216 HIS B N 1
ATOM 6475 C CA . HIS B 1 216 ? -11.523 40.531 6.102 1 97.56 216 HIS B CA 1
ATOM 6476 C C . HIS B 1 216 ? -12.727 41.406 6.492 1 97.56 216 HIS B C 1
ATOM 6478 O O . HIS B 1 216 ? -13.641 40.906 7.16 1 97.56 216 HIS B O 1
ATOM 6484 N N . ASP B 1 217 ? -12.68 42.625 6.129 1 96.69 217 ASP B N 1
ATOM 6485 C CA . ASP B 1 217 ? -13.875 43.438 6.344 1 96.69 217 ASP B CA 1
ATOM 6486 C C . ASP B 1 217 ? -14.719 43.531 5.07 1 96.69 217 ASP B C 1
ATOM 6488 O O . ASP B 1 217 ? -14.352 42.969 4.039 1 96.69 217 ASP B O 1
ATOM 6492 N N . SER B 1 218 ? -15.812 44.188 5.125 1 95.69 218 SER B N 1
ATOM 6493 C CA . SER B 1 218 ? -16.781 44.219 4.023 1 95.69 218 SER B CA 1
ATOM 6494 C C . SER B 1 218 ? -16.25 45.031 2.85 1 95.69 218 SER B C 1
ATOM 6496 O O . SER B 1 218 ? -16.766 44.906 1.732 1 95.69 218 SER B O 1
ATOM 6498 N N . THR B 1 219 ? -15.25 45.844 3.045 1 95.62 219 THR B N 1
ATOM 6499 C CA . THR B 1 219 ? -14.688 46.656 1.964 1 95.62 219 THR B CA 1
ATOM 6500 C C . THR B 1 219 ? -13.711 45.812 1.132 1 95.62 219 THR B C 1
ATOM 6502 O O . THR B 1 219 ? -13.383 46.188 0.003 1 95.62 219 THR B O 1
ATOM 6505 N N . GLY B 1 220 ? -13.195 44.812 1.743 1 94.88 220 GLY B N 1
ATOM 6506 C CA . GLY B 1 220 ? -12.172 44 1.089 1 94.88 220 GLY B CA 1
ATOM 6507 C C . GLY B 1 220 ? -10.797 44.625 1.129 1 94.88 220 GLY B C 1
ATOM 6508 O O . GLY B 1 220 ? -9.852 44.125 0.534 1 94.88 220 GLY B O 1
ATOM 6509 N N . LYS B 1 221 ? -10.641 45.719 1.814 1 96.69 221 LYS B N 1
ATOM 6510 C CA . LYS B 1 221 ? -9.391 46.469 1.812 1 96.69 221 LYS B CA 1
ATOM 6511 C C . LYS B 1 221 ? -8.773 46.531 3.207 1 96.69 221 LYS B C 1
ATOM 6513 O O . LYS B 1 221 ? -7.68 47.062 3.391 1 96.69 221 LYS B O 1
ATOM 6518 N N . SER B 1 222 ? -9.453 46.031 4.137 1 97.88 222 SER B N 1
ATOM 6519 C CA . SER B 1 222 ? -9.039 46.031 5.535 1 97.88 222 SER B CA 1
ATOM 6520 C C . SER B 1 222 ? -9.344 44.719 6.227 1 97.88 222 SER B C 1
ATOM 6522 O O . SER B 1 222 ? -9.539 43.688 5.57 1 97.88 222 SER B O 1
ATOM 6524 N N . ALA B 1 223 ? -9.258 44.781 7.621 1 98.5 223 ALA B N 1
ATOM 6525 C CA . ALA B 1 223 ? -9.484 43.562 8.391 1 98.5 223 ALA B CA 1
ATOM 6526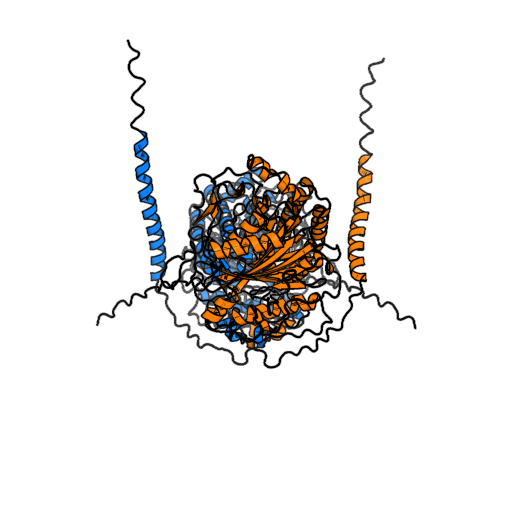 C C . ALA B 1 223 ? -10.156 43.875 9.727 1 98.5 223 ALA B C 1
ATOM 6528 O O . ALA B 1 223 ? -10.117 45 10.195 1 98.5 223 ALA B O 1
ATOM 6529 N N . ILE B 1 224 ? -10.844 42.938 10.273 1 98.5 224 ILE B N 1
ATOM 6530 C CA . ILE B 1 224 ? -11.289 42.938 11.664 1 98.5 224 ILE B CA 1
ATOM 6531 C C . ILE B 1 224 ? -10.609 41.781 12.414 1 98.5 224 ILE B C 1
ATOM 6533 O O . ILE B 1 224 ? -10.414 40.719 11.867 1 98.5 224 ILE B O 1
ATOM 6537 N N . TRP B 1 225 ? -10.242 42 13.641 1 98.75 225 TRP B N 1
ATOM 6538 C CA . TRP B 1 225 ? -9.562 40.938 14.398 1 98.75 225 TRP B CA 1
ATOM 6539 C C . TRP B 1 225 ? -9.719 41.156 15.898 1 98.75 225 TRP B C 1
ATOM 6541 O O . TRP B 1 225 ? -10.078 42.25 16.328 1 98.75 225 TRP B O 1
ATOM 6551 N N . ALA B 1 226 ? -9.578 40.156 16.641 1 98.81 226 ALA B N 1
ATOM 6552 C CA . ALA B 1 226 ? -9.508 40.125 18.094 1 98.81 226 ALA B CA 1
ATOM 6553 C C . ALA B 1 226 ? -8.484 39.125 18.578 1 98.81 226 ALA B C 1
ATOM 6555 O O . ALA B 1 226 ? -8.266 38.094 17.938 1 98.81 226 ALA B O 1
ATOM 6556 N N . ALA B 1 227 ? -7.852 39.406 19.641 1 98.88 227 ALA B N 1
ATOM 6557 C CA . ALA B 1 227 ? -6.922 38.5 20.297 1 98.88 227 ALA B CA 1
ATOM 6558 C C . ALA B 1 227 ? -7.223 38.375 21.781 1 98.88 227 ALA B C 1
ATOM 6560 O O . ALA B 1 227 ? -7.613 39.375 22.422 1 98.88 227 ALA B O 1
ATOM 6561 N N . GLN B 1 228 ? -7.086 37.219 22.297 1 98.88 228 GLN B N 1
ATOM 6562 C CA . GLN B 1 228 ? -7.32 36.969 23.719 1 98.88 228 GLN B CA 1
ATOM 6563 C C . GLN B 1 228 ? -6.188 36.125 24.312 1 98.88 228 GLN B C 1
ATOM 6565 O O . GLN B 1 228 ? -5.781 35.125 23.734 1 98.88 228 GLN B O 1
ATOM 6570 N N . ARG B 1 229 ? -5.691 36.594 25.406 1 98.81 229 ARG B N 1
ATOM 6571 C CA . ARG B 1 229 ? -4.68 35.844 26.141 1 98.81 229 ARG B CA 1
ATOM 6572 C C . ARG B 1 229 ? -5.273 34.562 26.734 1 98.81 229 ARG B C 1
ATOM 6574 O O . ARG B 1 229 ? -6.398 34.594 27.25 1 98.81 229 ARG B O 1
ATOM 6581 N N . VAL B 1 230 ? -4.543 33.5 26.688 1 98.88 230 VAL B N 1
ATOM 6582 C CA . VAL B 1 230 ? -4.961 32.25 27.344 1 98.88 230 VAL B CA 1
ATOM 6583 C C . VAL B 1 230 ? -4.766 32.406 28.859 1 98.88 230 VAL B C 1
ATOM 6585 O O . VAL B 1 230 ? -3.66 32.688 29.312 1 98.88 230 VAL B O 1
ATOM 6588 N N . PRO B 1 231 ? -5.777 32.156 29.641 1 98.44 231 PRO B N 1
ATOM 6589 C CA . PRO B 1 231 ? -5.633 32.312 31.078 1 98.44 231 PRO B CA 1
ATOM 6590 C C . PRO B 1 231 ? -4.578 31.359 31.672 1 98.44 231 PRO B C 1
ATOM 6592 O O . PRO B 1 231 ? -4.344 30.281 31.125 1 98.44 231 PRO B O 1
ATOM 6595 N N . ALA B 1 232 ? -3.996 31.828 32.812 1 98.38 232 ALA B N 1
ATOM 6596 C CA . ALA B 1 232 ? -3.002 31.016 33.5 1 98.38 232 ALA B CA 1
ATOM 6597 C C . ALA B 1 232 ? -3.561 29.625 33.812 1 98.38 232 ALA B C 1
ATOM 6599 O O . ALA B 1 232 ? -4.664 29.5 34.375 1 98.38 232 ALA B O 1
ATOM 6600 N N . GLY B 1 233 ? -2.84 28.562 33.438 1 98.56 233 GLY B N 1
ATOM 6601 C CA . GLY B 1 233 ? -3.213 27.188 33.75 1 98.56 233 GLY B CA 1
ATOM 6602 C C . GLY B 1 233 ? -4.176 26.609 32.719 1 98.56 233 GLY B C 1
ATOM 6603 O O . GLY B 1 233 ? -4.625 25.469 32.875 1 98.56 233 GLY B O 1
ATOM 6604 N N . HIS B 1 234 ? -4.469 27.344 31.688 1 98.75 234 HIS B N 1
ATOM 6605 C CA . HIS B 1 234 ? -5.484 26.906 30.75 1 98.75 234 HIS B CA 1
ATOM 6606 C C . HIS B 1 234 ? -4.852 26.391 29.453 1 98.75 234 HIS B C 1
ATOM 6608 O O . HIS B 1 234 ? -3.67 26.656 29.188 1 98.75 234 HIS B O 1
ATOM 6614 N N . VAL B 1 235 ? -5.641 25.625 28.719 1 98.81 235 VAL B N 1
ATOM 6615 C CA . VAL B 1 235 ? -5.383 25.172 27.359 1 98.81 235 VAL B CA 1
ATOM 6616 C C . VAL B 1 235 ? -6.484 25.688 26.422 1 98.81 235 VAL B C 1
ATOM 6618 O O . VAL B 1 235 ? -7.672 25.5 26.703 1 98.81 235 VAL B O 1
ATOM 6621 N N . ALA B 1 236 ? -6.098 26.391 25.391 1 98.81 236 ALA B N 1
ATOM 6622 C CA . ALA B 1 236 ? -7.023 26.766 24.328 1 98.81 236 ALA B CA 1
ATOM 6623 C C . ALA B 1 236 ? -6.77 25.953 23.062 1 98.81 236 ALA B C 1
ATOM 6625 O O . ALA B 1 236 ? -5.66 25.469 22.844 1 98.81 236 ALA B O 1
ATOM 6626 N N . ALA B 1 237 ? -7.793 25.75 22.312 1 98.38 237 ALA B N 1
ATOM 6627 C CA . ALA B 1 237 ? -7.707 25 21.062 1 98.38 237 ALA B CA 1
ATOM 6628 C C . ALA B 1 237 ? -8.594 25.625 19.984 1 98.38 237 ALA B C 1
ATOM 6630 O O . ALA B 1 237 ? -9.625 26.219 20.297 1 98.38 237 ALA B O 1
ATOM 6631 N N . VAL B 1 238 ? -8.125 25.562 18.781 1 97.38 238 VAL B N 1
ATOM 6632 C CA . VAL B 1 238 ? -8.875 26.031 17.609 1 97.38 238 VAL B CA 1
ATOM 6633 C C . VAL B 1 238 ? -8.953 24.922 16.562 1 97.38 238 VAL B C 1
ATOM 6635 O O . VAL B 1 238 ? -7.93 24.344 16.188 1 97.38 238 VAL B O 1
ATOM 6638 N N . ALA B 1 239 ? -10.164 24.688 16.094 1 95.69 239 ALA B N 1
ATOM 6639 C CA . ALA B 1 239 ? -10.406 23.719 15.023 1 95.69 239 ALA B CA 1
ATOM 6640 C C . ALA B 1 239 ? -11.414 24.266 14.016 1 95.69 239 ALA B C 1
ATOM 6642 O O . ALA B 1 239 ? -12.609 23.984 14.109 1 95.69 239 ALA B O 1
ATOM 6643 N N . ASN B 1 240 ? -10.977 25.031 13.133 1 93.06 240 ASN B N 1
ATOM 6644 C CA . ASN B 1 240 ? -11.711 25.562 11.984 1 93.06 240 ASN B CA 1
ATOM 6645 C C . ASN B 1 240 ? -12.914 26.391 12.422 1 93.06 240 ASN B C 1
ATOM 6647 O O . ASN B 1 240 ? -13.969 26.344 11.781 1 93.06 240 ASN B O 1
ATOM 6651 N N . GLN B 1 241 ? -12.773 27 13.516 1 92.94 241 GLN B N 1
ATOM 6652 C CA . GLN B 1 241 ? -13.781 27.906 14.047 1 92.94 241 GLN B CA 1
ATOM 6653 C C . GLN B 1 241 ? -13.148 28.953 14.953 1 92.94 241 GLN B C 1
ATOM 6655 O O . GLN B 1 241 ? -12.242 28.656 15.727 1 92.94 241 GLN B O 1
ATOM 6660 N N . TYR B 1 242 ? -13.734 30.188 14.773 1 95.75 242 TYR B N 1
ATOM 6661 C CA . TYR B 1 242 ? -13.328 31.172 15.773 1 95.75 242 TYR B CA 1
ATOM 6662 C C . TYR B 1 242 ? -13.633 30.672 17.188 1 95.75 242 TYR B C 1
ATOM 6664 O O . TYR B 1 242 ? -14.578 29.906 17.391 1 95.75 242 TYR B O 1
ATOM 6672 N N . THR B 1 243 ? -12.891 31.188 18.141 1 95.69 243 THR B N 1
ATOM 6673 C CA . THR B 1 243 ? -13.117 30.688 19.484 1 95.69 243 THR B CA 1
ATOM 6674 C C . THR B 1 243 ? -13.258 31.844 20.469 1 95.69 243 THR B C 1
ATOM 6676 O O . THR B 1 243 ? -13.727 31.656 21.594 1 95.69 243 THR B O 1
ATOM 6679 N N . ILE B 1 244 ? -12.836 33.031 20.094 1 98.31 244 ILE B N 1
ATOM 6680 C CA . ILE B 1 244 ? -12.914 34.156 21 1 98.31 244 ILE B CA 1
ATOM 6681 C C . ILE B 1 244 ? -14.367 34.625 21.141 1 98.31 244 ILE B C 1
ATOM 6683 O O . ILE B 1 244 ? -15.039 34.875 20.141 1 98.31 244 ILE B O 1
ATOM 6687 N N . LYS B 1 245 ? -14.766 34.719 22.297 1 97.19 245 LYS B N 1
ATOM 6688 C CA . LYS B 1 245 ? -16.141 35.125 22.609 1 97.19 245 LYS B CA 1
ATOM 6689 C C . LYS B 1 245 ? -16.219 36.594 23.016 1 97.19 245 LYS B C 1
ATOM 6691 O O . LYS B 1 245 ? -15.734 37.469 22.281 1 97.19 245 LYS B O 1
ATOM 6696 N N . GLU B 1 246 ? -16.766 36.875 24.172 1 97.06 246 GLU B N 1
ATOM 6697 C CA . GLU B 1 246 ? -16.938 38.25 24.594 1 97.06 246 GLU B CA 1
ATOM 6698 C C . GLU B 1 246 ? -15.586 38.938 24.797 1 97.06 246 GLU B C 1
ATOM 6700 O O . GLU B 1 246 ? -14.68 38.344 25.406 1 97.06 246 GLU B O 1
ATOM 6705 N N . ILE B 1 247 ? -15.531 40.094 24.297 1 96.88 247 ILE B N 1
ATOM 6706 C CA . ILE B 1 247 ? -14.32 40.906 24.422 1 96.88 247 ILE B CA 1
ATOM 6707 C C . ILE B 1 247 ? -14.492 41.938 25.531 1 96.88 247 ILE B C 1
ATOM 6709 O O . ILE B 1 247 ? -15.43 42.719 25.5 1 96.88 247 ILE B O 1
ATOM 6713 N N . ASP B 1 248 ? -13.586 41.938 26.453 1 96 248 ASP B N 1
ATOM 6714 C CA . ASP B 1 248 ? -13.562 42.969 27.469 1 96 248 ASP B CA 1
ATOM 6715 C C . ASP B 1 248 ? -12.672 44.125 27.047 1 96 248 ASP B C 1
ATOM 6717 O O . ASP B 1 248 ? -11.453 44.094 27.219 1 96 248 ASP B O 1
ATOM 6721 N N . GLU B 1 249 ? -13.242 45.188 26.688 1 93.25 249 GLU B N 1
ATOM 6722 C CA . GLU B 1 249 ? -12.523 46.344 26.156 1 93.25 249 GLU B CA 1
ATOM 6723 C C . GLU B 1 249 ? -11.719 47.062 27.234 1 93.25 249 GLU B C 1
ATOM 6725 O O . GLU B 1 249 ? -10.828 47.844 26.922 1 93.25 249 GLU B O 1
ATOM 6730 N N . ASN B 1 250 ? -12.016 46.75 28.469 1 95.19 250 ASN B N 1
ATOM 6731 C CA . ASN B 1 250 ? -11.336 47.406 29.578 1 95.19 250 ASN B CA 1
ATOM 6732 C C . ASN B 1 250 ? -10.203 46.562 30.141 1 95.19 250 ASN B C 1
ATOM 6734 O O . ASN B 1 250 ? -9.641 46.875 31.188 1 95.19 250 ASN B O 1
ATOM 6738 N N . ASP B 1 251 ? -9.859 45.5 29.484 1 97.31 251 ASP B N 1
ATOM 6739 C CA . ASP B 1 251 ? -8.805 44.625 29.938 1 97.31 251 ASP B CA 1
ATOM 6740 C C . ASP B 1 251 ? -7.727 44.438 28.859 1 97.31 251 ASP B C 1
ATOM 6742 O O . ASP B 1 251 ? -7.543 43.344 28.328 1 97.31 251 ASP B O 1
ATOM 6746 N N . PRO B 1 252 ? -6.961 45.438 28.625 1 96 252 PRO B N 1
ATOM 6747 C CA . PRO B 1 252 ? -5.969 45.406 27.547 1 96 252 PRO B CA 1
ATOM 6748 C C . PRO B 1 252 ? -4.867 44.375 27.797 1 96 252 PRO B C 1
ATOM 6750 O O . PRO B 1 252 ? -4.098 44.062 26.891 1 96 252 PRO B O 1
ATOM 6753 N N . ASP B 1 253 ? -4.723 43.875 29.031 1 96.81 253 ASP B N 1
ATOM 6754 C CA . ASP B 1 253 ? -3.719 42.844 29.328 1 96.81 253 ASP B CA 1
ATOM 6755 C C . ASP B 1 253 ? -4.113 41.5 28.75 1 96.81 253 ASP B C 1
ATOM 6757 O O . ASP B 1 253 ? -3.26 40.625 28.531 1 96.81 253 ASP B O 1
ATOM 6761 N N . ASN B 1 254 ? -5.418 41.406 28.516 1 98.25 254 ASN B N 1
ATOM 6762 C CA . ASN B 1 254 ? -5.887 40.094 28.109 1 98.25 254 ASN B CA 1
ATOM 6763 C C . ASN B 1 254 ? -6.633 40.156 26.781 1 98.25 254 ASN B C 1
ATOM 6765 O O . ASN B 1 254 ? -6.938 39.094 26.188 1 98.25 254 ASN B O 1
ATOM 6769 N N . PHE B 1 255 ? -6.914 41.312 26.297 1 98.5 255 PHE B N 1
ATOM 6770 C CA . PHE B 1 255 ? -7.637 41.469 25.031 1 98.5 255 PHE B CA 1
ATOM 6771 C C . PHE B 1 255 ? -7.012 42.531 24.172 1 98.5 255 PHE B C 1
ATOM 6773 O O . PHE B 1 255 ? -6.578 43.562 24.672 1 98.5 255 PHE B O 1
ATOM 6780 N N . MET B 1 256 ? -6.895 42.281 22.922 1 98.62 256 MET B N 1
ATOM 6781 C CA . MET B 1 256 ? -6.582 43.25 21.859 1 98.62 256 MET B CA 1
ATOM 6782 C C . MET B 1 256 ? -7.543 43.094 20.688 1 98.62 256 MET B C 1
ATOM 6784 O O . MET B 1 256 ? -8.047 42 20.438 1 98.62 256 MET B O 1
ATOM 6788 N N . PHE B 1 257 ? -7.859 44.125 19.984 1 98.44 257 PHE B N 1
ATOM 6789 C CA . PHE B 1 257 ? -8.797 44.031 18.875 1 98.44 257 PHE B CA 1
ATOM 6790 C C . PHE B 1 257 ? -8.672 45.219 17.938 1 98.44 257 PHE B C 1
ATOM 6792 O O . PHE B 1 257 ? -8.109 46.25 18.297 1 98.44 257 PHE B O 1
ATOM 6799 N N . SER B 1 258 ? -9.094 45.094 16.781 1 98.31 258 SER B N 1
ATOM 6800 C CA . SER B 1 258 ? -9.07 46.156 15.805 1 98.31 258 SER B CA 1
ATOM 6801 C C . SER B 1 258 ? -10.062 47.281 16.172 1 98.31 258 SER B C 1
ATOM 6803 O O . SER B 1 258 ? -11.117 47 16.75 1 98.31 258 SER B O 1
ATOM 6805 N N . PRO B 1 259 ? -9.773 48.469 15.719 1 96.62 259 PRO B N 1
ATOM 6806 C CA . PRO B 1 259 ? -10.656 49.562 16.078 1 96.62 259 PRO B CA 1
ATOM 6807 C C . PRO B 1 259 ? -12.055 49.438 15.484 1 96.62 259 PRO B C 1
ATOM 6809 O O . PRO B 1 259 ? -13.016 49.969 16.031 1 96.62 259 PRO B O 1
ATOM 6812 N N . ASN B 1 260 ? -12.227 48.719 14.477 1 97.5 260 ASN B N 1
ATOM 6813 C CA . ASN B 1 260 ? -13.492 48.625 13.766 1 97.5 260 ASN B CA 1
ATOM 6814 C C . ASN B 1 260 ? -14.227 47.312 14.078 1 97.5 260 ASN B C 1
ATOM 6816 O O . ASN B 1 260 ? -15.188 46.969 13.398 1 97.5 260 ASN B O 1
ATOM 6820 N N . VAL B 1 261 ? -13.789 46.531 15.039 1 97.88 261 VAL B N 1
ATOM 6821 C CA . VAL B 1 261 ? -14.312 45.188 15.281 1 97.88 261 VAL B CA 1
ATOM 6822 C C . VAL B 1 261 ? -15.805 45.281 15.594 1 97.88 261 VAL B C 1
ATOM 6824 O O . VAL B 1 261 ? -16.578 44.438 15.148 1 97.88 261 VAL B O 1
ATOM 6827 N N . LYS B 1 262 ? -16.266 46.281 16.25 1 97.44 262 LYS B N 1
ATOM 6828 C CA . LYS B 1 262 ? -17.672 46.438 16.609 1 97.44 262 LYS B CA 1
ATOM 6829 C C . LYS B 1 262 ? -18.438 47.156 15.508 1 97.44 262 LYS B C 1
ATOM 6831 O O . LYS B 1 262 ? -19.547 46.781 15.164 1 97.44 262 LYS B O 1
ATOM 6836 N N . SER B 1 263 ? -17.859 48.25 15.023 1 97.62 263 SER B N 1
ATOM 6837 C CA . SER B 1 263 ? -18.547 49.062 14.023 1 97.62 263 SER B CA 1
ATOM 6838 C C . SER B 1 263 ? -18.828 48.25 12.766 1 97.62 263 SER B C 1
ATOM 6840 O O . SER B 1 263 ? -19.875 48.438 12.133 1 97.62 263 SER B O 1
ATOM 6842 N N . GLU B 1 264 ? -17.906 47.438 12.391 1 97.81 264 GLU B N 1
ATOM 6843 C CA . GLU B 1 264 ? -18.125 46.594 11.219 1 97.81 264 GLU B CA 1
ATOM 6844 C C . GLU B 1 264 ? -19.281 45.625 11.445 1 97.81 264 GLU B C 1
ATOM 6846 O O . GLU B 1 264 ? -20.094 45.406 10.539 1 97.81 264 GLU B O 1
ATOM 6851 N N . ALA B 1 265 ? -19.359 45 12.625 1 98.19 265 ALA B N 1
ATOM 6852 C CA . ALA B 1 265 ? -20.453 44.094 12.953 1 98.19 265 ALA B CA 1
ATOM 6853 C C . ALA B 1 265 ? -21.797 44.812 12.914 1 98.19 265 ALA B C 1
ATOM 6855 O O . ALA B 1 265 ? -22.781 44.281 12.445 1 98.19 265 ALA B O 1
ATOM 6856 N N . LEU B 1 266 ? -21.797 46 13.414 1 97.88 266 LEU B N 1
ATOM 6857 C CA . LEU B 1 266 ? -23.016 46.844 13.391 1 97.88 266 LEU B CA 1
ATOM 6858 C C . LEU B 1 266 ? -23.438 47.125 11.961 1 97.88 266 LEU B C 1
ATOM 6860 O O . LEU B 1 266 ? -24.609 47 11.609 1 97.88 266 LEU B O 1
ATOM 6864 N N . LYS B 1 267 ? -22.531 47.531 11.25 1 97.62 267 LYS B N 1
ATOM 6865 C CA . LYS B 1 267 ? -22.766 47.906 9.852 1 97.62 267 LYS B CA 1
ATOM 6866 C C . LYS B 1 267 ? -23.359 46.719 9.07 1 97.62 267 LYS B C 1
ATOM 68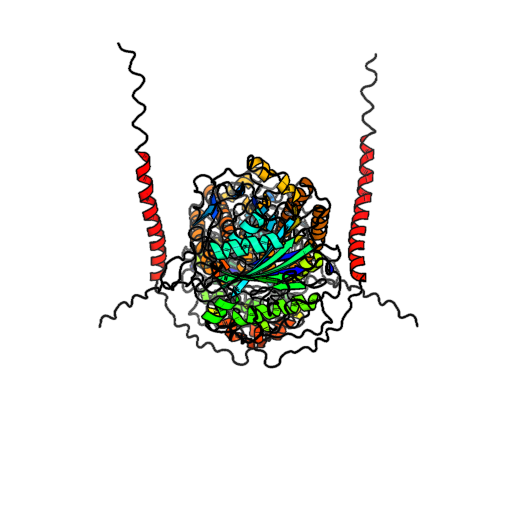68 O O . LYS B 1 267 ? -24.25 46.906 8.242 1 97.62 267 LYS B O 1
ATOM 6873 N N . LEU B 1 268 ? -22.891 45.531 9.328 1 97.31 268 LEU B N 1
ATOM 6874 C CA . LEU B 1 268 ? -23.281 44.344 8.586 1 97.31 268 LEU B CA 1
ATOM 6875 C C . LEU B 1 268 ? -24.531 43.719 9.203 1 97.31 268 LEU B C 1
ATOM 6877 O O . LEU B 1 268 ? -25.047 42.719 8.688 1 97.31 268 LEU B O 1
ATOM 6881 N N . GLY B 1 269 ? -25.016 44.25 10.375 1 97.44 269 GLY B N 1
ATOM 6882 C CA . GLY B 1 269 ? -26.172 43.688 11.062 1 97.44 269 GLY B CA 1
ATOM 6883 C C . GLY B 1 269 ? -25.875 42.406 11.812 1 97.44 269 GLY B C 1
ATOM 6884 O O . GLY B 1 269 ? -26.781 41.594 12.055 1 97.44 269 GLY B O 1
ATOM 6885 N N . LEU B 1 270 ? -24.609 42.156 12.133 1 97.31 270 LEU B N 1
ATOM 6886 C CA . LEU B 1 270 ? -24.188 40.938 12.797 1 97.31 270 LEU B CA 1
ATOM 6887 C C . LEU B 1 270 ? -24.172 41.125 14.305 1 97.31 270 LEU B C 1
ATOM 6889 O O . LEU B 1 270 ? -24 40.156 15.047 1 97.31 270 LEU B O 1
ATOM 6893 N N . TRP B 1 271 ? -24.391 42.312 14.773 1 97.44 271 TRP B N 1
ATOM 6894 C CA . TRP B 1 271 ? -24.469 42.719 16.188 1 97.44 271 TRP B CA 1
ATOM 6895 C C . TRP B 1 271 ? -25.469 43.844 16.375 1 97.44 271 TRP B C 1
ATOM 6897 O O . TRP B 1 271 ? -25.531 44.75 15.57 1 97.44 271 TRP B O 1
ATOM 6907 N N . ASP B 1 272 ? -26.203 43.781 17.453 1 96.62 272 ASP B N 1
ATOM 6908 C CA . ASP B 1 272 ? -27.312 44.719 17.656 1 96.62 272 ASP B CA 1
ATOM 6909 C C . ASP B 1 272 ? -26.812 46 18.297 1 96.62 272 ASP B C 1
ATOM 6911 O O . ASP B 1 272 ? -27.562 46.969 18.422 1 96.62 272 ASP B O 1
ATOM 6915 N N . GLY B 1 273 ? -25.594 46 18.766 1 95.5 273 GLY B N 1
ATOM 6916 C CA . GLY B 1 273 ? -25.031 47.219 19.359 1 95.5 273 GLY B CA 1
ATOM 6917 C C . GLY B 1 273 ? -25.344 47.344 20.844 1 95.5 273 GLY B C 1
ATOM 6918 O O . GLY B 1 273 ? -24.844 48.25 21.516 1 95.5 273 GLY B O 1
ATOM 6919 N N . GLU B 1 274 ? -26.047 46.438 21.391 1 95.88 274 GLU B N 1
ATOM 6920 C CA . GLU B 1 274 ? -26.5 46.531 22.781 1 95.88 274 GLU B CA 1
ATOM 6921 C C . GLU B 1 274 ? -25.984 45.375 23.609 1 95.88 274 GLU B C 1
ATOM 6923 O O . GLU B 1 274 ? -25.516 45.562 24.734 1 95.88 274 GLU B O 1
ATOM 6928 N N . SER B 1 275 ? -26.094 44.219 23.078 1 94.75 275 SER B N 1
ATOM 6929 C CA . SER B 1 275 ? -25.594 43.031 23.781 1 94.75 275 SER B CA 1
ATOM 6930 C C . SER B 1 275 ? -24.078 43.062 23.906 1 94.75 275 SER B C 1
ATOM 6932 O O . SER B 1 275 ? -23.391 43.719 23.125 1 94.75 275 SER B O 1
ATOM 6934 N N . PRO B 1 276 ? -23.578 42.344 24.891 1 94.88 276 PRO B N 1
ATOM 6935 C CA . PRO B 1 276 ? -22.125 42.219 24.922 1 94.88 276 PRO B CA 1
ATOM 6936 C C . PRO B 1 276 ? -21.547 41.688 23.609 1 94.88 276 PRO B C 1
ATOM 6938 O O . PRO B 1 276 ? -22.078 40.719 23.047 1 94.88 276 PRO B O 1
ATOM 6941 N N . PHE B 1 277 ? -20.547 42.312 23.156 1 96.75 277 PHE B N 1
ATOM 6942 C CA . PHE B 1 277 ? -20 41.969 21.859 1 96.75 277 PHE B CA 1
ATOM 6943 C C . PHE B 1 277 ? -19.172 40.688 21.953 1 96.75 277 PHE B C 1
ATOM 6945 O O . PHE B 1 277 ? -18.266 40.56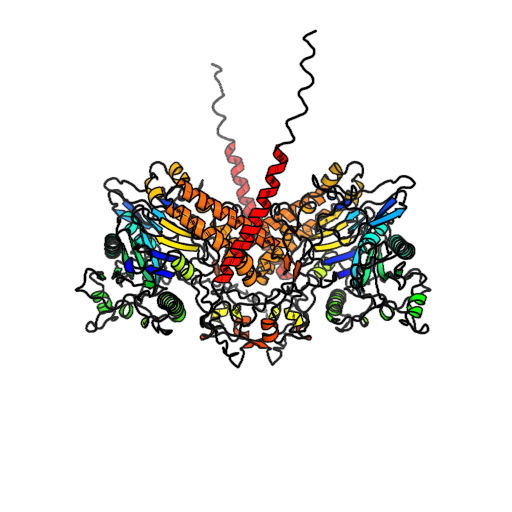2 22.797 1 96.75 277 PHE B O 1
ATOM 6952 N N . SER B 1 278 ? -19.547 39.781 21.172 1 97.12 278 SER B N 1
ATOM 6953 C CA . SER B 1 278 ? -18.844 38.5 21.031 1 97.12 278 SER B CA 1
ATOM 6954 C C . SER B 1 278 ? -18.344 38.312 19.609 1 97.12 278 SER B C 1
ATOM 6956 O O . SER B 1 278 ? -19.125 38.344 18.656 1 97.12 278 SER B O 1
ATOM 6958 N N . PHE B 1 279 ? -17.031 38.062 19.5 1 98 279 PHE B N 1
ATOM 6959 C CA . PHE B 1 279 ? -16.453 37.906 18.172 1 98 279 PHE B CA 1
ATOM 6960 C C . PHE B 1 279 ? -17.062 36.719 17.438 1 98 279 PHE B C 1
ATOM 6962 O O . PHE B 1 279 ? -17.469 36.844 16.281 1 98 279 PHE B O 1
ATOM 6969 N N . ILE B 1 280 ? -17.078 35.5 18.062 1 96.06 280 ILE B N 1
ATOM 6970 C CA . ILE B 1 280 ? -17.562 34.281 17.422 1 96.06 280 ILE B CA 1
ATOM 6971 C C . ILE B 1 280 ? -19.047 34.406 17.094 1 96.06 280 ILE B C 1
ATOM 6973 O O . ILE B 1 280 ? -19.5 33.906 16.062 1 96.06 280 ILE B O 1
ATOM 6977 N N . GLU B 1 281 ? -19.844 35.062 17.938 1 95.62 281 GLU B N 1
ATOM 6978 C CA . GLU B 1 281 ? -21.266 35.219 17.672 1 95.62 281 GLU B CA 1
ATOM 6979 C C . GLU B 1 281 ? -21.5 36.188 16.516 1 95.62 281 GLU B C 1
ATOM 6981 O O . GLU B 1 281 ? -22.422 36 15.727 1 95.62 281 GLU B O 1
ATOM 6986 N N . ALA B 1 282 ? -20.688 37.188 16.469 1 96.81 282 ALA B N 1
ATOM 6987 C CA . ALA B 1 282 ? -20.859 38.219 15.438 1 96.81 282 ALA B CA 1
ATOM 6988 C C . ALA B 1 282 ? -20.391 37.688 14.086 1 96.81 282 ALA B C 1
ATOM 6990 O O . ALA B 1 282 ? -21.094 37.812 13.078 1 96.81 282 ALA B O 1
ATOM 6991 N N . TYR B 1 283 ? -19.234 37.094 14.102 1 96.81 283 TYR B N 1
ATOM 6992 C CA . TYR B 1 283 ? -18.578 36.844 12.82 1 96.81 283 TYR B CA 1
ATOM 6993 C C . TYR B 1 283 ? -18.5 35.375 12.5 1 96.81 283 TYR B C 1
ATOM 6995 O O . TYR B 1 283 ? -18.234 34.969 11.359 1 96.81 283 TYR B O 1
ATOM 7003 N N . GLY B 1 284 ? -18.641 34.5 13.469 1 94.75 284 GLY B N 1
ATOM 7004 C CA . GLY B 1 284 ? -18.516 33.062 13.273 1 94.75 284 GLY B CA 1
ATOM 7005 C C . GLY B 1 284 ? -19.703 32.438 12.57 1 94.75 284 GLY B C 1
ATOM 7006 O O . GLY B 1 284 ? -20.828 32.938 12.695 1 94.75 284 GLY B O 1
ATOM 7007 N N . VAL B 1 285 ? -19.438 31.391 11.789 1 90.69 285 VAL B N 1
ATOM 7008 C CA . VAL B 1 285 ? -20.5 30.609 11.148 1 90.69 285 VAL B CA 1
ATOM 7009 C C . VAL B 1 285 ? -20.625 29.266 11.836 1 90.69 285 VAL B C 1
ATOM 7011 O O . VAL B 1 285 ? -19.641 28.578 12.07 1 90.69 285 VAL B O 1
ATOM 7014 N N . ASN B 1 286 ? -21.766 29 12.242 1 75.62 286 ASN B N 1
ATOM 7015 C CA . ASN B 1 286 ? -22 27.672 12.781 1 75.62 286 ASN B CA 1
ATOM 7016 C C . ASN B 1 286 ? -22.25 26.656 11.672 1 75.62 286 ASN B C 1
ATOM 7018 O O . ASN B 1 286 ? -23.312 26.672 11.031 1 75.62 286 ASN B O 1
ATOM 7022 N N . ASN B 1 287 ? -21.234 26.031 11.148 1 63.81 287 ASN B N 1
ATOM 7023 C CA . ASN B 1 287 ? -21.016 25.234 9.945 1 63.81 287 ASN B CA 1
ATOM 7024 C C . ASN B 1 287 ? -22.141 24.219 9.75 1 63.81 287 ASN B C 1
ATOM 7026 O O . ASN B 1 287 ? -22.938 23.984 10.664 1 63.81 287 ASN B O 1
ATOM 7030 N N . GLU B 1 288 ? -22.328 23.797 8.438 1 61.12 288 GLU B N 1
ATOM 7031 C CA . GLU B 1 288 ? -23.219 22.703 8.031 1 61.12 288 GLU B CA 1
ATOM 7032 C C . GLU B 1 288 ? -22.812 21.391 8.68 1 61.12 288 GLU B C 1
ATOM 7034 O O . GLU B 1 288 ? -23.656 20.547 8.953 1 61.12 288 GLU B O 1
ATOM 7039 N N . LYS B 1 289 ? -21.5 21.344 9.062 1 71.25 289 LYS B N 1
ATOM 7040 C CA . LYS B 1 289 ? -21 20.156 9.742 1 71.25 289 LYS B CA 1
ATOM 7041 C C . LYS B 1 289 ? -20.281 20.516 11.039 1 71.25 289 LYS B C 1
ATOM 7043 O O . LYS B 1 289 ? -19.078 20.328 11.164 1 71.25 289 LYS B O 1
ATOM 7048 N N . PRO B 1 290 ? -21.109 20.859 11.961 1 74.5 290 PRO B N 1
ATOM 7049 C CA . PRO B 1 290 ? -20.5 21.391 13.18 1 74.5 290 PRO B CA 1
ATOM 7050 C C . PRO B 1 290 ? -19.656 20.359 13.922 1 74.5 290 PRO B C 1
ATOM 7052 O O . PRO B 1 290 ? -18.734 20.719 14.648 1 74.5 290 PRO B O 1
ATOM 7055 N N . SER B 1 291 ? -20 19.078 13.641 1 84.94 291 SER B N 1
ATOM 7056 C CA . SER B 1 291 ? -19.25 18.031 14.32 1 84.94 291 SER B CA 1
ATOM 7057 C C . SER B 1 291 ? -17.812 17.984 13.852 1 84.94 291 SER B C 1
ATOM 7059 O O . SER B 1 291 ? -16.938 17.469 14.547 1 84.94 291 SER B O 1
ATOM 7061 N N . TYR B 1 292 ? -17.594 18.594 12.695 1 87.06 292 TYR B N 1
ATOM 7062 C CA . TYR B 1 292 ? -16.266 18.672 12.117 1 87.06 292 TYR B CA 1
ATOM 7063 C C . TYR B 1 292 ? -15.305 19.391 13.062 1 87.06 292 TYR B C 1
ATOM 7065 O O . TYR B 1 292 ? -14.133 19.016 13.172 1 87.06 292 TYR B O 1
ATOM 7073 N N . THR B 1 293 ? -15.828 20.328 13.812 1 92.19 293 THR B N 1
ATOM 7074 C CA . THR B 1 293 ? -15.078 21.156 14.742 1 92.19 293 THR B CA 1
ATOM 7075 C C . THR B 1 293 ? -15.266 20.672 16.172 1 92.19 293 THR B C 1
ATOM 7077 O O . THR B 1 293 ? -14.289 20.516 16.922 1 92.19 293 THR B O 1
ATOM 7080 N N . SER B 1 294 ? -16.484 20.375 16.547 1 94.12 294 SER B N 1
ATOM 7081 C CA . SER B 1 294 ? -16.844 20.172 17.938 1 94.12 294 SER B CA 1
ATOM 7082 C C . SER B 1 294 ? -16.219 18.891 18.484 1 94.12 294 SER B C 1
ATOM 7084 O O . SER B 1 294 ? -15.844 18.844 19.656 1 94.12 294 SER B O 1
ATOM 7086 N N . ILE B 1 295 ? -16.031 17.875 17.672 1 95.75 295 ILE B N 1
ATOM 7087 C CA . ILE B 1 295 ? -15.461 16.625 18.141 1 95.75 295 ILE B CA 1
ATOM 7088 C C . ILE B 1 295 ? -13.992 16.828 18.5 1 95.75 295 ILE B C 1
ATOM 7090 O O . ILE B 1 295 ? -13.531 16.359 19.547 1 95.75 295 ILE B O 1
ATOM 7094 N N . ARG B 1 296 ? -13.266 17.531 17.672 1 96.75 296 ARG B N 1
ATOM 7095 C CA . ARG B 1 296 ? -11.852 17.797 17.938 1 96.75 296 ARG B CA 1
ATOM 7096 C C . ARG B 1 296 ? -11.672 18.625 19.203 1 96.75 296 ARG B C 1
ATOM 7098 O O . ARG B 1 296 ? -10.852 18.281 20.062 1 96.75 296 ARG B O 1
ATOM 7105 N N . LEU B 1 297 ? -12.477 19.672 19.328 1 96.56 297 LEU B N 1
ATOM 7106 C CA . LEU B 1 297 ? -12.375 20.531 20.516 1 96.56 297 LEU B CA 1
ATOM 7107 C C . LEU B 1 297 ? -12.75 19.766 21.781 1 96.56 297 LEU B C 1
ATOM 7109 O O . LEU B 1 297 ? -12.055 19.844 22.781 1 96.56 297 LEU B O 1
ATOM 7113 N N . TRP B 1 298 ? -13.867 19.031 21.672 1 96.81 298 TRP B N 1
ATOM 7114 C CA . TRP B 1 298 ? -14.312 18.25 22.812 1 96.81 298 TRP B CA 1
ATOM 7115 C C . TRP B 1 298 ? -13.227 17.266 23.25 1 96.81 298 TRP B C 1
ATOM 7117 O O . TRP B 1 298 ? -12.945 17.125 24.438 1 96.81 298 TRP B O 1
ATOM 7127 N N . PHE B 1 299 ? -12.656 16.547 22.422 1 97.38 299 PHE B N 1
ATOM 7128 C CA . PHE B 1 299 ? -11.617 15.57 22.75 1 97.38 299 PHE B CA 1
ATOM 7129 C C . PHE B 1 299 ? -10.445 16.25 23.438 1 97.38 299 PHE B C 1
ATOM 7131 O O . PHE B 1 299 ? -9.969 15.773 24.484 1 97.38 299 PHE B O 1
ATOM 7138 N N . ILE B 1 300 ? -9.867 17.344 22.781 1 98.12 300 ILE B N 1
ATOM 7139 C CA . ILE B 1 300 ? -8.703 18.031 23.328 1 98.12 300 ILE B CA 1
ATOM 7140 C C . ILE B 1 300 ? -8.984 18.484 24.75 1 98.12 300 ILE B C 1
ATOM 7142 O O . ILE B 1 300 ? -8.188 18.25 25.656 1 98.12 300 ILE B O 1
ATOM 7146 N N . PHE B 1 301 ? -10.156 19.109 24.969 1 98.06 301 PHE B N 1
ATOM 7147 C CA . PHE B 1 301 ? -10.508 19.625 26.297 1 98.06 301 PHE B CA 1
ATOM 7148 C C . PHE B 1 301 ? -10.68 18.484 27.297 1 98.06 301 PHE B C 1
ATOM 7150 O O . PHE B 1 301 ? -10.227 18.578 28.438 1 98.06 301 PHE B O 1
ATOM 7157 N N . ASN B 1 302 ? -11.281 17.422 26.844 1 96.94 302 ASN B N 1
ATOM 7158 C CA . ASN B 1 302 ? -11.477 16.281 27.734 1 96.94 302 ASN B CA 1
ATOM 7159 C C . ASN B 1 302 ? -10.164 15.578 28.047 1 96.94 302 ASN B C 1
ATOM 7161 O O . ASN B 1 302 ? -10.016 14.969 29.109 1 96.94 302 ASN B O 1
ATOM 7165 N N . ARG B 1 303 ? -9.281 15.625 27.125 1 96.88 303 ARG B N 1
ATOM 7166 C CA . ARG B 1 303 ? -7.98 15 27.328 1 96.88 303 ARG B CA 1
ATOM 7167 C C . ARG B 1 303 ? -7.191 15.734 28.406 1 96.88 303 ARG B C 1
ATOM 7169 O O . ARG B 1 303 ? -6.504 15.109 29.219 1 96.88 303 ARG B O 1
ATOM 7176 N N . VAL B 1 304 ? -7.293 17.047 28.516 1 98.06 304 VAL B N 1
ATOM 7177 C CA . VAL B 1 304 ? -6.469 17.812 29.453 1 98.06 304 VAL B CA 1
ATOM 7178 C C . VAL B 1 304 ? -7.242 18.062 30.734 1 98.06 304 VAL B C 1
ATOM 7180 O O . VAL B 1 304 ? -6.656 18.438 31.766 1 98.06 304 VAL B O 1
ATOM 7183 N N . ALA B 1 305 ? -8.586 17.891 30.672 1 97.62 305 ALA B N 1
ATOM 7184 C CA . ALA B 1 305 ? -9.461 18.062 31.828 1 97.62 305 ALA B CA 1
ATOM 7185 C C . ALA B 1 305 ? -10.531 16.969 31.875 1 97.62 305 ALA B C 1
ATOM 7187 O O . ALA B 1 305 ? -11.727 17.266 31.812 1 97.62 305 ALA B O 1
ATOM 7188 N N . PRO B 1 306 ? -10.125 15.773 32.062 1 95.25 306 PRO B N 1
ATOM 7189 C CA . PRO B 1 306 ? -11.039 14.633 31.953 1 95.25 306 PRO B CA 1
ATOM 7190 C C . PRO B 1 306 ? -12.148 14.664 33 1 95.25 306 PRO B C 1
ATOM 7192 O O . PRO B 1 306 ? -13.203 14.062 32.812 1 95.25 306 PRO B O 1
ATOM 7195 N N . ASN B 1 307 ? -11.984 15.352 34.125 1 95.62 307 ASN B N 1
ATOM 7196 C CA . ASN B 1 307 ? -12.977 15.375 35.188 1 95.62 307 ASN B CA 1
ATOM 7197 C C . ASN B 1 307 ? -13.789 16.672 35.156 1 95.62 307 ASN B C 1
ATOM 7199 O O . ASN B 1 307 ? -14.516 16.969 36.125 1 95.62 307 ASN B O 1
ATOM 7203 N N . SER B 1 308 ? -13.688 17.422 34.156 1 93.06 308 SER B N 1
ATOM 7204 C CA . SER B 1 308 ? -14.367 18.703 34.062 1 93.06 308 SER B CA 1
ATOM 7205 C C . SER B 1 308 ? -15.867 18.516 33.875 1 93.06 308 SER B C 1
ATOM 7207 O O . SER B 1 308 ? -16.641 19.453 34.125 1 93.06 308 SER B O 1
ATOM 7209 N N . GLY B 1 309 ? -16.297 17.328 33.375 1 91.38 309 GLY B N 1
ATOM 7210 C CA . GLY B 1 309 ? -17.703 17.078 33.094 1 91.38 309 GLY B CA 1
ATOM 7211 C C . GLY B 1 309 ? -18.156 17.688 31.766 1 91.38 309 GLY B C 1
ATOM 7212 O O . GLY B 1 309 ? -19.359 17.766 31.484 1 91.38 309 GLY B O 1
ATOM 7213 N N . LEU B 1 310 ? -17.219 18.172 31 1 93.75 310 LEU B N 1
ATOM 7214 C CA . LEU B 1 310 ? -17.578 18.75 29.703 1 93.75 310 LEU B CA 1
ATOM 7215 C C . LEU B 1 310 ? -18.234 17.703 28.797 1 93.75 310 LEU B C 1
ATOM 7217 O O . LEU B 1 310 ? -17.594 16.719 28.422 1 93.75 310 LEU B O 1
ATOM 7221 N N . GLU B 1 311 ? -19.438 17.906 28.438 1 93.31 311 GLU B N 1
ATOM 7222 C CA . GLU B 1 311 ? -20.172 17.016 27.562 1 93.31 311 GLU B CA 1
ATOM 7223 C C . GLU B 1 311 ? -20 17.422 26.094 1 93.31 311 GLU B C 1
ATOM 7225 O O . GLU B 1 311 ? -19.797 18.594 25.797 1 93.31 311 GLU B O 1
ATOM 7230 N N . PHE B 1 312 ? -20.141 16.422 25.328 1 93 312 PHE B N 1
ATOM 7231 C CA . PHE B 1 312 ? -20.078 16.703 23.891 1 93 312 PHE B CA 1
ATOM 7232 C C . PHE B 1 312 ? -21.281 17.531 23.453 1 93 312 PHE B C 1
ATOM 7234 O O . PHE B 1 312 ? -22.422 17.219 23.812 1 93 312 PHE B O 1
ATOM 7241 N N . ASN B 1 313 ? -21 18.562 22.812 1 91.56 313 ASN B N 1
ATOM 7242 C CA . ASN B 1 313 ? -22 19.375 22.125 1 91.56 313 ASN B CA 1
ATOM 7243 C C . ASN B 1 313 ? -21.672 19.547 20.641 1 91.56 313 ASN B C 1
ATOM 7245 O O . ASN B 1 313 ? -20.578 20 20.297 1 91.56 313 ASN B O 1
ATOM 7249 N N . ILE B 1 314 ? -22.578 19.25 19.812 1 90.12 314 ILE B N 1
ATOM 7250 C CA . ILE B 1 314 ? -22.344 19.281 18.375 1 90.12 314 ILE B CA 1
ATOM 7251 C C . ILE B 1 314 ? -22.094 20.734 17.938 1 90.12 314 ILE B C 1
ATOM 7253 O O . ILE B 1 314 ? -21.438 20.969 16.922 1 90.12 314 ILE B O 1
ATOM 7257 N N . ASP B 1 315 ? -22.688 21.703 18.719 1 91.19 315 ASP B N 1
ATOM 7258 C CA . ASP B 1 315 ? -22.5 23.125 18.438 1 91.19 315 ASP B CA 1
ATOM 7259 C C . ASP B 1 315 ? -21.188 23.625 19.047 1 91.19 315 ASP B C 1
ATOM 7261 O O . ASP B 1 315 ? -21.094 23.797 20.266 1 91.19 315 ASP B O 1
ATOM 7265 N N . PRO B 1 316 ? -20.25 23.969 18.25 1 90.75 316 PRO B N 1
ATOM 7266 C CA . PRO B 1 316 ? -18.953 24.391 18.781 1 90.75 316 PRO B CA 1
ATOM 7267 C C . PRO B 1 316 ? -19.016 25.703 19.531 1 90.75 316 PRO B C 1
ATOM 7269 O O . PRO B 1 316 ? -18.141 26.016 20.344 1 90.75 316 PRO B O 1
ATOM 7272 N N . PHE B 1 317 ? -20.078 26.531 19.312 1 92.75 317 PHE B N 1
ATOM 7273 C CA . PHE B 1 317 ? -20.219 27.797 20.016 1 92.75 317 PHE B CA 1
ATOM 7274 C C . PHE B 1 317 ? -20.469 27.578 21.5 1 92.75 317 PHE B C 1
ATOM 7276 O O . PHE B 1 317 ? -20.281 28.5 22.312 1 92.75 317 PHE B O 1
ATOM 7283 N N . LYS B 1 318 ? -20.875 26.406 21.781 1 92.62 318 LYS B N 1
ATOM 7284 C CA . LYS B 1 318 ? -21.219 26.109 23.172 1 92.62 318 LYS B CA 1
ATOM 7285 C C . LYS B 1 318 ? -20.016 25.594 23.938 1 92.62 318 LYS B C 1
ATOM 7287 O O . LYS B 1 318 ? -20.062 25.453 25.156 1 92.62 318 LYS B O 1
ATOM 7292 N N . LEU B 1 319 ? -18.922 25.406 23.281 1 94.19 319 LEU B N 1
ATOM 7293 C CA . LEU B 1 319 ? -17.688 24.984 23.953 1 94.19 319 LEU B CA 1
ATOM 7294 C C . LEU B 1 319 ? -16.922 26.203 24.453 1 94.19 319 LEU B C 1
ATOM 7296 O O . LEU B 1 319 ? -17.031 27.297 23.891 1 94.19 319 LEU B O 1
ATOM 7300 N N . PRO B 1 320 ? -16.219 26.016 25.516 1 96.38 320 PRO B N 1
ATOM 7301 C CA . PRO B 1 320 ? -15.508 27.156 26.078 1 96.38 320 PRO B CA 1
ATOM 7302 C C . PRO B 1 320 ? -14.297 27.578 25.25 1 96.38 320 PRO B C 1
ATOM 7304 O O . PRO B 1 320 ? -13.812 26.797 24.422 1 96.38 320 PRO B O 1
ATOM 7307 N N . PHE B 1 321 ? -13.898 28.844 25.516 1 97.31 321 PHE B N 1
ATOM 7308 C CA . PHE B 1 321 ? -12.688 29.359 24.875 1 97.31 321 PHE B CA 1
ATOM 7309 C C . PHE B 1 321 ? -11.477 28.5 25.25 1 97.31 321 PHE B C 1
ATOM 7311 O O . PHE B 1 321 ? -10.633 28.203 24.406 1 97.31 321 PHE B O 1
ATOM 7318 N N . SER B 1 322 ? -11.398 28.172 26.469 1 98.44 322 SER B N 1
ATOM 7319 C CA . SER B 1 322 ? -10.312 27.375 27.031 1 98.44 322 SER B CA 1
ATOM 7320 C C . SER B 1 322 ? -10.766 26.625 28.281 1 98.44 322 SER B C 1
ATOM 7322 O O . SER B 1 322 ? -11.836 26.906 28.812 1 98.44 322 SER B O 1
ATOM 7324 N N . VAL B 1 323 ? -9.93 25.641 28.719 1 98.38 323 VAL B N 1
ATOM 7325 C CA . VAL B 1 323 ? -10.211 24.906 29.938 1 98.38 323 VAL B CA 1
ATOM 7326 C C . VAL B 1 323 ? -8.945 24.828 30.797 1 98.38 323 VAL B C 1
ATOM 7328 O O . VAL B 1 323 ? -7.832 24.844 30.281 1 98.38 323 VAL B O 1
ATOM 7331 N N . PRO B 1 324 ? -9.164 24.812 32.125 1 98.31 324 PRO B N 1
ATOM 7332 C CA . PRO B 1 324 ? -7.992 24.578 32.969 1 98.31 324 PRO B CA 1
ATOM 7333 C C . PRO B 1 324 ? -7.469 23.156 32.875 1 98.31 324 PRO B C 1
ATOM 7335 O O . PRO B 1 324 ? -8.242 22.203 33 1 98.31 324 PRO B O 1
ATOM 7338 N N . ALA B 1 325 ? -6.18 23.031 32.719 1 98.44 325 ALA B N 1
ATOM 7339 C CA . ALA B 1 325 ? -5.578 21.703 32.719 1 98.44 325 ALA B CA 1
ATOM 7340 C C . ALA B 1 325 ? -5.586 21.078 34.094 1 98.44 325 ALA B C 1
ATOM 7342 O O . ALA B 1 325 ? -5.305 21.766 35.094 1 98.44 325 ALA B O 1
ATOM 7343 N N . GLU B 1 326 ? -5.871 19.812 34.219 1 97.75 326 GLU B N 1
ATOM 7344 C CA . GLU B 1 326 ? -5.953 19.156 35.531 1 97.75 326 GLU B CA 1
ATOM 7345 C C . GLU B 1 326 ? -4.594 18.594 35.938 1 97.75 326 GLU B C 1
ATOM 7347 O O . GLU B 1 326 ? -4.367 18.328 37.125 1 97.75 326 GLU B O 1
ATOM 7352 N N . LYS B 1 327 ? -3.773 18.359 35 1 97 327 LYS B N 1
ATOM 7353 C CA . LYS B 1 327 ? -2.383 18 35.25 1 97 327 LYS B CA 1
ATOM 7354 C C . LYS B 1 327 ? -1.429 18.844 34.406 1 97 327 LYS B C 1
ATOM 7356 O O . LYS B 1 327 ? -1.831 19.438 33.406 1 97 327 LYS B O 1
ATOM 7361 N N . SER B 1 328 ? -0.173 18.953 34.906 1 97.56 328 SER B N 1
ATOM 7362 C CA . SER B 1 328 ? 0.838 19.625 34.094 1 97.56 328 SER B CA 1
ATOM 7363 C C . SER B 1 328 ? 1.109 18.859 32.812 1 97.56 328 SER B C 1
ATOM 7365 O O . SER B 1 328 ? 1.292 17.641 32.812 1 97.56 328 SER B O 1
ATOM 7367 N N . LEU B 1 329 ? 1.139 19.531 31.734 1 98.44 329 LEU B N 1
ATOM 7368 C CA . LEU B 1 329 ? 1.229 18.906 30.422 1 98.44 329 LEU B CA 1
ATOM 7369 C C . LEU B 1 329 ? 2.668 18.906 29.922 1 98.44 329 LEU B C 1
ATOM 7371 O O . LEU B 1 329 ? 3.381 19.906 30.078 1 98.44 329 LEU B O 1
ATOM 7375 N N . THR B 1 330 ? 3.086 17.797 29.359 1 98.12 330 THR B N 1
ATOM 7376 C CA . THR B 1 330 ? 4.41 17.656 28.766 1 98.12 330 THR B CA 1
ATOM 7377 C C . THR B 1 330 ? 4.344 17.891 27.25 1 98.12 330 THR B C 1
ATOM 7379 O O . THR B 1 330 ? 3.258 17.969 26.672 1 98.12 330 THR B O 1
ATOM 7382 N N . ARG B 1 331 ? 5.531 18.062 26.641 1 98.12 331 ARG B N 1
ATOM 7383 C CA . ARG B 1 331 ? 5.617 18.094 25.188 1 98.12 331 ARG B CA 1
ATOM 7384 C C . ARG B 1 331 ? 5.016 16.828 24.578 1 98.12 331 ARG B C 1
ATOM 7386 O O . ARG B 1 331 ? 4.301 16.906 23.578 1 98.12 331 ARG B O 1
ATOM 7393 N N . GLU B 1 332 ? 5.266 15.695 25.156 1 97.62 332 GLU B N 1
ATOM 7394 C CA . GLU B 1 332 ? 4.754 14.414 24.672 1 97.62 332 GLU B CA 1
ATOM 7395 C C . GLU B 1 332 ? 3.232 14.367 24.75 1 97.62 332 GLU B C 1
ATOM 7397 O O . GLU B 1 332 ? 2.582 13.805 23.859 1 97.62 332 GLU B O 1
ATOM 7402 N N . ASP B 1 333 ? 2.697 14.891 25.812 1 97.75 333 ASP B N 1
ATOM 7403 C CA . ASP B 1 333 ? 1.243 14.953 25.922 1 97.75 333 ASP B CA 1
ATOM 7404 C C . ASP B 1 333 ? 0.632 15.688 24.734 1 97.75 333 ASP B C 1
ATOM 7406 O O . ASP B 1 333 ? -0.383 15.25 24.188 1 97.75 333 ASP B O 1
ATOM 7410 N N . LEU B 1 334 ? 1.209 16.828 24.422 1 98.19 334 LEU B N 1
ATOM 7411 C CA . LEU B 1 334 ? 0.706 17.609 23.297 1 98.19 334 LEU B CA 1
ATOM 7412 C C . LEU B 1 334 ? 0.886 16.875 21.984 1 98.19 334 LEU B C 1
ATOM 7414 O O . LEU B 1 334 ? -0.003 16.891 21.125 1 98.19 334 LEU B O 1
ATOM 7418 N N . MET B 1 335 ? 2.041 16.188 21.766 1 98.44 335 MET B N 1
ATOM 7419 C CA . MET B 1 335 ? 2.248 15.359 20.578 1 98.44 335 MET B CA 1
ATOM 7420 C C . MET B 1 335 ? 1.185 14.266 20.484 1 98.44 335 MET B C 1
ATOM 7422 O O . MET B 1 335 ? 0.641 14.016 19.406 1 98.44 335 MET B O 1
ATOM 7426 N N . ASP B 1 336 ? 0.84 13.68 21.594 1 97.31 336 ASP B N 1
ATOM 7427 C CA . ASP B 1 336 ? -0.111 12.57 21.641 1 97.31 336 ASP B CA 1
ATOM 7428 C C . ASP B 1 336 ? -1.521 13.047 21.297 1 97.31 336 ASP B C 1
ATOM 7430 O O . ASP B 1 336 ? -2.301 12.305 20.688 1 97.31 336 ASP B O 1
ATOM 7434 N N . ILE B 1 337 ? -1.851 14.242 21.703 1 98 337 ILE B N 1
ATOM 7435 C CA . ILE B 1 337 ? -3.141 14.812 21.328 1 98 337 ILE B CA 1
ATOM 7436 C C . ILE B 1 337 ? -3.287 14.828 19.812 1 98 337 ILE B C 1
ATOM 7438 O O . ILE B 1 337 ? -4.355 14.523 19.281 1 98 337 ILE B O 1
ATOM 7442 N N . PHE B 1 338 ? -2.246 15.125 19.109 1 98.44 338 PHE B N 1
ATOM 7443 C CA . PHE B 1 338 ? -2.312 15.234 17.656 1 98.44 338 PHE B CA 1
ATOM 7444 C C . PHE B 1 338 ? -2.219 13.867 17 1 98.44 338 PHE B C 1
ATOM 7446 O O . PHE B 1 338 ? -2.52 13.719 15.812 1 98.44 338 PHE B O 1
ATOM 7453 N N . ARG B 1 339 ? -1.828 12.844 17.75 1 97.69 339 ARG B N 1
ATOM 7454 C CA . ARG B 1 339 ? -1.716 11.492 17.203 1 97.69 339 ARG B CA 1
ATOM 7455 C C . ARG B 1 339 ? -3.023 10.727 17.375 1 97.69 339 ARG B C 1
ATOM 7457 O O . ARG B 1 339 ? -3.154 9.594 16.906 1 97.69 339 ARG B O 1
ATOM 7464 N N . THR B 1 340 ? -4.008 11.258 17.906 1 95.56 340 THR B N 1
ATOM 7465 C CA . THR B 1 340 ? -5.203 10.555 18.359 1 95.56 340 THR B CA 1
ATOM 7466 C C . THR B 1 340 ? -6.039 10.094 17.172 1 95.56 340 THR B C 1
ATOM 7468 O O . THR B 1 340 ? -6.027 10.727 16.109 1 95.56 340 THR B O 1
ATOM 7471 N N . ASN B 1 341 ? -6.719 8.977 17.391 1 95.88 341 ASN B N 1
ATOM 7472 C CA . ASN B 1 341 ? -7.832 8.523 16.562 1 95.88 341 ASN B CA 1
ATOM 7473 C C . ASN B 1 341 ? -9.117 8.383 17.375 1 95.88 341 ASN B C 1
ATOM 7475 O O . ASN B 1 341 ? -10.008 7.621 17.016 1 95.88 341 ASN B O 1
ATOM 7479 N N . TYR B 1 342 ? -9.094 9.102 18.531 1 97.19 342 TYR B N 1
ATOM 7480 C CA . TYR B 1 342 ? -10.211 9.172 19.469 1 97.19 342 TYR B CA 1
ATOM 7481 C C . TYR B 1 342 ? -10.461 7.82 20.125 1 97.19 342 TYR B C 1
ATOM 7483 O O . TYR B 1 342 ? -11.609 7.473 20.422 1 97.19 342 TYR B O 1
ATOM 7491 N N . GLU B 1 343 ? -9.445 7.023 20.219 1 95.38 343 GLU B N 1
ATOM 7492 C CA . GLU B 1 343 ? -9.586 5.715 20.844 1 95.38 343 GLU B CA 1
ATOM 7493 C C . GLU B 1 343 ? -10.266 5.828 22.219 1 95.38 343 GLU B C 1
ATOM 7495 O O . GLU B 1 343 ? -10.008 6.777 22.953 1 95.38 343 GLU B O 1
ATOM 7500 N N . ASP B 1 344 ? -11.117 4.926 22.5 1 92.62 344 ASP B N 1
ATOM 7501 C CA . ASP B 1 344 ? -11.781 4.77 23.781 1 92.62 344 ASP B CA 1
ATOM 7502 C C . ASP B 1 344 ? -12.766 5.91 24.031 1 92.62 344 ASP B C 1
ATOM 7504 O O . ASP B 1 344 ? -13.016 6.277 25.188 1 92.62 344 ASP B O 1
ATOM 7508 N N . THR B 1 345 ? -13.18 6.609 23.047 1 95.62 345 THR B N 1
ATOM 7509 C CA . THR B 1 345 ? -14.273 7.582 23.094 1 95.62 345 THR B CA 1
ATOM 7510 C C . THR B 1 345 ? -15.422 7.148 22.188 1 95.62 345 THR B C 1
ATOM 7512 O O . THR B 1 345 ? -15.289 6.191 21.422 1 95.62 345 THR B O 1
ATOM 7515 N N . PRO B 1 346 ? -16.594 7.809 22.266 1 94.88 346 PRO B N 1
ATOM 7516 C CA . PRO B 1 346 ? -17.703 7.469 21.375 1 94.88 346 PRO B CA 1
ATOM 7517 C C . PRO B 1 346 ? -17.391 7.738 19.906 1 94.88 346 PRO B C 1
ATOM 7519 O O . PRO B 1 346 ? -18.125 7.289 19.031 1 94.88 346 PRO B O 1
ATOM 7522 N N . PHE B 1 347 ? -16.297 8.438 19.656 1 96.88 347 PHE B N 1
ATOM 7523 C CA . PHE B 1 347 ? -15.961 8.836 18.297 1 96.88 347 PHE B CA 1
ATOM 7524 C C . PHE B 1 347 ? -14.789 8.023 17.766 1 96.88 347 PHE B C 1
ATOM 7526 O O . PHE B 1 347 ? -14.133 8.414 16.797 1 96.88 347 PHE B O 1
ATOM 7533 N N . ASP B 1 348 ? -14.516 6.879 18.422 1 97.5 348 ASP B N 1
ATOM 7534 C CA . ASP B 1 348 ? -13.359 6.043 18.094 1 97.5 348 ASP B CA 1
ATOM 7535 C C . ASP B 1 348 ? -13.352 5.656 16.625 1 97.5 348 ASP B C 1
ATOM 7537 O O . ASP B 1 348 ? -14.188 4.871 16.172 1 97.5 348 ASP B O 1
ATOM 7541 N N . MET B 1 349 ? -12.359 6.156 15.93 1 97.62 349 MET B N 1
ATOM 7542 C CA . MET B 1 349 ? -12.32 6.016 14.477 1 97.62 349 MET B CA 1
ATOM 7543 C C . MET B 1 349 ? -11.758 4.656 14.07 1 97.62 349 MET B C 1
ATOM 7545 O O . MET B 1 349 ? -11.734 4.316 12.891 1 97.62 349 MET B O 1
ATOM 7549 N N . THR B 1 350 ? -11.25 3.834 15.016 1 97.38 350 THR B N 1
ATOM 7550 C CA . THR B 1 350 ? -10.727 2.502 14.742 1 97.38 350 THR B CA 1
ATOM 7551 C C . THR B 1 350 ? -11.828 1.452 14.836 1 97.38 350 THR B C 1
ATOM 7553 O O . THR B 1 350 ? -11.562 0.253 14.734 1 97.38 350 THR B O 1
ATOM 7556 N N . LYS B 1 351 ? -13.031 1.876 15.008 1 96.12 351 LYS B N 1
ATOM 7557 C CA . LYS B 1 351 ? -14.164 0.973 15.141 1 96.12 351 LYS B CA 1
ATOM 7558 C C . LYS B 1 351 ? -15.203 1.227 14.055 1 96.12 351 LYS B C 1
ATOM 7560 O O . LYS B 1 351 ? -15.219 2.293 13.438 1 96.12 351 LYS B O 1
ATOM 7565 N N . GLY B 1 352 ? -16.047 0.171 13.828 1 95.44 352 GLY B N 1
ATOM 7566 C CA . GLY B 1 352 ? -17.141 0.302 12.875 1 95.44 352 GLY B CA 1
ATOM 7567 C C . GLY B 1 352 ? -16.781 -0.145 11.477 1 95.44 352 GLY B C 1
ATOM 7568 O O . GLY B 1 352 ? -15.617 -0.456 11.203 1 95.44 352 GLY B O 1
ATOM 7569 N N . ILE B 1 353 ? -17.75 -0.048 10.562 1 96.19 353 ILE B N 1
ATOM 7570 C CA . ILE B 1 353 ? -17.625 -0.614 9.227 1 96.19 353 ILE B CA 1
ATOM 7571 C C . ILE B 1 353 ? -16.641 0.21 8.406 1 96.19 353 ILE B C 1
ATOM 7573 O O . ILE B 1 353 ? -15.922 -0.33 7.555 1 96.19 353 ILE B O 1
ATOM 7577 N N . LEU B 1 354 ? -16.531 1.513 8.703 1 95.81 354 LEU B N 1
ATOM 7578 C CA . LEU B 1 354 ? -15.648 2.365 7.922 1 95.81 354 LEU B CA 1
ATOM 7579 C C . LEU B 1 354 ? -14.188 2.1 8.281 1 95.81 354 LEU B C 1
ATOM 7581 O O . LEU B 1 354 ? -13.281 2.443 7.52 1 95.81 354 LEU B O 1
ATOM 7585 N N . ALA B 1 355 ? -13.922 1.52 9.469 1 96.5 355 ALA B N 1
ATOM 7586 C CA . ALA B 1 355 ? -12.555 1.203 9.883 1 96.5 355 ALA B CA 1
ATOM 7587 C C . ALA B 1 355 ? -12.039 -0.043 9.172 1 96.5 355 ALA B C 1
ATOM 7589 O O . ALA B 1 355 ? -10.844 -0.328 9.195 1 96.5 355 ALA B O 1
ATOM 7590 N N . GLY B 1 356 ? -12.922 -0.76 8.531 1 93.88 356 GLY B N 1
ATOM 7591 C CA . GLY B 1 356 ? -12.547 -1.932 7.758 1 93.88 356 GLY B CA 1
ATOM 7592 C C . GLY B 1 356 ? -12.086 -3.092 8.617 1 93.88 356 GLY B C 1
ATOM 7593 O O . GLY B 1 356 ? -12.352 -3.117 9.828 1 93.88 356 GLY B O 1
ATOM 7594 N N . ILE B 1 357 ? -11.398 -4.062 8.055 1 94.06 357 ILE B N 1
ATOM 7595 C CA . ILE B 1 357 ? -11.102 -5.34 8.695 1 94.06 357 ILE B CA 1
ATOM 7596 C C . ILE B 1 357 ? -9.891 -5.188 9.609 1 94.06 357 ILE B C 1
ATOM 7598 O O . ILE B 1 357 ? -9.703 -5.977 10.539 1 94.06 357 ILE B O 1
ATOM 7602 N N . TYR B 1 358 ? -9.117 -4.191 9.352 1 94.62 358 TYR B N 1
ATOM 7603 C CA . TYR B 1 358 ? -7.938 -4.027 10.195 1 94.62 358 TYR B CA 1
ATOM 7604 C C . TYR B 1 358 ? -7.973 -2.689 10.922 1 94.62 358 TYR B C 1
ATOM 7606 O O . TYR B 1 358 ? -6.93 -2.059 11.125 1 94.62 358 TYR B O 1
ATOM 7614 N N . HIS B 1 359 ? -9.086 -2.145 11.219 1 96.5 359 HIS B N 1
ATOM 7615 C CA . HIS B 1 359 ? -9.312 -1.033 12.133 1 96.5 359 HIS B CA 1
ATOM 7616 C C . HIS B 1 359 ? -8.555 0.212 11.688 1 96.5 359 HIS B C 1
ATOM 7618 O O . HIS B 1 359 ? -7.848 0.829 12.492 1 96.5 359 HIS B O 1
ATOM 7624 N N . ASN B 1 360 ? -8.617 0.487 10.445 1 96.75 360 ASN B N 1
ATOM 7625 C CA . ASN B 1 360 ? -7.988 1.671 9.867 1 96.75 360 ASN B CA 1
ATOM 7626 C C . ASN B 1 360 ? -8.781 2.936 10.188 1 96.75 360 ASN B C 1
ATOM 7628 O O . ASN B 1 360 ? -9.93 3.078 9.766 1 96.75 360 ASN B O 1
ATOM 7632 N N . PRO B 1 361 ? -8.164 3.926 10.891 1 97.19 361 PRO B N 1
ATOM 7633 C CA . PRO B 1 361 ? -8.906 5.125 11.289 1 97.19 361 PRO B CA 1
ATOM 7634 C C . PRO B 1 361 ? -9.031 6.145 10.164 1 97.19 361 PRO B C 1
ATOM 7636 O O . PRO B 1 361 ? -9.75 7.137 10.297 1 97.19 361 PRO B O 1
ATOM 7639 N N . TYR B 1 362 ? -8.453 5.918 9.023 1 93.88 362 TYR B N 1
ATOM 7640 C CA . TYR B 1 362 ? -8.383 6.934 7.977 1 93.88 362 TYR B CA 1
ATOM 7641 C C . TYR B 1 362 ? -9.656 6.941 7.137 1 93.88 362 TYR B C 1
ATOM 7643 O O . TYR B 1 362 ? -10.109 5.891 6.684 1 93.88 362 TYR B O 1
ATOM 7651 N N . ARG B 1 363 ? -10.25 8.094 7.035 1 94.38 363 ARG B N 1
ATOM 7652 C CA . ARG B 1 363 ? -11.414 8.289 6.18 1 94.38 363 ARG B CA 1
ATOM 7653 C C . ARG B 1 363 ? -11.016 8.898 4.84 1 94.38 363 ARG B C 1
ATOM 7655 O O . ARG B 1 363 ? -10.109 9.734 4.781 1 94.38 363 ARG B O 1
ATOM 7662 N N . ILE B 1 364 ? -11.664 8.461 3.842 1 91.62 364 ILE B N 1
ATOM 7663 C CA . ILE B 1 364 ? -11.414 9.008 2.512 1 91.62 364 ILE B CA 1
ATOM 7664 C C . ILE B 1 364 ? -12.352 10.18 2.244 1 91.62 364 ILE B C 1
ATOM 7666 O O . ILE B 1 364 ? -13.547 9.977 1.999 1 91.62 364 ILE B O 1
ATOM 7670 N N . GLU B 1 365 ? -11.82 11.289 2.15 1 86.19 365 GLU B N 1
ATOM 7671 C CA . GLU B 1 365 ? -12.594 12.523 2.092 1 86.19 365 GLU B CA 1
ATOM 7672 C C . GLU B 1 365 ? -13.039 12.828 0.665 1 86.19 365 GLU B C 1
ATOM 7674 O O . GLU B 1 365 ? -12.406 12.375 -0.296 1 86.19 365 GLU B O 1
ATOM 7679 N N . GLY B 1 366 ? -14.188 13.5 0.592 1 85.06 366 GLY B N 1
ATOM 7680 C CA . GLY B 1 366 ? -14.656 14.031 -0.68 1 85.06 366 GLY B CA 1
ATOM 7681 C C . GLY B 1 366 ? -15.266 12.969 -1.582 1 85.06 366 GLY B C 1
ATOM 7682 O O . GLY B 1 366 ? -15.922 12.039 -1.104 1 85.06 366 GLY B O 1
ATOM 7683 N N . GLY B 1 367 ? -15.203 13.297 -2.881 1 84.38 367 GLY B N 1
ATOM 7684 C CA . GLY B 1 367 ? -15.703 12.398 -3.906 1 84.38 367 GLY B CA 1
ATOM 7685 C C . GLY B 1 367 ? -17.172 12.586 -4.199 1 84.38 367 GLY B C 1
ATOM 7686 O O . GLY B 1 367 ? -17.906 13.148 -3.387 1 84.38 367 GLY B O 1
ATOM 7687 N N . ASP B 1 368 ? -17.578 12.062 -5.242 1 85.44 368 ASP B N 1
ATOM 7688 C CA . ASP B 1 368 ? -18.938 12.25 -5.734 1 85.44 368 ASP B CA 1
ATOM 7689 C C . ASP B 1 368 ? -19.938 11.43 -4.918 1 85.44 368 ASP B C 1
ATOM 7691 O O . ASP B 1 368 ? -21.125 11.742 -4.898 1 85.44 368 ASP B O 1
ATOM 7695 N N . GLY B 1 369 ? -19.469 10.445 -4.285 1 90.38 369 GLY B N 1
ATOM 7696 C CA . GLY B 1 369 ? -20.359 9.609 -3.494 1 90.38 369 GLY B CA 1
ATOM 7697 C C . GLY B 1 369 ? -21.062 10.367 -2.395 1 90.38 369 GLY B C 1
ATOM 7698 O O . GLY B 1 369 ? -22.25 10.125 -2.131 1 90.38 369 GLY B O 1
ATOM 7699 N N . LEU B 1 370 ? -20.391 11.305 -1.844 1 89 370 LEU B N 1
ATOM 7700 C CA . LEU B 1 370 ? -20.953 12.078 -0.744 1 89 370 LEU B CA 1
ATOM 7701 C C . LEU B 1 370 ? -22.031 13.047 -1.251 1 89 370 LEU B C 1
ATOM 7703 O O . LEU B 1 370 ? -22.875 13.492 -0.482 1 89 370 LEU B O 1
ATOM 7707 N N . ASN B 1 371 ? -21.922 13.398 -2.465 1 88.56 371 ASN B N 1
ATOM 7708 C CA . ASN B 1 371 ? -22.969 14.219 -3.068 1 88.56 371 ASN B CA 1
ATOM 7709 C C . ASN B 1 371 ? -24.266 13.445 -3.246 1 88.56 371 ASN B C 1
ATOM 7711 O O . ASN B 1 371 ? -25.359 14 -3.102 1 88.56 371 ASN B O 1
ATOM 7715 N N . GLU B 1 372 ? -24.125 12.227 -3.516 1 92.38 372 GLU B N 1
ATOM 7716 C CA . GLU B 1 372 ? -25.281 11.375 -3.781 1 92.38 372 GLU B CA 1
ATOM 7717 C C . GLU B 1 372 ? -25.875 10.82 -2.484 1 92.38 372 GLU B C 1
ATOM 7719 O O . GLU B 1 372 ? -27.078 10.641 -2.377 1 92.38 372 GLU B O 1
ATOM 7724 N N . VAL B 1 373 ? -24.984 10.523 -1.552 1 95 373 VAL B N 1
ATOM 7725 C CA . VAL B 1 373 ? -25.406 10.016 -0.249 1 95 373 VAL B CA 1
ATOM 7726 C C . VAL B 1 373 ? -24.859 10.914 0.856 1 95 373 VAL B C 1
ATOM 7728 O O . VAL B 1 373 ? -23.812 10.625 1.436 1 95 373 VAL B O 1
ATOM 7731 N N . PRO B 1 374 ? -25.656 11.906 1.179 1 90.62 374 PRO B N 1
ATOM 7732 C CA . PRO B 1 374 ? -25.141 12.891 2.141 1 90.62 374 PRO B CA 1
ATOM 7733 C C . PRO B 1 374 ? -24.984 12.312 3.545 1 90.62 374 PRO B C 1
ATOM 7735 O O . PRO B 1 374 ? -25.766 11.461 3.963 1 90.62 374 PRO B O 1
ATOM 7738 N N . GLY B 1 375 ? -24.016 12.711 4.211 1 90.88 375 GLY B N 1
ATOM 7739 C CA . GLY B 1 375 ? -23.688 12.312 5.574 1 90.88 375 GLY B CA 1
ATOM 7740 C C . GLY B 1 375 ? -22.438 12.969 6.105 1 90.88 375 GLY B C 1
ATOM 7741 O O . GLY B 1 375 ? -22.016 14.016 5.613 1 90.88 375 GLY B O 1
ATOM 7742 N N . GLN B 1 376 ? -21.984 12.438 7.227 1 89.5 376 GLN B N 1
ATOM 7743 C CA . GLN B 1 376 ? -20.781 12.977 7.84 1 89.5 376 GLN B CA 1
ATOM 7744 C C . GLN B 1 376 ? -20.031 11.898 8.602 1 89.5 376 GLN B C 1
ATOM 7746 O O . GLN B 1 376 ? -20.625 11.086 9.312 1 89.5 376 GLN B O 1
ATOM 7751 N N . PHE B 1 377 ? -18.797 11.805 8.328 1 90.25 377 PHE B N 1
ATOM 7752 C CA . PHE B 1 377 ? -18 10.977 9.227 1 90.25 377 PHE B CA 1
ATOM 7753 C C . PHE B 1 377 ? -17.156 11.836 10.156 1 90.25 377 PHE B C 1
ATOM 7755 O O . PHE B 1 377 ? -17.094 13.055 10 1 90.25 377 PHE B O 1
ATOM 7762 N N . THR B 1 378 ? -16.547 11.227 11.062 1 91.88 378 THR B N 1
ATOM 7763 C CA . THR B 1 378 ? -15.742 11.891 12.086 1 91.88 378 THR B CA 1
ATOM 7764 C C . THR B 1 378 ? -14.492 12.508 11.477 1 91.88 378 THR B C 1
ATOM 7766 O O . THR B 1 378 ? -13.789 11.867 10.688 1 91.88 378 THR B O 1
ATOM 7769 N N . ARG B 1 379 ? -14.32 13.789 11.758 1 92.75 379 ARG B N 1
ATOM 7770 C CA . ARG B 1 379 ? -13.086 14.461 11.383 1 92.75 379 ARG B CA 1
ATOM 7771 C C . ARG B 1 379 ? -11.977 14.195 12.398 1 92.75 379 ARG B C 1
ATOM 7773 O O . ARG B 1 379 ? -12.078 14.609 13.555 1 92.75 379 ARG B O 1
ATOM 7780 N N . GLY B 1 380 ? -10.906 13.523 12.016 1 93.75 380 GLY B N 1
ATOM 7781 C CA . GLY B 1 380 ? -9.789 13.242 12.898 1 93.75 380 GLY B CA 1
ATOM 7782 C C . GLY B 1 380 ? -8.852 14.422 13.062 1 93.75 380 GLY B C 1
ATOM 7783 O O . GLY B 1 380 ? -8.945 15.406 12.32 1 93.75 380 GLY B O 1
ATOM 7784 N N . ILE B 1 381 ? -7.965 14.352 14.047 1 96.31 381 ILE B N 1
ATOM 7785 C CA . ILE B 1 381 ? -6.879 15.312 14.188 1 96.31 381 ILE B CA 1
ATOM 7786 C C . ILE B 1 381 ? -5.68 14.867 13.359 1 96.31 381 ILE B C 1
ATOM 7788 O O . ILE B 1 381 ? -5.098 15.656 12.617 1 96.31 381 ILE B O 1
ATOM 7792 N N . SER B 1 382 ? -5.375 13.578 13.492 1 96.5 382 SER B N 1
ATOM 7793 C CA . SER B 1 382 ? -4.406 12.953 12.594 1 96.5 382 SER B CA 1
ATOM 7794 C C . SER B 1 382 ? -5.078 12.453 11.32 1 96.5 382 SER B C 1
ATOM 7796 O O . SER B 1 382 ? -5.836 11.484 11.352 1 96.5 382 SER B O 1
ATOM 7798 N N . ILE B 1 383 ? -4.809 13.086 10.203 1 95.12 383 ILE B N 1
ATOM 7799 C CA . ILE B 1 383 ? -5.5 12.695 8.977 1 95.12 383 ILE B CA 1
ATOM 7800 C C . ILE B 1 383 ? -4.492 12.531 7.844 1 95.12 383 ILE B C 1
ATOM 7802 O O . ILE B 1 383 ? -3.396 13.102 7.895 1 95.12 383 ILE B O 1
ATOM 7806 N N . PRO B 1 384 ? -4.828 11.812 6.809 1 92.75 384 PRO B N 1
ATOM 7807 C CA . PRO B 1 384 ? -3.875 11.477 5.746 1 92.75 384 PRO B CA 1
ATOM 7808 C C . PRO B 1 384 ? -3.326 12.703 5.031 1 92.75 384 PRO B C 1
ATOM 7810 O O . PRO B 1 384 ? -2.162 12.719 4.621 1 92.75 384 PRO B O 1
ATOM 7813 N N . ARG B 1 385 ? -4.016 13.758 4.883 1 90.06 385 ARG B N 1
ATOM 7814 C CA . ARG B 1 385 ? -3.557 14.883 4.07 1 90.06 385 ARG B CA 1
ATOM 7815 C C . ARG B 1 385 ? -2.721 15.852 4.902 1 90.06 385 ARG B C 1
ATOM 7817 O O . ARG B 1 385 ? -2.369 16.938 4.434 1 90.06 385 ARG B O 1
ATOM 7824 N N . THR B 1 386 ? -2.521 15.523 6.164 1 94.81 386 THR B N 1
ATOM 7825 C CA . THR B 1 386 ? -1.63 16.359 6.957 1 94.81 386 THR B CA 1
ATOM 7826 C C . THR B 1 386 ? -0.234 16.406 6.34 1 94.81 386 THR B C 1
ATOM 7828 O O . THR B 1 386 ? 0.371 15.352 6.102 1 94.81 386 THR B O 1
ATOM 7831 N N . THR B 1 387 ? 0.232 17.578 6.082 1 93.75 387 THR B N 1
ATOM 7832 C CA . THR B 1 387 ? 1.589 17.75 5.574 1 93.75 387 THR B CA 1
ATOM 7833 C C . THR B 1 387 ? 2.607 17.672 6.707 1 93.75 387 THR B C 1
ATOM 7835 O O . THR B 1 387 ? 3.65 17.031 6.562 1 93.75 387 THR B O 1
ATOM 7838 N N . TYR B 1 388 ? 2.273 18.359 7.727 1 96.38 388 TYR B N 1
ATOM 7839 C CA . TYR B 1 388 ? 3.094 18.266 8.93 1 96.38 388 TYR B CA 1
ATOM 7840 C C . TYR B 1 388 ? 2.307 18.703 10.164 1 96.38 388 TYR B C 1
ATOM 7842 O O . TYR B 1 388 ? 1.239 19.312 10.039 1 96.38 388 TYR B O 1
ATOM 7850 N N . THR B 1 389 ? 2.793 18.312 11.25 1 98.25 389 THR B N 1
ATOM 7851 C CA . THR B 1 389 ? 2.383 18.859 12.547 1 98.25 389 THR B CA 1
ATOM 7852 C C . THR B 1 389 ? 3.582 19.422 13.305 1 98.25 389 THR B C 1
ATOM 7854 O O . THR B 1 389 ? 4.625 18.766 13.398 1 98.25 389 THR B O 1
ATOM 7857 N N . MET B 1 390 ? 3.436 20.609 13.781 1 98.44 390 MET B N 1
ATOM 7858 C CA . MET B 1 390 ? 4.543 21.203 14.523 1 98.44 390 MET B CA 1
ATOM 7859 C C . MET B 1 390 ? 4.195 21.344 16 1 98.44 390 MET B C 1
ATOM 7861 O O . MET B 1 390 ? 3.021 21.422 16.359 1 98.44 390 MET B O 1
ATOM 7865 N N . LEU B 1 391 ? 5.184 21.297 16.797 1 98.81 391 LEU B N 1
ATOM 7866 C CA . LEU B 1 391 ? 5.125 21.703 18.203 1 98.81 391 LEU B CA 1
ATOM 7867 C C . LEU B 1 391 ? 6.156 22.781 18.5 1 98.81 391 LEU B C 1
ATOM 7869 O O . LEU B 1 391 ? 7.363 22.531 18.453 1 98.81 391 LEU B O 1
ATOM 7873 N N . GLY B 1 392 ? 5.707 24 18.734 1 98.88 392 GLY B N 1
ATOM 7874 C CA . GLY B 1 392 ? 6.562 25.094 19.141 1 98.88 392 GLY B CA 1
ATOM 7875 C C . GLY B 1 392 ? 6.816 25.125 20.641 1 98.88 392 GLY B C 1
ATOM 7876 O O . GLY B 1 392 ? 5.875 25.141 21.438 1 98.88 392 GLY B O 1
ATOM 7877 N N . TYR B 1 393 ? 8.047 25.109 21 1 98.81 393 TYR B N 1
ATOM 7878 C CA . TYR B 1 393 ? 8.5 25.094 22.375 1 98.81 393 TYR B CA 1
ATOM 7879 C C . TYR B 1 393 ? 9.469 26.25 22.641 1 98.81 393 TYR B C 1
ATOM 7881 O O . TYR B 1 393 ? 10.68 26.047 22.656 1 98.81 393 TYR B O 1
ATOM 7889 N N . PRO B 1 394 ? 8.883 27.406 22.969 1 98.75 394 PRO B N 1
ATOM 7890 C CA . PRO B 1 394 ? 9.711 28.594 23.172 1 98.75 394 PRO B CA 1
ATOM 7891 C C . PRO B 1 394 ? 10.383 28.609 24.547 1 98.75 394 PRO B C 1
ATOM 7893 O O . PRO B 1 394 ? 10.172 29.531 25.328 1 98.75 394 PRO B O 1
ATOM 7896 N N . ASP B 1 395 ? 11.211 27.703 24.766 1 97.88 395 ASP B N 1
ATOM 7897 C CA . ASP B 1 395 ? 12.055 27.672 25.953 1 97.88 395 ASP B CA 1
ATOM 7898 C C . ASP B 1 395 ? 13.031 28.844 25.969 1 97.88 395 ASP B C 1
ATOM 7900 O O . ASP B 1 395 ? 13.828 29 25.047 1 97.88 395 ASP B O 1
ATOM 7904 N N . PRO B 1 396 ? 12.977 29.625 27.016 1 97.06 396 PRO B N 1
ATOM 7905 C CA . PRO B 1 396 ? 13.859 30.781 27.031 1 97.06 396 PRO B CA 1
ATOM 7906 C C . PRO B 1 396 ? 15.336 30.406 26.875 1 97.06 396 PRO B C 1
ATOM 7908 O O . PRO B 1 396 ? 16.109 31.188 26.328 1 97.06 396 PRO B O 1
ATOM 7911 N N . ALA B 1 397 ? 15.734 29.312 27.328 1 96.12 397 ALA B N 1
ATOM 7912 C CA . ALA B 1 397 ? 17.125 28.891 27.25 1 96.12 397 ALA B CA 1
ATOM 7913 C C . ALA B 1 397 ? 17.469 28.344 25.859 1 96.12 397 ALA B C 1
ATOM 7915 O O . ALA B 1 397 ? 18.562 28.578 25.359 1 96.12 397 ALA B O 1
ATOM 7916 N N . SER B 1 398 ? 16.547 27.656 25.297 1 97 398 SER B N 1
ATOM 7917 C CA . SER B 1 398 ? 16.797 27.031 24 1 97 398 SER B CA 1
ATOM 7918 C C . SER B 1 398 ? 15.5 26.812 23.234 1 97 398 SER B C 1
ATOM 7920 O O . SER B 1 398 ? 15.008 25.688 23.156 1 97 398 SER B O 1
ATOM 7922 N N . PRO B 1 399 ? 14.945 27.875 22.625 1 98.62 399 PRO B N 1
ATOM 7923 C CA . PRO B 1 399 ? 13.711 27.688 21.859 1 98.62 399 PRO B CA 1
ATOM 7924 C C . PRO B 1 399 ? 13.859 26.688 20.719 1 98.62 399 PRO B C 1
ATOM 7926 O O . PRO B 1 399 ? 14.898 26.656 20.047 1 98.62 399 PRO B O 1
ATOM 7929 N N . VAL B 1 400 ? 12.844 25.812 20.547 1 98.81 400 VAL B N 1
ATOM 7930 C CA . VAL B 1 400 ? 12.898 24.766 19.531 1 98.81 400 VAL B CA 1
ATOM 7931 C C . VAL B 1 400 ? 11.5 24.516 18.969 1 98.81 400 VAL B C 1
ATOM 7933 O O . VAL B 1 400 ? 10.508 24.594 19.703 1 98.81 400 VAL B O 1
ATOM 7936 N N . VAL B 1 401 ? 11.398 24.328 17.672 1 98.88 401 VAL B N 1
ATOM 7937 C CA . VAL B 1 401 ? 10.172 23.812 17.078 1 98.88 401 VAL B CA 1
ATOM 7938 C C . VAL B 1 401 ? 10.383 22.375 16.625 1 98.88 401 VAL B C 1
ATOM 7940 O O . VAL B 1 401 ? 11.414 22.047 16.016 1 98.88 401 VAL B O 1
ATOM 7943 N N . PHE B 1 402 ? 9.508 21.5 17.047 1 98.88 402 PHE B N 1
ATOM 7944 C CA . PHE B 1 402 ? 9.477 20.109 16.578 1 98.88 402 PHE B CA 1
ATOM 7945 C C . PHE B 1 402 ? 8.602 19.984 15.344 1 98.88 402 PHE B C 1
ATOM 7947 O O . PHE B 1 402 ? 7.48 20.484 15.312 1 98.88 402 PHE B O 1
ATOM 7954 N N . TYR B 1 403 ? 9.133 19.312 14.328 1 98.75 403 TYR B N 1
ATOM 7955 C CA . TYR B 1 403 ? 8.469 19.156 13.039 1 98.75 403 TYR B CA 1
ATOM 7956 C C . TYR B 1 403 ? 8.141 17.688 12.766 1 98.75 403 TYR B C 1
ATOM 7958 O O . TYR B 1 403 ? 9.047 16.859 12.602 1 98.75 403 TYR B O 1
ATOM 7966 N N . GLY B 1 404 ? 6.855 17.359 12.766 1 98.44 404 GLY B N 1
ATOM 7967 C CA . GLY B 1 404 ? 6.398 16.031 12.406 1 98.44 404 GLY B CA 1
ATOM 7968 C C . GLY B 1 404 ? 5.895 15.93 10.977 1 98.44 404 GLY B C 1
ATOM 7969 O O . GLY B 1 404 ? 4.797 16.391 10.672 1 98.44 404 GLY B O 1
ATOM 7970 N N . THR B 1 405 ? 6.66 15.25 10.125 1 97.25 405 THR B N 1
ATOM 7971 C CA . THR B 1 405 ? 6.328 15.141 8.711 1 97.25 405 THR B CA 1
ATOM 7972 C C . THR B 1 405 ? 5.137 14.203 8.508 1 97.25 405 THR B C 1
ATOM 7974 O O . THR B 1 405 ? 5.082 13.125 9.094 1 97.25 405 THR B O 1
ATOM 7977 N N . ASP B 1 406 ? 4.145 14.656 7.695 1 96.19 406 ASP B N 1
ATOM 7978 C CA . ASP B 1 406 ? 2.982 13.844 7.359 1 96.19 406 ASP B CA 1
ATOM 7979 C C . ASP B 1 406 ? 2.07 13.664 8.57 1 96.19 406 ASP B C 1
ATOM 7981 O O . ASP B 1 406 ? 2.062 14.5 9.477 1 96.19 406 ASP B O 1
ATOM 7985 N N . GLN B 1 407 ? 1.153 12.734 8.57 1 96 407 GLN B N 1
ATOM 7986 C CA . GLN B 1 407 ? 0.192 12.555 9.648 1 96 407 GLN B CA 1
ATOM 7987 C C . GLN B 1 407 ? 0.893 12.188 10.953 1 96 407 GLN B C 1
ATOM 7989 O O . GLN B 1 407 ? 1.797 11.352 10.969 1 96 407 GLN B O 1
ATOM 7994 N N . PRO B 1 408 ? 0.51 12.711 12.008 1 97.62 408 PRO B N 1
ATOM 7995 C CA . PRO B 1 408 ? 1.276 12.586 13.25 1 97.62 408 PRO B CA 1
ATOM 7996 C C . PRO B 1 408 ? 1.152 11.195 13.875 1 97.62 408 PRO B C 1
ATOM 7998 O O . PRO B 1 408 ? 2.039 10.773 14.625 1 97.62 408 PRO B O 1
ATOM 8001 N N . SER B 1 409 ? 0.102 10.445 13.625 1 97.19 409 SER B N 1
ATOM 8002 C CA . SER B 1 409 ? -0.088 9.117 14.211 1 97.19 409 SER B CA 1
ATOM 8003 C C . SER B 1 409 ? 0.99 8.148 13.75 1 97.19 409 SER B C 1
ATOM 8005 O O . SER B 1 409 ? 1.189 7.094 14.359 1 97.19 409 SER B O 1
ATOM 8007 N N . SER B 1 410 ? 1.657 8.477 12.68 1 97.94 410 SER B N 1
ATOM 8008 C CA . SER B 1 410 ? 2.711 7.605 12.172 1 97.94 410 SER B CA 1
ATOM 8009 C C . SER B 1 410 ? 4.012 8.375 11.969 1 97.94 410 SER B C 1
ATOM 8011 O O . SER B 1 410 ? 4.848 7.988 11.148 1 97.94 410 SER B O 1
ATOM 8013 N N . SER B 1 411 ? 4.18 9.422 12.672 1 98.25 411 SER B N 1
ATOM 8014 C CA . SER B 1 411 ? 5.344 10.289 12.484 1 98.25 411 SER B CA 1
ATOM 8015 C C . SER B 1 411 ? 6.086 10.508 13.797 1 98.25 411 SER B C 1
ATOM 8017 O O . SER B 1 411 ? 5.645 10.039 14.852 1 98.25 411 SER B O 1
ATOM 8019 N N . VAL B 1 412 ? 7.234 11.086 13.672 1 98.69 412 VAL B N 1
ATOM 8020 C CA . VAL B 1 412 ? 8.07 11.523 14.789 1 98.69 412 VAL B CA 1
ATOM 8021 C C . VAL B 1 412 ? 8.344 13.016 14.672 1 98.69 412 VAL B C 1
ATOM 8023 O O . VAL B 1 412 ? 8.602 13.523 13.578 1 98.69 412 VAL B O 1
ATOM 8026 N N . PHE B 1 413 ? 8.227 13.703 15.812 1 98.81 413 PHE B N 1
ATOM 8027 C CA . PHE B 1 413 ? 8.508 15.133 15.859 1 98.81 413 PHE B CA 1
ATOM 8028 C C . PHE B 1 413 ? 10 15.383 16.031 1 98.81 413 PHE B C 1
ATOM 8030 O O . PHE B 1 413 ? 10.586 15.016 17.047 1 98.81 413 PHE B O 1
ATOM 8037 N N . VAL B 1 414 ? 10.555 16.078 15.062 1 98.75 414 VAL B N 1
ATOM 8038 C CA . VAL B 1 414 ? 12 16.25 14.961 1 98.75 414 VAL B CA 1
ATOM 8039 C C . VAL B 1 414 ? 12.375 17.703 15.258 1 98.75 414 VAL B C 1
ATOM 8041 O O . VAL B 1 414 ? 11.68 18.641 14.844 1 98.75 414 VAL B O 1
ATOM 8044 N N . PRO B 1 415 ? 13.5 17.953 16 1 98.81 415 PRO B N 1
ATOM 8045 C CA . PRO B 1 415 ? 13.797 19.312 16.484 1 98.81 415 PRO B CA 1
ATOM 8046 C C . PRO B 1 415 ? 14.484 20.172 15.438 1 98.81 415 PRO B C 1
ATOM 8048 O O . PRO B 1 415 ? 15.414 19.719 14.773 1 98.81 415 PRO B O 1
ATOM 8051 N N . PHE B 1 416 ? 14.125 21.422 15.312 1 98.94 416 PHE B N 1
ATOM 8052 C CA . PHE B 1 416 ? 14.742 22.547 14.609 1 98.94 416 PHE B CA 1
ATOM 8053 C C . PHE B 1 416 ? 14.969 23.719 15.547 1 98.94 416 PHE B C 1
ATOM 8055 O O . PHE B 1 416 ? 14.016 24.375 15.984 1 98.94 416 PHE B O 1
ATOM 8062 N N . LEU B 1 417 ? 16.188 24.078 15.805 1 98.88 417 LEU B N 1
ATOM 8063 C CA . LEU B 1 417 ? 16.562 24.953 16.906 1 98.88 417 LEU B CA 1
ATOM 8064 C C . LEU B 1 417 ? 16.562 26.422 16.453 1 98.88 417 LEU B C 1
ATOM 8066 O O . LEU B 1 417 ? 17.016 26.734 15.352 1 98.88 417 LEU B O 1
ATOM 8070 N N . ALA B 1 418 ? 16.125 27.297 17.312 1 98.75 418 ALA B N 1
ATOM 8071 C CA . ALA B 1 418 ? 16.266 28.734 17.078 1 98.75 418 ALA B CA 1
ATOM 8072 C C . ALA B 1 418 ? 17.734 29.125 17 1 98.75 418 ALA B C 1
ATOM 8074 O O . ALA B 1 418 ? 18.109 30 16.203 1 98.75 418 ALA B O 1
ATOM 8075 N N . LYS B 1 419 ? 18.578 28.531 17.797 1 98 419 LYS B N 1
ATOM 8076 C CA . LYS B 1 419 ? 20.016 28.828 17.812 1 98 419 LYS B CA 1
ATOM 8077 C C . LYS B 1 419 ? 20.625 28.609 16.438 1 98 419 LYS B C 1
ATOM 8079 O O . LYS B 1 419 ? 21.547 29.328 16.047 1 98 419 LYS B O 1
ATOM 8084 N N . THR B 1 420 ? 20.172 27.578 15.734 1 98.69 420 THR B N 1
ATOM 8085 C CA . THR B 1 420 ? 20.672 27.281 14.391 1 98.69 420 THR B CA 1
ATOM 8086 C C . THR B 1 420 ? 20.391 28.453 13.453 1 98.69 420 THR B C 1
ATOM 8088 O O . THR B 1 420 ? 21.219 28.766 12.594 1 98.69 420 THR B O 1
ATOM 8091 N N . LEU B 1 421 ? 19.312 29.109 13.625 1 98.69 421 LEU B N 1
ATOM 8092 C CA . LEU B 1 421 ? 18.953 30.266 12.82 1 98.69 421 LEU B CA 1
ATOM 8093 C C . LEU B 1 421 ? 19.953 31.406 13.039 1 98.69 421 LEU B C 1
ATOM 8095 O O . LEU B 1 421 ? 20.266 32.156 12.102 1 98.69 421 LEU B O 1
ATOM 8099 N N . LYS B 1 422 ? 20.422 31.562 14.211 1 97.5 422 LYS B N 1
ATOM 8100 C CA . LYS B 1 422 ? 21.359 32.625 14.531 1 97.5 422 LYS B CA 1
ATOM 8101 C C . LYS B 1 422 ? 22.734 32.375 13.93 1 97.5 422 LYS B C 1
ATOM 8103 O O . LYS B 1 422 ? 23.531 33.281 13.742 1 97.5 422 LYS B O 1
ATOM 8108 N N . GLU B 1 423 ? 22.969 31.125 13.633 1 97.88 423 GLU B N 1
ATOM 8109 C CA . GLU B 1 423 ? 24.219 30.75 13 1 97.88 423 GLU B CA 1
ATOM 8110 C C . GLU B 1 423 ? 24.172 30.938 11.484 1 97.88 423 GLU B C 1
ATOM 8112 O O . GLU B 1 423 ? 25.203 30.953 10.812 1 97.88 423 GLU B O 1
ATOM 8117 N N . ALA B 1 424 ? 23.016 31.062 10.953 1 98.12 424 ALA B N 1
ATOM 8118 C CA . ALA B 1 424 ? 22.828 31.188 9.516 1 98.12 424 ALA B CA 1
ATOM 8119 C C . ALA B 1 424 ? 23.141 32.625 9.047 1 98.12 424 ALA B C 1
ATOM 8121 O O . ALA B 1 424 ? 23.219 33.531 9.859 1 98.12 424 ALA B O 1
ATOM 8122 N N . SER B 1 425 ? 23.359 32.719 7.703 1 97.38 425 SER B N 1
ATOM 8123 C CA . SER B 1 425 ? 23.688 34.031 7.129 1 97.38 425 SER B CA 1
ATOM 8124 C C . SER B 1 425 ? 23.016 34.219 5.781 1 97.38 425 SER B C 1
ATOM 8126 O O . SER B 1 425 ? 23.062 33.344 4.918 1 97.38 425 SER B O 1
ATOM 8128 N N . SER B 1 426 ? 22.391 35.406 5.676 1 95.5 426 SER B N 1
ATOM 8129 C CA . SER B 1 426 ? 21.766 35.75 4.402 1 95.5 426 SER B CA 1
ATOM 8130 C C . SER B 1 426 ? 22.812 36 3.322 1 95.5 426 SER B C 1
ATOM 8132 O O . SER B 1 426 ? 22.516 35.906 2.129 1 95.5 426 SER B O 1
ATOM 8134 N N . ASN B 1 427 ? 24.031 36.25 3.713 1 95.25 427 ASN B N 1
ATOM 8135 C CA . ASN B 1 427 ? 25.125 36.469 2.777 1 95.25 427 ASN B CA 1
ATOM 8136 C C . ASN B 1 427 ? 25.812 35.156 2.371 1 95.25 427 ASN B C 1
ATOM 8138 O O . ASN B 1 427 ? 26.703 35.156 1.524 1 95.25 427 ASN B O 1
ATOM 8142 N N . ASP B 1 428 ? 25.422 34.062 2.984 1 96.44 428 ASP B N 1
ATOM 8143 C CA . ASP B 1 428 ? 25.953 32.75 2.691 1 96.44 428 ASP B CA 1
ATOM 8144 C C . ASP B 1 428 ? 24.875 31.688 2.768 1 96.44 428 ASP B C 1
ATOM 8146 O O . ASP B 1 428 ? 24.906 30.812 3.645 1 96.44 428 ASP B O 1
ATOM 8150 N N . LEU B 1 429 ? 24.016 31.672 1.826 1 94.88 429 LEU B N 1
ATOM 8151 C CA . LEU B 1 429 ? 22.875 30.75 1.81 1 94.88 429 LEU B CA 1
ATOM 8152 C C . LEU B 1 429 ? 23.344 29.312 1.648 1 94.88 429 LEU B C 1
ATOM 8154 O O . LEU B 1 429 ? 22.75 28.391 2.209 1 94.88 429 LEU B O 1
ATOM 8158 N N . GLU B 1 430 ? 24.375 29.141 0.899 1 93.38 430 GLU B N 1
ATOM 8159 C CA . GLU B 1 430 ? 24.938 27.797 0.713 1 93.38 430 GLU B CA 1
ATOM 8160 C C . GLU B 1 430 ? 25.453 27.219 2.029 1 93.38 430 GLU B C 1
ATOM 8162 O O . GLU B 1 430 ? 25.266 26.031 2.311 1 93.38 430 GLU B O 1
ATOM 8167 N N . GLY B 1 431 ? 26.141 28.078 2.697 1 95.88 431 GLY B N 1
ATOM 8168 C CA . GLY B 1 431 ? 26.594 27.656 4.016 1 95.88 431 GLY B CA 1
ATOM 8169 C C . GLY B 1 431 ? 25.453 27.422 4.988 1 95.88 431 GLY B C 1
ATOM 8170 O O . GLY B 1 431 ? 25.5 26.5 5.805 1 95.88 431 GLY B O 1
ATOM 8171 N N . SER B 1 432 ? 24.422 28.219 4.914 1 96.5 432 SER B N 1
ATOM 8172 C CA . SER B 1 432 ? 23.281 28.141 5.809 1 96.5 432 SER B CA 1
ATOM 8173 C C . SER B 1 432 ? 22.516 26.828 5.594 1 96.5 432 SER B C 1
ATOM 8175 O O . SER B 1 432 ? 22 26.25 6.547 1 96.5 432 SER B O 1
ATOM 8177 N N . LYS B 1 433 ? 22.438 26.391 4.379 1 95.25 433 LYS B N 1
ATOM 8178 C CA . LYS B 1 433 ? 21.672 25.172 4.113 1 95.25 433 LYS B CA 1
ATOM 8179 C C . LYS B 1 433 ? 22.344 23.953 4.746 1 95.25 433 LYS B C 1
ATOM 8181 O O . LYS B 1 433 ? 21.688 22.938 4.992 1 95.25 433 LYS B O 1
ATOM 8186 N N . LYS B 1 434 ? 23.641 23.984 5.035 1 97.69 434 LYS B N 1
ATOM 8187 C CA . LYS B 1 434 ? 24.391 22.859 5.598 1 97.69 434 LYS B CA 1
ATOM 8188 C C . LYS B 1 434 ? 24.141 22.734 7.098 1 97.69 434 LYS B C 1
ATOM 8190 O O . LYS B 1 434 ? 24.594 21.766 7.727 1 97.69 434 LYS B O 1
ATOM 8195 N N . LEU B 1 435 ? 23.391 23.641 7.66 1 98.5 435 LEU B N 1
ATOM 8196 C CA . LEU B 1 435 ? 23.203 23.703 9.109 1 98.5 435 LEU B CA 1
ATOM 8197 C C . LEU B 1 435 ? 22.078 22.766 9.547 1 98.5 435 LEU B C 1
ATOM 8199 O O . LEU B 1 435 ? 21.812 22.609 10.742 1 98.5 435 LEU B O 1
ATOM 8203 N N . TYR B 1 436 ? 21.344 22.078 8.672 1 98.62 436 TYR B N 1
ATOM 8204 C CA . TYR B 1 436 ? 20.312 21.094 8.984 1 98.62 436 TYR B CA 1
ATOM 8205 C C . TYR B 1 436 ? 20.234 20.016 7.906 1 98.62 436 TYR B C 1
ATOM 8207 O O . TYR B 1 436 ? 20.922 20.109 6.883 1 98.62 436 TYR B O 1
ATOM 8215 N N . SER B 1 437 ? 19.516 19 8.133 1 98.5 437 SER B N 1
ATOM 8216 C CA . SER B 1 437 ? 19.531 17.797 7.309 1 98.5 437 SER B CA 1
ATOM 8217 C C . SER B 1 437 ? 18.984 18.078 5.914 1 98.5 437 SER B C 1
ATOM 8219 O O . SER B 1 437 ? 17.922 18.688 5.773 1 98.5 437 SER B O 1
ATOM 8221 N N . SER B 1 438 ? 19.625 17.531 4.871 1 97.31 438 SER B N 1
ATOM 8222 C CA . SER B 1 438 ? 19.188 17.672 3.486 1 97.31 438 SER B CA 1
ATOM 8223 C C . SER B 1 438 ? 17.875 16.938 3.25 1 97.31 438 SER B C 1
ATOM 8225 O O . SER B 1 438 ? 17.125 17.266 2.318 1 97.31 438 SER B O 1
ATOM 8227 N N . TYR B 1 439 ? 17.531 15.984 4.09 1 97.56 439 TYR B N 1
ATOM 8228 C CA . TYR B 1 439 ? 16.297 15.227 3.938 1 97.56 439 TYR B CA 1
ATOM 8229 C C . TYR B 1 439 ? 15.078 16.141 4.02 1 97.56 439 TYR B C 1
ATOM 8231 O O . TYR B 1 439 ? 14.039 15.859 3.41 1 97.56 439 TYR B O 1
ATOM 8239 N N . TYR B 1 440 ? 15.172 17.234 4.766 1 97.62 440 TYR B N 1
ATOM 8240 C CA . TYR B 1 440 ? 14.039 18.141 4.969 1 97.62 440 TYR B CA 1
ATOM 8241 C C . TYR B 1 440 ? 14.094 19.297 3.975 1 97.62 440 TYR B C 1
ATOM 8243 O O . TYR B 1 440 ? 13.234 20.188 4.004 1 97.62 440 TYR B O 1
ATOM 8251 N N . GLN B 1 441 ? 15.125 19.312 3.088 1 95.12 441 GLN B N 1
ATOM 8252 C CA . GLN B 1 441 ? 15.312 20.344 2.074 1 95.12 441 GLN B CA 1
ATOM 8253 C C . GLN B 1 441 ? 14.852 19.859 0.703 1 95.12 441 GLN B C 1
ATOM 8255 O O . GLN B 1 441 ? 14.672 20.656 -0.215 1 95.12 441 GLN B O 1
ATOM 8260 N N . LEU B 1 442 ? 14.695 18.562 0.658 1 89.06 442 LEU B N 1
ATOM 8261 C CA . LEU B 1 442 ? 14.414 17.938 -0.632 1 89.06 442 LEU B CA 1
ATOM 8262 C C . LEU B 1 442 ? 13.078 17.203 -0.607 1 89.06 442 LEU B C 1
ATOM 8264 O O . LEU B 1 442 ? 12.539 16.922 0.466 1 89.06 442 LEU B O 1
ATOM 8268 N N . GLY B 1 443 ? 12.641 16.922 -1.884 1 79.69 443 GLY B N 1
ATOM 8269 C CA . GLY B 1 443 ? 11.438 16.125 -2.064 1 79.69 443 GLY B CA 1
ATOM 8270 C C . GLY B 1 443 ? 10.305 16.906 -2.715 1 79.69 443 GLY B C 1
ATOM 8271 O O . GLY B 1 443 ? 10.18 18.109 -2.516 1 79.69 443 GLY B O 1
ATOM 8272 N N . ASN B 1 444 ? 9.68 16.156 -3.561 1 75 444 ASN B N 1
ATOM 8273 C CA . ASN B 1 444 ? 8.516 16.609 -4.312 1 75 444 ASN B CA 1
ATOM 8274 C C . ASN B 1 444 ? 7.367 15.617 -4.223 1 75 444 ASN B C 1
ATOM 8276 O O . ASN B 1 444 ? 7.562 14.414 -4.441 1 75 444 ASN B O 1
ATOM 8280 N N . ARG B 1 445 ? 6.234 16.125 -3.756 1 79.25 445 ARG B N 1
ATOM 8281 C CA . ARG B 1 445 ? 5.094 15.219 -3.619 1 79.25 445 ARG B CA 1
ATOM 8282 C C . ARG B 1 445 ? 4.684 14.641 -4.973 1 79.25 445 ARG B C 1
ATOM 8284 O O . ARG B 1 445 ? 3.969 13.641 -5.035 1 79.25 445 ARG B O 1
ATOM 8291 N N . ALA B 1 446 ? 5.156 15.289 -6.02 1 77.88 446 ALA B N 1
ATOM 8292 C CA . ALA B 1 446 ? 4.734 14.883 -7.355 1 77.88 446 ALA B CA 1
ATOM 8293 C C . ALA B 1 446 ? 5.797 14.023 -8.031 1 77.88 446 ALA B C 1
ATOM 8295 O O . ALA B 1 446 ? 5.672 13.672 -9.203 1 77.88 446 ALA B O 1
ATOM 8296 N N . ASP B 1 447 ? 6.82 13.695 -7.273 1 81 447 ASP B N 1
ATOM 8297 C CA . ASP B 1 447 ? 7.906 12.922 -7.867 1 81 447 ASP B CA 1
ATOM 8298 C C . ASP B 1 447 ? 8.516 11.961 -6.852 1 81 447 ASP B C 1
ATOM 8300 O O . ASP B 1 447 ? 9.047 12.391 -5.824 1 81 447 ASP B O 1
ATOM 8304 N N . PHE B 1 448 ? 8.562 10.703 -7.242 1 87.38 448 PHE B N 1
ATOM 8305 C CA . PHE B 1 448 ? 9.047 9.664 -6.332 1 87.38 448 PHE B CA 1
ATOM 8306 C C . PHE B 1 448 ? 10.438 9.203 -6.738 1 87.38 448 PHE B C 1
ATOM 8308 O O . PHE B 1 448 ? 11.008 8.305 -6.109 1 87.38 448 PHE B O 1
ATOM 8315 N N . THR B 1 449 ? 11.031 9.742 -7.703 1 79.06 449 THR B N 1
ATOM 8316 C CA . THR B 1 449 ? 12.281 9.242 -8.281 1 79.06 449 THR B CA 1
ATOM 8317 C C . THR B 1 449 ? 13.438 9.438 -7.309 1 79.06 449 THR B C 1
ATOM 8319 O O . THR B 1 449 ? 14.383 8.641 -7.285 1 79.06 449 THR B O 1
ATOM 8322 N N . THR B 1 450 ? 13.383 10.469 -6.465 1 79.62 450 THR B N 1
A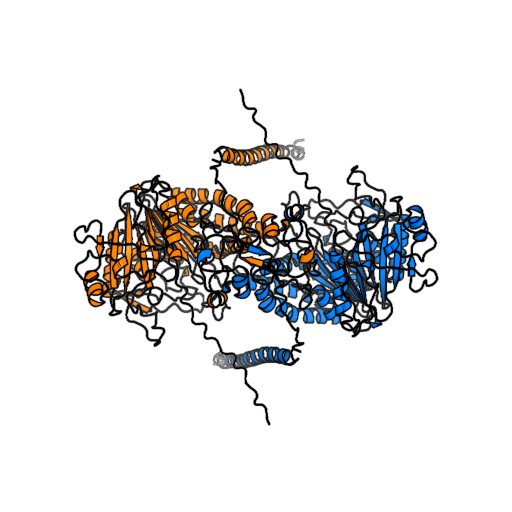TOM 8323 C CA . THR B 1 450 ? 14.414 10.727 -5.465 1 79.62 450 THR B CA 1
ATOM 8324 C C . THR B 1 450 ? 13.852 10.602 -4.055 1 79.62 450 THR B C 1
ATOM 8326 O O . THR B 1 450 ? 14.266 11.32 -3.145 1 79.62 450 THR B O 1
ATOM 8329 N N . ALA B 1 451 ? 12.984 9.734 -3.992 1 86.69 451 ALA B N 1
ATOM 8330 C CA . ALA B 1 451 ? 12.195 9.602 -2.768 1 86.69 451 ALA B CA 1
ATOM 8331 C C . ALA B 1 451 ? 13.086 9.266 -1.576 1 86.69 451 ALA B C 1
ATOM 8333 O O . ALA B 1 451 ? 12.867 9.766 -0.47 1 86.69 451 ALA B O 1
ATOM 8334 N N . ARG B 1 452 ? 14.117 8.555 -1.734 1 91.5 452 ARG B N 1
ATOM 8335 C CA . ARG B 1 452 ? 14.906 8.039 -0.619 1 91.5 452 ARG B CA 1
ATOM 8336 C C . ARG B 1 452 ? 15.734 9.148 0.024 1 91.5 452 ARG B C 1
ATOM 8338 O O . ARG B 1 452 ? 16.266 8.977 1.123 1 91.5 452 ARG B O 1
ATOM 8345 N N . ASP B 1 453 ? 15.742 10.344 -0.578 1 93.25 453 ASP B N 1
ATOM 8346 C CA . ASP B 1 453 ? 16.469 11.492 -0.036 1 93.25 453 ASP B CA 1
ATOM 8347 C C . ASP B 1 453 ? 15.508 12.469 0.637 1 93.25 453 ASP B C 1
ATOM 8349 O O . ASP B 1 453 ? 15.906 13.586 0.989 1 93.25 453 ASP B O 1
ATOM 8353 N N . SER B 1 454 ? 14.367 12.062 0.817 1 94.12 454 SER B N 1
ATOM 8354 C CA . SER B 1 454 ? 13.328 12.992 1.248 1 94.12 454 SER B CA 1
ATOM 8355 C C . SER B 1 454 ? 12.664 12.516 2.535 1 94.12 454 SER B C 1
ATOM 8357 O O . SER B 1 454 ? 12.234 11.367 2.631 1 94.12 454 SER B O 1
ATOM 8359 N N . ALA B 1 455 ? 12.508 13.445 3.488 1 97.19 455 ALA B N 1
ATOM 8360 C CA . ALA B 1 455 ? 11.75 13.141 4.699 1 97.19 455 ALA B CA 1
ATOM 8361 C C . ALA B 1 455 ? 10.266 12.938 4.387 1 97.19 455 ALA B C 1
ATOM 8363 O O . ALA B 1 455 ? 9.625 12.055 4.953 1 97.19 455 ALA B O 1
ATOM 8364 N N . TRP B 1 456 ? 9.742 13.719 3.469 1 95.38 456 TRP B N 1
ATOM 8365 C CA . TRP B 1 456 ? 8.328 13.602 3.113 1 95.38 456 TRP B CA 1
ATOM 8366 C C . TRP B 1 456 ? 7.984 12.164 2.725 1 95.38 456 TRP B C 1
ATOM 8368 O O . TRP B 1 456 ? 7.074 11.562 3.299 1 95.38 456 TRP B O 1
ATOM 8378 N N . TRP B 1 457 ? 8.734 11.602 1.828 1 96.06 457 TRP B N 1
ATOM 8379 C CA . TRP B 1 457 ? 8.383 10.297 1.27 1 96.06 457 TRP B CA 1
ATOM 8380 C C . TRP B 1 457 ? 8.648 9.188 2.277 1 96.06 457 TRP B C 1
ATOM 8382 O O . TRP B 1 457 ? 7.938 8.18 2.303 1 96.06 457 TRP B O 1
ATOM 8392 N N . ALA B 1 458 ? 9.672 9.359 3.111 1 97.62 458 ALA B N 1
ATOM 8393 C CA . ALA B 1 458 ? 9.914 8.352 4.141 1 97.62 458 ALA B CA 1
ATOM 8394 C C . ALA B 1 458 ? 8.688 8.156 5.027 1 97.62 458 ALA B C 1
ATOM 8396 O O . ALA B 1 458 ? 8.258 7.027 5.262 1 97.62 458 ALA B O 1
ATOM 8397 N N . PHE B 1 459 ? 8.117 9.227 5.453 1 98.06 459 PHE B N 1
ATOM 8398 C CA . PHE B 1 459 ? 7.004 9.172 6.395 1 98.06 459 PHE B CA 1
ATOM 8399 C C . PHE B 1 459 ? 5.691 8.906 5.664 1 98.06 459 PHE B C 1
ATOM 8401 O O . PHE B 1 459 ? 4.859 8.125 6.133 1 98.06 459 PHE B O 1
ATOM 8408 N N . ASP B 1 460 ? 5.508 9.531 4.52 1 96.56 460 ASP B N 1
ATOM 8409 C CA . ASP B 1 460 ? 4.281 9.344 3.752 1 96.56 460 ASP B CA 1
ATOM 8410 C C . ASP B 1 460 ? 4.145 7.895 3.283 1 96.56 460 ASP B C 1
ATOM 8412 O O . ASP B 1 460 ? 3.041 7.34 3.277 1 96.56 460 ASP B O 1
ATOM 8416 N N . PHE B 1 461 ? 5.27 7.32 2.887 1 97.31 461 PHE B N 1
ATOM 8417 C CA . PHE B 1 461 ? 5.246 5.941 2.412 1 97.31 461 PHE B CA 1
ATOM 8418 C C . PHE B 1 461 ? 4.773 5 3.512 1 97.31 461 PHE B C 1
ATOM 8420 O O . PHE B 1 461 ? 3.914 4.145 3.277 1 97.31 461 PHE B O 1
ATOM 8427 N N . VAL B 1 462 ? 5.305 5.137 4.695 1 98.25 462 VAL B N 1
ATOM 8428 C CA . VAL B 1 462 ? 4.934 4.289 5.82 1 98.25 462 VAL B CA 1
ATOM 8429 C C . VAL B 1 462 ? 3.438 4.434 6.102 1 98.25 462 VAL B C 1
ATOM 8431 O O . VAL B 1 462 ? 2.727 3.436 6.238 1 98.25 462 VAL B O 1
ATOM 8434 N N . SER B 1 463 ? 2.986 5.66 6.148 1 97.69 463 SER B N 1
ATOM 8435 C CA . SER B 1 463 ? 1.582 5.91 6.453 1 97.69 463 SER B CA 1
ATOM 8436 C C . SER B 1 463 ? 0.669 5.258 5.422 1 97.69 463 SER B C 1
ATOM 8438 O O . SER B 1 463 ? -0.385 4.719 5.77 1 97.69 463 SER B O 1
ATOM 8440 N N . ASN B 1 464 ? 1.043 5.301 4.191 1 97.31 464 ASN B N 1
ATOM 8441 C CA . ASN B 1 464 ? 0.211 4.734 3.133 1 97.31 464 ASN B CA 1
ATOM 8442 C C . ASN B 1 464 ? 0.284 3.211 3.117 1 97.31 464 ASN B C 1
ATOM 8444 O O . ASN B 1 464 ? -0.73 2.539 2.926 1 97.31 464 ASN B O 1
ATOM 8448 N N . TRP B 1 465 ? 1.492 2.629 3.279 1 97.75 465 TRP B N 1
ATOM 8449 C CA . TRP B 1 465 ? 1.606 1.175 3.291 1 97.75 465 TRP B CA 1
ATOM 8450 C C . TRP B 1 465 ? 0.8 0.576 4.438 1 97.75 465 TRP B C 1
ATOM 8452 O O . TRP B 1 465 ? 0.25 -0.521 4.312 1 97.75 465 TRP B O 1
ATOM 8462 N N . MET B 1 466 ? 0.655 1.282 5.551 1 97.31 466 MET B N 1
ATOM 8463 C CA . MET B 1 466 ? -0.091 0.823 6.719 1 97.31 466 MET B CA 1
ATOM 8464 C C . MET B 1 466 ? -1.551 0.56 6.363 1 97.31 466 MET B C 1
ATOM 8466 O O . MET B 1 466 ? -2.232 -0.206 7.047 1 97.31 466 MET B O 1
ATOM 8470 N N . ASN B 1 467 ? -2.049 1.169 5.309 1 95.31 467 ASN B N 1
ATOM 8471 C CA . ASN B 1 467 ? -3.449 1.003 4.938 1 95.31 467 ASN B CA 1
ATOM 8472 C C . ASN B 1 467 ? -3.766 -0.445 4.57 1 95.31 467 ASN B C 1
ATOM 8474 O O . ASN B 1 467 ? -4.926 -0.856 4.59 1 95.31 467 ASN B O 1
ATOM 8478 N N . ILE B 1 468 ? -2.77 -1.223 4.285 1 93.88 468 ILE B N 1
ATOM 8479 C CA . ILE B 1 468 ? -2.951 -2.602 3.844 1 93.88 468 ILE B CA 1
ATOM 8480 C C . ILE B 1 468 ? -3.316 -3.48 5.035 1 93.88 468 ILE B C 1
ATOM 8482 O O . ILE B 1 468 ? -4.055 -4.457 4.895 1 93.88 468 ILE B O 1
ATOM 8486 N N . ASN B 1 469 ? -2.826 -3.168 6.133 1 95.44 469 ASN B N 1
ATOM 8487 C CA . ASN B 1 469 ? -2.984 -3.887 7.395 1 95.44 469 ASN B CA 1
ATOM 8488 C C . ASN B 1 469 ? -2.715 -2.982 8.594 1 95.44 469 ASN B C 1
ATOM 8490 O O . ASN B 1 469 ? -1.813 -3.25 9.391 1 95.44 469 ASN B O 1
ATOM 8494 N N . TYR B 1 470 ? -3.58 -2.023 8.797 1 97 470 TYR B N 1
ATOM 8495 C CA . TYR B 1 470 ? -3.293 -0.866 9.641 1 97 470 TYR B CA 1
ATOM 8496 C C . TYR B 1 470 ? -3.043 -1.289 11.086 1 97 470 TYR B C 1
ATOM 8498 O O . TYR B 1 470 ? -2 -0.971 11.656 1 97 470 TYR B O 1
ATOM 8506 N N . GLN B 1 471 ? -3.965 -1.971 11.672 1 96.62 471 GLN B N 1
ATOM 8507 C CA . GLN B 1 471 ? -3.889 -2.291 13.094 1 96.62 471 GLN B CA 1
ATOM 8508 C C . GLN B 1 471 ? -2.594 -3.029 13.422 1 96.62 471 GLN B C 1
ATOM 8510 O O . GLN B 1 471 ? -1.873 -2.648 14.352 1 96.62 471 GLN B O 1
ATOM 8515 N N . ASN B 1 472 ? -2.305 -4.027 12.648 1 95.81 472 ASN B N 1
ATOM 8516 C CA . ASN B 1 472 ? -1.132 -4.848 12.938 1 95.81 472 ASN B CA 1
ATOM 8517 C C . ASN B 1 472 ? 0.163 -4.07 12.711 1 95.81 472 ASN B C 1
ATOM 8519 O O . ASN B 1 472 ? 1.07 -4.117 13.547 1 95.81 472 ASN B O 1
ATOM 8523 N N . MET B 1 473 ? 0.282 -3.354 11.625 1 97.56 473 MET B N 1
ATOM 8524 C CA . MET B 1 473 ? 1.492 -2.586 11.352 1 97.56 473 MET B CA 1
ATOM 8525 C C . MET B 1 473 ? 1.672 -1.467 12.375 1 97.56 473 MET B C 1
ATOM 8527 O O . MET B 1 473 ? 2.791 -1.194 12.812 1 97.56 473 MET B O 1
ATOM 8531 N N . SER B 1 474 ? 0.593 -0.787 12.727 1 97.75 474 SER B N 1
ATOM 8532 C CA . SER B 1 474 ? 0.649 0.283 13.711 1 97.75 474 SER B CA 1
ATOM 8533 C C . SER B 1 474 ? 1.122 -0.24 15.07 1 97.75 474 SER B C 1
ATOM 8535 O O . SER B 1 474 ? 2.07 0.292 15.648 1 97.75 474 SER B O 1
ATOM 8537 N N . GLN B 1 475 ? 0.542 -1.312 15.547 1 96.75 475 GLN B N 1
ATOM 8538 C CA . GLN B 1 475 ? 0.791 -1.82 16.891 1 96.75 475 GLN B CA 1
ATOM 8539 C C . GLN B 1 475 ? 2.148 -2.514 16.969 1 96.75 475 GLN B C 1
ATOM 8541 O O . GLN B 1 475 ? 2.867 -2.365 17.969 1 96.75 475 GLN B O 1
ATOM 8546 N N . GLU B 1 476 ? 2.494 -3.223 15.922 1 95.94 476 GLU B N 1
ATOM 8547 C CA . GLU B 1 476 ? 3.668 -4.086 16.016 1 95.94 476 GLU B CA 1
ATOM 8548 C C . GLU B 1 476 ? 4.934 -3.34 15.594 1 95.94 476 GLU B C 1
ATOM 8550 O O . GLU B 1 476 ? 6.035 -3.678 16.031 1 95.94 476 GLU B O 1
ATOM 8555 N N . TYR B 1 477 ? 4.789 -2.342 14.766 1 97.62 477 TYR B N 1
ATOM 8556 C CA . TYR B 1 477 ? 6.016 -1.785 14.211 1 97.62 477 TYR B CA 1
ATOM 8557 C C . TYR B 1 477 ? 6.051 -0.27 14.367 1 97.62 477 TYR B C 1
ATOM 8559 O O . TYR B 1 477 ? 7.023 0.283 14.883 1 97.62 477 TYR B O 1
ATOM 8567 N N . VAL B 1 478 ? 5.027 0.484 14.023 1 98.5 478 VAL B N 1
ATOM 8568 C CA . VAL B 1 478 ? 5.109 1.936 13.898 1 98.5 478 VAL B CA 1
ATOM 8569 C C . VAL B 1 478 ? 5.055 2.576 15.289 1 98.5 478 VAL B C 1
ATOM 8571 O O . VAL B 1 478 ? 5.867 3.443 15.609 1 98.5 478 VAL B O 1
ATOM 8574 N N . LYS B 1 479 ? 4.082 2.197 16.125 1 98 479 LYS B N 1
ATOM 8575 C CA . LYS B 1 479 ? 3.998 2.748 17.469 1 98 479 LYS B CA 1
ATOM 8576 C C . LYS B 1 479 ? 5.27 2.459 18.266 1 98 479 LYS B C 1
ATOM 8578 O O . LYS B 1 479 ? 5.809 3.346 18.938 1 98 479 LYS B O 1
ATOM 8583 N N . PRO B 1 480 ? 5.801 1.211 18.188 1 98.31 480 PRO B N 1
ATOM 8584 C CA . PRO B 1 480 ? 7.078 0.958 18.859 1 98.31 480 PRO B CA 1
ATOM 8585 C C . PRO B 1 480 ? 8.211 1.822 18.312 1 98.31 480 PRO B C 1
ATOM 8587 O O . PRO B 1 480 ? 9.062 2.287 19.078 1 98.31 480 PRO B O 1
ATOM 8590 N N . ALA B 1 481 ? 8.25 2.01 17.031 1 98.69 481 ALA B N 1
ATOM 8591 C CA . ALA B 1 481 ? 9.266 2.873 16.438 1 98.69 481 ALA B CA 1
ATOM 8592 C C . ALA B 1 481 ? 9.148 4.301 16.969 1 98.69 481 ALA B C 1
ATOM 8594 O O . ALA B 1 481 ? 10.156 4.93 17.297 1 98.69 481 ALA B O 1
ATOM 8595 N N . ILE B 1 482 ? 7.973 4.824 17.078 1 98.69 482 ILE B N 1
ATOM 8596 C CA . ILE B 1 482 ? 7.742 6.164 17.609 1 98.69 482 ILE B CA 1
ATOM 8597 C C . ILE B 1 482 ? 8.211 6.23 19.062 1 98.69 482 ILE B C 1
ATOM 8599 O O . ILE B 1 482 ? 8.891 7.18 19.453 1 98.69 482 ILE B O 1
ATOM 8603 N N . ALA B 1 483 ? 7.871 5.238 19.812 1 98.31 483 ALA B N 1
ATOM 8604 C CA . ALA B 1 483 ? 8.258 5.184 21.219 1 98.31 483 ALA B CA 1
ATOM 8605 C C . ALA B 1 483 ? 9.773 5.18 21.375 1 98.31 483 ALA B C 1
ATOM 8607 O O . ALA B 1 483 ? 10.305 5.699 22.344 1 98.31 483 ALA B O 1
ATOM 8608 N N . GLU B 1 484 ? 10.414 4.59 20.406 1 98.62 484 GLU B N 1
ATOM 8609 C CA . GLU B 1 484 ? 11.875 4.527 20.422 1 98.62 484 GLU B CA 1
ATOM 8610 C C . GLU B 1 484 ? 12.492 5.859 20.031 1 98.62 484 GLU B C 1
ATOM 8612 O O . GLU B 1 484 ? 13.414 6.348 20.688 1 98.62 484 GLU B O 1
ATOM 8617 N N . TRP B 1 485 ? 11.977 6.449 19.062 1 98.75 485 TRP B N 1
ATOM 8618 C CA . TRP B 1 485 ? 12.703 7.535 18.406 1 98.75 485 TRP B CA 1
ATOM 8619 C C . TRP B 1 485 ? 12.273 8.891 18.969 1 98.75 485 TRP B C 1
ATOM 8621 O O . TRP B 1 485 ? 13.062 9.836 18.969 1 98.75 485 TRP B O 1
ATOM 8631 N N . GLN B 1 486 ? 11.039 9.047 19.453 1 98.75 486 GLN B N 1
ATOM 8632 C CA . GLN B 1 486 ? 10.57 10.352 19.906 1 98.75 486 GLN B CA 1
ATOM 8633 C C . GLN B 1 486 ? 11.391 10.844 21.094 1 98.75 486 GLN B C 1
ATOM 8635 O O . GLN B 1 486 ? 11.797 12.008 21.141 1 98.75 486 GLN B O 1
ATOM 8640 N N . PRO B 1 487 ? 11.68 9.945 22.078 1 98.44 487 PRO B N 1
ATOM 8641 C CA . PRO B 1 487 ? 12.531 10.406 23.172 1 98.44 487 PRO B CA 1
ATOM 8642 C C . PRO B 1 487 ? 13.914 10.844 22.703 1 98.44 487 PRO B C 1
ATOM 8644 O O . PRO B 1 487 ? 14.492 11.781 23.266 1 98.44 487 PRO B O 1
ATOM 8647 N N . LYS B 1 488 ? 14.445 10.195 21.656 1 98.69 488 LYS B N 1
ATOM 8648 C CA . LYS B 1 488 ? 15.742 10.57 21.109 1 98.69 488 LYS B CA 1
ATOM 8649 C C . LYS B 1 488 ? 15.695 11.961 20.484 1 98.69 488 LYS B C 1
ATOM 8651 O O . LYS B 1 488 ? 16.672 12.719 20.562 1 98.69 488 LYS B O 1
ATOM 8656 N N . MET B 1 489 ? 14.609 12.281 19.875 1 98.75 489 MET B N 1
ATOM 8657 C CA . MET B 1 489 ? 14.445 13.617 19.312 1 98.75 489 MET B CA 1
ATOM 8658 C C . MET B 1 489 ? 14.383 14.672 20.406 1 98.75 489 MET B C 1
ATOM 8660 O O . MET B 1 489 ? 14.961 15.75 20.266 1 98.75 489 MET B O 1
ATOM 8664 N N . ILE B 1 490 ? 13.648 14.391 21.422 1 98.25 490 ILE B N 1
ATOM 8665 C CA . ILE B 1 490 ? 13.531 15.312 22.547 1 98.25 490 ILE B CA 1
ATOM 8666 C C . ILE B 1 490 ? 14.906 15.523 23.188 1 98.25 490 ILE B C 1
ATOM 8668 O O . ILE B 1 490 ? 15.289 16.656 23.5 1 98.25 490 ILE B O 1
ATOM 8672 N N . ALA B 1 491 ? 15.617 14.453 23.359 1 98.44 491 ALA B N 1
ATOM 8673 C CA . ALA B 1 491 ? 16.953 14.547 23.922 1 98.44 491 ALA B CA 1
ATOM 8674 C C . ALA B 1 491 ? 17.875 15.398 23.047 1 98.44 491 ALA B C 1
ATOM 8676 O O . ALA B 1 491 ? 18.672 16.172 23.562 1 98.44 491 ALA B O 1
ATOM 8677 N N . ALA B 1 492 ? 17.797 15.195 21.75 1 98.56 492 ALA B N 1
ATOM 8678 C CA . ALA B 1 492 ? 18.594 15.992 20.828 1 98.56 492 ALA B CA 1
ATOM 8679 C C . ALA B 1 492 ? 18.25 17.469 20.953 1 98.56 492 ALA B C 1
ATOM 8681 O O . ALA B 1 492 ? 19.125 18.328 20.875 1 98.56 492 ALA B O 1
ATOM 8682 N N . ALA B 1 493 ? 17 17.812 21.062 1 98.25 493 ALA B N 1
ATOM 8683 C CA . ALA B 1 493 ? 16.562 19.188 21.266 1 98.25 493 ALA B CA 1
ATOM 8684 C C . ALA B 1 493 ? 17.156 19.766 22.562 1 98.25 493 ALA B C 1
ATOM 8686 O O . ALA B 1 493 ? 17.625 20.906 22.578 1 98.25 493 ALA B O 1
ATOM 8687 N N . ASP B 1 494 ? 17.125 19.016 23.625 1 97.12 494 ASP B N 1
ATOM 8688 C CA . ASP B 1 494 ? 17.562 19.469 24.938 1 97.12 494 ASP B CA 1
ATOM 8689 C C . ASP B 1 494 ? 19.078 19.656 24.969 1 97.12 494 ASP B C 1
ATOM 8691 O O . ASP B 1 494 ? 19.594 20.469 25.734 1 97.12 494 ASP B O 1
ATOM 8695 N N . ALA B 1 495 ? 19.75 18.875 24.125 1 97.12 495 ALA B N 1
ATOM 8696 C CA . ALA B 1 495 ? 21.188 19.062 24.016 1 97.12 495 ALA B CA 1
ATOM 8697 C C . ALA B 1 495 ? 21.516 20.391 23.344 1 97.12 495 ALA B C 1
ATOM 8699 O O . ALA B 1 495 ? 22.609 20.938 23.516 1 97.12 495 ALA B O 1
ATOM 8700 N N . ALA B 1 496 ? 20.703 20.922 22.562 1 97.06 496 ALA B N 1
ATOM 8701 C CA . ALA B 1 496 ? 20.688 22.281 22.031 1 97.06 496 ALA B CA 1
ATOM 8702 C C . ALA B 1 496 ? 21.953 22.578 21.203 1 97.06 496 ALA B C 1
ATOM 8704 O O . ALA B 1 496 ? 22.562 23.641 21.344 1 97.06 496 ALA B O 1
ATOM 8705 N N . THR B 1 497 ? 22.391 21.609 20.375 1 98.25 497 THR B N 1
ATOM 8706 C CA . THR B 1 497 ? 23.469 21.844 19.422 1 98.25 497 THR B CA 1
ATOM 8707 C C . THR B 1 497 ? 22.969 21.656 17.984 1 98.25 497 THR B C 1
ATOM 8709 O O . THR B 1 497 ? 22.172 20.766 17.719 1 98.25 497 THR B O 1
ATOM 8712 N N . THR B 1 498 ? 23.453 22.484 17.156 1 98.44 498 THR B N 1
ATOM 8713 C CA . THR B 1 498 ? 23.078 22.406 15.75 1 98.44 498 THR B CA 1
ATOM 8714 C C . THR B 1 498 ? 23.484 21.047 15.156 1 98.44 498 THR B C 1
ATOM 8716 O O . THR B 1 498 ? 22.688 20.422 14.469 1 98.44 498 THR B O 1
ATOM 8719 N N . ALA B 1 499 ? 24.656 20.625 15.438 1 98.25 499 ALA B N 1
ATOM 8720 C CA . ALA B 1 499 ? 25.156 19.359 14.914 1 98.25 499 ALA B CA 1
ATOM 8721 C C . ALA B 1 499 ? 24.312 18.188 15.406 1 98.25 499 ALA B C 1
ATOM 8723 O O . ALA B 1 499 ? 24 17.266 14.641 1 98.25 499 ALA B O 1
ATOM 8724 N N . GLY B 1 500 ? 24.031 18.203 16.703 1 98.44 500 GLY B N 1
ATOM 8725 C CA . GLY B 1 500 ? 23.203 17.156 17.281 1 98.44 500 GLY B CA 1
ATOM 8726 C C . GLY B 1 500 ? 21.812 17.109 16.703 1 98.44 500 GLY B C 1
ATOM 8727 O O . GLY B 1 500 ? 21.266 16.031 16.453 1 98.44 500 GLY B O 1
ATOM 8728 N N . ALA B 1 501 ? 21.188 18.25 16.547 1 98.69 501 ALA B N 1
ATOM 8729 C CA . ALA B 1 501 ? 19.859 18.312 15.945 1 98.69 501 ALA B CA 1
ATOM 8730 C C . ALA B 1 501 ? 19.891 17.797 14.508 1 98.69 501 ALA B C 1
ATOM 8732 O O . ALA B 1 501 ? 19 17.047 14.102 1 98.69 501 ALA B O 1
ATOM 8733 N N . MET B 1 502 ? 20.906 18.172 13.766 1 98.69 502 MET B N 1
ATOM 8734 C CA . MET B 1 502 ? 21.031 17.734 12.375 1 98.69 502 MET B CA 1
ATOM 8735 C C . MET B 1 502 ? 21.188 16.219 12.297 1 98.69 502 MET B C 1
ATOM 8737 O O . MET B 1 502 ? 20.594 15.578 11.438 1 98.69 502 MET B O 1
ATOM 8741 N N . GLU B 1 503 ? 22 15.695 13.133 1 98.56 503 GLU B N 1
ATOM 8742 C CA . GLU B 1 503 ? 22.172 14.25 13.18 1 98.56 503 GLU B CA 1
ATOM 8743 C C . GLU B 1 503 ? 20.859 13.539 13.5 1 98.56 503 GLU B C 1
ATOM 8745 O O . GLU B 1 503 ? 20.547 12.508 12.898 1 98.56 503 GLU B O 1
ATOM 8750 N N . ALA B 1 504 ? 20.141 14.047 14.469 1 98.75 504 ALA B N 1
ATOM 8751 C CA . ALA B 1 504 ? 18.859 13.477 14.828 1 98.75 504 ALA B CA 1
ATOM 8752 C C . ALA B 1 504 ? 17.891 13.516 13.648 1 98.75 504 ALA B C 1
ATOM 8754 O O . ALA B 1 504 ? 17.188 12.539 13.375 1 98.75 504 ALA B O 1
ATOM 8755 N N . GLN B 1 505 ? 17.859 14.633 12.961 1 98.81 505 GLN B N 1
ATOM 8756 C CA . GLN B 1 505 ? 17.031 14.812 11.781 1 98.81 505 GLN B CA 1
ATOM 8757 C C . GLN B 1 505 ? 17.312 13.734 10.734 1 98.81 505 GLN B C 1
ATOM 8759 O O . GLN B 1 505 ? 16.391 13.117 10.203 1 98.81 505 GLN B O 1
ATOM 8764 N N . SER B 1 506 ? 18.547 13.492 10.484 1 98.75 506 SER B N 1
ATOM 8765 C CA . SER B 1 506 ? 18.938 12.539 9.461 1 98.75 506 SER B CA 1
ATOM 8766 C C . SER B 1 506 ? 18.688 11.102 9.906 1 98.75 506 SER B C 1
ATOM 8768 O O . SER B 1 506 ? 18.172 10.281 9.133 1 98.75 506 SER B O 1
ATOM 8770 N N . SER B 1 507 ? 19 10.828 11.117 1 98.62 507 SER B N 1
ATOM 8771 C CA . SER B 1 507 ? 18.938 9.461 11.625 1 98.62 507 SER B CA 1
ATOM 8772 C C . SER B 1 507 ? 17.5 8.945 11.641 1 98.62 507 SER B C 1
ATOM 8774 O O . SER B 1 507 ? 17.266 7.77 11.367 1 98.62 507 SER B O 1
ATOM 8776 N N . VAL B 1 508 ? 16.578 9.773 11.969 1 98.75 508 VAL B N 1
ATOM 8777 C CA . VAL B 1 508 ? 15.195 9.305 12.055 1 98.75 508 VAL B CA 1
ATOM 8778 C C . VAL B 1 508 ? 14.656 9.031 10.656 1 98.75 508 VAL B C 1
ATOM 8780 O O . VAL B 1 508 ? 13.859 8.102 10.461 1 98.75 508 VAL B O 1
ATOM 8783 N N . VAL B 1 509 ? 15.031 9.828 9.664 1 98.56 509 VAL B N 1
ATOM 8784 C CA . VAL B 1 509 ? 14.602 9.594 8.289 1 98.56 509 VAL B CA 1
ATOM 8785 C C . VAL B 1 509 ? 15.164 8.266 7.793 1 98.56 509 VAL B C 1
ATOM 8787 O O . VAL B 1 509 ? 14.453 7.477 7.164 1 98.56 509 VAL B O 1
ATOM 8790 N N . GLU B 1 510 ? 16.422 8.031 8.102 1 98.31 510 GLU B N 1
ATOM 8791 C CA . GLU B 1 510 ? 17.047 6.75 7.754 1 98.31 510 GLU B CA 1
ATOM 8792 C C . GLU B 1 510 ? 16.312 5.59 8.43 1 98.31 510 GLU B C 1
ATOM 8794 O O . GLU B 1 510 ? 16.062 4.562 7.805 1 98.31 510 GLU B O 1
ATOM 8799 N N . ALA B 1 511 ? 15.984 5.785 9.664 1 98.38 511 ALA B N 1
ATOM 8800 C CA . ALA B 1 511 ? 15.258 4.762 10.398 1 98.38 511 ALA B CA 1
ATOM 8801 C C . ALA B 1 511 ? 13.883 4.512 9.781 1 98.38 511 ALA B C 1
ATOM 8803 O O . ALA B 1 511 ? 13.398 3.375 9.766 1 98.38 511 ALA B O 1
ATOM 8804 N N . TRP B 1 512 ? 13.219 5.512 9.352 1 98.31 512 TRP B N 1
ATOM 8805 C CA . TRP B 1 512 ? 11.883 5.371 8.773 1 98.31 512 TRP B CA 1
ATOM 8806 C C . TRP B 1 512 ? 11.953 4.688 7.41 1 98.31 512 TRP B C 1
ATOM 8808 O O . TRP B 1 512 ? 11.047 3.934 7.043 1 98.31 512 TRP B O 1
ATOM 8818 N N . TRP B 1 513 ? 13 4.949 6.621 1 96.75 513 TRP B N 1
ATOM 8819 C CA . TRP B 1 513 ? 13.172 4.191 5.387 1 96.75 513 TRP B CA 1
ATOM 8820 C C . TRP B 1 513 ? 13.438 2.719 5.684 1 96.75 513 TRP B C 1
ATOM 8822 O O . TRP B 1 513 ? 12.93 1.836 4.988 1 96.75 513 TRP B O 1
ATOM 8832 N N . ASP B 1 514 ? 14.258 2.459 6.727 1 96.31 514 ASP B N 1
ATOM 8833 C CA . ASP B 1 514 ? 14.445 1.077 7.16 1 96.31 514 ASP B CA 1
ATOM 8834 C C . ASP B 1 514 ? 13.109 0.443 7.555 1 96.31 514 ASP B C 1
ATOM 8836 O O . ASP B 1 514 ? 12.852 -0.717 7.23 1 96.31 514 ASP B O 1
ATOM 8840 N N . LEU B 1 515 ? 12.336 1.184 8.266 1 97.25 515 LEU B N 1
ATOM 8841 C CA . LEU B 1 515 ? 11.008 0.734 8.664 1 97.25 515 LEU B CA 1
ATOM 8842 C C . LEU B 1 515 ? 10.148 0.44 7.438 1 97.25 515 LEU B C 1
ATOM 8844 O O . LEU B 1 515 ? 9.43 -0.56 7.402 1 97.25 515 LEU B O 1
ATOM 8848 N N . SER B 1 516 ? 10.211 1.338 6.453 1 96.12 516 SER B N 1
ATOM 8849 C CA . SER B 1 516 ? 9.477 1.141 5.211 1 96.12 516 SER B CA 1
ATOM 8850 C C . SER B 1 516 ? 9.82 -0.2 4.57 1 96.12 516 SER B C 1
ATOM 8852 O O . SER B 1 516 ? 8.93 -0.969 4.211 1 96.12 516 SER B O 1
ATOM 8854 N N . ASP B 1 517 ? 11.086 -0.448 4.441 1 94.44 517 ASP B N 1
ATOM 8855 C CA . ASP B 1 517 ? 11.547 -1.692 3.834 1 94.44 517 ASP B CA 1
ATOM 8856 C C . ASP B 1 517 ? 11.062 -2.904 4.629 1 94.44 517 ASP B C 1
ATOM 8858 O O . ASP B 1 517 ? 10.641 -3.906 4.047 1 94.44 517 ASP B O 1
ATOM 8862 N N . LYS B 1 518 ? 11.102 -2.791 5.906 1 94.31 518 LYS B N 1
ATOM 8863 C CA . LYS B 1 518 ? 10.656 -3.871 6.777 1 94.31 518 LYS B CA 1
ATOM 8864 C C . LYS B 1 518 ? 9.164 -4.133 6.605 1 94.31 518 LYS B C 1
ATOM 8866 O O . LYS B 1 518 ? 8.734 -5.285 6.527 1 94.31 518 LYS B O 1
ATOM 8871 N N . LEU B 1 519 ? 8.383 -3.119 6.574 1 96.5 519 LEU B N 1
ATOM 8872 C CA . LEU B 1 519 ? 6.938 -3.27 6.473 1 96.5 519 LEU B CA 1
ATOM 8873 C C . LEU B 1 519 ? 6.551 -3.904 5.141 1 96.5 519 LEU B C 1
ATOM 8875 O O . LEU B 1 519 ? 5.625 -4.719 5.082 1 96.5 519 LEU B O 1
ATOM 8879 N N . VAL B 1 520 ? 7.254 -3.545 4.078 1 95.88 520 VAL B N 1
ATOM 8880 C CA . VAL B 1 520 ? 6.965 -4.117 2.766 1 95.88 520 VAL B CA 1
ATOM 8881 C C . VAL B 1 520 ? 7.188 -5.629 2.803 1 95.88 520 VAL B C 1
ATOM 8883 O O . VAL B 1 520 ? 6.379 -6.395 2.271 1 95.88 520 VAL B O 1
ATOM 8886 N N . VAL B 1 521 ? 8.25 -6.023 3.449 1 92.94 521 VAL B N 1
ATOM 8887 C CA . VAL B 1 521 ? 8.586 -7.441 3.514 1 92.94 521 VAL B CA 1
ATOM 8888 C C . VAL B 1 521 ? 7.617 -8.164 4.449 1 92.94 521 VAL B C 1
ATOM 8890 O O . VAL B 1 521 ? 7.09 -9.219 4.109 1 92.94 521 VAL B O 1
ATOM 8893 N N . ARG B 1 522 ? 7.312 -7.562 5.582 1 93.75 522 ARG B N 1
ATOM 8894 C CA . ARG B 1 522 ? 6.559 -8.234 6.633 1 93.75 522 ARG B CA 1
ATOM 8895 C C . ARG B 1 522 ? 5.082 -8.344 6.266 1 93.75 522 ARG B C 1
ATOM 8897 O O . ARG B 1 522 ? 4.406 -9.297 6.668 1 93.75 522 ARG B O 1
ATOM 8904 N N . TYR B 1 523 ? 4.637 -7.328 5.586 1 94.44 523 TYR B N 1
ATOM 8905 C CA . TYR B 1 523 ? 3.217 -7.305 5.254 1 94.44 523 TYR B CA 1
ATOM 8906 C C . TYR B 1 523 ? 3.012 -7.145 3.752 1 94.44 523 TYR B C 1
ATOM 8908 O O . TYR B 1 523 ? 2.979 -6.02 3.24 1 94.44 523 TYR B O 1
ATOM 8916 N N . ASN B 1 524 ? 2.893 -8.188 3.027 1 92.81 524 ASN B N 1
ATOM 8917 C CA . ASN B 1 524 ? 2.545 -8.219 1.61 1 92.81 524 ASN B CA 1
ATOM 8918 C C . ASN B 1 524 ? 1.771 -9.484 1.252 1 92.81 524 ASN B C 1
ATOM 8920 O O . ASN B 1 524 ? 1.844 -10.484 1.968 1 92.81 524 ASN B O 1
ATOM 8924 N N . ASP B 1 525 ? 0.875 -9.352 0.282 1 92.31 525 ASP B N 1
ATOM 8925 C CA . ASP B 1 525 ? 0.127 -10.461 -0.299 1 92.31 525 ASP B CA 1
ATOM 8926 C C . ASP B 1 525 ? -0.872 -11.031 0.703 1 92.31 525 ASP B C 1
ATOM 8928 O O . ASP B 1 525 ? -1.256 -12.203 0.605 1 92.31 525 ASP B O 1
ATOM 8932 N N . GLY B 1 526 ? -1.194 -10.273 1.734 1 89.19 526 GLY B N 1
ATOM 8933 C CA . GLY B 1 526 ? -2.207 -10.688 2.693 1 89.19 526 GLY B CA 1
ATOM 8934 C C . GLY B 1 526 ? -1.653 -11.539 3.814 1 89.19 526 GLY B C 1
ATOM 8935 O O . GLY B 1 526 ? -2.412 -12.086 4.621 1 89.19 526 GLY B O 1
ATOM 8936 N N . TYR B 1 527 ? -0.285 -11.578 3.883 1 89.62 527 TYR B N 1
ATOM 8937 C CA . TYR B 1 527 ? 0.368 -12.391 4.906 1 89.62 527 TYR B CA 1
ATOM 8938 C C . TYR B 1 527 ? 1.336 -11.555 5.73 1 89.62 527 TYR B C 1
ATOM 8940 O O . TYR B 1 527 ? 1.712 -10.445 5.328 1 89.62 527 TYR B O 1
ATOM 8948 N N . TYR B 1 528 ? 1.574 -12.07 6.914 1 90.69 528 TYR B N 1
ATOM 8949 C CA . TYR B 1 528 ? 2.73 -11.625 7.684 1 90.69 528 TYR B CA 1
ATOM 8950 C C . TYR B 1 528 ? 3.928 -12.539 7.449 1 90.69 528 TYR B C 1
ATOM 8952 O O . TYR B 1 528 ? 3.877 -13.727 7.75 1 90.69 528 TYR B O 1
ATOM 8960 N N . ASN B 1 529 ? 4.992 -11.953 6.922 1 86.25 529 ASN B N 1
ATOM 8961 C CA . ASN B 1 529 ? 6.23 -12.695 6.715 1 86.25 529 ASN B CA 1
ATOM 8962 C C . ASN B 1 529 ? 7.191 -12.523 7.887 1 86.25 529 ASN B C 1
ATOM 8964 O O . ASN B 1 529 ? 7.578 -11.406 8.219 1 86.25 529 ASN B O 1
ATOM 8968 N N . PHE B 1 530 ? 7.535 -13.562 8.453 1 80.25 530 PHE B N 1
ATOM 8969 C CA . PHE B 1 530 ? 8.352 -13.523 9.656 1 80.25 530 PHE B CA 1
ATOM 8970 C C . PHE B 1 530 ? 9.766 -13.031 9.328 1 80.25 530 PHE B C 1
ATOM 8972 O O . PHE B 1 530 ? 10.18 -13.039 8.172 1 80.25 530 PHE B O 1
ATOM 8979 N N . PRO B 1 531 ? 10.469 -12.672 10.336 1 75.62 531 PRO B N 1
ATOM 8980 C CA . PRO B 1 531 ? 11.828 -12.18 10.125 1 75.62 531 PRO B CA 1
ATOM 8981 C C . PRO B 1 531 ? 12.781 -13.273 9.633 1 75.62 531 PRO B C 1
ATOM 8983 O O . PRO B 1 531 ? 12.398 -14.445 9.57 1 75.62 531 PRO B O 1
ATOM 8986 N N . GLU B 1 532 ? 13.977 -12.781 9.344 1 66 532 GLU B N 1
ATOM 8987 C CA . GLU B 1 532 ? 14.984 -13.617 8.695 1 66 532 GLU B CA 1
ATOM 8988 C C . GLU B 1 532 ? 15.344 -14.82 9.555 1 66 532 GLU B C 1
ATOM 8990 O O . GLU B 1 532 ? 15.781 -15.852 9.047 1 66 532 GLU B O 1
ATOM 8995 N N . SER B 1 533 ? 15.07 -14.641 10.781 1 67.19 533 SER B N 1
ATOM 8996 C CA . SER B 1 533 ? 15.391 -15.766 11.656 1 67.19 533 SER B CA 1
ATOM 8997 C C . SER B 1 533 ? 14.469 -16.953 11.383 1 67.19 533 SER B C 1
ATOM 8999 O O . SER B 1 533 ? 14.82 -18.094 11.672 1 67.19 533 SER B O 1
ATOM 9001 N N . HIS B 1 534 ? 13.258 -16.641 10.766 1 70.88 534 HIS B N 1
ATOM 9002 C CA . HIS B 1 534 ? 12.305 -17.672 10.398 1 70.88 534 HIS B CA 1
ATOM 9003 C C . HIS B 1 534 ? 11.719 -17.406 9.016 1 70.88 534 HIS B C 1
ATOM 9005 O O . HIS B 1 534 ? 10.5 -17.281 8.867 1 70.88 534 HIS B O 1
ATOM 9011 N N . PRO B 1 535 ? 12.617 -17.453 8.086 1 64.31 535 PRO B N 1
ATOM 9012 C CA . PRO B 1 535 ? 12.195 -17.031 6.75 1 64.31 535 PRO B CA 1
ATOM 9013 C C . PRO B 1 535 ? 11.188 -17.984 6.121 1 64.31 535 PRO B C 1
ATOM 9015 O O . PRO B 1 535 ? 10.531 -17.641 5.141 1 64.31 535 PRO B O 1
ATOM 9018 N N . GLU B 1 536 ? 10.984 -19.078 6.699 1 67.25 536 GLU B N 1
ATOM 9019 C CA . GLU B 1 536 ? 10.117 -20.094 6.109 1 67.25 536 GLU B CA 1
ATOM 9020 C C . GLU B 1 536 ? 8.703 -20 6.676 1 67.25 536 GLU B C 1
ATOM 9022 O O . GLU B 1 536 ? 7.797 -20.688 6.199 1 67.25 536 GLU B O 1
ATOM 9027 N N . LYS B 1 537 ? 8.555 -19.109 7.578 1 74.25 537 LYS B N 1
ATOM 9028 C CA . LYS B 1 537 ? 7.258 -19.047 8.242 1 74.25 537 LYS B CA 1
ATOM 9029 C C . LYS B 1 537 ? 6.441 -17.859 7.758 1 74.25 537 LYS B C 1
ATOM 9031 O O . LYS B 1 537 ? 6.988 -16.781 7.52 1 74.25 537 LYS B O 1
ATOM 9036 N N . VAL B 1 538 ? 5.195 -18.172 7.551 1 81.88 538 VAL B N 1
ATOM 9037 C CA . VAL B 1 538 ? 4.234 -17.109 7.23 1 81.88 538 VAL B CA 1
ATOM 9038 C C . VAL B 1 538 ? 3.012 -17.234 8.141 1 81.88 538 VAL B C 1
ATOM 9040 O O . VAL B 1 538 ? 2.711 -18.328 8.641 1 81.88 538 VAL B O 1
ATOM 9043 N N . PHE B 1 539 ? 2.461 -16.109 8.445 1 83.88 539 PHE B N 1
ATOM 9044 C CA . PHE B 1 539 ? 1.207 -16.062 9.188 1 83.88 539 PHE B CA 1
ATOM 9045 C C . PHE B 1 539 ? 0.082 -15.508 8.32 1 83.88 539 PHE B C 1
ATOM 9047 O O . PHE B 1 539 ? 0.203 -14.414 7.758 1 83.88 539 PHE B O 1
ATOM 9054 N N . TYR B 1 540 ? -0.947 -16.312 8.195 1 85.5 540 TYR B N 1
ATOM 9055 C CA . TYR B 1 540 ? -2.143 -15.859 7.496 1 85.5 540 TYR B CA 1
ATOM 9056 C C . TYR B 1 540 ? -2.941 -14.883 8.352 1 85.5 540 TYR B C 1
ATOM 9058 O O . TYR B 1 540 ? -3.512 -15.266 9.375 1 85.5 540 TYR B O 1
ATOM 9066 N N . THR B 1 541 ? -3.016 -13.68 7.926 1 88 541 THR B N 1
ATOM 9067 C CA . THR B 1 541 ? -3.693 -12.672 8.727 1 88 541 THR B CA 1
ATOM 9068 C C . THR B 1 541 ? -5.207 -12.875 8.695 1 88 541 THR B C 1
ATOM 9070 O O . THR B 1 541 ? -5.883 -12.734 9.719 1 88 541 THR B O 1
ATOM 9073 N N . GLY B 1 542 ? -5.754 -13.258 7.555 1 90.81 542 GLY B N 1
ATOM 9074 C CA . GLY B 1 542 ? -7.156 -13.594 7.375 1 90.81 542 GLY B CA 1
ATOM 9075 C C . GLY B 1 542 ? -8.094 -12.469 7.77 1 90.81 542 GLY B C 1
ATOM 9076 O O . GLY B 1 542 ? -7.645 -11.398 8.188 1 90.81 542 GLY B O 1
ATOM 9077 N N . TYR B 1 543 ? -9.391 -12.664 7.602 1 94.75 543 TYR B N 1
ATOM 9078 C CA . TYR B 1 543 ? -10.445 -11.766 8.062 1 94.75 543 TYR B CA 1
ATOM 9079 C C . TYR B 1 543 ? -10.727 -11.969 9.547 1 94.75 543 TYR B C 1
ATOM 9081 O O . TYR B 1 543 ? -10.734 -13.109 10.031 1 94.75 543 TYR B O 1
ATOM 9089 N N . PRO B 1 544 ? -10.914 -10.922 10.273 1 94.25 544 PRO B N 1
ATOM 9090 C CA . PRO B 1 544 ? -11.273 -11.07 11.68 1 94.25 544 PRO B CA 1
ATOM 9091 C C . PRO B 1 544 ? -12.664 -11.664 11.875 1 94.25 544 PRO B C 1
ATOM 9093 O O . PRO B 1 544 ? -13.578 -11.375 11.094 1 94.25 544 PRO B O 1
ATOM 9096 N N . ALA B 1 545 ? -12.883 -12.398 12.992 1 94.94 545 ALA B N 1
ATOM 9097 C CA . ALA B 1 545 ? -14.141 -13.086 13.273 1 94.94 545 ALA B CA 1
ATOM 9098 C C . ALA B 1 545 ? -15.289 -12.086 13.422 1 94.94 545 ALA B C 1
ATOM 9100 O O . ALA B 1 545 ? -16.406 -12.344 12.961 1 94.94 545 ALA B O 1
ATOM 9101 N N . ASP B 1 546 ? -15 -10.992 14.055 1 92.88 546 ASP B N 1
ATOM 9102 C CA . ASP B 1 546 ? -16.047 -10.008 14.297 1 92.88 546 ASP B CA 1
ATOM 9103 C C . ASP B 1 546 ? -16.562 -9.43 12.984 1 92.88 546 ASP B C 1
ATOM 9105 O O . ASP B 1 546 ? -17.766 -9.211 12.828 1 92.88 546 ASP B O 1
ATOM 9109 N N . TYR B 1 547 ? -15.672 -9.195 12.094 1 95.69 547 TYR B N 1
ATOM 9110 C CA . TYR B 1 547 ? -16.062 -8.703 10.773 1 95.69 547 TYR B CA 1
ATOM 9111 C C . TYR B 1 547 ? -16.875 -9.75 10.016 1 95.69 547 TYR B C 1
ATOM 9113 O O . TYR B 1 547 ? -17.922 -9.43 9.438 1 95.69 547 TYR B O 1
ATOM 9121 N N . LEU B 1 548 ? -16.422 -11 9.938 1 96.5 548 LEU B N 1
ATOM 9122 C CA . LEU B 1 548 ? -17.109 -12.086 9.242 1 96.5 548 LEU B CA 1
ATOM 9123 C C . LEU B 1 548 ? -18.516 -12.273 9.789 1 96.5 548 LEU B C 1
ATOM 9125 O O . LEU B 1 548 ? -19.469 -12.469 9.031 1 96.5 548 LEU B O 1
ATOM 9129 N N . SER B 1 549 ? -18.609 -12.18 11.125 1 95.25 549 SER B N 1
ATOM 9130 C CA . SER B 1 549 ? -19.922 -12.297 11.758 1 95.25 549 SER B CA 1
ATOM 9131 C C . SER B 1 549 ? -20.828 -11.148 11.352 1 95.25 549 SER B C 1
ATOM 9133 O O . SER B 1 549 ? -22.016 -11.359 11.055 1 95.25 549 SER B O 1
ATOM 9135 N N . GLN B 1 550 ? -20.297 -10.023 11.344 1 93.5 550 GLN B N 1
ATOM 9136 C CA . GLN B 1 550 ? -21.047 -8.812 11.016 1 93.5 550 GLN B CA 1
ATOM 9137 C C . GLN B 1 550 ? -21.656 -8.906 9.617 1 93.5 550 GLN B C 1
ATOM 9139 O O . GLN B 1 550 ? -22.797 -8.5 9.406 1 93.5 550 GLN B O 1
ATOM 9144 N N . ILE B 1 551 ? -20.906 -9.445 8.656 1 95.31 551 ILE B N 1
ATOM 9145 C CA . ILE B 1 551 ? -21.391 -9.43 7.277 1 95.31 551 ILE B CA 1
ATOM 9146 C C . ILE B 1 551 ? -22.172 -10.703 6.984 1 95.31 551 ILE B C 1
ATOM 9148 O O . ILE B 1 551 ? -22.625 -10.914 5.855 1 95.31 551 ILE B O 1
ATOM 9152 N N . GLY B 1 552 ? -22.297 -11.609 7.973 1 95.31 552 GLY B N 1
ATOM 9153 C CA . GLY B 1 552 ? -23.047 -12.852 7.785 1 95.31 552 GLY B CA 1
ATOM 9154 C C . GLY B 1 552 ? -22.312 -13.852 6.902 1 95.31 552 GLY B C 1
ATOM 9155 O O . GLY B 1 552 ? -22.922 -14.469 6.027 1 95.31 552 GLY B O 1
ATOM 9156 N N . PHE B 1 553 ? -21.062 -13.969 7.051 1 96.06 553 PHE B N 1
ATOM 9157 C CA . PHE B 1 553 ? -20.219 -14.844 6.258 1 96.06 553 PHE B CA 1
ATOM 9158 C C . PHE B 1 553 ? -20.672 -16.297 6.387 1 96.06 553 PHE B C 1
ATOM 9160 O O . PHE B 1 553 ? -20.953 -16.766 7.492 1 96.06 553 PHE B O 1
ATOM 9167 N N . ASN B 1 554 ? -20.703 -16.953 5.297 1 94.62 554 ASN B N 1
ATOM 9168 C CA . ASN B 1 554 ? -21.109 -18.359 5.227 1 94.62 554 ASN B CA 1
ATOM 9169 C C . ASN B 1 554 ? -20.672 -19 3.916 1 94.62 554 ASN B C 1
ATOM 9171 O O . ASN B 1 554 ? -19.812 -18.453 3.207 1 94.62 554 ASN B O 1
ATOM 9175 N N . LYS B 1 555 ? -21.156 -20.141 3.531 1 91.5 555 LYS B N 1
ATOM 9176 C CA . LYS B 1 555 ? -20.734 -20.906 2.367 1 91.5 555 LYS B CA 1
ATOM 9177 C C . LYS B 1 555 ? -21.203 -20.25 1.071 1 91.5 555 LYS B C 1
ATOM 9179 O O . LYS B 1 555 ? -20.688 -20.547 -0.006 1 91.5 555 LYS B O 1
ATOM 9184 N N . ASP B 1 556 ? -22.156 -19.328 1.148 1 92.81 556 ASP B N 1
ATOM 9185 C CA . ASP B 1 556 ? -22.703 -18.688 -0.038 1 92.81 556 ASP B CA 1
ATOM 9186 C C . ASP B 1 556 ? -21.844 -17.516 -0.491 1 92.81 556 ASP B C 1
ATOM 9188 O O . ASP B 1 556 ? -22.094 -16.922 -1.535 1 92.81 556 ASP B O 1
ATOM 9192 N N . TYR B 1 557 ? -20.797 -17.281 0.247 1 94.19 557 TYR B N 1
ATOM 9193 C CA . TYR B 1 557 ? -19.922 -16.188 -0.114 1 94.19 557 TYR B CA 1
ATOM 9194 C C . TYR B 1 557 ? -19.047 -16.547 -1.302 1 94.19 557 TYR B C 1
ATOM 9196 O O . TYR B 1 557 ? -18.172 -15.766 -1.704 1 94.19 557 TYR B O 1
ATOM 9204 N N . ILE B 1 558 ? -19.281 -17.672 -1.966 1 94.25 558 ILE B N 1
ATOM 9205 C CA . ILE B 1 558 ? -18.719 -17.938 -3.283 1 94.25 558 ILE B CA 1
ATOM 9206 C C . ILE B 1 558 ? -19.344 -17 -4.316 1 94.25 558 ILE B C 1
ATOM 9208 O O . ILE B 1 558 ? -18.828 -16.859 -5.422 1 94.25 558 ILE B O 1
ATOM 9212 N N . TYR B 1 559 ? -20.469 -16.422 -3.957 1 94.94 559 TYR B N 1
ATOM 9213 C CA . TYR B 1 559 ? -21.125 -15.367 -4.719 1 94.94 559 TYR B CA 1
ATOM 9214 C C . TYR B 1 559 ? -20.922 -14.016 -4.051 1 94.94 559 TYR B C 1
ATOM 9216 O O . TYR B 1 559 ? -20.734 -13.938 -2.832 1 94.94 559 TYR B O 1
ATOM 9224 N N . PRO B 1 560 ? -20.938 -12.953 -4.816 1 95.44 560 PRO B N 1
ATOM 9225 C CA . PRO B 1 560 ? -20.938 -11.641 -4.176 1 95.44 560 PRO B CA 1
ATOM 9226 C C . PRO B 1 560 ? -22.109 -11.438 -3.229 1 95.44 560 PRO B C 1
ATOM 9228 O O . PRO B 1 560 ? -23.25 -11.75 -3.578 1 95.44 560 PRO B O 1
ATOM 9231 N N . LYS B 1 561 ? -21.828 -10.984 -2.07 1 96.06 561 LYS B N 1
ATOM 9232 C CA . LYS B 1 561 ? -22.859 -10.672 -1.08 1 96.06 561 LYS B CA 1
ATOM 9233 C C . LYS B 1 561 ? -22.781 -9.211 -0.657 1 96.06 561 LYS B C 1
ATOM 9235 O O . LYS B 1 561 ? -21.734 -8.578 -0.777 1 96.06 561 LYS B O 1
ATOM 9240 N N . TYR B 1 562 ? -23.891 -8.719 -0.18 1 96 562 TYR B N 1
ATOM 9241 C CA . TYR B 1 562 ? -24.016 -7.312 0.188 1 96 562 TYR B CA 1
ATOM 9242 C C . TYR B 1 562 ? -24.516 -7.168 1.62 1 96 562 TYR B C 1
ATOM 9244 O O . TYR B 1 562 ? -24.922 -8.148 2.248 1 96 562 TYR B O 1
ATOM 9252 N N . VAL B 1 563 ? -24.422 -5.988 2.135 1 96.62 563 VAL B N 1
ATOM 9253 C CA . VAL B 1 563 ? -24.797 -5.742 3.527 1 96.62 563 VAL B CA 1
ATOM 9254 C C . VAL B 1 563 ? -25.797 -4.598 3.602 1 96.62 563 VAL B C 1
ATOM 9256 O O . VAL B 1 563 ? -26.141 -3.998 2.58 1 96.62 563 VAL B O 1
ATOM 9259 N N . GLN B 1 564 ? -26.391 -4.391 4.758 1 95.06 564 GLN B N 1
ATOM 9260 C CA . GLN B 1 564 ? -27.219 -3.246 5.113 1 95.06 564 GLN B CA 1
ATOM 9261 C C . GLN B 1 564 ? -26.891 -2.736 6.512 1 95.06 564 GLN B C 1
ATOM 9263 O O . GLN B 1 564 ? -26.172 -3.4 7.266 1 95.06 564 GLN B O 1
ATOM 9268 N N . ALA B 1 565 ? -27.344 -1.549 6.801 1 94.31 565 ALA B N 1
ATOM 9269 C CA . ALA B 1 565 ? -27.109 -0.974 8.125 1 94.31 565 ALA B CA 1
ATOM 9270 C C . ALA B 1 565 ? -27.656 -1.878 9.219 1 94.31 565 ALA B C 1
ATOM 9272 O O . ALA B 1 565 ? -28.75 -2.434 9.086 1 94.31 565 ALA B O 1
ATOM 9273 N N . ALA B 1 566 ? -26.891 -2.062 10.227 1 91.94 566 ALA B N 1
ATOM 9274 C CA . ALA B 1 566 ? -27.375 -2.85 11.359 1 91.94 566 ALA B CA 1
ATOM 9275 C C . ALA B 1 566 ? -28.547 -2.16 12.047 1 91.94 566 ALA B C 1
ATOM 9277 O O . ALA B 1 566 ? -28.578 -0.931 12.141 1 91.94 566 ALA B O 1
ATOM 9278 N N . GLU B 1 567 ? -29.797 -2.869 12.281 1 76.06 567 GLU B N 1
ATOM 9279 C CA . GLU B 1 567 ? -30.953 -2.307 12.969 1 76.06 567 GLU B CA 1
ATOM 9280 C C . GLU B 1 567 ? -30.594 -1.844 14.375 1 76.06 567 GLU B C 1
ATOM 9282 O O . GLU B 1 567 ? -31.094 -0.818 14.852 1 76.06 567 GLU B O 1
ATOM 9287 N N . THR B 1 568 ? -30.234 -2.891 15.219 1 59.03 568 THR B N 1
ATOM 9288 C CA . THR B 1 568 ? -29.953 -2.566 16.609 1 59.03 568 THR B CA 1
ATOM 9289 C C . THR B 1 568 ? -28.5 -2.156 16.797 1 59.03 568 THR B C 1
ATOM 9291 O O . THR B 1 568 ? -27.609 -2.736 16.188 1 59.03 568 THR B O 1
ATOM 9294 N N . PRO B 1 569 ? -28.375 -0.966 17.344 1 48.44 569 PRO B N 1
ATOM 9295 C CA . PRO B 1 569 ? -27 -0.671 17.734 1 48.44 569 PRO B CA 1
ATOM 9296 C C . PRO B 1 569 ? -26.281 -1.879 18.328 1 48.44 569 PRO B C 1
ATOM 9298 O O . PRO B 1 569 ? -26.828 -2.562 19.188 1 48.44 569 PRO B O 1
ATOM 9301 N N . LEU B 1 570 ? -25.703 -2.715 17.703 1 41.44 570 LEU B N 1
ATOM 9302 C CA . LEU B 1 570 ? -24.891 -3.629 18.5 1 41.44 570 LEU B CA 1
ATOM 9303 C C . LEU B 1 570 ? -24.391 -2.949 19.766 1 41.44 570 LEU B C 1
ATOM 9305 O O . LEU B 1 570 ? -23.562 -2.051 19.703 1 41.44 570 LEU B O 1
ATOM 9309 N N . HIS B 1 571 ? -25.25 -2.59 20.719 1 35.88 571 HIS B N 1
ATOM 9310 C CA . HIS B 1 571 ? -24.969 -1.924 21.984 1 35.88 571 HIS B CA 1
ATOM 9311 C C . HIS B 1 571 ? -23.609 -2.357 22.531 1 35.88 571 HIS B C 1
ATOM 9313 O O . HIS B 1 571 ? -23.188 -3.496 22.328 1 35.88 571 HIS B O 1
ATOM 9319 N N . ALA B 1 572 ? -23 -1.354 23.188 1 34.88 572 ALA B N 1
ATOM 9320 C CA . ALA B 1 572 ? -21.906 -0.806 24 1 34.88 572 ALA B CA 1
ATOM 9321 C C . ALA B 1 572 ? -21.734 -1.606 25.281 1 34.88 572 ALA B C 1
ATOM 9323 O O . ALA B 1 572 ? -21.219 -1.088 26.281 1 34.88 572 ALA B O 1
ATOM 9324 N N . ASP B 1 573 ? -22.484 -2.557 25.609 1 29.56 573 ASP B N 1
ATOM 9325 C CA . ASP B 1 573 ? -22.094 -2.84 26.984 1 29.56 573 ASP B CA 1
ATOM 9326 C C . ASP B 1 573 ? -20.578 -3.02 27.094 1 29.56 573 ASP B C 1
ATOM 9328 O O . ASP B 1 573 ? -20.109 -4.078 27.516 1 29.56 573 ASP B O 1
ATOM 9332 N N . ILE B 1 574 ? -19.953 -2.514 26.188 1 29.52 574 ILE B N 1
ATOM 9333 C CA . ILE B 1 574 ? -18.562 -2.648 26.609 1 29.52 574 ILE B CA 1
ATOM 9334 C C . ILE B 1 574 ? -18.312 -1.777 27.828 1 29.52 574 ILE B C 1
ATOM 9336 O O . ILE B 1 574 ? -18.312 -0.548 27.734 1 29.52 574 ILE B O 1
ATOM 9340 N N . LYS B 1 575 ? -18.797 -2.1 28.984 1 27.12 575 LYS B N 1
ATOM 9341 C CA . LYS B 1 575 ? -18.094 -1.633 30.172 1 27.12 575 LYS B CA 1
ATOM 9342 C C . LYS B 1 575 ? -16.594 -1.567 29.938 1 27.12 575 LYS B C 1
ATOM 9344 O O . LYS B 1 575 ? -15.945 -2.596 29.719 1 27.12 575 LYS B O 1
ATOM 9349 N N . VAL B 1 576 ? -16.172 -0.472 29.438 1 26.47 576 VAL B N 1
ATOM 9350 C CA . VAL B 1 576 ? -14.742 -0.218 29.625 1 26.47 576 VAL B CA 1
ATOM 9351 C C . VAL B 1 576 ? -14.367 -0.485 31.094 1 26.47 576 VAL B C 1
ATOM 9353 O O . VAL B 1 576 ? -14.742 0.279 31.984 1 26.47 576 VAL B O 1
ATOM 9356 N N . GLU B 1 577 ? -14.547 -1.586 31.531 1 24.25 577 GLU B N 1
ATOM 9357 C CA . GLU B 1 577 ? -13.789 -1.756 32.75 1 24.25 577 GLU B CA 1
ATOM 9358 C C . GLU B 1 577 ? -12.352 -1.27 32.594 1 24.25 577 GLU B C 1
ATOM 9360 O O . GLU B 1 577 ? -11.703 -1.566 31.578 1 24.25 577 GLU B O 1
ATOM 9365 N N . LYS B 1 578 ? -12.18 -0.216 33.312 1 23.52 578 LYS B N 1
ATOM 9366 C CA . LYS B 1 578 ? -10.828 0.288 33.562 1 23.52 578 LYS B CA 1
ATOM 9367 C C . LYS B 1 578 ? -9.836 -0.858 33.719 1 23.52 578 LYS B C 1
ATOM 9369 O O . LYS B 1 578 ? -9.766 -1.479 34.781 1 23.52 578 LYS B O 1
ATOM 9374 N N . VAL B 1 579 ? -9.703 -1.68 32.844 1 24.89 579 VAL B N 1
ATOM 9375 C CA . VAL B 1 579 ? -8.516 -2.488 33.094 1 24.89 579 VAL B CA 1
ATOM 9376 C C . VAL B 1 579 ? -7.289 -1.587 33.188 1 24.89 579 VAL B C 1
ATOM 9378 O O . VAL B 1 579 ? -6.906 -0.95 32.219 1 24.89 579 VAL B O 1
ATOM 9381 N N . GLY B 1 580 ? -7.18 -0.828 34.281 1 23.66 580 GLY B N 1
ATOM 9382 C CA . GLY B 1 580 ? -5.883 -0.335 34.719 1 23.66 580 GLY B CA 1
ATOM 9383 C C . GLY B 1 580 ? -4.734 -1.243 34.312 1 23.66 580 GLY B C 1
ATOM 9384 O O . GLY B 1 580 ? -4.68 -2.404 34.75 1 23.66 580 GLY B O 1
ATOM 9385 N N . MET B 1 581 ? -4.543 -1.163 33.125 1 25.5 581 MET B N 1
ATOM 9386 C CA . MET B 1 581 ? -3.332 -1.929 32.844 1 25.5 581 MET B CA 1
ATOM 9387 C C . MET B 1 581 ? -2.246 -1.633 33.875 1 25.5 581 MET B C 1
ATOM 9389 O O . MET B 1 581 ? -1.923 -0.47 34.125 1 25.5 581 MET B O 1
ATOM 9393 N N . PRO B 1 582 ? -2.104 -2.432 34.781 1 25.84 582 PRO B N 1
ATOM 9394 C CA . PRO B 1 582 ? -0.968 -2.234 35.688 1 25.84 582 PRO B CA 1
ATOM 9395 C C . PRO B 1 582 ? 0.327 -1.908 34.938 1 25.84 582 PRO B C 1
ATOM 9397 O O . PRO B 1 582 ? 0.483 -2.273 33.781 1 25.84 582 PRO B O 1
ATOM 9400 N N . TYR B 1 583 ? 1.009 -0.855 35.375 1 26.25 583 TYR B N 1
ATOM 9401 C CA . TYR B 1 583 ? 2.301 -0.259 35.062 1 26.25 583 TYR B CA 1
ATOM 9402 C C . TYR B 1 583 ? 3.324 -1.332 34.688 1 26.25 583 TYR B C 1
ATOM 9404 O O . TYR B 1 583 ? 4.473 -1.02 34.375 1 26.25 583 TYR B O 1
ATOM 9412 N N . TRP B 1 584 ? 2.91 -2.537 35.094 1 25.92 584 TRP B N 1
ATOM 9413 C CA . TRP B 1 584 ? 4.027 -3.475 35.125 1 25.92 584 TRP B CA 1
ATOM 9414 C C . TRP B 1 584 ? 4.406 -3.912 33.719 1 25.92 584 TRP B C 1
ATOM 9416 O O . TRP B 1 584 ? 5.414 -4.594 33.531 1 25.92 584 TRP B O 1
ATOM 9426 N N . SER B 1 585 ? 3.42 -3.729 32.812 1 27.16 585 SER B N 1
ATOM 9427 C CA . SER B 1 585 ? 3.783 -4.418 31.594 1 27.16 585 SER B CA 1
ATOM 9428 C C . SER B 1 585 ? 4.832 -3.637 30.812 1 27.16 585 SER B C 1
ATOM 9430 O O . SER B 1 585 ? 5.273 -4.074 29.75 1 27.16 585 SER B O 1
ATOM 9432 N N . VAL B 1 586 ? 4.918 -2.359 31.125 1 26.8 586 VAL B N 1
ATOM 9433 C CA . VAL B 1 586 ? 6.008 -1.6 30.531 1 26.8 586 VAL B CA 1
ATOM 9434 C C . VAL B 1 586 ? 7.348 -2.213 30.922 1 26.8 586 VAL B C 1
ATOM 9436 O O . VAL B 1 586 ? 8.344 -2.047 30.219 1 26.8 586 VAL B O 1
ATOM 9439 N N . ALA B 1 587 ? 7.312 -2.779 32.125 1 26.67 587 ALA B N 1
ATOM 9440 C CA . ALA B 1 587 ? 8.594 -3.225 32.656 1 26.67 587 ALA B CA 1
ATOM 9441 C C . ALA B 1 587 ? 9.125 -4.43 31.891 1 26.67 587 ALA B C 1
ATOM 9443 O O . ALA B 1 587 ? 10.336 -4.641 31.812 1 26.67 587 ALA B O 1
ATOM 9444 N N . VAL B 1 588 ? 8.156 -5.191 31.375 1 28.23 588 VAL B N 1
ATOM 9445 C CA . VAL B 1 588 ? 8.727 -6.426 30.844 1 28.23 588 VAL B CA 1
ATOM 9446 C C . VAL B 1 588 ? 9.383 -6.156 29.5 1 28.23 588 VAL B C 1
ATOM 9448 O O . VAL B 1 588 ? 10.32 -6.852 29.094 1 28.23 588 VAL B O 1
ATOM 9451 N N . ALA B 1 589 ? 8.875 -5.125 28.797 1 27.91 589 ALA B N 1
ATOM 9452 C CA . ALA B 1 589 ? 9.523 -4.93 27.5 1 27.91 589 ALA B CA 1
ATOM 9453 C C . ALA B 1 589 ? 10.953 -4.434 27.672 1 27.91 589 ALA B C 1
ATOM 9455 O O . ALA B 1 589 ? 11.805 -4.668 26.812 1 27.91 589 ALA B O 1
ATOM 9456 N N . VAL B 1 590 ? 11.156 -3.713 28.766 1 29.62 590 VAL B N 1
ATOM 9457 C CA . VAL B 1 590 ? 12.531 -3.312 29.031 1 29.62 590 VAL B CA 1
ATOM 9458 C C . VAL B 1 590 ? 13.391 -4.547 29.312 1 29.62 590 VAL B C 1
ATOM 9460 O O . VAL B 1 590 ? 14.547 -4.621 28.906 1 29.62 590 VAL B O 1
ATOM 9463 N N . ILE B 1 591 ? 12.727 -5.473 29.969 1 30.72 591 ILE B N 1
ATOM 9464 C CA . ILE B 1 591 ? 13.602 -6.566 30.391 1 30.72 591 ILE B CA 1
ATOM 9465 C C . ILE B 1 591 ? 13.992 -7.402 29.172 1 30.72 591 ILE B C 1
ATOM 9467 O O . ILE B 1 591 ? 15.156 -7.797 29.031 1 30.72 591 ILE B O 1
ATOM 9471 N N . VAL B 1 592 ? 13.031 -7.512 28.266 1 31.75 592 VAL B N 1
ATOM 9472 C CA . VAL B 1 592 ? 13.477 -8.406 27.203 1 31.75 592 VAL B CA 1
ATOM 9473 C C . VAL B 1 592 ? 14.508 -7.691 26.328 1 31.75 592 VAL B C 1
ATOM 9475 O O . VAL B 1 592 ? 15.438 -8.32 25.812 1 31.75 592 VAL B O 1
ATOM 9478 N N . ALA B 1 593 ? 14.398 -6.355 26.156 1 30.52 593 ALA B N 1
ATOM 9479 C CA . ALA B 1 593 ? 15.484 -5.664 25.469 1 30.52 593 ALA B CA 1
ATOM 9480 C C . ALA B 1 593 ? 16.781 -5.781 26.25 1 30.52 593 ALA B C 1
ATOM 9482 O O . ALA B 1 593 ? 17.859 -5.891 25.656 1 30.52 593 ALA B O 1
ATOM 9483 N N . LEU B 1 594 ? 16.688 -5.766 27.594 1 30.75 594 LEU B N 1
ATOM 9484 C CA . LEU B 1 594 ? 17.922 -5.926 28.344 1 30.75 594 LEU B CA 1
ATOM 9485 C C . LEU B 1 594 ? 18.484 -7.332 28.188 1 30.75 594 LEU B C 1
ATOM 9487 O O . LEU B 1 594 ? 19.703 -7.52 28.125 1 30.75 594 LEU B O 1
ATOM 9491 N N . LEU B 1 595 ? 17.562 -8.242 28.141 1 32.06 595 LEU B N 1
ATOM 9492 C CA . LEU B 1 595 ? 18.156 -9.578 28.062 1 32.06 595 LEU B CA 1
ATOM 9493 C C . LEU B 1 595 ? 18.781 -9.82 26.703 1 32.06 595 LEU B C 1
ATOM 9495 O O . LEU B 1 595 ? 19.828 -10.469 26.609 1 32.06 595 LEU B O 1
ATOM 9499 N N . VAL B 1 596 ? 18.203 -9.227 25.672 1 32.53 596 VAL B N 1
ATOM 9500 C CA . VAL B 1 596 ? 18.906 -9.484 24.422 1 32.53 596 VAL B CA 1
ATOM 9501 C C . VAL B 1 596 ? 20.219 -8.688 24.391 1 32.53 596 VAL B C 1
ATOM 9503 O O . VAL B 1 596 ? 21.188 -9.094 23.75 1 32.53 596 VAL B O 1
ATOM 9506 N N . GLY B 1 597 ? 20.297 -7.57 25.156 1 28.53 597 GLY B N 1
ATOM 9507 C CA . GLY B 1 597 ? 21.594 -6.898 25.25 1 28.53 597 GLY B CA 1
ATOM 9508 C C . GLY B 1 597 ? 22.656 -7.742 25.922 1 28.53 597 GLY B C 1
ATOM 9509 O O . GLY B 1 597 ? 23.844 -7.613 25.625 1 28.53 597 GLY B O 1
ATOM 9510 N N . VAL B 1 598 ? 22.281 -8.391 27.031 1 30.45 598 VAL B N 1
ATOM 9511 C CA . VAL B 1 598 ? 23.344 -9.062 27.781 1 30.45 598 VAL B CA 1
ATOM 9512 C C . VAL B 1 598 ? 23.906 -10.211 26.938 1 30.45 598 VAL B C 1
ATOM 9514 O O . VAL B 1 598 ? 25.125 -10.438 26.953 1 30.45 598 VAL B O 1
ATOM 9517 N N . PHE B 1 599 ? 23.062 -10.867 26.234 1 30.53 599 PHE B N 1
ATOM 9518 C CA . PHE B 1 599 ? 23.703 -12.016 25.609 1 30.53 599 PHE B CA 1
ATOM 9519 C C . PHE B 1 599 ? 24.594 -11.578 24.453 1 30.53 599 PHE B C 1
ATOM 9521 O O . PHE B 1 599 ? 25.453 -12.344 23.984 1 30.53 599 PHE B O 1
ATOM 9528 N N . ALA B 1 600 ? 24.391 -10.414 23.828 1 30.36 600 ALA B N 1
ATOM 9529 C CA . ALA B 1 600 ? 25.359 -10.016 22.797 1 30.36 600 ALA B CA 1
ATOM 9530 C C . ALA B 1 600 ? 26.688 -9.594 23.406 1 30.36 600 ALA B C 1
ATOM 9532 O O . ALA B 1 600 ? 27.688 -9.484 22.719 1 30.36 600 ALA B O 1
ATOM 9533 N N . GLY B 1 601 ? 26.734 -9.195 24.703 1 26.8 601 GLY B N 1
ATOM 9534 C CA . GLY B 1 601 ? 28.047 -8.859 25.25 1 26.8 601 GLY B CA 1
ATOM 9535 C C . GLY B 1 601 ? 28.984 -10.047 25.312 1 26.8 601 GLY B C 1
ATOM 9536 O O . GLY B 1 601 ? 30.203 -9.875 25.219 1 26.8 601 GLY B O 1
ATOM 9537 N N . HIS B 1 602 ? 28.531 -11.141 25.703 1 27.36 602 HIS B N 1
ATOM 9538 C CA . HIS B 1 602 ? 29.547 -12.125 26.031 1 27.36 602 HIS B CA 1
ATOM 9539 C C . HIS B 1 602 ? 30.25 -12.617 24.766 1 27.36 602 HIS B C 1
ATOM 9541 O O . HIS B 1 602 ? 31.328 -13.203 24.844 1 27.36 602 HIS B O 1
ATOM 9547 N N . VAL B 1 603 ? 29.609 -12.594 23.641 1 27.97 603 VAL B N 1
ATOM 9548 C CA . VAL B 1 603 ? 30.344 -13.336 22.609 1 27.97 603 VAL B CA 1
ATOM 9549 C C . VAL B 1 603 ? 31.5 -12.477 22.078 1 27.97 603 VAL B C 1
ATOM 9551 O O . VAL B 1 603 ? 32.344 -12.969 21.344 1 27.97 603 VAL B O 1
ATOM 9554 N N . SER B 1 604 ? 31.547 -11.156 22.375 1 24.61 604 SER B N 1
ATOM 9555 C CA . SER B 1 604 ? 32.656 -10.469 21.703 1 24.61 604 SER B CA 1
ATOM 9556 C C . SER B 1 604 ? 33.969 -10.805 22.344 1 24.61 604 SER B C 1
ATOM 9558 O O . SER B 1 604 ? 35.031 -10.344 21.891 1 24.61 604 SER B O 1
ATOM 9560 N N . SER B 1 605 ? 34.031 -11.195 23.578 1 23.89 605 SER B N 1
ATOM 9561 C CA . SER B 1 605 ? 35.375 -11.148 24.141 1 23.89 605 SER B CA 1
ATOM 9562 C C . SER B 1 605 ? 36.281 -12.211 23.516 1 23.89 605 SER B C 1
ATOM 9564 O O . SER B 1 605 ? 37.5 -12.172 23.688 1 23.89 605 SER B O 1
ATOM 9566 N N . ARG B 1 606 ? 35.812 -13.336 23.156 1 24.97 606 ARG B N 1
ATOM 9567 C CA . ARG B 1 606 ? 36.844 -14.352 23.016 1 24.97 606 ARG B CA 1
ATOM 9568 C C . ARG B 1 606 ? 37.688 -14.086 21.797 1 24.97 606 ARG B C 1
ATOM 9570 O O . ARG B 1 606 ? 38.781 -14.641 21.656 1 24.97 606 ARG B O 1
ATOM 9577 N N . LYS B 1 607 ? 37.219 -13.453 20.75 1 24.38 607 LYS B N 1
ATOM 9578 C CA . LYS B 1 607 ? 38.062 -13.734 19.609 1 24.38 607 LYS B CA 1
ATOM 9579 C C . LYS B 1 607 ? 39.312 -12.867 19.625 1 24.38 607 LYS B C 1
ATOM 9581 O O . LYS B 1 607 ? 40.125 -12.891 18.672 1 24.38 607 LYS B O 1
ATOM 9586 N N . GLN B 1 608 ? 39.469 -11.922 20.562 1 21.19 608 GLN B N 1
ATOM 9587 C CA . GLN B 1 608 ? 40.656 -11.125 20.281 1 21.19 608 GLN B CA 1
ATOM 9588 C C . GLN B 1 608 ? 41.938 -11.953 20.469 1 21.19 608 GLN B C 1
ATOM 9590 O O . GLN B 1 608 ? 43 -11.562 20 1 21.19 608 GLN B O 1
ATOM 9595 N N . ARG B 1 609 ? 42 -12.852 21.391 1 23.39 609 ARG B N 1
ATOM 9596 C CA . ARG B 1 609 ? 43.344 -13.164 21.844 1 23.39 609 ARG B CA 1
ATOM 9597 C C . ARG B 1 609 ? 44.094 -13.992 20.812 1 23.39 609 ARG B C 1
ATOM 9599 O O . ARG B 1 609 ? 45.312 -14.188 20.906 1 23.39 609 ARG B O 1
ATOM 9606 N N . ALA B 1 610 ? 43.531 -14.758 20.031 1 21.88 610 ALA B N 1
ATOM 9607 C CA . ALA B 1 610 ? 44.375 -15.859 19.578 1 21.88 610 ALA B CA 1
ATOM 9608 C C . ALA B 1 610 ? 45.375 -15.375 18.547 1 21.88 610 ALA B C 1
ATOM 9610 O O . ALA B 1 610 ? 46.188 -16.172 18.047 1 21.88 610 ALA B O 1
ATOM 9611 N N . GLY B 1 611 ? 45.344 -14.117 17.953 1 20.73 611 GLY B N 1
ATOM 9612 C CA . GLY B 1 611 ? 46.219 -13.984 16.812 1 20.73 611 GLY B CA 1
ATOM 9613 C C . GLY B 1 611 ? 47.688 -13.828 17.203 1 20.73 611 GLY B C 1
ATOM 9614 O O . GLY B 1 611 ? 48.562 -13.656 16.344 1 20.73 611 GLY B O 1
ATOM 9615 N N . SER B 1 612 ? 48.125 -13.539 18.422 1 21.16 612 SER B N 1
ATOM 9616 C CA . SER B 1 612 ? 49.5 -13.047 18.516 1 21.16 612 SER B CA 1
ATOM 9617 C C . SER B 1 612 ? 50.5 -14.18 18.328 1 21.16 612 SER B C 1
ATOM 9619 O O . SER B 1 612 ? 51.688 -13.953 18.328 1 21.16 612 SER B O 1
ATOM 9621 N N . ALA B 1 613 ? 50.375 -15.391 18.609 1 20.89 613 ALA B N 1
ATOM 9622 C CA . ALA B 1 613 ? 51.562 -16.188 18.922 1 20.89 613 ALA B CA 1
ATOM 9623 C C . ALA B 1 613 ? 52.438 -16.359 17.688 1 20.89 613 ALA B C 1
ATOM 9625 O O . ALA B 1 613 ? 53.656 -16.266 17.781 1 20.89 613 ALA B O 1
ATOM 9626 N N . ASP B 1 614 ? 52.125 -16.969 16.578 1 20.05 614 ASP B N 1
ATOM 9627 C CA . ASP B 1 614 ? 53.094 -17.906 16.016 1 20.05 614 ASP B CA 1
ATOM 9628 C C . ASP B 1 614 ? 54.156 -17.172 15.188 1 20.05 614 ASP B C 1
ATOM 9630 O O . ASP B 1 614 ? 55.156 -17.766 14.797 1 20.05 614 ASP B O 1
ATOM 9634 N N . THR B 1 615 ? 54.094 -16.016 14.586 1 19.95 615 THR B N 1
ATOM 9635 C CA . THR B 1 615 ? 55.062 -15.758 13.516 1 19.95 615 THR B CA 1
ATOM 9636 C C . THR B 1 615 ? 56.406 -15.32 14.094 1 19.95 615 THR B C 1
ATOM 9638 O O . THR B 1 615 ? 57.219 -14.742 13.391 1 19.95 615 THR B O 1
ATOM 9641 N N . GLN B 1 616 ? 56.844 -15.477 15.352 1 17.97 616 GLN B N 1
ATOM 9642 C CA . GLN B 1 616 ? 58.188 -15.078 15.727 1 17.97 616 GLN B CA 1
ATOM 9643 C C . GLN B 1 616 ? 59.219 -16.062 15.188 1 17.97 616 GLN B C 1
ATOM 9645 O O . GLN B 1 616 ? 60.438 -15.867 15.352 1 17.97 616 GLN B O 1
ATOM 9650 N N . LYS B 1 617 ? 59.219 -17.219 14.656 1 20.39 617 LYS B N 1
ATOM 9651 C CA . LYS B 1 617 ? 60.406 -18.078 14.57 1 20.39 617 LYS B CA 1
ATOM 9652 C C . LYS B 1 617 ? 61.406 -17.531 13.547 1 20.39 617 LYS B C 1
ATOM 9654 O O . LYS B 1 617 ? 62.594 -17.797 13.633 1 20.39 617 LYS B O 1
ATOM 9659 N N . GLY B 1 618 ? 61.188 -16.953 12.414 1 17.97 618 GLY B N 1
ATOM 9660 C CA . GLY B 1 618 ? 62.219 -17.109 11.414 1 17.97 618 GLY B CA 1
ATOM 9661 C C . GLY B 1 618 ? 63.438 -16.203 11.648 1 17.97 618 GLY B C 1
ATOM 9662 O O . GLY B 1 618 ? 64.5 -16.438 11.109 1 17.97 618 GLY B O 1
ATOM 9663 N N . LEU B 1 619 ? 63.438 -14.992 12.148 1 18.42 619 LEU B N 1
ATOM 9664 C CA . LEU B 1 619 ? 64.562 -14.172 11.758 1 18.42 619 LEU B CA 1
ATOM 9665 C C . LEU B 1 619 ? 65.812 -14.516 12.602 1 18.42 619 LEU B C 1
ATOM 9667 O O . LEU B 1 619 ? 66.938 -14.086 12.289 1 18.42 619 LEU B O 1
ATOM 9671 N N . LEU B 1 620 ? 65.812 -15.039 13.82 1 17.39 620 LEU B N 1
ATOM 9672 C CA . LEU B 1 620 ? 67.062 -14.953 14.547 1 17.39 620 LEU B CA 1
ATOM 9673 C C . LEU B 1 620 ? 68.062 -16 14.055 1 17.39 620 LEU B C 1
ATOM 9675 O O . LEU B 1 620 ? 69 -16.297 14.734 1 17.39 620 LEU B O 1
ATOM 9679 N N . ALA B 1 621 ? 68.188 -16.641 12.922 1 19.34 621 ALA B N 1
ATOM 9680 C CA . ALA B 1 621 ? 69.375 -17.469 12.602 1 19.34 621 ALA B CA 1
ATOM 9681 C C . ALA B 1 621 ? 70.625 -16.609 12.43 1 19.34 621 ALA B C 1
ATOM 9683 O O . ALA B 1 621 ? 71.75 -17.125 12.508 1 19.34 621 ALA B O 1
ATOM 9684 N N . SER B 1 622 ? 70.75 -15.352 12.031 1 20 622 SER B N 1
ATOM 9685 C CA . SER B 1 622 ? 72.062 -15 11.609 1 20 622 SER B CA 1
ATOM 9686 C C . SER B 1 622 ? 73 -14.891 12.805 1 20 622 SER B C 1
ATOM 9688 O O . SER B 1 622 ? 74.188 -14.516 12.656 1 20 622 SER B O 1
ATOM 9690 N N . GLU B 1 623 ? 72.75 -15.023 14.094 1 19.5 623 GLU B N 1
ATOM 9691 C CA . GLU B 1 623 ? 73.938 -14.898 14.852 1 19.5 623 GLU B CA 1
ATOM 9692 C C . GLU B 1 623 ? 74.812 -16.141 14.711 1 19.5 623 GLU B C 1
ATOM 9694 O O . GLU B 1 623 ? 76.062 -16.047 14.656 1 19.5 623 GLU B O 1
ATOM 9699 N N . HIS B 1 624 ? 74.875 -17.438 14.859 1 19.12 624 HIS B N 1
ATOM 9700 C CA . HIS B 1 624 ? 76.125 -18.062 14.398 1 19.12 624 HIS B CA 1
ATOM 9701 C C . HIS B 1 624 ? 76.125 -18.25 12.891 1 19.12 624 HIS B C 1
ATOM 9703 O O . HIS B 1 624 ? 75.062 -18.562 12.305 1 19.12 624 HIS B O 1
#

Nearest PDB structures (foldseek):
  5img-assembly1_C  TM=7.406E-01  e=5.678E-20  Companilactobacillus farciminis KCTC 3681 = DSM 20184
  5imh-assembly1_A  TM=7.223E-01  e=5.369E-20  Companilactobacillus farciminis KCTC 3681 = DSM 20184
  8brs-assembly1_B  TM=3.099E-01  e=8.034E-02  Bacillus sp. FJAT-27231
  5img-assembly1_C  TM=7.489E-01  e=3.151E-20  Companilactobacillus farciminis KCTC 3681 = DSM 20184
  5imh-assembly1_A  TM=7.179E-01  e=2.384E-20  Companilactobacillus farciminis KCTC 3681 = DSM 20184

InterPro domains:
  IPR005322 Peptidase C69 [PF03577] (23-476)
  IPR005322 Peptidase C69 [PTHR12994] (20-493)